Protein AF-A0A9Q0S4G5-F1 (afdb_monomer_lite)

Foldseek 3Di:
DVVVVVVVQVPDDDDCVPDPDPPKAWDDKFWKWWFAEVDTFTWIWTDILFWIKTATPDPPDPDRIDIGGLLFWADWDQADDLLARFKIKTWGQDPPPSDIDIIIIGGPHNVSVVVVSVSSCPHPNRDYDDDDPVNLLVCQLQVVDFLLVSQVVLLVVLRADPRYQLSHRFDAQFADDQADLADDLVDPVRTDQLLDALQPSAPVSQVVLVVVQVPDDPPGFSAAFDQGANQLQCLQQCLVCVVSQCVVVVNAHDALVSGQAEPNVLSVCSNPPNHHRHGDHSLLQDLVCQQSSQANPVQDFNDADPVRHTRGGHHGGNNCVPGSNSRNPVVNCSCRDQSNLQRVLSNCCCQQRQVVPRYDQLQERPSDDLVPDPDPVVSVVSSVVSNGRHHRGHRPYHDRGDGRHDDPPDPDPPPPPPCPVVVVPDDDDDDDDFDPAAWQEWDDDDQKIWTFFQCQWIWIAGNVVRGTPDIDRDDNGGWHYKDDQPPFQKIWTWTQVQWIWIAHPVVRDTDDIGNHDPGGWHDWDDDNVQQWIWIDGPNRDIWIWHDPPDPDDPDTDTDDDPPPDPDDDDPDPPDFDPQRVVLLVVLVVQLQVQLQVQLQVQLVVLVVCQVVVVDPADPPPGSVVVSVVSSVVSNVVSNVVSPVVSLVSQLVDPPGPSNVVSVVVVVDDDDPDDDDPDPDPPDDDDDPDDDDDDDDDDDDDDDDDDDDDDDDDDDDDDDDDDDDDDDDDDDDDDDDPVNVVVVVVVVVVVVPDDPPDDDDDDDDDDDDDDDDDDDDDDDDDDDDDDDDPVGDDDDD

InterPro domains:
  IPR000409 BEACH domain [PF02138] (139-403)
  IPR000409 BEACH domain [PS50197] (125-404)
  IPR000409 BEACH domain [SM01026] (137-404)
  IPR000409 BEACH domain [cd06071] (137-404)
  IPR001680 WD40 repeat [PF00400] (511-545)
  IPR001680 WD40 repeat [PS50082] (514-546)
  IPR001680 WD40 repeat [SM00320] (425-462)
  IPR001680 WD40 repeat [SM00320] (466-504)
  IPR001680 WD40 repeat [SM00320] (507-546)
  IPR009764 Ovarian carcinoma immunoreactive antigen domain [PF07051] (573-656)
  IPR015943 WD40/YVTN repeat-like-containing domain superfamily [G3DSA:2.130.10.10] (413-584)
  IPR023362 PH-BEACH domain [PS51783] (21-121)
  IPR036322 WD40-repeat-containing domain superfamily [SSF50978] (431-552)
  IPR036372 BEACH domain superfamily [G3DSA:1.10.1540.10] (128-404)
  IPR036372 BEACH domain superfamily [SSF81837] (132-404)
  IPR050865 BEACH Domain-Containing [PTHR13743] (24-550)

pLDDT: mean 77.07, std 22.13, range [22.86, 97.75]

Structure (mmCIF, N/CA/C/O backbone):
data_AF-A0A9Q0S4G5-F1
#
_entry.id   AF-A0A9Q0S4G5-F1
#
loop_
_atom_site.group_PDB
_atom_site.id
_atom_site.type_symbol
_atom_site.label_atom_id
_atom_site.label_alt_id
_atom_site.label_comp_id
_atom_site.label_asym_id
_atom_site.label_entity_id
_atom_site.label_seq_id
_atom_site.pdbx_PDB_ins_code
_atom_site.Cartn_x
_atom_site.Cartn_y
_atom_site.Cartn_z
_atom_site.occupancy
_atom_site.B_iso_or_equiv
_atom_site.auth_seq_id
_atom_site.auth_comp_id
_atom_site.auth_asym_id
_atom_site.auth_atom_id
_atom_site.pdbx_PDB_model_num
ATOM 1 N N . ILE A 1 1 ? 29.947 -22.286 -1.530 1.00 53.12 1 ILE A N 1
ATOM 2 C CA . ILE A 1 1 ? 28.600 -22.427 -2.148 1.00 53.12 1 ILE A CA 1
ATOM 3 C C . ILE A 1 1 ? 28.104 -21.089 -2.698 1.00 53.12 1 ILE A C 1
ATOM 5 O O . ILE A 1 1 ? 27.894 -21.018 -3.901 1.00 53.12 1 ILE A O 1
ATOM 9 N N . ALA A 1 2 ? 28.028 -20.019 -1.895 1.00 52.44 2 ALA A N 1
ATOM 10 C CA . ALA A 1 2 ? 27.590 -18.687 -2.346 1.00 52.44 2 ALA A CA 1
ATOM 11 C C . ALA A 1 2 ? 28.320 -18.164 -3.606 1.00 52.44 2 ALA A C 1
ATOM 13 O O . ALA A 1 2 ? 27.666 -17.784 -4.571 1.00 52.44 2 ALA A O 1
ATOM 14 N N . MET A 1 3 ? 29.657 -18.258 -3.676 1.00 61.06 3 MET A N 1
ATOM 15 C CA . MET A 1 3 ? 30.403 -17.839 -4.880 1.00 61.06 3 MET A CA 1
ATOM 16 C C . MET A 1 3 ? 30.090 -18.671 -6.137 1.00 61.06 3 MET A C 1
ATOM 18 O O . MET A 1 3 ? 30.113 -18.152 -7.250 1.00 61.06 3 MET A O 1
ATOM 22 N N . ILE A 1 4 ? 29.785 -19.964 -5.976 1.00 70.19 4 ILE A N 1
ATOM 23 C CA . ILE A 1 4 ? 29.431 -20.854 -7.096 1.00 70.19 4 ILE A CA 1
ATOM 24 C C . ILE A 1 4 ? 28.043 -20.485 -7.626 1.00 70.19 4 ILE A C 1
ATOM 26 O O . ILE A 1 4 ? 27.850 -20.409 -8.838 1.00 70.19 4 ILE A O 1
ATOM 30 N N . VAL A 1 5 ? 27.096 -20.220 -6.722 1.00 68.12 5 VAL A N 1
ATOM 31 C CA . VAL A 1 5 ? 25.749 -19.749 -7.067 1.00 68.12 5 VAL A CA 1
ATOM 32 C C . VAL A 1 5 ? 25.832 -18.404 -7.786 1.00 68.12 5 VAL A C 1
ATOM 34 O O . VAL A 1 5 ? 25.296 -18.279 -8.882 1.00 68.12 5 VAL A O 1
ATOM 37 N N . PHE A 1 6 ? 26.596 -17.449 -7.251 1.00 68.56 6 PHE A N 1
ATOM 38 C CA . PHE A 1 6 ? 26.799 -16.140 -7.874 1.00 68.56 6 PHE A CA 1
ATOM 39 C C . PHE A 1 6 ? 27.421 -16.244 -9.277 1.00 68.56 6 PHE A C 1
ATOM 41 O O . PHE A 1 6 ? 26.948 -15.624 -10.228 1.00 68.56 6 PHE A O 1
ATOM 48 N N . SER A 1 7 ? 28.438 -17.098 -9.446 1.00 73.25 7 SER A N 1
ATOM 49 C CA . SER A 1 7 ? 29.057 -17.365 -10.753 1.00 73.25 7 SER A CA 1
ATOM 50 C C . SER A 1 7 ? 28.065 -17.964 -11.761 1.00 73.25 7 SER A C 1
ATOM 52 O O . SER A 1 7 ? 28.063 -17.574 -12.929 1.00 73.25 7 SER A O 1
ATOM 54 N N . ARG A 1 8 ? 27.175 -18.867 -11.321 1.00 72.38 8 ARG A N 1
ATOM 55 C CA . ARG A 1 8 ? 26.102 -19.422 -12.165 1.00 72.38 8 ARG A CA 1
ATOM 56 C C . ARG A 1 8 ? 25.065 -18.364 -12.547 1.00 72.38 8 ARG A C 1
ATOM 58 O O . ARG A 1 8 ? 24.740 -18.257 -13.725 1.00 72.38 8 ARG A O 1
ATOM 65 N N . GLN A 1 9 ? 24.612 -17.551 -11.594 1.00 76.44 9 GLN A N 1
ATOM 66 C CA . GLN A 1 9 ? 23.655 -16.463 -11.837 1.00 76.44 9 GLN A CA 1
ATOM 67 C C . GLN A 1 9 ? 24.202 -15.430 -12.835 1.00 76.44 9 GLN A C 1
ATOM 69 O O . GLN A 1 9 ? 23.505 -15.010 -13.759 1.00 76.44 9 GLN A O 1
ATOM 74 N N . LYS A 1 10 ? 25.493 -15.085 -12.734 1.00 73.56 10 LYS A N 1
ATOM 75 C CA . LYS A 1 10 ? 26.145 -14.155 -13.670 1.00 73.56 10 LYS A CA 1
ATOM 76 C C . LYS A 1 10 ? 26.176 -14.682 -15.113 1.00 73.56 10 LYS A C 1
ATOM 78 O O . LYS A 1 10 ? 26.114 -13.888 -16.050 1.00 73.56 10 LYS A O 1
ATOM 83 N N . ARG A 1 11 ? 26.244 -16.007 -15.303 1.00 74.81 11 ARG A N 1
ATOM 84 C CA . ARG A 1 11 ? 26.258 -16.663 -16.628 1.00 74.81 11 ARG A CA 1
ATOM 85 C C . ARG A 1 11 ? 24.870 -16.849 -17.245 1.00 74.81 11 ARG A C 1
ATOM 87 O O . ARG A 1 11 ? 24.785 -17.037 -18.454 1.00 74.81 11 ARG A O 1
ATOM 94 N N . TYR A 1 12 ? 23.816 -16.828 -16.437 1.00 76.75 12 TYR A N 1
ATOM 95 C CA . TYR A 1 12 ? 22.449 -17.071 -16.889 1.00 76.75 12 TYR A CA 1
ATOM 96 C C . TYR A 1 12 ? 21.906 -15.836 -17.610 1.00 76.75 12 TYR A C 1
ATOM 98 O O . TYR A 1 12 ? 21.569 -14.879 -16.937 1.00 76.75 12 TYR A O 1
ATOM 106 N N . LYS A 1 13 ? 21.866 -15.806 -18.945 1.00 78.81 13 LYS A N 1
ATOM 107 C CA . LYS A 1 13 ? 21.359 -14.651 -19.712 1.00 78.81 13 LYS A CA 1
ATOM 108 C C . LYS A 1 13 ? 19.841 -14.714 -19.876 1.00 78.81 13 LYS A C 1
ATOM 110 O O . LYS A 1 13 ? 19.287 -15.812 -19.874 1.00 78.81 13 LYS A O 1
ATOM 115 N N . PHE A 1 14 ? 19.201 -13.557 -20.050 1.00 81.81 14 PHE A N 1
ATOM 116 C CA . PHE A 1 14 ? 17.809 -13.523 -20.490 1.00 81.81 14 PHE A CA 1
ATOM 117 C C . PHE A 1 14 ? 17.663 -14.227 -21.844 1.00 81.81 14 PHE A C 1
ATOM 119 O O . PHE A 1 14 ? 18.493 -14.044 -22.738 1.00 81.81 14 PHE A O 1
ATOM 126 N N . ASP A 1 15 ? 16.625 -15.047 -21.979 1.00 81.50 15 ASP A N 1
ATOM 127 C CA . ASP A 1 15 ? 16.323 -15.746 -23.224 1.00 81.50 15 ASP A CA 1
ATOM 128 C C . ASP A 1 15 ? 15.456 -14.843 -24.130 1.00 81.50 15 ASP A C 1
ATOM 130 O O . ASP A 1 15 ? 14.302 -14.566 -23.794 1.00 81.50 15 ASP A O 1
ATOM 134 N N . PRO A 1 16 ? 15.991 -14.346 -25.265 1.00 81.25 16 PRO A N 1
ATOM 135 C CA . PRO A 1 16 ? 15.300 -13.376 -26.114 1.00 81.25 16 PRO A CA 1
ATOM 136 C C . PRO A 1 16 ? 14.041 -13.940 -26.785 1.00 81.25 16 PRO A C 1
ATOM 138 O O . PRO A 1 16 ? 13.221 -13.159 -27.259 1.00 81.25 16 PRO A O 1
ATOM 141 N N . LEU A 1 17 ? 13.830 -15.263 -26.785 1.00 83.75 17 LEU A N 1
ATOM 142 C CA . LEU A 1 17 ? 12.595 -15.881 -27.289 1.00 83.75 17 LEU A CA 1
ATOM 143 C C . LEU A 1 17 ? 11.350 -15.472 -26.487 1.00 83.75 17 LEU A C 1
ATOM 145 O O . LEU A 1 17 ? 10.227 -15.656 -26.954 1.00 83.75 17 LEU A O 1
ATOM 149 N N . TRP A 1 18 ? 11.532 -14.927 -25.281 1.00 83.50 18 TRP A N 1
ATOM 150 C CA . TRP A 1 18 ? 10.431 -14.445 -24.449 1.00 83.50 18 TRP A CA 1
ATOM 151 C C . TRP A 1 18 ? 9.985 -13.017 -24.764 1.00 83.50 18 TRP A C 1
ATOM 153 O O . TRP A 1 18 ? 8.975 -12.593 -24.195 1.00 83.50 18 TRP A O 1
ATOM 163 N N . LEU A 1 19 ? 10.677 -12.294 -25.648 1.00 85.62 19 LEU A N 1
ATOM 164 C CA . LEU A 1 19 ? 10.214 -10.996 -26.143 1.00 85.62 19 LEU A CA 1
ATOM 165 C C . LEU A 1 19 ? 8.883 -11.154 -26.893 1.00 85.62 19 LEU A C 1
ATOM 167 O O . LEU A 1 19 ? 8.551 -12.235 -27.387 1.00 85.62 19 LEU A O 1
ATOM 171 N N . ASN A 1 20 ? 8.060 -10.112 -26.881 1.00 81.31 20 ASN A N 1
ATOM 172 C CA . ASN A 1 20 ? 6.754 -10.148 -27.540 1.00 81.31 20 ASN A CA 1
ATOM 173 C C . ASN A 1 20 ? 6.871 -9.858 -29.036 1.00 81.31 20 ASN A C 1
ATOM 175 O O . ASN A 1 20 ? 6.092 -10.407 -29.815 1.00 81.31 20 ASN A O 1
ATOM 179 N N . ASP A 1 21 ? 7.842 -9.032 -29.416 1.00 79.38 21 ASP A N 1
ATOM 180 C CA . ASP A 1 21 ? 8.141 -8.701 -30.802 1.00 79.38 21 ASP A CA 1
ATOM 181 C C . ASP A 1 21 ? 9.624 -8.969 -31.100 1.00 79.38 21 ASP A C 1
ATOM 183 O O . ASP A 1 21 ? 10.504 -8.761 -30.268 1.00 79.38 21 ASP A O 1
ATOM 187 N N . ILE A 1 22 ? 9.911 -9.427 -32.313 1.00 76.94 22 ILE A N 1
ATOM 188 C CA . ILE A 1 22 ? 11.272 -9.585 -32.832 1.00 76.94 22 ILE A CA 1
ATOM 189 C C . ILE A 1 22 ? 11.981 -8.238 -33.027 1.00 76.94 22 ILE A C 1
ATOM 191 O O . ILE A 1 22 ? 13.211 -8.202 -33.077 1.00 76.94 22 ILE A O 1
ATOM 195 N N . TYR A 1 23 ? 11.225 -7.143 -33.145 1.00 80.94 23 TYR A N 1
ATOM 196 C CA . TYR A 1 23 ? 11.762 -5.783 -33.258 1.00 80.94 23 TYR A CA 1
ATOM 197 C C . TYR A 1 23 ? 12.000 -5.107 -31.900 1.00 80.94 23 TYR A C 1
ATOM 199 O O . TYR A 1 23 ? 12.562 -4.011 -31.851 1.00 80.94 23 TYR A O 1
ATOM 207 N N . GLU A 1 24 ? 11.600 -5.752 -30.804 1.00 84.44 24 GLU A N 1
ATOM 208 C CA . GLU A 1 24 ? 11.738 -5.234 -29.448 1.00 84.44 24 GLU A CA 1
ATOM 209 C C . GLU A 1 24 ? 13.224 -5.154 -29.053 1.00 84.44 24 GLU A C 1
ATOM 211 O O . GLU A 1 24 ? 13.952 -6.151 -29.056 1.00 84.44 24 GLU A O 1
ATOM 216 N N . GLN A 1 25 ? 13.701 -3.950 -28.721 1.00 86.31 25 GLN A N 1
ATOM 217 C CA . GLN A 1 25 ? 15.104 -3.734 -28.355 1.00 86.31 25 GLN A CA 1
ATOM 218 C C . GLN A 1 25 ? 15.291 -3.756 -26.840 1.00 86.31 25 GLN A C 1
ATOM 220 O O . GLN A 1 25 ? 14.521 -3.157 -26.092 1.00 86.31 25 GLN A O 1
ATOM 225 N N . ILE A 1 26 ? 16.358 -4.414 -26.381 1.00 90.19 26 ILE A N 1
ATOM 226 C CA . ILE A 1 26 ? 16.730 -4.477 -24.964 1.00 90.19 26 ILE A CA 1
ATOM 227 C C . ILE A 1 26 ? 17.460 -3.189 -24.566 1.00 90.19 26 ILE A C 1
ATOM 229 O O . ILE A 1 26 ? 18.494 -2.848 -25.138 1.00 90.19 26 ILE A O 1
ATOM 233 N N . ILE A 1 27 ? 16.956 -2.508 -23.539 1.00 90.81 27 ILE A N 1
ATOM 234 C CA . ILE A 1 27 ? 17.442 -1.195 -23.078 1.00 90.81 27 ILE A CA 1
ATOM 235 C C . ILE A 1 27 ? 18.239 -1.316 -21.776 1.00 90.81 27 ILE A C 1
ATOM 237 O O . ILE A 1 27 ? 19.227 -0.602 -21.543 1.00 90.81 27 ILE A O 1
ATOM 241 N N . ALA A 1 28 ? 17.798 -2.205 -20.889 1.00 91.25 28 ALA A N 1
ATOM 242 C CA . ALA A 1 28 ? 18.492 -2.512 -19.649 1.00 91.25 28 ALA A CA 1
ATOM 243 C C . ALA A 1 28 ? 18.265 -3.967 -19.236 1.00 91.25 28 ALA A C 1
ATOM 245 O O . ALA A 1 28 ? 17.182 -4.518 -19.416 1.00 91.25 28 ALA A O 1
ATOM 246 N N . GLU A 1 29 ? 19.291 -4.561 -18.638 1.00 92.06 29 GLU A N 1
ATOM 247 C CA . GLU A 1 29 ? 19.239 -5.884 -18.031 1.00 92.06 29 GLU A CA 1
ATOM 248 C C . GLU A 1 29 ? 19.929 -5.807 -16.668 1.00 92.06 29 GLU A C 1
ATOM 250 O O . GLU A 1 29 ? 21.096 -5.418 -16.576 1.00 92.06 29 GLU A O 1
ATOM 255 N N . ASN A 1 30 ? 19.216 -6.177 -15.607 1.00 92.56 30 ASN A N 1
ATOM 256 C CA . ASN A 1 30 ? 19.716 -6.143 -14.238 1.00 92.56 30 ASN A CA 1
ATOM 257 C C . ASN A 1 30 ? 19.467 -7.481 -13.539 1.00 92.56 30 ASN A C 1
ATOM 259 O O . ASN A 1 30 ? 18.457 -8.152 -13.758 1.00 92.56 30 ASN A O 1
ATOM 263 N N . THR A 1 31 ? 20.394 -7.871 -12.662 1.00 91.75 31 THR A N 1
ATOM 264 C CA . THR A 1 31 ? 20.163 -8.985 -11.735 1.00 91.75 31 THR A CA 1
ATOM 265 C C . THR A 1 31 ? 19.457 -8.441 -10.505 1.00 91.75 31 THR A C 1
ATOM 267 O O . THR A 1 31 ? 20.001 -7.572 -9.825 1.00 91.75 31 THR A O 1
ATOM 270 N N . VAL A 1 32 ? 18.275 -8.970 -10.212 1.00 93.94 32 VAL A N 1
ATOM 271 C CA . VAL A 1 32 ? 17.441 -8.513 -9.097 1.00 93.94 32 VAL A CA 1
ATOM 272 C C . VAL A 1 32 ? 16.929 -9.701 -8.295 1.00 93.94 32 VAL A C 1
ATOM 274 O O . VAL A 1 32 ? 16.876 -10.824 -8.795 1.00 93.94 32 VAL A O 1
ATOM 277 N N . ASP A 1 33 ? 16.515 -9.440 -7.065 1.00 92.69 33 ASP A N 1
ATOM 278 C CA . ASP A 1 33 ? 15.842 -10.415 -6.218 1.00 92.69 33 ASP A CA 1
ATOM 279 C C . ASP A 1 33 ? 14.360 -9.995 -6.089 1.00 92.69 33 ASP A C 1
ATOM 281 O O . ASP A 1 33 ? 14.057 -8.914 -5.587 1.00 92.69 33 ASP A O 1
ATOM 285 N N . GLU A 1 34 ? 13.425 -10.808 -6.596 1.00 93.25 34 GLU A N 1
ATOM 286 C CA . GLU A 1 34 ? 11.980 -10.627 -6.382 1.00 93.25 34 GLU A CA 1
ATOM 287 C C . GLU A 1 34 ? 11.672 -10.911 -4.913 1.00 93.25 34 GLU A C 1
ATOM 289 O O . GLU A 1 34 ? 11.966 -11.997 -4.404 1.00 93.25 34 GLU A O 1
ATOM 294 N N . ILE A 1 35 ? 11.069 -9.939 -4.236 1.00 92.69 35 ILE A N 1
ATOM 295 C CA . ILE A 1 35 ? 10.707 -10.052 -2.828 1.00 92.69 35 ILE A CA 1
ATOM 296 C C . ILE A 1 35 ? 9.232 -10.417 -2.732 1.00 92.69 35 ILE A C 1
ATOM 298 O O . ILE A 1 35 ? 8.362 -9.766 -3.314 1.00 92.69 35 ILE A O 1
ATOM 302 N N . LYS A 1 36 ? 8.969 -11.476 -1.979 1.00 89.25 36 LYS A N 1
ATOM 303 C CA . LYS A 1 36 ? 7.646 -11.904 -1.536 1.00 89.25 36 LYS A CA 1
ATOM 304 C C . LYS A 1 36 ? 7.664 -12.031 -0.013 1.00 89.25 36 LYS A C 1
ATOM 306 O O . LYS A 1 36 ? 8.745 -12.125 0.577 1.00 89.25 36 LYS A O 1
ATOM 311 N N . PRO A 1 37 ? 6.497 -12.118 0.644 1.00 89.00 37 PRO A N 1
ATOM 312 C CA . PRO A 1 37 ? 6.440 -12.340 2.084 1.00 89.00 37 PRO A CA 1
ATOM 313 C C . PRO A 1 37 ? 7.302 -13.543 2.512 1.00 89.00 37 PRO A C 1
ATOM 315 O O . PRO A 1 37 ? 7.025 -14.674 2.117 1.00 89.00 37 PRO A O 1
ATOM 318 N N . LEU A 1 38 ? 8.353 -13.280 3.303 1.00 85.88 38 LEU A N 1
ATOM 319 C CA . LEU A 1 38 ? 9.353 -14.243 3.809 1.00 85.88 38 LEU A CA 1
ATOM 320 C C . LEU A 1 38 ? 10.208 -14.978 2.755 1.00 85.88 38 LEU A C 1
ATOM 322 O O . LEU A 1 38 ? 10.987 -15.857 3.120 1.00 85.88 38 LEU A O 1
ATOM 326 N N . ILE A 1 39 ? 10.086 -14.657 1.464 1.00 86.38 39 ILE A N 1
ATOM 327 C CA . ILE A 1 39 ? 10.767 -15.383 0.382 1.00 86.38 39 ILE A CA 1
ATOM 328 C C . ILE A 1 39 ? 11.435 -14.393 -0.566 1.00 86.38 39 ILE A C 1
ATOM 330 O O . ILE A 1 39 ? 10.794 -13.480 -1.081 1.00 86.38 39 ILE A O 1
ATOM 334 N N . THR A 1 40 ? 12.710 -14.626 -0.867 1.00 88.75 40 THR A N 1
ATOM 335 C CA . THR A 1 40 ? 13.455 -13.885 -1.887 1.00 88.75 40 THR A CA 1
ATOM 336 C C . THR A 1 40 ? 13.811 -14.809 -3.048 1.00 88.75 40 THR A C 1
ATOM 338 O O . THR A 1 40 ? 14.420 -15.865 -2.872 1.00 88.75 40 THR A O 1
ATOM 341 N N . ASN A 1 41 ? 13.398 -14.430 -4.256 1.00 88.94 41 ASN A N 1
ATOM 342 C CA . ASN A 1 41 ? 13.608 -15.209 -5.472 1.00 88.94 41 ASN A CA 1
ATOM 343 C C . ASN A 1 41 ? 14.558 -14.462 -6.414 1.00 88.94 41 ASN A C 1
ATOM 345 O O . ASN A 1 41 ? 14.156 -13.465 -7.014 1.00 88.94 41 ASN A O 1
ATOM 349 N N . PRO A 1 42 ? 15.799 -14.931 -6.602 1.00 90.19 42 PRO A N 1
ATOM 350 C CA . PRO A 1 42 ? 16.732 -14.272 -7.499 1.00 90.19 42 PRO A CA 1
ATOM 351 C C . PRO A 1 42 ? 16.319 -14.485 -8.962 1.00 90.19 42 PRO A C 1
ATOM 353 O O . PRO A 1 42 ? 15.873 -15.571 -9.350 1.00 90.19 42 PRO A O 1
ATOM 356 N N . GLY A 1 43 ? 16.500 -13.461 -9.788 1.00 91.00 43 GLY A N 1
ATOM 357 C CA . GLY A 1 43 ? 16.161 -13.493 -11.207 1.00 91.00 43 GLY A CA 1
ATOM 358 C C . GLY A 1 43 ? 16.808 -12.371 -12.015 1.00 91.00 43 GLY A C 1
ATOM 359 O O . GLY A 1 43 ? 17.680 -11.636 -11.537 1.00 91.00 43 GLY A O 1
ATOM 360 N N . ARG A 1 44 ? 16.379 -12.246 -13.271 1.00 90.69 44 ARG A N 1
ATOM 361 C CA . ARG A 1 44 ? 16.727 -11.131 -14.155 1.00 90.69 44 ARG A CA 1
ATOM 362 C C . ARG A 1 44 ? 15.524 -10.273 -14.454 1.00 90.69 44 ARG A C 1
ATOM 364 O O . ARG A 1 44 ? 14.458 -10.790 -14.773 1.00 90.69 44 ARG A O 1
ATOM 371 N N . LEU A 1 45 ? 15.744 -8.969 -14.386 1.00 94.19 45 LEU A N 1
ATOM 372 C CA . LEU A 1 45 ? 14.803 -7.956 -14.818 1.00 94.19 45 LEU A CA 1
ATOM 373 C C . LEU A 1 45 ? 15.325 -7.328 -16.105 1.00 94.19 45 LEU A C 1
ATOM 375 O O . LEU A 1 45 ? 16.453 -6.835 -16.152 1.00 94.19 45 LEU A O 1
ATOM 379 N N . LEU A 1 46 ? 14.496 -7.360 -17.135 1.00 93.62 46 LEU A N 1
ATOM 380 C CA . LEU A 1 46 ? 14.773 -6.799 -18.443 1.00 93.62 46 LEU A CA 1
ATOM 381 C C . LEU A 1 46 ? 13.810 -5.644 -18.699 1.00 93.62 46 LEU A C 1
ATOM 383 O O . LEU A 1 46 ? 12.605 -5.790 -18.497 1.00 93.62 46 LEU A O 1
ATOM 387 N N . LEU A 1 47 ? 14.337 -4.527 -19.183 1.00 93.69 47 LEU A N 1
ATOM 388 C CA . LEU A 1 47 ? 13.562 -3.452 -19.786 1.00 93.69 47 LEU A CA 1
ATOM 389 C C . LEU A 1 47 ? 13.820 -3.454 -21.285 1.00 93.69 47 LEU A C 1
ATOM 391 O O . LEU A 1 47 ? 14.972 -3.465 -21.730 1.00 93.69 47 LEU A O 1
ATOM 395 N N . SER A 1 48 ? 12.740 -3.377 -22.040 1.00 92.31 48 SER A N 1
ATOM 396 C CA . SER A 1 48 ? 12.754 -3.232 -23.487 1.00 92.31 48 SER A CA 1
ATOM 397 C C . SER A 1 48 ? 11.979 -1.988 -23.928 1.00 92.31 48 SER A C 1
ATOM 399 O O . SER A 1 48 ? 11.475 -1.246 -23.083 1.00 92.31 48 SER A O 1
ATOM 401 N N . THR A 1 49 ? 11.872 -1.779 -25.239 1.00 89.62 49 THR A N 1
ATOM 402 C CA . THR A 1 49 ? 11.067 -0.706 -25.838 1.00 89.62 49 THR A CA 1
ATOM 403 C C . THR A 1 49 ? 9.562 -0.845 -25.587 1.00 89.62 49 THR A C 1
ATOM 405 O O . THR A 1 49 ? 8.888 0.177 -25.531 1.00 89.62 49 THR A O 1
ATOM 408 N N . ASP A 1 50 ? 9.031 -2.062 -25.397 1.00 87.19 50 ASP A N 1
ATOM 409 C CA . ASP A 1 50 ? 7.580 -2.306 -25.256 1.00 87.19 50 ASP A CA 1
ATOM 410 C C . ASP A 1 50 ? 7.153 -2.829 -23.872 1.00 87.19 50 ASP A C 1
ATOM 412 O O . ASP A 1 50 ? 6.013 -2.609 -23.431 1.00 87.19 50 ASP A O 1
ATOM 416 N N . GLY A 1 51 ? 8.043 -3.527 -23.165 1.00 91.06 51 GLY A N 1
ATOM 417 C CA . GLY A 1 51 ? 7.713 -4.216 -21.918 1.00 91.06 51 GLY A CA 1
ATOM 418 C C . GLY A 1 51 ? 8.847 -4.351 -20.900 1.00 91.06 51 GLY A C 1
ATOM 419 O O . GLY A 1 51 ? 10.035 -4.196 -21.196 1.00 91.06 51 GLY A O 1
ATOM 420 N N . ILE A 1 52 ? 8.455 -4.695 -19.673 1.00 93.44 52 ILE A N 1
ATOM 421 C CA . ILE A 1 52 ? 9.333 -5.167 -18.599 1.00 93.44 52 ILE A CA 1
ATOM 422 C C . ILE A 1 52 ? 9.144 -6.677 -18.449 1.00 93.44 52 ILE A C 1
ATOM 424 O O . ILE A 1 52 ? 8.017 -7.169 -18.372 1.00 93.44 52 ILE A O 1
ATOM 428 N N . TYR A 1 53 ? 10.247 -7.414 -18.352 1.00 92.94 53 TYR A N 1
ATOM 429 C CA . TYR A 1 53 ? 10.243 -8.866 -18.199 1.00 92.94 53 TYR A CA 1
ATOM 430 C C . TYR A 1 53 ? 11.003 -9.268 -16.945 1.00 92.94 53 TYR A C 1
ATOM 432 O O . TYR A 1 53 ? 12.120 -8.809 -16.718 1.00 92.94 53 TYR A O 1
ATOM 440 N N . PHE A 1 54 ? 10.423 -10.158 -16.146 1.00 92.38 54 PHE A N 1
ATOM 441 C CA . PHE A 1 54 ? 11.105 -10.771 -15.013 1.00 92.38 54 PHE A CA 1
ATOM 442 C C . PHE A 1 54 ? 11.230 -12.280 -15.216 1.00 92.38 54 PHE A C 1
ATOM 444 O O . PHE A 1 54 ? 10.226 -12.988 -15.308 1.00 92.38 54 PHE A O 1
ATOM 451 N N . GLN A 1 55 ? 12.467 -12.766 -15.267 1.00 90.00 55 GLN A N 1
ATOM 452 C CA . GLN A 1 55 ? 12.797 -14.181 -15.385 1.00 90.00 55 GLN A CA 1
ATOM 453 C C . GLN A 1 55 ? 13.413 -14.677 -14.068 1.00 90.00 55 GLN A C 1
ATOM 455 O O . GLN A 1 55 ? 14.569 -14.348 -13.781 1.00 90.00 55 GLN A O 1
ATOM 460 N N . PRO A 1 56 ? 12.693 -15.467 -13.253 1.00 88.25 56 PRO A N 1
ATOM 461 C CA . PRO A 1 56 ? 13.285 -16.092 -12.079 1.00 88.25 56 PRO A CA 1
ATOM 462 C C . PRO A 1 56 ? 14.354 -17.111 -12.497 1.00 88.25 56 PRO A C 1
ATOM 464 O O . PRO A 1 56 ? 14.208 -17.812 -13.496 1.00 88.25 56 PRO A O 1
ATOM 467 N N . TYR A 1 57 ? 15.421 -17.250 -11.706 1.00 85.62 57 TYR A N 1
ATOM 468 C CA . TYR A 1 57 ? 16.421 -18.307 -11.927 1.00 85.62 57 TYR A CA 1
ATOM 469 C C . TYR A 1 57 ? 15.918 -19.701 -11.540 1.00 85.62 57 TYR A C 1
ATOM 471 O O . TYR A 1 57 ? 16.532 -20.708 -11.893 1.00 85.62 57 TYR A O 1
ATOM 479 N N . ASN A 1 58 ? 14.808 -19.755 -10.804 1.00 80.38 58 ASN A N 1
ATOM 480 C CA . ASN A 1 58 ? 14.209 -20.984 -10.319 1.00 80.38 58 ASN A CA 1
ATOM 481 C C . ASN A 1 58 ? 12.873 -21.223 -11.035 1.00 80.38 58 ASN A C 1
ATOM 483 O O . ASN A 1 58 ? 12.020 -20.339 -11.067 1.00 80.38 58 ASN A O 1
ATOM 487 N N . ASN A 1 59 ? 12.630 -22.455 -11.482 1.00 69.31 59 ASN A N 1
ATOM 488 C CA . ASN A 1 59 ? 11.376 -22.859 -12.137 1.00 69.31 59 ASN A CA 1
ATOM 489 C C . ASN A 1 59 ? 10.255 -23.187 -11.128 1.00 69.31 59 ASN A C 1
ATOM 491 O O . ASN A 1 59 ? 9.484 -24.119 -11.329 1.00 69.31 59 ASN A O 1
ATOM 495 N N . ILE A 1 60 ? 10.196 -22.470 -10.000 1.00 69.12 60 ILE A N 1
ATOM 496 C CA . ILE A 1 60 ? 9.177 -22.692 -8.955 1.00 69.12 60 ILE A CA 1
ATOM 497 C C . ILE A 1 60 ? 7.812 -22.162 -9.417 1.00 69.12 60 ILE A C 1
ATOM 499 O O . ILE A 1 60 ? 6.771 -22.667 -9.002 1.00 69.12 60 ILE A O 1
ATOM 503 N N . GLN A 1 61 ? 7.810 -21.128 -10.259 1.00 66.38 61 GLN A N 1
ATOM 504 C CA . GLN A 1 61 ? 6.585 -20.532 -10.778 1.00 66.38 61 GLN A CA 1
ATOM 505 C C . GLN A 1 61 ? 6.086 -21.302 -12.013 1.00 66.38 61 GLN A C 1
ATOM 507 O O . GLN A 1 61 ? 6.904 -21.790 -12.793 1.00 66.38 61 GLN A O 1
ATOM 512 N N . PRO A 1 62 ? 4.757 -21.387 -12.221 1.00 66.19 62 PRO A N 1
ATOM 513 C CA . PRO A 1 62 ? 4.179 -22.082 -13.374 1.00 66.19 62 PRO A CA 1
ATOM 514 C C . PRO A 1 62 ? 4.542 -21.418 -14.710 1.00 66.19 62 PRO A C 1
ATOM 516 O O . PRO A 1 62 ? 4.518 -22.077 -15.745 1.00 66.19 62 PRO A O 1
ATOM 519 N N . TYR A 1 63 ? 4.899 -20.130 -14.685 1.00 72.88 63 TYR A N 1
ATOM 520 C CA . TYR A 1 63 ? 5.325 -19.373 -15.856 1.00 72.88 63 TYR A CA 1
ATOM 521 C C . TYR A 1 63 ? 6.832 -19.090 -15.795 1.00 72.88 63 TYR A C 1
ATOM 523 O O . TYR A 1 63 ? 7.314 -18.627 -14.758 1.00 72.88 63 TYR A O 1
ATOM 531 N N . PRO A 1 64 ? 7.576 -19.320 -16.893 1.00 79.75 64 PRO A N 1
ATOM 532 C CA . PRO A 1 64 ? 9.028 -19.145 -16.920 1.00 79.75 64 PRO A CA 1
ATOM 533 C C . PRO A 1 64 ? 9.460 -17.673 -16.926 1.00 79.75 64 PRO A C 1
ATOM 535 O O . PRO A 1 64 ? 10.562 -17.365 -16.482 1.00 79.75 64 PRO A O 1
ATOM 538 N N . VAL A 1 65 ? 8.611 -16.765 -17.422 1.00 86.56 65 VAL A N 1
ATOM 539 C CA . VAL A 1 65 ? 8.864 -15.318 -17.468 1.00 86.56 65 VAL A CA 1
ATOM 540 C C . VAL A 1 65 ? 7.567 -14.566 -17.191 1.00 86.56 65 VAL A C 1
ATOM 542 O O . VAL A 1 65 ? 6.526 -14.863 -17.780 1.00 86.56 65 VAL A O 1
ATOM 545 N N . LYS A 1 66 ? 7.639 -13.562 -16.317 1.00 88.38 66 LYS A N 1
ATOM 546 C CA . LYS A 1 66 ? 6.561 -12.603 -16.073 1.00 88.38 66 LYS A CA 1
ATOM 547 C C . LYS A 1 66 ? 6.718 -11.431 -17.036 1.00 88.38 66 LYS A C 1
ATOM 549 O O . LYS A 1 66 ? 7.759 -10.779 -17.026 1.00 88.38 66 LYS A O 1
ATOM 554 N N . LYS A 1 67 ? 5.703 -11.183 -17.865 1.00 90.50 67 LYS A N 1
ATOM 555 C CA . LYS A 1 67 ? 5.692 -10.117 -18.877 1.00 90.50 67 LYS A CA 1
ATOM 556 C C . LYS A 1 67 ? 4.787 -8.973 -18.422 1.00 90.50 67 LYS A C 1
ATOM 558 O O . LYS A 1 67 ? 3.656 -9.230 -18.018 1.00 90.50 67 LYS A O 1
ATOM 563 N N . ILE A 1 68 ? 5.270 -7.738 -18.494 1.00 90.88 68 ILE A N 1
ATOM 564 C CA . ILE A 1 68 ? 4.553 -6.530 -18.070 1.00 90.88 68 ILE A CA 1
ATOM 565 C C . ILE A 1 68 ? 4.607 -5.523 -19.219 1.00 90.88 68 ILE A C 1
ATOM 567 O O . ILE A 1 68 ? 5.689 -5.152 -19.663 1.00 90.88 68 ILE A O 1
ATOM 571 N N . SER A 1 69 ? 3.453 -5.072 -19.710 1.00 89.50 69 SER A N 1
ATOM 572 C CA . SER A 1 69 ? 3.393 -4.071 -20.782 1.00 89.50 69 SER A CA 1
ATOM 573 C C . SER A 1 69 ? 3.633 -2.668 -20.226 1.00 89.50 69 SER A C 1
ATOM 575 O O . SER A 1 69 ? 2.995 -2.284 -19.241 1.00 89.50 69 SER A O 1
ATOM 577 N N . LEU A 1 70 ? 4.484 -1.866 -20.878 1.00 89.12 70 LEU A N 1
ATOM 578 C CA . LEU A 1 70 ? 4.763 -0.488 -20.448 1.00 89.12 70 LEU A CA 1
ATOM 579 C C . LEU A 1 70 ? 3.512 0.404 -20.457 1.00 89.12 70 LEU A C 1
ATOM 581 O O . LEU A 1 70 ? 3.355 1.255 -19.586 1.00 89.12 70 LEU A O 1
ATOM 585 N N . LYS A 1 71 ? 2.576 0.147 -21.379 1.00 87.94 71 LYS A N 1
ATOM 586 C CA . LYS A 1 71 ? 1.297 0.873 -21.495 1.00 87.94 71 LYS A CA 1
ATOM 587 C C . LYS A 1 71 ? 0.337 0.588 -20.337 1.00 87.94 71 LYS A C 1
ATOM 589 O O . LYS A 1 71 ? -0.555 1.385 -20.075 1.00 87.94 71 LYS A O 1
ATOM 594 N N . SER A 1 72 ? 0.501 -0.557 -19.673 1.00 89.44 72 SER A N 1
ATOM 595 C CA . SER A 1 72 ? -0.339 -0.989 -18.546 1.00 89.44 72 SER A CA 1
ATOM 596 C C . SER A 1 72 ? 0.193 -0.549 -17.179 1.00 89.44 72 SER A C 1
ATOM 598 O O . SER A 1 72 ? -0.443 -0.828 -16.161 1.00 89.44 72 SER A O 1
ATOM 600 N N . LEU A 1 73 ? 1.360 0.107 -17.139 1.00 90.25 73 LEU A N 1
ATOM 601 C CA . LEU A 1 73 ? 1.975 0.570 -15.899 1.00 90.25 73 LEU A CA 1
ATOM 602 C C . LEU A 1 73 ? 1.113 1.646 -15.236 1.00 90.25 73 LEU A C 1
ATOM 604 O O . LEU A 1 73 ? 0.838 2.690 -15.820 1.00 90.25 73 LEU A O 1
ATOM 608 N N . GLU A 1 74 ? 0.741 1.395 -13.986 1.00 88.44 74 GLU A N 1
ATOM 609 C CA . GLU A 1 74 ? -0.052 2.310 -13.167 1.00 88.44 74 GLU A CA 1
ATOM 610 C C . GLU A 1 74 ? 0.855 3.130 -12.248 1.00 88.44 74 GLU A C 1
ATOM 612 O O . GLU A 1 74 ? 0.725 4.351 -12.147 1.00 88.44 74 GLU A O 1
ATOM 617 N N . SER A 1 75 ? 1.818 2.470 -11.595 1.00 88.88 75 SER A N 1
ATOM 618 C CA . SER A 1 75 ? 2.788 3.158 -10.752 1.00 88.88 75 SER A CA 1
ATOM 619 C C . SER A 1 75 ? 4.156 2.488 -10.752 1.00 88.88 75 SER A C 1
ATOM 621 O O . SER A 1 75 ? 4.303 1.275 -10.913 1.00 88.88 75 SER A O 1
ATOM 623 N N . LEU A 1 76 ? 5.175 3.322 -10.566 1.00 92.38 76 LEU A N 1
ATOM 624 C CA . LEU A 1 76 ? 6.567 2.923 -10.458 1.00 92.38 76 LEU A CA 1
ATOM 625 C C . LEU A 1 76 ? 7.162 3.666 -9.267 1.00 92.38 76 LEU A C 1
ATOM 627 O O . LEU A 1 76 ? 7.362 4.884 -9.332 1.00 92.38 76 LEU A O 1
ATOM 631 N N . THR A 1 77 ? 7.424 2.949 -8.176 1.00 91.56 77 THR A N 1
ATOM 632 C CA . THR A 1 77 ? 7.777 3.572 -6.897 1.00 91.56 77 THR A CA 1
ATOM 633 C C . THR A 1 77 ? 9.106 3.046 -6.377 1.00 91.56 77 THR A C 1
ATOM 635 O O . THR A 1 77 ? 9.319 1.842 -6.264 1.00 91.56 77 THR A O 1
ATOM 638 N N . LYS A 1 78 ? 10.023 3.966 -6.064 1.00 93.62 78 LYS A N 1
ATOM 639 C CA . LYS A 1 78 ? 11.305 3.670 -5.411 1.00 93.62 78 LYS A CA 1
ATOM 640 C C . LYS A 1 78 ? 11.032 3.243 -3.967 1.00 93.62 78 LYS A C 1
ATOM 642 O O . LYS A 1 78 ? 10.220 3.881 -3.307 1.00 93.62 78 LYS A O 1
ATOM 647 N N . ARG A 1 79 ? 11.687 2.176 -3.506 1.00 92.94 79 ARG A N 1
ATOM 648 C CA . ARG A 1 79 ? 11.464 1.555 -2.192 1.00 92.94 79 ARG A CA 1
ATOM 649 C C . ARG A 1 79 ? 12.776 1.221 -1.490 1.00 92.94 79 ARG A C 1
ATOM 651 O O . ARG A 1 79 ? 13.834 1.133 -2.119 1.00 92.94 79 ARG A O 1
ATOM 658 N N . ARG A 1 80 ? 12.682 0.972 -0.184 1.00 91.75 80 ARG A N 1
ATOM 659 C CA . ARG A 1 80 ? 13.784 0.480 0.649 1.00 91.75 80 ARG A CA 1
ATOM 660 C C . ARG A 1 80 ? 13.630 -1.009 0.919 1.00 91.75 80 ARG A C 1
ATOM 662 O O . ARG A 1 80 ? 12.531 -1.441 1.215 1.00 91.75 80 ARG A O 1
ATOM 669 N N . PHE A 1 81 ? 14.720 -1.763 0.942 1.00 91.25 81 PHE A N 1
ATOM 670 C CA . PHE A 1 81 ? 14.740 -3.144 1.431 1.00 91.25 81 PHE A CA 1
ATOM 671 C C . PHE A 1 81 ? 15.922 -3.332 2.374 1.00 91.25 81 PHE A C 1
ATOM 673 O O . PHE A 1 81 ? 17.042 -2.931 2.050 1.00 91.25 81 PHE A O 1
ATOM 680 N N . LEU A 1 82 ? 15.660 -3.897 3.558 1.00 88.75 82 LEU A N 1
ATOM 681 C CA . LEU A 1 82 ? 16.631 -3.981 4.659 1.00 88.75 82 LEU A CA 1
ATOM 682 C C . LEU A 1 82 ? 17.292 -2.618 4.947 1.00 88.75 82 LEU A C 1
ATOM 684 O O . LEU A 1 82 ? 18.514 -2.512 4.971 1.00 88.75 82 LEU A O 1
ATOM 688 N N . LEU A 1 83 ? 16.476 -1.563 5.084 1.00 86.69 83 LEU A N 1
ATOM 689 C CA . LEU A 1 83 ? 16.897 -0.165 5.290 1.00 86.69 83 LEU A CA 1
ATOM 690 C C . LEU A 1 83 ? 17.786 0.458 4.190 1.00 86.69 83 LEU A C 1
ATOM 692 O O . LEU A 1 83 ? 18.247 1.585 4.356 1.00 86.69 83 LEU A O 1
ATOM 696 N N . ARG A 1 84 ? 17.982 -0.209 3.045 1.00 89.44 84 ARG A N 1
ATOM 697 C CA . ARG A 1 84 ? 18.764 0.311 1.910 1.00 89.44 84 ARG A CA 1
ATOM 698 C C . ARG A 1 84 ? 17.872 0.735 0.755 1.00 89.44 84 ARG A C 1
ATOM 700 O O . ARG A 1 84 ? 16.917 0.036 0.416 1.00 89.44 84 ARG A O 1
ATOM 707 N N . HIS A 1 85 ? 18.220 1.829 0.081 1.00 91.38 85 HIS A N 1
ATOM 708 C CA . HIS A 1 85 ? 17.504 2.348 -1.094 1.00 91.38 85 HIS A CA 1
ATOM 709 C C . HIS A 1 85 ? 17.832 1.543 -2.363 1.00 91.38 85 HIS A C 1
ATOM 711 O O . HIS A 1 85 ? 18.409 2.046 -3.325 1.00 91.38 85 HIS A O 1
ATOM 717 N N . VAL A 1 86 ? 17.489 0.259 -2.379 1.00 93.62 86 VAL A N 1
ATOM 718 C CA . VAL A 1 86 ? 17.821 -0.654 -3.487 1.00 93.62 86 VAL A CA 1
ATOM 719 C C . VAL A 1 86 ? 16.597 -1.237 -4.179 1.00 93.62 86 VAL A C 1
ATOM 721 O O . VAL A 1 86 ? 16.761 -1.955 -5.158 1.00 93.62 86 VAL A O 1
ATOM 724 N N . SER A 1 87 ? 15.380 -0.926 -3.735 1.00 94.88 87 SER A N 1
ATOM 725 C CA . SER A 1 87 ? 14.177 -1.593 -4.235 1.00 94.88 87 SER A CA 1
ATOM 726 C C . SER A 1 87 ? 13.320 -0.730 -5.145 1.00 94.88 87 SER A C 1
ATOM 728 O O . SER A 1 87 ? 13.362 0.505 -5.133 1.00 94.88 87 SER A O 1
ATOM 730 N N . LEU A 1 88 ? 12.518 -1.417 -5.949 1.00 95.38 88 LEU A N 1
ATOM 731 C CA . LEU A 1 88 ? 11.552 -0.836 -6.859 1.00 95.38 88 LEU A CA 1
ATOM 732 C C . LEU A 1 88 ? 10.268 -1.663 -6.835 1.00 95.38 88 LEU A C 1
ATOM 734 O O . LEU A 1 88 ? 10.301 -2.886 -6.958 1.00 95.38 88 LEU A O 1
ATOM 738 N N . GLU A 1 89 ? 9.142 -0.979 -6.693 1.00 94.75 89 GLU A N 1
ATOM 739 C CA . GLU A 1 89 ? 7.811 -1.561 -6.789 1.00 94.75 89 GLU A CA 1
ATOM 740 C C . GLU A 1 89 ? 7.178 -1.127 -8.109 1.00 94.75 89 GLU A C 1
ATOM 742 O O . GLU A 1 89 ? 7.031 0.067 -8.387 1.00 94.75 89 GLU A O 1
ATOM 747 N N . ILE A 1 90 ? 6.851 -2.117 -8.934 1.00 94.38 90 ILE A N 1
ATOM 748 C CA . ILE A 1 90 ? 6.251 -1.959 -10.255 1.00 94.38 90 ILE A CA 1
ATOM 749 C C . ILE A 1 90 ? 4.809 -2.440 -10.143 1.00 94.38 90 ILE A C 1
ATOM 751 O O . ILE A 1 90 ? 4.581 -3.596 -9.787 1.00 94.38 90 ILE A O 1
ATOM 755 N N . VAL A 1 91 ? 3.846 -1.570 -10.431 1.00 92.19 91 VAL A N 1
ATOM 756 C CA . VAL A 1 91 ? 2.413 -1.873 -10.359 1.00 92.19 91 VAL A CA 1
ATOM 757 C C . VAL A 1 91 ? 1.791 -1.640 -11.727 1.00 92.19 91 VAL A C 1
ATOM 759 O O . VAL A 1 91 ? 2.004 -0.590 -12.338 1.00 92.19 91 VAL A O 1
ATOM 762 N N . TRP A 1 92 ? 1.029 -2.613 -12.212 1.00 91.62 92 TRP A N 1
ATOM 763 C CA . TRP A 1 92 ? 0.333 -2.531 -13.493 1.00 91.62 92 TRP A CA 1
ATOM 764 C C . TRP A 1 92 ? -1.073 -3.101 -13.377 1.00 91.62 92 TRP A C 1
ATOM 766 O O . TRP A 1 92 ? -1.369 -3.924 -12.504 1.00 91.62 92 TRP A O 1
ATOM 776 N N . LYS A 1 93 ? -1.931 -2.673 -14.300 1.00 87.88 93 LYS A N 1
ATOM 777 C CA . LYS A 1 93 ? -3.280 -3.206 -14.433 1.00 87.88 93 LYS A CA 1
ATOM 778 C C . LYS A 1 93 ? -3.277 -4.344 -15.442 1.00 87.88 93 LYS A C 1
ATOM 780 O O . LYS A 1 93 ? -2.894 -4.152 -16.596 1.00 87.88 93 LYS A O 1
ATOM 785 N N . ASP A 1 94 ? -3.688 -5.533 -15.020 1.00 79.12 94 ASP A N 1
ATOM 786 C CA . ASP A 1 94 ? -3.896 -6.634 -15.953 1.00 79.12 94 ASP A CA 1
ATOM 787 C C . ASP A 1 94 ? -5.127 -6.338 -16.820 1.00 79.12 94 ASP A C 1
ATOM 789 O O . ASP A 1 94 ? -6.249 -6.254 -16.319 1.00 79.12 94 ASP A O 1
ATOM 793 N N . SER A 1 95 ? -4.910 -6.201 -18.130 1.00 67.62 95 SER A N 1
ATOM 794 C CA . SER A 1 95 ? -5.967 -5.945 -19.116 1.00 67.62 95 SER A CA 1
ATOM 795 C C . SER A 1 95 ? -7.055 -7.023 -19.145 1.00 67.62 95 SER A C 1
ATOM 797 O O . SER A 1 95 ? -8.156 -6.746 -19.604 1.00 67.62 95 SER A O 1
ATOM 799 N N . VAL A 1 96 ? -6.756 -8.245 -18.683 1.00 66.94 96 VAL A N 1
ATOM 800 C CA . VAL A 1 96 ? -7.682 -9.386 -18.782 1.00 66.94 96 VAL A CA 1
ATOM 801 C C . VAL A 1 96 ? -8.628 -9.467 -17.585 1.00 66.94 96 VAL A C 1
ATOM 803 O O . VAL A 1 96 ? -9.800 -9.788 -17.752 1.00 66.94 96 VAL A O 1
ATOM 806 N N . ASN A 1 97 ? -8.132 -9.183 -16.379 1.00 66.50 97 ASN A N 1
ATOM 807 C CA . ASN A 1 97 ? -8.875 -9.410 -15.134 1.00 66.50 97 ASN A CA 1
ATOM 808 C C . ASN A 1 97 ? -9.265 -8.118 -14.402 1.00 66.50 97 ASN A C 1
ATOM 810 O O . ASN A 1 97 ? -9.795 -8.187 -13.295 1.00 66.50 97 ASN A O 1
ATOM 814 N N . ASP A 1 98 ? -8.925 -6.955 -14.968 1.00 69.44 98 ASP A N 1
ATOM 815 C CA . ASP A 1 98 ? -9.003 -5.628 -14.335 1.00 69.44 98 ASP A CA 1
ATOM 816 C C . ASP A 1 98 ? -8.327 -5.555 -12.953 1.00 69.44 98 ASP A C 1
ATOM 818 O O . ASP A 1 98 ? -8.568 -4.654 -12.150 1.00 69.44 98 ASP A O 1
ATOM 822 N N . LYS A 1 99 ? -7.456 -6.525 -12.670 1.00 79.62 99 LYS A N 1
ATOM 823 C CA . LYS A 1 99 ? -6.788 -6.687 -11.391 1.00 79.62 99 LYS A CA 1
ATOM 824 C C . LYS A 1 99 ? -5.459 -5.951 -11.431 1.00 79.62 99 LYS A C 1
ATOM 826 O O . LYS A 1 99 ? -4.656 -6.140 -12.343 1.00 79.62 99 LYS A O 1
ATOM 831 N N . THR A 1 100 ? -5.210 -5.152 -10.405 1.00 84.19 100 THR A N 1
ATOM 832 C CA . THR A 1 100 ? -3.902 -4.548 -10.179 1.00 84.19 100 THR A CA 1
ATOM 833 C C . THR A 1 100 ? -2.957 -5.599 -9.603 1.00 84.19 100 THR A C 1
ATOM 835 O O . THR A 1 100 ? -3.197 -6.136 -8.518 1.00 84.19 100 THR A O 1
ATOM 838 N N . ASP A 1 101 ? -1.885 -5.898 -10.329 1.00 88.06 101 ASP A N 1
ATOM 839 C CA . ASP A 1 101 ? -0.805 -6.759 -9.858 1.00 88.06 101 ASP A CA 1
ATOM 840 C C . ASP A 1 101 ? 0.447 -5.916 -9.583 1.00 88.06 101 ASP A C 1
ATOM 842 O O . ASP A 1 101 ? 0.648 -4.834 -10.141 1.00 88.06 101 ASP A O 1
ATOM 846 N N . SER A 1 102 ? 1.306 -6.421 -8.696 1.00 91.50 102 SER A N 1
ATOM 847 C CA . SER A 1 102 ? 2.570 -5.775 -8.363 1.00 91.50 102 SER A CA 1
ATOM 848 C C . SER A 1 102 ? 3.756 -6.733 -8.416 1.00 91.50 102 SER A C 1
ATOM 850 O O . SER A 1 102 ? 3.633 -7.962 -8.323 1.00 91.50 102 SER A O 1
ATOM 852 N N . LEU A 1 103 ? 4.931 -6.153 -8.636 1.00 92.50 103 LEU A N 1
ATOM 853 C CA . LEU A 1 103 ? 6.226 -6.810 -8.635 1.00 92.50 103 LEU A CA 1
ATOM 854 C C . LEU A 1 103 ? 7.175 -5.943 -7.810 1.00 92.50 103 LEU A C 1
ATOM 856 O O . LEU A 1 103 ? 7.481 -4.814 -8.189 1.00 92.50 103 LEU A O 1
ATOM 860 N N . TYR A 1 104 ? 7.628 -6.481 -6.683 1.00 94.81 104 TYR A N 1
ATOM 861 C CA . TYR A 1 104 ? 8.583 -5.824 -5.804 1.00 94.81 104 TYR A CA 1
ATOM 862 C C . TYR A 1 104 ? 9.949 -6.488 -5.974 1.00 94.81 104 TYR A C 1
ATOM 864 O O . TYR A 1 104 ? 10.094 -7.693 -5.762 1.00 94.81 104 TYR A O 1
ATOM 872 N N . VAL A 1 105 ? 10.950 -5.712 -6.384 1.00 95.50 105 VAL A N 1
ATOM 873 C CA . VAL A 1 105 ? 12.292 -6.211 -6.712 1.00 95.50 105 VAL A CA 1
ATOM 874 C C . VAL A 1 105 ? 13.366 -5.401 -6.001 1.00 95.50 105 VAL A C 1
ATOM 876 O O . VAL A 1 105 ? 13.283 -4.175 -5.938 1.00 95.50 105 VAL A O 1
ATOM 879 N N . ALA A 1 106 ? 14.389 -6.087 -5.500 1.00 95.50 106 ALA A N 1
ATOM 880 C CA . ALA A 1 106 ? 15.586 -5.489 -4.923 1.00 95.50 106 ALA A CA 1
ATOM 881 C C . ALA A 1 106 ? 16.766 -5.603 -5.900 1.00 95.50 106 ALA A C 1
ATOM 883 O O . ALA A 1 106 ? 17.088 -6.687 -6.389 1.00 95.50 106 ALA A O 1
ATOM 884 N N . PHE A 1 107 ? 17.417 -4.479 -6.181 1.00 94.81 107 PHE A N 1
ATOM 885 C CA . PHE A 1 107 ? 18.624 -4.390 -6.999 1.00 94.81 107 PHE A CA 1
ATOM 886 C C . PHE A 1 107 ? 19.879 -4.611 -6.148 1.00 94.81 107 PHE A C 1
ATOM 888 O O . PHE A 1 107 ? 19.841 -4.588 -4.918 1.00 94.81 107 PHE A O 1
ATOM 895 N N . ARG A 1 108 ? 21.025 -4.802 -6.810 1.00 89.75 108 ARG A N 1
ATOM 896 C CA . ARG A 1 108 ? 22.323 -4.926 -6.129 1.00 89.75 108 ARG A CA 1
ATOM 897 C C . ARG A 1 108 ? 22.818 -3.601 -5.551 1.00 89.75 108 ARG A C 1
ATOM 899 O O . ARG A 1 108 ? 23.518 -3.620 -4.546 1.00 89.75 108 ARG A O 1
ATOM 906 N N . SER A 1 109 ? 22.452 -2.479 -6.166 1.00 90.69 109 SER A N 1
ATOM 907 C CA . SER A 1 109 ? 22.862 -1.144 -5.740 1.00 90.69 109 SER A CA 1
ATOM 908 C C . SER A 1 109 ? 21.781 -0.097 -6.010 1.00 90.69 109 SER A C 1
ATOM 910 O O . SER A 1 109 ? 20.898 -0.268 -6.857 1.00 90.69 109 SER A O 1
ATOM 912 N N . GLU A 1 110 ? 21.885 1.032 -5.310 1.00 92.88 110 GLU A N 1
ATOM 913 C CA . GLU A 1 110 ? 21.044 2.205 -5.550 1.00 92.88 110 GLU A CA 1
ATOM 914 C C . GLU A 1 110 ? 21.216 2.758 -6.975 1.00 92.88 110 GLU A C 1
ATOM 916 O O . GLU A 1 110 ? 20.237 3.156 -7.612 1.00 92.88 110 GLU A O 1
ATOM 921 N N . THR A 1 111 ? 22.443 2.752 -7.500 1.00 93.88 111 THR A N 1
ATOM 922 C CA . THR A 1 111 ? 22.755 3.290 -8.830 1.00 93.88 111 THR A CA 1
ATOM 923 C C . THR A 1 111 ? 22.083 2.492 -9.943 1.00 93.88 111 THR A C 1
ATOM 925 O O . THR A 1 111 ? 21.503 3.086 -10.853 1.00 93.88 111 THR A O 1
ATOM 928 N N . GLU A 1 112 ? 22.081 1.159 -9.846 1.00 93.88 112 GLU A N 1
ATOM 929 C CA . GLU A 1 112 ? 21.380 0.288 -10.793 1.00 93.88 112 GLU A CA 1
ATOM 930 C C . GLU A 1 112 ? 19.865 0.520 -10.759 1.00 93.88 112 GLU A C 1
ATOM 932 O O . GLU A 1 112 ? 19.242 0.684 -11.810 1.00 93.88 112 GLU A O 1
ATOM 937 N N . ARG A 1 113 ? 19.282 0.612 -9.557 1.00 95.44 113 ARG A N 1
ATOM 938 C CA . ARG A 1 113 ? 17.849 0.878 -9.360 1.00 95.44 113 ARG A CA 1
ATOM 939 C C . ARG A 1 113 ? 17.429 2.227 -9.939 1.00 95.44 113 ARG A C 1
ATOM 941 O O . ARG A 1 113 ? 16.402 2.311 -10.611 1.00 95.44 113 ARG A O 1
ATOM 948 N N . ASN A 1 114 ? 18.212 3.281 -9.701 1.00 95.19 114 ASN A N 1
ATOM 949 C CA . ASN A 1 114 ? 17.944 4.610 -10.256 1.00 95.19 114 ASN A CA 1
ATOM 950 C C . ASN A 1 114 ? 18.074 4.615 -11.785 1.00 95.19 114 ASN A C 1
ATOM 952 O O . ASN A 1 114 ? 17.171 5.101 -12.458 1.00 95.19 114 ASN A O 1
ATOM 956 N N . SER A 1 115 ? 19.118 3.984 -12.334 1.00 95.50 115 SER A N 1
ATOM 957 C CA . SER A 1 115 ? 19.294 3.871 -13.786 1.00 95.50 115 SER A CA 1
ATOM 958 C C . SER A 1 115 ? 18.124 3.144 -14.457 1.00 95.50 115 SER A C 1
ATOM 960 O O . SER A 1 115 ? 17.607 3.621 -15.466 1.00 95.50 115 SER A O 1
ATOM 962 N N . PHE A 1 116 ? 17.666 2.023 -13.889 1.00 95.19 116 PHE A N 1
ATOM 963 C CA . PHE A 1 116 ? 16.512 1.285 -14.410 1.00 95.19 116 PHE A CA 1
ATOM 964 C C . PHE A 1 116 ? 15.221 2.116 -14.333 1.00 95.19 116 PHE A C 1
ATOM 966 O O . PHE A 1 116 ? 14.456 2.167 -15.298 1.00 95.19 116 PHE A O 1
ATOM 973 N N . TYR A 1 117 ? 14.996 2.806 -13.211 1.00 94.56 117 TYR A N 1
ATOM 974 C CA . TYR A 1 117 ? 13.842 3.686 -13.014 1.00 94.56 117 TYR A CA 1
ATOM 975 C C . TYR A 1 117 ? 13.785 4.812 -14.054 1.00 94.56 117 TYR A C 1
ATOM 977 O O . TYR A 1 117 ? 12.760 4.990 -14.713 1.00 94.56 117 TYR A O 1
ATOM 985 N N . ASP A 1 118 ? 14.888 5.541 -14.232 1.00 94.12 118 ASP A N 1
ATOM 986 C CA . ASP A 1 118 ? 14.950 6.684 -15.146 1.00 94.12 118 ASP A CA 1
ATOM 987 C C . ASP A 1 118 ? 14.795 6.230 -16.607 1.00 94.12 118 ASP A C 1
ATOM 989 O O . ASP A 1 118 ? 14.046 6.841 -17.369 1.00 94.12 118 ASP A O 1
ATOM 993 N N . LYS A 1 119 ? 15.412 5.098 -16.981 1.00 94.00 119 LYS A N 1
ATOM 994 C CA . LYS A 1 119 ? 15.241 4.487 -18.311 1.00 94.00 119 LYS A CA 1
ATOM 995 C C . LYS A 1 119 ? 13.807 4.039 -18.578 1.00 94.00 119 LYS A C 1
ATOM 997 O O . LYS A 1 119 ? 13.351 4.182 -19.708 1.00 94.00 119 LYS A O 1
ATOM 1002 N N . THR A 1 120 ? 13.112 3.512 -17.568 1.00 92.88 120 THR A N 1
ATOM 1003 C CA . THR A 1 120 ? 11.708 3.087 -17.692 1.00 92.88 120 THR A CA 1
ATOM 1004 C C . THR A 1 120 ? 10.802 4.292 -17.925 1.00 92.88 120 THR A C 1
ATOM 1006 O O . THR A 1 120 ? 9.970 4.267 -18.823 1.00 92.88 120 THR A O 1
ATOM 1009 N N . LEU A 1 121 ? 10.989 5.375 -17.163 1.00 91.25 121 LEU A N 1
ATOM 1010 C CA . LEU A 1 121 ? 10.207 6.604 -17.340 1.00 91.25 121 LEU A CA 1
ATOM 1011 C C . LEU A 1 121 ? 10.479 7.322 -18.667 1.00 91.25 121 LEU A C 1
ATOM 1013 O O . LEU A 1 121 ? 9.629 8.082 -19.119 1.00 91.25 121 LEU A O 1
ATOM 1017 N N . ALA A 1 122 ? 11.652 7.112 -19.265 1.00 91.12 122 ALA A N 1
ATOM 1018 C CA . ALA A 1 122 ? 12.000 7.676 -20.563 1.00 91.12 122 ALA A CA 1
ATOM 1019 C C . ALA A 1 122 ? 11.367 6.926 -21.752 1.00 91.12 122 ALA A C 1
ATOM 1021 O O . ALA A 1 122 ? 11.467 7.414 -22.875 1.00 91.12 122 ALA A O 1
ATOM 1022 N N . GLN A 1 123 ? 10.750 5.755 -21.536 1.00 89.25 123 GLN A N 1
ATOM 1023 C CA . GLN A 1 123 ? 10.156 4.971 -22.622 1.00 89.25 123 GLN A CA 1
ATOM 1024 C C . GLN A 1 123 ? 8.847 5.564 -23.139 1.00 89.25 123 GLN A C 1
ATOM 1026 O O . GLN A 1 123 ? 8.011 6.065 -22.382 1.00 89.25 123 GLN A O 1
ATOM 1031 N N . GLU A 1 124 ? 8.642 5.435 -24.449 1.00 78.00 124 GLU A N 1
ATOM 1032 C CA . GLU A 1 124 ? 7.396 5.818 -25.099 1.00 78.00 124 GLU A CA 1
ATOM 1033 C C . GLU A 1 124 ? 6.245 4.920 -24.610 1.00 78.00 124 GLU A C 1
ATOM 1035 O O . GLU A 1 124 ? 6.347 3.698 -24.564 1.00 78.00 124 GLU A O 1
ATOM 1040 N N . GLY A 1 125 ? 5.127 5.529 -24.207 1.00 72.69 125 GLY A N 1
ATOM 1041 C CA . GLY A 1 125 ? 3.948 4.804 -23.715 1.00 72.69 125 GLY A CA 1
ATOM 1042 C C . GLY A 1 125 ? 3.846 4.656 -22.194 1.00 72.69 125 GLY A C 1
ATOM 1043 O O . GLY A 1 125 ? 2.789 4.244 -21.717 1.00 72.69 125 GLY A O 1
ATOM 1044 N N . VAL A 1 126 ? 4.866 5.055 -21.425 1.00 81.88 126 VAL A N 1
ATOM 1045 C CA . VAL A 1 126 ? 4.778 5.131 -19.957 1.00 81.88 126 VAL A CA 1
ATOM 1046 C C . VAL A 1 126 ? 4.163 6.471 -19.546 1.00 81.88 126 VAL A C 1
ATOM 1048 O O . VAL A 1 126 ? 4.803 7.517 -19.627 1.00 81.88 126 VAL A O 1
ATOM 1051 N N . CYS A 1 127 ? 2.913 6.452 -19.079 1.00 76.06 127 CYS A N 1
ATOM 1052 C CA . CYS A 1 127 ? 2.217 7.640 -18.577 1.00 76.06 127 CYS A CA 1
ATOM 1053 C C . CYS A 1 127 ? 1.845 7.454 -17.103 1.00 76.06 127 CYS A C 1
ATOM 1055 O O . CYS A 1 127 ? 0.742 7.027 -16.773 1.00 76.06 127 CYS A O 1
ATOM 1057 N N . ILE A 1 128 ? 2.785 7.762 -16.205 1.00 81.06 128 ILE A N 1
ATOM 1058 C CA . ILE A 1 128 ? 2.572 7.640 -14.758 1.00 81.06 128 ILE A CA 1
ATOM 1059 C C . ILE A 1 128 ? 2.279 9.023 -14.179 1.00 81.06 128 ILE A C 1
ATOM 1061 O O . ILE A 1 128 ? 3.139 9.910 -14.178 1.00 81.06 128 ILE A O 1
ATOM 1065 N N . ALA A 1 129 ? 1.069 9.207 -13.650 1.00 72.75 129 ALA A N 1
ATOM 1066 C CA . ALA A 1 129 ? 0.673 10.445 -12.993 1.00 72.75 129 ALA A CA 1
ATOM 1067 C C . ALA A 1 129 ? 1.455 10.630 -11.681 1.00 72.75 129 ALA A C 1
ATOM 1069 O O . ALA A 1 129 ? 1.232 9.932 -10.692 1.00 72.75 129 ALA A O 1
ATOM 1070 N N . LYS A 1 130 ? 2.371 11.603 -11.645 1.00 71.56 130 LYS A N 1
ATOM 1071 C CA . LYS A 1 130 ? 3.065 11.987 -10.409 1.00 71.56 130 LYS A CA 1
ATOM 1072 C C . LYS A 1 130 ? 2.195 12.958 -9.619 1.00 71.56 130 LYS A C 1
ATOM 1074 O O . LYS A 1 130 ? 2.150 14.151 -9.917 1.00 71.56 130 LYS A O 1
ATOM 1079 N N . ILE A 1 131 ? 1.510 12.451 -8.600 1.00 76.44 131 ILE A N 1
ATOM 1080 C CA . ILE A 1 131 ? 0.773 13.293 -7.656 1.00 76.44 131 ILE A CA 1
ATOM 1081 C C . ILE A 1 131 ? 1.773 13.870 -6.654 1.00 76.44 131 ILE A C 1
ATOM 1083 O O . ILE A 1 131 ? 2.508 13.134 -5.998 1.00 76.44 131 ILE A O 1
ATOM 1087 N N . LYS A 1 132 ? 1.811 15.200 -6.543 1.00 81.75 132 LYS A N 1
ATOM 1088 C CA . LYS A 1 132 ? 2.622 15.877 -5.529 1.00 81.75 132 LYS A CA 1
ATOM 1089 C C . LYS A 1 132 ? 2.067 15.586 -4.125 1.00 81.75 132 LYS A C 1
ATOM 1091 O O . LYS A 1 132 ? 0.843 15.644 -3.965 1.00 81.75 132 LYS A O 1
ATOM 1096 N N . PRO A 1 133 ? 2.914 15.335 -3.108 1.00 83.19 133 PRO A N 1
ATOM 1097 C CA . PRO A 1 133 ? 2.452 15.070 -1.747 1.00 83.19 133 PRO A CA 1
ATOM 1098 C C . PRO A 1 133 ? 1.501 16.125 -1.192 1.00 83.19 133 PRO A C 1
ATOM 1100 O O . PRO A 1 133 ? 0.470 15.776 -0.621 1.00 83.19 133 PRO A O 1
ATOM 1103 N N . GLU A 1 134 ? 1.776 17.398 -1.462 1.00 86.94 134 GLU A N 1
ATOM 1104 C CA . GLU A 1 134 ? 0.970 18.527 -1.001 1.00 86.94 134 GLU A CA 1
ATOM 1105 C C . GLU A 1 134 ? -0.448 18.488 -1.581 1.00 86.94 134 GLU A C 1
ATOM 1107 O O . GLU A 1 134 ? -1.415 18.812 -0.893 1.00 86.94 134 GLU A O 1
ATOM 1112 N N . ALA A 1 135 ? -0.594 18.036 -2.831 1.00 88.75 135 ALA A N 1
ATOM 1113 C CA . ALA A 1 135 ? -1.898 17.903 -3.471 1.00 88.75 135 ALA A CA 1
ATOM 1114 C C . ALA A 1 135 ? -2.735 16.796 -2.816 1.00 88.75 135 ALA A C 1
ATOM 1116 O O . ALA A 1 135 ? -3.948 16.946 -2.679 1.00 88.75 135 ALA A O 1
ATOM 1117 N N . MET A 1 136 ? -2.102 15.697 -2.391 1.00 88.44 136 MET A N 1
ATOM 1118 C CA . MET A 1 136 ? -2.802 14.612 -1.702 1.00 88.44 136 MET A CA 1
ATOM 1119 C C . MET A 1 136 ? -3.228 15.024 -0.291 1.00 88.44 136 MET A C 1
ATOM 1121 O O . MET A 1 136 ? -4.372 14.789 0.098 1.00 88.44 136 MET A O 1
ATOM 1125 N N . THR A 1 137 ? -2.345 15.703 0.447 1.00 90.94 137 THR A N 1
ATOM 1126 C CA . THR A 1 137 ? -2.671 16.261 1.764 1.00 90.94 137 THR A CA 1
ATOM 1127 C C . THR A 1 137 ? -3.822 17.261 1.667 1.00 90.94 137 THR A C 1
ATOM 1129 O O . THR A 1 137 ? -4.760 17.163 2.451 1.00 90.94 137 THR A O 1
ATOM 1132 N N . LEU A 1 138 ? -3.829 18.151 0.668 1.00 89.38 138 LEU A N 1
ATOM 1133 C CA . LEU A 1 138 ? -4.926 19.105 0.464 1.00 89.38 138 LEU A CA 1
ATOM 1134 C C . LEU A 1 138 ? -6.260 18.405 0.150 1.00 89.38 138 LEU A C 1
ATOM 1136 O O . LEU A 1 138 ? -7.301 18.778 0.689 1.00 89.38 138 LEU A O 1
ATOM 1140 N N . LYS A 1 139 ? -6.241 17.361 -0.689 1.00 90.06 139 LYS A N 1
ATOM 1141 C CA . LYS A 1 139 ? -7.436 16.548 -0.969 1.00 90.06 139 LYS A CA 1
ATOM 1142 C C . LYS A 1 139 ? -7.980 15.885 0.296 1.00 90.06 139 LYS A C 1
ATOM 1144 O O . LYS A 1 139 ? -9.190 15.898 0.507 1.00 90.06 139 LYS A O 1
ATOM 1149 N N . TRP A 1 140 ? -7.104 15.345 1.142 1.00 92.81 140 TRP A N 1
ATOM 1150 C CA . TRP A 1 140 ? -7.498 14.783 2.432 1.00 92.81 140 TRP A CA 1
ATOM 1151 C C . TRP A 1 140 ? -8.067 15.855 3.369 1.00 92.81 140 TRP A C 1
ATOM 1153 O O . TRP A 1 140 ? -9.149 15.660 3.917 1.00 92.81 140 TRP A O 1
ATOM 1163 N N . GLN A 1 141 ? -7.418 17.017 3.490 1.00 90.00 141 GLN A N 1
ATOM 1164 C CA . GLN A 1 141 ? -7.900 18.125 4.324 1.00 90.00 141 GLN A CA 1
ATOM 1165 C C . GLN A 1 141 ? -9.293 18.618 3.929 1.00 90.00 141 GLN A C 1
ATOM 1167 O O . GLN A 1 141 ? -10.082 18.947 4.811 1.00 90.00 141 GLN A O 1
ATOM 1172 N N . ASN A 1 142 ? -9.593 18.632 2.629 1.00 87.31 142 ASN A N 1
ATOM 1173 C CA . ASN A 1 142 ? -10.891 19.040 2.091 1.00 87.31 142 ASN A CA 1
ATOM 1174 C C . ASN A 1 142 ? -11.943 17.914 2.119 1.00 87.31 142 ASN A C 1
ATOM 1176 O O . ASN A 1 142 ? -13.057 18.110 1.642 1.00 87.31 142 ASN A O 1
ATOM 1180 N N . GLY A 1 143 ? -11.601 16.723 2.623 1.00 86.06 143 GLY A N 1
ATOM 1181 C CA . GLY A 1 143 ? -12.510 15.576 2.679 1.00 86.06 143 GLY A CA 1
ATOM 1182 C C . GLY A 1 143 ? -12.741 14.863 1.342 1.00 86.06 143 GLY A C 1
ATOM 1183 O O . GLY A 1 143 ? -13.585 13.978 1.277 1.00 86.06 143 GLY A O 1
ATOM 1184 N N . ALA A 1 144 ? -11.982 15.187 0.288 1.00 88.50 144 ALA A N 1
ATOM 1185 C CA . ALA A 1 144 ? -12.068 14.498 -1.005 1.00 88.50 144 ALA A CA 1
ATOM 1186 C C . ALA A 1 144 ? -11.478 13.075 -0.966 1.00 88.50 144 ALA A C 1
ATOM 1188 O O . ALA A 1 144 ? -11.701 12.288 -1.882 1.00 88.50 144 ALA A O 1
ATOM 1189 N N . ILE A 1 145 ? -10.691 12.763 0.068 1.00 91.62 145 ILE A N 1
ATOM 1190 C CA . ILE A 1 145 ? -10.083 11.452 0.312 1.00 91.62 145 ILE A CA 1
ATOM 1191 C C . ILE A 1 145 ? -10.371 11.040 1.758 1.00 91.62 145 ILE A C 1
ATOM 1193 O O . ILE A 1 145 ? -10.324 11.868 2.678 1.00 91.62 145 ILE A O 1
ATOM 1197 N N . SER A 1 146 ? -10.675 9.757 1.952 1.00 94.06 146 SER A N 1
ATOM 1198 C CA . SER A 1 146 ? -10.953 9.178 3.267 1.00 94.06 146 SER A CA 1
ATOM 1199 C C . SER A 1 146 ? -9.695 9.114 4.146 1.00 94.06 146 SER A C 1
ATOM 1201 O O . SER A 1 146 ? -8.564 9.201 3.658 1.00 94.06 146 SER A O 1
ATOM 1203 N N . ASN A 1 147 ? -9.862 8.979 5.461 1.00 95.94 147 ASN A N 1
ATOM 1204 C CA . ASN A 1 147 ? -8.733 8.814 6.378 1.00 95.94 147 ASN A CA 1
ATOM 1205 C C . ASN A 1 147 ? -7.955 7.536 6.065 1.00 95.94 147 ASN A C 1
ATOM 1207 O O . ASN A 1 147 ? -6.727 7.555 6.055 1.00 95.94 147 ASN A O 1
ATOM 1211 N N . TYR A 1 148 ? -8.650 6.446 5.751 1.00 96.44 148 TYR A N 1
ATOM 1212 C CA . TYR A 1 148 ? -8.011 5.190 5.362 1.00 96.44 148 TYR A CA 1
ATOM 1213 C C . TYR A 1 148 ? -7.153 5.309 4.100 1.00 96.44 148 TYR A C 1
ATOM 1215 O O . TYR A 1 148 ? -6.003 4.875 4.104 1.00 96.44 148 TYR A O 1
ATOM 1223 N N . ASP A 1 149 ? -7.682 5.920 3.037 1.00 94.62 149 ASP A N 1
ATOM 1224 C CA . ASP A 1 149 ? -6.951 6.052 1.771 1.00 94.62 149 ASP A CA 1
ATOM 1225 C C . ASP A 1 149 ? -5.737 6.968 1.946 1.00 94.62 149 ASP A C 1
ATOM 1227 O O . ASP A 1 149 ? -4.659 6.702 1.410 1.00 94.62 149 ASP A O 1
ATOM 1231 N N . TYR A 1 150 ? -5.877 8.017 2.764 1.00 95.75 150 TYR A N 1
ATOM 1232 C CA . TYR A 1 150 ? -4.760 8.885 3.117 1.00 95.75 150 TYR A CA 1
ATOM 1233 C C . TYR A 1 150 ? -3.691 8.149 3.936 1.00 95.75 150 TYR A C 1
ATOM 1235 O O . TYR A 1 150 ? -2.500 8.301 3.669 1.00 95.75 150 TYR A O 1
ATOM 1243 N N . LEU A 1 151 ? -4.084 7.297 4.887 1.00 96.88 151 LEU A N 1
ATOM 1244 C CA . LEU A 1 151 ? -3.147 6.465 5.644 1.00 96.88 151 LEU A CA 1
ATOM 1245 C C . LEU A 1 151 ? -2.438 5.434 4.759 1.00 96.88 151 LEU A C 1
ATOM 1247 O O . LEU A 1 151 ? -1.231 5.245 4.910 1.00 96.88 151 LEU A O 1
ATOM 1251 N N . LEU A 1 152 ? -3.136 4.793 3.818 1.00 95.00 152 LEU A N 1
ATOM 1252 C CA . LEU A 1 152 ? -2.501 3.913 2.830 1.00 95.00 152 LEU A CA 1
ATOM 1253 C C . LEU A 1 152 ? -1.504 4.682 1.961 1.00 95.00 152 LEU A C 1
ATOM 1255 O O . LEU A 1 152 ? -0.391 4.206 1.729 1.00 95.00 152 LEU A O 1
ATOM 1259 N N . TYR A 1 153 ? -1.868 5.891 1.537 1.00 94.00 153 TYR A N 1
ATOM 1260 C CA . TYR A 1 153 ? -0.981 6.772 0.790 1.00 94.00 153 TYR A CA 1
ATOM 1261 C C . TYR A 1 153 ? 0.277 7.147 1.586 1.00 94.00 153 TYR A C 1
ATOM 1263 O O . TYR A 1 153 ? 1.380 7.032 1.056 1.00 94.00 153 TYR A O 1
ATOM 1271 N N . LEU A 1 154 ? 0.145 7.538 2.858 1.00 95.50 154 LEU A N 1
ATOM 1272 C CA . LEU A 1 154 ? 1.291 7.857 3.718 1.00 95.50 154 LEU A CA 1
ATOM 1273 C C . LEU A 1 154 ? 2.177 6.636 3.978 1.00 95.50 154 LEU A C 1
ATOM 1275 O O . LEU A 1 154 ? 3.399 6.742 3.906 1.00 95.50 154 LEU A O 1
ATOM 1279 N N . ASN A 1 155 ? 1.578 5.468 4.224 1.00 95.88 155 ASN A N 1
ATOM 1280 C CA . ASN A 1 155 ? 2.317 4.213 4.349 1.00 95.88 155 ASN A CA 1
ATOM 1281 C C . ASN A 1 155 ? 3.124 3.926 3.079 1.00 95.88 155 ASN A C 1
ATOM 1283 O O . ASN A 1 155 ? 4.324 3.669 3.164 1.00 95.88 155 ASN A O 1
ATOM 1287 N N . SER A 1 156 ? 2.486 4.051 1.914 1.00 92.69 156 SER A N 1
ATOM 1288 C CA . SER A 1 156 ? 3.155 3.934 0.623 1.00 92.69 156 SER A CA 1
ATOM 1289 C C . SER A 1 156 ? 4.283 4.959 0.507 1.00 92.69 156 SER A C 1
ATOM 1291 O O . SER A 1 156 ? 5.418 4.568 0.284 1.00 92.69 156 SER A O 1
ATOM 1293 N N . LEU A 1 157 ? 4.067 6.255 0.746 1.00 92.19 157 LEU A N 1
ATOM 1294 C CA . LEU A 1 157 ? 5.148 7.254 0.711 1.00 92.19 157 LEU A CA 1
ATOM 1295 C C . LEU A 1 157 ? 6.313 6.941 1.664 1.00 92.19 157 LEU A C 1
ATOM 1297 O O . LEU A 1 157 ? 7.454 7.293 1.370 1.00 92.19 157 LEU A O 1
ATOM 1301 N N . ALA A 1 158 ? 6.036 6.279 2.787 1.00 93.44 158 ALA A N 1
ATOM 1302 C CA . ALA A 1 158 ? 7.025 5.874 3.780 1.00 93.44 158 ALA A CA 1
ATOM 1303 C C . ALA A 1 158 ? 7.737 4.542 3.459 1.00 93.44 158 ALA A C 1
ATOM 1305 O O . ALA A 1 158 ? 8.370 3.949 4.341 1.00 93.44 158 ALA A O 1
ATOM 1306 N N . ASP A 1 159 ? 7.643 4.092 2.206 1.00 92.62 159 ASP A N 1
ATOM 1307 C CA . ASP A 1 159 ? 8.185 2.847 1.650 1.00 92.62 159 ASP A CA 1
ATOM 1308 C C . ASP A 1 159 ? 7.562 1.558 2.190 1.00 92.62 159 ASP A C 1
ATOM 1310 O O . ASP A 1 159 ? 8.148 0.492 2.039 1.00 92.62 159 ASP A O 1
ATOM 1314 N N . ARG A 1 160 ? 6.369 1.621 2.788 1.00 93.00 160 ARG A N 1
ATOM 1315 C CA . ARG A 1 160 ? 5.668 0.427 3.279 1.00 93.00 160 ARG A CA 1
ATOM 1316 C C . ARG A 1 160 ? 4.882 -0.247 2.156 1.00 93.00 160 ARG A C 1
ATOM 1318 O O . ARG A 1 160 ? 4.278 0.426 1.322 1.00 93.00 160 ARG A O 1
ATOM 1325 N N . THR A 1 161 ? 4.873 -1.578 2.145 1.00 92.25 161 THR A N 1
ATOM 1326 C CA . THR A 1 161 ? 4.220 -2.393 1.106 1.00 92.25 161 THR A CA 1
ATOM 1327 C C . THR A 1 161 ? 3.665 -3.691 1.687 1.00 92.25 161 THR A C 1
ATOM 1329 O O . THR A 1 161 ? 4.165 -4.213 2.680 1.00 92.25 161 THR A O 1
ATOM 1332 N N . PHE A 1 162 ? 2.637 -4.242 1.043 1.00 91.25 162 PHE A N 1
ATOM 1333 C CA . PHE A 1 162 ? 2.080 -5.554 1.376 1.00 91.25 162 PHE A CA 1
ATOM 1334 C C . PHE A 1 162 ? 2.995 -6.720 0.961 1.00 91.25 162 PHE A C 1
ATOM 1336 O O . PHE A 1 162 ? 2.822 -7.835 1.451 1.00 91.25 162 PHE A O 1
ATOM 1343 N N . GLN A 1 163 ? 3.961 -6.482 0.063 1.00 90.25 163 GLN A N 1
ATOM 1344 C CA . GLN A 1 163 ? 4.867 -7.525 -0.437 1.00 90.25 163 GLN A CA 1
ATOM 1345 C C . GLN A 1 163 ? 6.001 -7.870 0.539 1.00 90.25 163 GLN A C 1
ATOM 1347 O O . GLN A 1 163 ? 6.587 -8.947 0.438 1.00 90.25 163 GLN A O 1
ATOM 1352 N N . ASP A 1 164 ? 6.283 -6.993 1.505 1.00 91.25 164 ASP A N 1
ATOM 1353 C CA . ASP A 1 164 ? 7.315 -7.183 2.524 1.00 91.25 164 ASP A CA 1
ATOM 1354 C C . ASP A 1 164 ? 6.714 -7.030 3.929 1.00 91.25 164 ASP A C 1
ATOM 1356 O O . ASP A 1 164 ? 6.318 -5.944 4.352 1.00 91.25 164 ASP A O 1
ATOM 1360 N N . LEU A 1 165 ? 6.679 -8.130 4.687 1.00 92.12 165 LEU A N 1
ATOM 1361 C CA . LEU A 1 165 ? 6.144 -8.149 6.053 1.00 92.12 165 LEU A CA 1
ATOM 1362 C C . LEU A 1 165 ? 6.980 -7.316 7.036 1.00 92.12 165 LEU A C 1
ATOM 1364 O O . LEU A 1 165 ? 6.459 -6.875 8.061 1.00 92.12 165 LEU A O 1
ATOM 1368 N N . THR A 1 166 ? 8.265 -7.089 6.748 1.00 90.44 166 THR A N 1
ATOM 1369 C CA . THR A 1 166 ? 9.149 -6.284 7.607 1.00 90.44 166 THR A CA 1
ATOM 1370 C C . THR A 1 166 ? 8.795 -4.793 7.545 1.00 90.44 166 THR A C 1
ATOM 1372 O O . THR A 1 166 ? 9.054 -4.044 8.492 1.00 90.44 166 THR A O 1
ATOM 1375 N N . GLN A 1 167 ? 8.131 -4.380 6.461 1.00 91.88 167 GLN A N 1
ATOM 1376 C CA . GLN A 1 167 ? 7.678 -3.020 6.175 1.00 91.88 167 GLN A CA 1
ATOM 1377 C C . GLN A 1 167 ? 6.169 -2.980 5.888 1.00 91.88 167 GLN A C 1
ATOM 1379 O O . GLN A 1 167 ? 5.704 -2.153 5.108 1.00 91.88 167 GLN A O 1
ATOM 1384 N N . TYR A 1 168 ? 5.385 -3.847 6.532 1.00 95.19 168 TYR A N 1
ATOM 1385 C CA . TYR A 1 168 ? 3.937 -3.901 6.317 1.00 95.19 168 TYR A CA 1
ATOM 1386 C C . TYR A 1 168 ? 3.250 -2.579 6.694 1.00 95.19 168 TYR A C 1
ATOM 1388 O O . TYR A 1 168 ? 3.697 -1.952 7.661 1.00 95.19 168 TYR A O 1
ATOM 1396 N N . PRO A 1 169 ? 2.190 -2.133 5.994 1.00 97.12 169 PRO A N 1
ATOM 1397 C CA . PRO A 1 169 ? 1.485 -0.900 6.334 1.00 97.12 169 PRO A CA 1
ATOM 1398 C C . PRO A 1 169 ? 0.945 -0.893 7.771 1.00 97.12 169 PRO A C 1
ATOM 1400 O O . PRO A 1 169 ? 0.513 -1.919 8.293 1.00 97.12 169 PRO A O 1
ATOM 1403 N N . ILE A 1 170 ? 0.956 0.283 8.396 1.00 97.06 170 ILE A N 1
ATOM 1404 C CA . ILE A 1 170 ? 0.619 0.484 9.809 1.00 97.06 170 ILE A CA 1
ATOM 1405 C C . ILE A 1 170 ? -0.605 1.372 9.923 1.00 97.06 170 ILE A C 1
ATOM 1407 O O . ILE A 1 170 ? -0.682 2.422 9.280 1.00 97.06 170 ILE A O 1
ATOM 1411 N N . PHE A 1 171 ? -1.530 0.964 10.782 1.00 97.75 171 PHE A N 1
ATOM 1412 C CA . PHE A 1 171 ? -2.732 1.703 11.131 1.00 97.75 171 PHE A CA 1
ATOM 1413 C C . PHE A 1 171 ? -2.839 1.875 12.653 1.00 97.75 171 PHE A C 1
ATOM 1415 O O . PHE A 1 171 ? -2.370 1.017 13.399 1.00 97.75 171 PHE A O 1
ATOM 1422 N N . PRO A 1 172 ? -3.449 2.967 13.138 1.00 97.50 172 PRO A N 1
ATOM 1423 C CA . PRO A 1 172 ? -3.629 3.187 14.568 1.00 97.50 172 PRO A CA 1
ATOM 1424 C C . PRO A 1 172 ? -4.650 2.216 15.157 1.00 97.50 172 PRO A C 1
ATOM 1426 O O . PRO A 1 172 ? -5.633 1.873 14.500 1.00 97.50 172 PRO A O 1
ATOM 1429 N N . TRP A 1 173 ? -4.510 1.881 16.437 1.00 97.44 173 TRP A N 1
ATOM 1430 C CA . TRP A 1 173 ? -5.677 1.595 17.277 1.00 97.44 173 TRP A CA 1
ATOM 1431 C C . TRP A 1 173 ? -6.561 2.849 17.394 1.00 97.44 173 TRP A C 1
ATOM 1433 O O . TRP A 1 173 ? -6.059 3.922 17.733 1.00 97.44 173 TRP A O 1
ATOM 1443 N N . ILE A 1 174 ? -7.866 2.719 17.132 1.00 97.06 174 ILE A N 1
ATOM 1444 C CA . ILE A 1 174 ? -8.834 3.829 17.230 1.00 97.06 174 ILE A CA 1
ATOM 1445 C C . ILE A 1 174 ? -9.769 3.670 18.430 1.00 97.06 174 ILE A C 1
ATOM 1447 O O . ILE A 1 174 ? -9.929 4.612 19.198 1.00 97.06 174 ILE A O 1
ATOM 1451 N N . ILE A 1 175 ? -10.373 2.494 18.605 1.00 96.06 175 ILE A N 1
ATOM 1452 C CA . ILE A 1 175 ? -11.344 2.227 19.674 1.00 96.06 175 ILE A CA 1
ATOM 1453 C C . ILE A 1 175 ? -10.608 1.797 20.951 1.00 96.06 175 ILE A C 1
ATOM 1455 O O . ILE A 1 175 ? -9.608 1.076 20.879 1.00 96.06 175 ILE A O 1
ATOM 1459 N N . SER A 1 176 ? -11.096 2.226 22.114 1.00 93.81 176 SER A N 1
ATOM 1460 C CA . SER A 1 176 ? -10.580 1.855 23.438 1.00 93.81 176 SER A CA 1
ATOM 1461 C C . SER A 1 176 ? -11.479 0.864 24.193 1.00 93.81 176 SER A C 1
ATOM 1463 O O . SER A 1 176 ? -10.983 0.156 25.070 1.00 93.81 176 SER A O 1
ATOM 1465 N N . ASP A 1 177 ? -12.767 0.768 23.842 1.00 93.62 177 ASP A N 1
ATOM 1466 C CA . ASP A 1 177 ? -13.741 -0.109 24.504 1.00 93.62 177 ASP A CA 1
ATOM 1467 C C . ASP A 1 177 ? -14.000 -1.415 23.732 1.00 93.62 177 ASP A C 1
ATOM 1469 O O . ASP A 1 177 ? -14.572 -1.444 22.638 1.00 93.62 177 ASP A O 1
ATOM 1473 N N . TYR A 1 178 ? -13.609 -2.528 24.354 1.00 94.88 178 TYR A N 1
ATOM 1474 C CA . TYR A 1 178 ? -13.778 -3.888 23.834 1.00 94.88 178 TYR A CA 1
ATOM 1475 C C . TYR A 1 178 ? -14.635 -4.773 24.752 1.00 94.88 178 TYR A C 1
ATOM 1477 O O . TYR A 1 178 ? -14.680 -5.992 24.563 1.00 94.88 178 TYR A O 1
ATOM 1485 N N . THR A 1 179 ? -15.283 -4.182 25.759 1.00 93.31 179 THR A N 1
ATOM 1486 C CA . THR A 1 179 ? -16.020 -4.901 26.812 1.00 93.31 179 THR A CA 1
ATOM 1487 C C . THR A 1 179 ? -17.518 -4.632 26.799 1.00 93.31 179 THR A C 1
ATOM 1489 O O . THR A 1 179 ? -18.283 -5.529 27.153 1.00 93.31 179 THR A O 1
ATOM 1492 N N . SER A 1 180 ? -17.947 -3.445 26.369 1.00 93.62 180 SER A N 1
ATOM 1493 C CA . SER A 1 180 ? -19.363 -3.065 26.363 1.00 93.62 180 SER A CA 1
ATOM 1494 C C . SER A 1 180 ? -20.185 -3.818 25.312 1.00 93.62 180 SER A C 1
ATOM 1496 O O . SER A 1 180 ? -19.679 -4.237 24.266 1.00 93.62 180 SER A O 1
ATOM 1498 N N . SER A 1 181 ? -21.483 -3.982 25.594 1.00 92.69 181 SER A N 1
ATOM 1499 C CA . SER A 1 181 ? -22.467 -4.602 24.691 1.00 92.69 181 SER A CA 1
ATOM 1500 C C . SER A 1 181 ? -22.825 -3.739 23.489 1.00 92.69 181 SER A C 1
ATOM 1502 O O . SER A 1 181 ? -23.200 -4.276 22.452 1.00 92.69 181 SER A O 1
ATOM 1504 N N . GLU A 1 182 ? -22.710 -2.423 23.621 1.00 91.25 182 GLU A N 1
ATOM 1505 C CA . GLU A 1 182 ? -22.962 -1.448 22.565 1.00 91.25 182 GLU A CA 1
ATOM 1506 C C . GLU A 1 182 ? -21.833 -0.419 22.564 1.00 91.25 182 GLU A C 1
ATOM 1508 O O . GLU A 1 182 ? -21.254 -0.132 23.611 1.00 91.25 182 GLU A O 1
ATOM 1513 N N . LEU A 1 183 ? -21.509 0.106 21.383 1.00 92.62 183 LEU A N 1
ATOM 1514 C CA . LEU A 1 183 ? -20.450 1.092 21.198 1.00 92.62 183 LEU A CA 1
ATOM 1515 C C . LEU A 1 183 ? -21.056 2.371 20.623 1.00 92.62 183 LEU A C 1
ATOM 1517 O O . LEU A 1 183 ? -21.576 2.360 19.507 1.00 92.62 183 LEU A O 1
ATOM 1521 N N . ASN A 1 184 ? -20.969 3.465 21.379 1.00 91.69 184 ASN A N 1
ATOM 1522 C CA . ASN A 1 184 ? -21.389 4.779 20.912 1.00 91.69 184 ASN A CA 1
ATOM 1523 C C . ASN A 1 184 ? -20.188 5.541 20.333 1.00 91.69 184 ASN A C 1
ATOM 1525 O O . ASN A 1 184 ? -19.299 5.956 21.070 1.00 91.69 184 ASN A O 1
ATOM 1529 N N . LEU A 1 185 ? -20.174 5.739 19.014 1.00 91.81 185 LEU A N 1
ATOM 1530 C CA . LEU A 1 185 ? -19.097 6.458 18.325 1.00 91.81 185 LEU A CA 1
ATOM 1531 C C . LEU A 1 185 ? -19.162 7.982 18.506 1.00 91.81 185 LEU A C 1
ATOM 1533 O O . LEU A 1 185 ? -18.209 8.661 18.121 1.00 91.81 185 LEU A O 1
ATOM 1537 N N . ASP A 1 186 ? -20.233 8.510 19.096 1.00 89.06 186 ASP A N 1
ATOM 1538 C CA . ASP A 1 186 ? -20.349 9.932 19.425 1.00 89.06 186 ASP A CA 1
ATOM 1539 C C . ASP A 1 186 ? -19.692 10.272 20.774 1.00 89.06 186 ASP A C 1
ATOM 1541 O O . ASP A 1 186 ? -19.413 11.439 21.048 1.00 89.06 186 ASP A O 1
ATOM 1545 N N . ASP A 1 187 ? -19.413 9.271 21.621 1.00 91.19 187 ASP A N 1
ATOM 1546 C CA . ASP A 1 187 ? -18.694 9.475 22.881 1.00 91.19 187 ASP A CA 1
ATOM 1547 C C . ASP A 1 187 ? -17.177 9.482 22.644 1.00 91.19 187 ASP A C 1
ATOM 1549 O O . ASP A 1 187 ? -16.573 8.485 22.241 1.00 91.19 187 ASP A O 1
ATOM 1553 N N . GLU A 1 188 ? -16.532 10.609 22.951 1.00 91.00 188 GLU A N 1
ATOM 1554 C CA . GLU A 1 188 ? -15.081 10.770 22.829 1.00 91.00 188 GLU A CA 1
ATOM 1555 C C . GLU A 1 188 ? -14.297 9.782 23.715 1.00 91.00 188 GLU A C 1
ATOM 1557 O O . GLU A 1 188 ? -13.154 9.446 23.401 1.00 91.00 188 GLU A O 1
ATOM 1562 N N . LYS A 1 189 ? -14.900 9.259 24.793 1.00 90.25 189 LYS A N 1
ATOM 1563 C CA . LYS A 1 189 ? -14.254 8.284 25.693 1.00 90.25 189 LYS A CA 1
ATOM 1564 C C . LYS A 1 189 ? -14.021 6.920 25.048 1.00 90.25 189 LYS A C 1
ATOM 1566 O O . LYS A 1 189 ? -13.120 6.197 25.476 1.00 90.25 189 LYS A O 1
ATOM 1571 N N . CYS A 1 190 ? -14.802 6.571 24.025 1.00 92.81 190 CYS A N 1
ATOM 1572 C CA . CYS A 1 190 ? -14.652 5.317 23.289 1.00 92.81 190 CYS A CA 1
ATOM 1573 C C . CYS A 1 190 ? -13.418 5.303 22.377 1.00 92.81 190 CYS A C 1
ATOM 1575 O O . CYS A 1 190 ? -13.073 4.249 21.835 1.00 92.81 190 CYS A O 1
ATOM 1577 N N . TYR A 1 191 ? -12.748 6.445 22.206 1.00 95.62 191 TYR A N 1
ATOM 1578 C CA . TYR A 1 191 ? -11.570 6.574 21.363 1.00 95.62 191 TYR A CA 1
ATOM 1579 C C . TYR A 1 191 ? -10.270 6.534 22.168 1.00 95.62 191 TYR A C 1
ATOM 1581 O O . TYR A 1 191 ? -10.172 6.977 23.313 1.00 95.62 191 TYR A O 1
ATOM 1589 N N . ARG A 1 192 ? -9.226 6.008 21.530 1.00 95.12 192 ARG A N 1
ATOM 1590 C CA . ARG A 1 192 ? -7.842 6.106 21.988 1.00 95.12 192 ARG A CA 1
ATOM 1591 C C . ARG A 1 192 ? -7.330 7.531 21.792 1.00 95.12 192 ARG A C 1
ATOM 1593 O O . ARG A 1 192 ? -7.544 8.150 20.755 1.00 95.12 192 ARG A O 1
ATOM 1600 N N . ASP A 1 193 ? -6.537 7.998 22.752 1.00 95.38 193 ASP A N 1
ATOM 1601 C CA . ASP A 1 193 ? -5.770 9.234 22.613 1.00 95.38 193 ASP A CA 1
ATOM 1602 C C . ASP A 1 193 ? -4.688 9.080 21.523 1.00 95.38 193 ASP A C 1
ATOM 1604 O O . ASP A 1 193 ? -3.649 8.439 21.730 1.00 95.38 193 ASP A O 1
ATOM 1608 N N . LEU A 1 194 ? -4.948 9.671 20.352 1.00 96.44 194 LEU A N 1
ATOM 1609 C CA . LEU A 1 194 ? -4.072 9.645 19.173 1.00 96.44 194 LEU A CA 1
ATOM 1610 C C . LEU A 1 194 ? -2.835 10.541 19.307 1.00 96.44 194 LEU A C 1
ATOM 1612 O O . LEU A 1 194 ? -1.913 10.439 18.498 1.00 96.44 194 LEU A O 1
ATOM 1616 N N . THR A 1 195 ? -2.767 11.388 20.338 1.00 95.69 195 THR A N 1
ATOM 1617 C CA . THR A 1 195 ? -1.586 12.227 20.596 1.00 95.69 195 THR A CA 1
ATOM 1618 C C . THR A 1 195 ? -0.427 11.446 21.211 1.00 95.69 195 THR A C 1
ATOM 1620 O O . THR A 1 195 ? 0.706 11.940 21.246 1.00 95.69 195 THR A O 1
ATOM 1623 N N . LYS A 1 196 ? -0.692 10.218 21.677 1.00 94.75 196 LYS A N 1
ATOM 1624 C CA . LYS A 1 196 ? 0.252 9.366 22.405 1.00 94.75 196 LYS A CA 1
ATOM 1625 C C . LYS A 1 196 ? 0.501 8.041 21.674 1.00 94.75 196 LYS A C 1
ATOM 1627 O O . LYS A 1 196 ? -0.435 7.435 21.153 1.00 94.75 196 LYS A O 1
ATOM 1632 N N . PRO A 1 197 ? 1.735 7.507 21.674 1.00 93.88 197 PRO A N 1
ATOM 1633 C CA . PRO A 1 197 ? 1.989 6.136 21.227 1.00 93.88 197 PRO A CA 1
ATOM 1634 C C . PRO A 1 197 ? 1.352 5.120 22.190 1.00 93.88 197 PRO A C 1
ATOM 1636 O O . PRO A 1 197 ? 1.096 5.453 23.348 1.00 93.88 197 PRO A O 1
ATOM 1639 N N . MET A 1 198 ? 1.157 3.871 21.746 1.00 93.62 198 MET A N 1
ATOM 1640 C CA . MET A 1 198 ? 0.578 2.799 22.580 1.00 93.62 198 MET A CA 1
ATOM 1641 C C . MET A 1 198 ? 1.265 2.692 23.947 1.00 93.62 198 MET A C 1
ATOM 1643 O O . MET A 1 198 ? 0.600 2.675 24.982 1.00 93.62 198 MET A O 1
ATOM 1647 N N . GLY A 1 199 ? 2.603 2.733 23.960 1.00 91.12 199 GLY A N 1
ATOM 1648 C CA . GLY A 1 199 ? 3.437 2.683 25.164 1.00 91.12 199 GLY A CA 1
ATOM 1649 C C . GLY A 1 199 ? 3.116 3.736 26.234 1.00 91.12 199 GLY A C 1
ATOM 1650 O O . GLY A 1 199 ? 3.303 3.465 27.417 1.00 91.12 199 GLY A O 1
ATOM 1651 N N . ALA A 1 200 ? 2.583 4.893 25.835 1.00 93.44 200 ALA A N 1
ATOM 1652 C CA . ALA A 1 200 ? 2.333 6.043 26.705 1.00 93.44 200 ALA A CA 1
ATOM 1653 C C . ALA A 1 200 ? 0.870 6.188 27.163 1.00 93.44 200 ALA A C 1
ATOM 1655 O O . ALA A 1 200 ? 0.558 7.130 27.889 1.00 93.44 200 ALA A O 1
ATOM 1656 N N . LEU A 1 201 ? -0.028 5.290 26.745 1.00 93.94 201 LEU A N 1
ATOM 1657 C CA . LEU A 1 201 ? -1.435 5.328 27.157 1.00 93.94 201 LEU A CA 1
ATOM 1658 C C . LEU A 1 201 ? -1.628 4.998 28.640 1.00 93.94 201 LEU A C 1
ATOM 1660 O O . LEU A 1 201 ? -2.413 5.653 29.319 1.00 93.94 201 LEU A O 1
ATOM 1664 N N . ASN A 1 202 ? -0.895 4.005 29.147 1.00 95.00 202 ASN A N 1
ATOM 1665 C CA . ASN A 1 202 ? -0.871 3.673 30.566 1.00 95.00 202 ASN A CA 1
ATOM 1666 C C . ASN A 1 202 ? 0.264 4.456 31.250 1.00 95.00 202 ASN A C 1
ATOM 1668 O O . ASN A 1 202 ? 1.443 4.219 30.976 1.00 95.00 202 ASN A O 1
ATOM 1672 N N . ALA A 1 203 ? -0.099 5.384 32.139 1.00 94.81 203 ALA A N 1
ATOM 1673 C CA . ALA A 1 203 ? 0.844 6.263 32.827 1.00 94.81 203 ALA A CA 1
ATOM 1674 C C . ALA A 1 203 ? 1.812 5.506 33.753 1.00 94.81 203 ALA A C 1
ATOM 1676 O O . ALA A 1 203 ? 2.997 5.832 33.801 1.00 94.81 203 ALA A O 1
ATOM 1677 N N . GLU A 1 204 ? 1.337 4.469 34.444 1.00 94.88 204 GLU A N 1
ATOM 1678 C CA . GLU A 1 204 ? 2.168 3.661 35.341 1.00 94.88 204 GLU A CA 1
ATOM 1679 C C . GLU A 1 204 ? 3.228 2.889 34.550 1.00 94.88 204 GLU A C 1
ATOM 1681 O O . GLU A 1 204 ? 4.412 2.893 34.894 1.00 94.88 204 GLU A O 1
ATOM 1686 N N . ARG A 1 205 ? 2.818 2.284 33.428 1.00 93.44 205 ARG A N 1
ATOM 1687 C CA . ARG A 1 205 ? 3.745 1.612 32.513 1.00 93.44 205 ARG A CA 1
ATOM 1688 C C . ARG A 1 205 ? 4.768 2.588 31.936 1.00 93.44 205 ARG A C 1
ATOM 1690 O O . ARG A 1 205 ? 5.949 2.261 31.851 1.00 93.44 205 ARG A O 1
ATOM 1697 N N . LEU A 1 206 ? 4.324 3.780 31.538 1.00 93.94 206 LEU A N 1
ATOM 1698 C CA . LEU A 1 206 ? 5.197 4.806 30.974 1.00 93.94 206 LEU A CA 1
ATOM 1699 C C . LEU A 1 206 ? 6.299 5.221 31.957 1.00 93.94 206 LEU A C 1
ATOM 1701 O O . LEU A 1 206 ? 7.441 5.386 31.533 1.00 93.94 206 LEU A O 1
ATOM 1705 N N . ASN A 1 207 ? 5.982 5.359 33.245 1.00 94.81 207 ASN A N 1
ATOM 1706 C CA . ASN A 1 207 ? 6.978 5.695 34.265 1.00 94.81 207 ASN A CA 1
ATOM 1707 C C . ASN A 1 207 ? 8.048 4.604 34.379 1.00 94.81 207 ASN A C 1
ATOM 1709 O O . ASN A 1 207 ? 9.230 4.910 34.261 1.00 94.81 207 ASN A O 1
ATOM 1713 N N . ARG A 1 208 ? 7.644 3.329 34.432 1.00 93.44 208 ARG A N 1
ATOM 1714 C CA . ARG A 1 208 ? 8.586 2.194 34.435 1.00 93.44 208 ARG A CA 1
ATOM 1715 C C . ARG A 1 208 ? 9.477 2.151 33.187 1.00 93.44 208 ARG A C 1
ATOM 1717 O O . ARG A 1 208 ? 10.645 1.778 33.253 1.00 93.44 208 ARG A O 1
ATOM 1724 N N . LEU A 1 209 ? 8.938 2.518 32.020 1.00 93.06 209 LEU A N 1
ATOM 1725 C CA . LEU A 1 209 ? 9.722 2.595 30.781 1.00 93.06 209 LEU A CA 1
ATOM 1726 C C . LEU A 1 209 ? 10.746 3.736 30.813 1.00 93.06 209 LEU A C 1
ATOM 1728 O O . LEU A 1 209 ? 11.848 3.561 30.294 1.00 93.06 209 LEU A O 1
ATOM 1732 N N . LYS A 1 210 ? 10.393 4.879 31.412 1.00 93.69 210 LYS A N 1
ATOM 1733 C CA . LYS A 1 210 ? 11.309 6.012 31.601 1.00 93.69 210 LYS A CA 1
ATOM 1734 C C . LYS A 1 210 ? 12.430 5.666 32.574 1.00 93.69 210 LYS A C 1
ATOM 1736 O O . LYS A 1 210 ? 13.580 5.880 32.219 1.00 93.69 210 LYS A O 1
ATOM 1741 N N . GLU A 1 211 ? 12.112 5.045 33.709 1.00 94.31 211 GLU A N 1
ATOM 1742 C CA . GLU A 1 211 ? 13.104 4.560 34.683 1.00 94.31 211 GLU A CA 1
ATOM 1743 C C . GLU A 1 211 ? 14.121 3.626 34.009 1.00 94.31 211 GLU A C 1
ATOM 1745 O O . GLU A 1 211 ? 15.323 3.884 34.033 1.00 94.31 211 GLU A O 1
ATOM 1750 N N . ARG A 1 212 ? 13.646 2.622 33.255 1.00 93.25 212 ARG A N 1
ATOM 1751 C CA . ARG A 1 212 ? 14.526 1.735 32.472 1.00 93.25 212 ARG A CA 1
ATOM 1752 C C . ARG A 1 212 ? 15.392 2.500 31.464 1.00 93.25 212 ARG A C 1
ATOM 1754 O O . ARG A 1 212 ? 16.535 2.126 31.224 1.00 93.25 212 ARG A O 1
ATOM 1761 N N . CYS A 1 213 ? 14.834 3.519 30.812 1.00 91.88 213 CYS A N 1
ATOM 1762 C CA . CYS A 1 213 ? 15.560 4.337 29.841 1.00 91.88 213 CYS A CA 1
ATOM 1763 C C . CYS A 1 213 ? 16.646 5.195 30.513 1.00 91.88 213 CYS A C 1
ATOM 1765 O O . CYS A 1 213 ? 17.678 5.466 29.902 1.00 91.88 213 CYS A O 1
ATOM 1767 N N . GLU A 1 214 ? 16.422 5.631 31.752 1.00 92.81 214 GLU A N 1
ATOM 1768 C CA . GLU A 1 214 ? 17.384 6.403 32.541 1.00 92.81 214 GLU A CA 1
ATOM 1769 C C . GLU A 1 214 ? 18.545 5.534 33.036 1.00 92.81 214 GLU A C 1
ATOM 1771 O O . GLU A 1 214 ? 19.691 5.980 32.958 1.00 92.81 214 GLU A O 1
ATOM 1776 N N . GLU A 1 215 ? 18.261 4.293 33.446 1.00 93.00 215 GLU A N 1
ATOM 1777 C CA . GLU A 1 215 ? 19.242 3.293 33.903 1.00 93.00 215 GLU A CA 1
ATOM 1778 C C . GLU A 1 215 ? 20.126 2.721 32.778 1.00 93.00 215 GLU A C 1
ATOM 1780 O O . GLU A 1 215 ? 21.180 2.137 33.034 1.00 93.00 215 GLU A O 1
ATOM 1785 N N . MET A 1 216 ? 19.706 2.864 31.520 1.00 90.69 216 MET A N 1
ATOM 1786 C CA . MET A 1 216 ? 20.392 2.290 30.365 1.00 90.69 216 MET A CA 1
ATOM 1787 C C . MET A 1 216 ? 21.613 3.116 29.925 1.00 90.69 216 MET A C 1
ATOM 1789 O O . MET A 1 216 ? 21.596 4.348 29.949 1.00 90.69 216 MET A O 1
ATOM 1793 N N . GLY A 1 217 ? 22.664 2.433 29.457 1.00 87.81 217 GLY A N 1
ATOM 1794 C CA . GLY A 1 217 ? 23.789 3.070 28.763 1.00 87.81 217 GLY A CA 1
ATOM 1795 C C . GLY A 1 217 ? 23.403 3.620 27.381 1.00 87.81 217 GLY A C 1
ATOM 1796 O O . GLY A 1 217 ? 22.385 3.238 26.810 1.00 87.81 217 GLY A O 1
ATOM 1797 N N . GLU A 1 218 ? 24.222 4.513 26.825 1.00 85.56 218 GLU A N 1
ATOM 1798 C CA . GLU A 1 218 ? 23.981 5.057 25.482 1.00 85.56 218 GLU A CA 1
ATOM 1799 C C . GLU A 1 218 ? 24.213 3.999 24.380 1.00 85.56 218 GLU A C 1
ATOM 1801 O O . GLU A 1 218 ? 25.165 3.219 24.487 1.00 85.56 218 GLU A O 1
ATOM 1806 N N . PRO A 1 219 ? 23.410 3.982 23.295 1.00 86.00 219 PRO A N 1
ATOM 1807 C CA . PRO A 1 219 ? 22.311 4.902 22.987 1.00 86.00 219 PRO A CA 1
ATOM 1808 C C . PRO A 1 219 ? 21.003 4.550 23.712 1.00 86.00 219 PRO A C 1
ATOM 1810 O O . PRO A 1 219 ? 20.488 3.434 23.598 1.00 86.00 219 PRO A O 1
ATOM 1813 N N . LYS A 1 220 ? 20.421 5.536 24.399 1.00 89.81 220 LYS A N 1
ATOM 1814 C CA . LYS A 1 220 ? 19.153 5.369 25.124 1.00 89.81 220 LYS A CA 1
ATOM 1815 C C . LYS A 1 220 ? 17.956 5.204 24.189 1.00 89.81 220 LYS A C 1
ATOM 1817 O O . LYS A 1 220 ? 17.851 5.857 23.151 1.00 89.81 220 LYS A O 1
ATOM 1822 N N . PHE A 1 221 ? 17.003 4.370 24.598 1.00 90.88 221 PHE A N 1
ATOM 1823 C CA . PHE A 1 221 ? 15.721 4.206 23.913 1.00 90.88 221 PHE A CA 1
ATOM 1824 C C . PHE A 1 221 ? 14.592 3.900 24.899 1.00 90.88 221 PHE A C 1
ATOM 1826 O O . PHE A 1 221 ? 14.785 3.233 25.916 1.00 90.88 221 PHE A O 1
ATOM 1833 N N . LEU A 1 222 ? 13.376 4.336 24.559 1.00 90.31 222 LEU A N 1
ATOM 1834 C CA . LEU A 1 222 ? 12.197 4.096 25.390 1.00 90.31 222 LEU A CA 1
ATOM 1835 C C . LEU A 1 222 ? 11.555 2.742 25.073 1.00 90.31 222 LEU A C 1
ATOM 1837 O O . LEU A 1 222 ? 11.142 2.022 25.981 1.00 90.31 222 LEU A O 1
ATOM 1841 N N . TYR A 1 223 ? 11.507 2.367 23.792 1.00 89.88 223 TYR A N 1
ATOM 1842 C CA . TYR A 1 223 ? 10.853 1.143 23.323 1.00 89.88 223 TYR A CA 1
ATOM 1843 C C . TYR A 1 223 ? 11.857 0.191 22.665 1.00 89.88 223 TYR A C 1
ATOM 1845 O O . TYR A 1 223 ? 12.416 0.493 21.612 1.00 89.88 223 TYR A O 1
ATOM 1853 N N . GLY A 1 224 ? 12.069 -0.973 23.286 1.00 85.44 224 GLY A N 1
ATOM 1854 C CA . GLY A 1 224 ? 12.940 -2.034 22.756 1.00 85.44 224 GLY A CA 1
ATOM 1855 C C . GLY A 1 224 ? 12.259 -2.969 21.754 1.00 85.44 224 GLY A C 1
ATOM 1856 O O . GLY A 1 224 ? 12.918 -3.800 21.142 1.00 85.44 224 GLY A O 1
ATOM 1857 N N . SER A 1 225 ? 10.942 -2.846 21.588 1.00 87.19 225 SER A N 1
ATOM 1858 C CA . SER A 1 225 ? 10.157 -3.625 20.632 1.00 87.19 225 SER A CA 1
ATOM 1859 C C . SER A 1 225 ? 9.411 -2.675 19.706 1.00 87.19 225 SER A C 1
ATOM 1861 O O . SER A 1 225 ? 8.927 -1.626 20.133 1.00 87.19 225 SER A O 1
ATOM 1863 N N . HIS A 1 226 ? 9.351 -3.032 18.428 1.00 90.50 226 HIS A N 1
ATOM 1864 C CA . HIS A 1 226 ? 8.716 -2.218 17.404 1.00 90.50 226 HIS A CA 1
ATOM 1865 C C . HIS A 1 226 ? 7.204 -2.480 17.338 1.00 90.50 226 HIS A C 1
ATOM 1867 O O . HIS A 1 226 ? 6.737 -3.570 17.665 1.00 90.50 226 HIS A O 1
ATOM 1873 N N . TYR A 1 227 ? 6.430 -1.493 16.881 1.00 92.62 227 TYR A N 1
ATOM 1874 C CA . TYR A 1 227 ? 4.972 -1.608 16.733 1.00 92.62 227 TYR A CA 1
ATOM 1875 C C . TYR A 1 227 ? 4.529 -2.416 15.501 1.00 92.62 227 TYR A C 1
ATOM 1877 O O . TYR A 1 227 ? 3.355 -2.756 15.386 1.00 92.62 227 TYR A O 1
ATOM 1885 N N . SER A 1 228 ? 5.452 -2.723 14.581 1.00 93.38 228 SER A N 1
ATOM 1886 C CA . SER A 1 228 ? 5.196 -3.467 13.339 1.00 93.38 228 SER A CA 1
ATOM 1887 C C . SER A 1 228 ? 6.378 -4.364 12.980 1.00 93.38 228 SER A C 1
ATOM 1889 O O . SER A 1 228 ? 7.408 -3.882 12.519 1.00 93.38 228 SER A O 1
ATOM 1891 N N . ALA A 1 229 ? 6.230 -5.673 13.111 1.00 92.44 229 ALA A N 1
ATOM 1892 C CA . ALA A 1 229 ? 7.250 -6.644 12.725 1.00 92.44 229 ALA A CA 1
ATOM 1893 C C . ALA A 1 229 ? 6.576 -7.857 12.070 1.00 92.44 229 ALA A C 1
ATOM 1895 O O . ALA A 1 229 ? 5.379 -8.063 12.306 1.00 92.44 229 ALA A O 1
ATOM 1896 N N . PRO A 1 230 ? 7.297 -8.680 11.287 1.00 92.38 230 PRO A N 1
ATOM 1897 C CA . PRO A 1 230 ? 6.694 -9.793 10.552 1.00 92.38 230 PRO A CA 1
ATOM 1898 C C . PRO A 1 230 ? 5.886 -10.739 11.442 1.00 92.38 230 PRO A C 1
ATOM 1900 O O . PRO A 1 230 ? 4.759 -11.094 11.101 1.00 92.38 230 PRO A O 1
ATOM 1903 N N . GLY A 1 231 ? 6.415 -11.076 12.623 1.00 92.06 231 GLY A N 1
ATOM 1904 C CA . GLY A 1 231 ? 5.707 -11.899 13.604 1.00 92.06 231 GLY A CA 1
ATOM 1905 C C . GLY A 1 231 ? 4.412 -11.262 14.121 1.00 92.06 231 GLY A C 1
ATOM 1906 O O . GLY A 1 231 ? 3.436 -11.969 14.343 1.00 92.06 231 GLY A O 1
ATOM 1907 N N . LEU A 1 232 ? 4.362 -9.930 14.251 1.00 93.25 232 LEU A N 1
ATOM 1908 C CA . LEU A 1 232 ? 3.174 -9.188 14.702 1.00 93.25 232 LEU A CA 1
ATOM 1909 C C . LEU A 1 232 ? 2.102 -9.125 13.604 1.00 93.25 232 LEU A C 1
ATOM 1911 O O . LEU A 1 232 ? 0.916 -9.290 13.875 1.00 93.25 232 LEU A O 1
ATOM 1915 N N . VAL A 1 233 ? 2.522 -8.932 12.354 1.00 95.12 233 VAL A N 1
ATOM 1916 C CA . VAL A 1 233 ? 1.621 -8.922 11.192 1.00 95.12 233 VAL A CA 1
ATOM 1917 C C . VAL A 1 233 ? 1.013 -10.309 10.991 1.00 95.12 233 VAL A C 1
ATOM 1919 O O . VAL A 1 233 ? -0.204 -10.454 10.870 1.00 95.12 233 VAL A O 1
ATOM 1922 N N . LEU A 1 234 ? 1.841 -11.357 11.029 1.00 94.50 234 LEU A N 1
ATOM 1923 C CA . LEU A 1 234 ? 1.366 -12.734 10.910 1.00 94.50 234 LEU A CA 1
ATOM 1924 C C . LEU A 1 234 ? 0.565 -13.191 12.124 1.00 94.50 234 LEU A C 1
ATOM 1926 O O . LEU A 1 234 ? -0.331 -14.010 11.957 1.00 94.50 234 LEU A O 1
ATOM 1930 N N . PHE A 1 235 ? 0.817 -12.648 13.316 1.00 95.06 235 PHE A N 1
ATOM 1931 C CA . PHE A 1 235 ? -0.034 -12.881 14.482 1.00 95.06 235 PHE A CA 1
ATOM 1932 C C . PHE A 1 235 ? -1.497 -12.515 14.184 1.00 95.06 235 PHE A C 1
ATOM 1934 O O . PHE A 1 235 ? -2.386 -13.321 14.461 1.00 95.06 235 PHE A O 1
ATOM 1941 N N . TYR A 1 236 ? -1.753 -11.376 13.529 1.00 96.44 236 TYR A N 1
ATOM 1942 C CA . TYR A 1 236 ? -3.102 -11.018 13.081 1.00 96.44 236 TYR A CA 1
ATOM 1943 C C . TYR A 1 236 ? -3.578 -11.880 11.904 1.00 96.44 236 TYR A C 1
ATOM 1945 O O . TYR A 1 236 ? -4.714 -12.352 11.897 1.00 96.44 236 TYR A O 1
ATOM 1953 N N . LEU A 1 237 ? -2.710 -12.123 10.919 1.00 95.62 237 LEU A N 1
ATOM 1954 C CA . LEU A 1 237 ? -3.078 -12.758 9.649 1.00 95.62 237 LEU A CA 1
ATOM 1955 C C . LEU A 1 237 ? -2.985 -14.291 9.635 1.00 95.62 237 LEU A C 1
ATOM 1957 O O . LEU A 1 237 ? -3.207 -14.897 8.586 1.00 95.62 237 LEU A O 1
ATOM 1961 N N . VAL A 1 238 ? -2.695 -14.948 10.762 1.00 94.88 238 VAL A N 1
ATOM 1962 C CA . VAL A 1 238 ? -2.436 -16.401 10.829 1.00 94.88 238 VAL A CA 1
ATOM 1963 C C . VAL A 1 238 ? -3.559 -17.252 10.227 1.00 94.88 238 VAL A C 1
ATOM 1965 O O . VAL A 1 238 ? -3.290 -18.287 9.624 1.00 94.88 238 VAL A O 1
ATOM 1968 N N . ARG A 1 239 ? -4.815 -16.803 10.327 1.00 94.31 239 ARG A N 1
ATOM 1969 C CA . ARG A 1 239 ? -5.984 -17.514 9.780 1.00 94.31 239 ARG A CA 1
ATOM 1970 C C . ARG A 1 239 ? -6.155 -17.324 8.273 1.00 94.31 239 ARG A C 1
ATOM 1972 O O . ARG A 1 239 ? -6.660 -18.221 7.607 1.00 94.31 239 ARG A O 1
ATOM 1979 N N . LYS A 1 240 ? -5.693 -16.191 7.736 1.00 93.12 240 LYS A N 1
ATOM 1980 C CA . LYS A 1 240 ? -5.733 -15.864 6.302 1.00 93.12 240 LYS A CA 1
ATOM 1981 C C . LYS A 1 240 ? -4.535 -16.440 5.551 1.00 93.12 240 LYS A C 1
ATOM 1983 O O . LYS A 1 240 ? -4.684 -17.000 4.470 1.00 93.12 240 LYS A O 1
ATOM 1988 N N . PHE A 1 241 ? -3.346 -16.349 6.148 1.00 93.06 241 PHE A N 1
ATOM 1989 C CA . PHE A 1 241 ? -2.081 -16.800 5.565 1.00 93.06 241 PHE A CA 1
ATOM 1990 C C . PHE A 1 241 ? -1.324 -17.777 6.486 1.00 93.06 241 PHE A C 1
ATOM 1992 O O . PHE A 1 241 ? -0.174 -17.521 6.858 1.00 93.06 241 PHE A O 1
ATOM 1999 N N . PRO A 1 242 ? -1.904 -18.947 6.821 1.00 92.38 242 PRO A N 1
ATOM 2000 C CA . PRO A 1 242 ? -1.293 -19.903 7.752 1.00 92.38 242 PRO A CA 1
ATOM 2001 C C . PRO A 1 242 ? 0.057 -20.436 7.261 1.00 92.38 242 PRO A C 1
ATOM 2003 O O . PRO A 1 242 ? 0.947 -20.704 8.063 1.00 92.38 242 PRO A O 1
ATOM 2006 N N . LYS A 1 243 ? 0.249 -20.538 5.939 1.00 92.06 243 LYS A N 1
ATOM 2007 C CA . LYS A 1 243 ? 1.514 -20.976 5.328 1.00 92.06 243 LYS A CA 1
ATOM 2008 C C . LYS A 1 243 ? 2.686 -20.059 5.688 1.00 92.06 243 LYS A C 1
ATOM 2010 O O . LYS A 1 243 ? 3.786 -20.555 5.905 1.00 92.06 243 LYS A O 1
ATOM 2015 N N . LEU A 1 244 ? 2.453 -18.746 5.771 1.00 92.31 244 LEU A N 1
ATOM 2016 C CA . LEU A 1 244 ? 3.493 -17.783 6.141 1.00 92.31 244 LEU A CA 1
ATOM 2017 C C . LEU A 1 244 ? 3.861 -17.918 7.620 1.00 92.31 244 LEU A C 1
ATOM 2019 O O . LEU A 1 244 ? 5.042 -17.905 7.947 1.00 92.31 244 LEU A O 1
ATOM 2023 N N . MET A 1 245 ? 2.875 -18.137 8.498 1.00 91.31 245 MET A N 1
ATOM 2024 C CA . MET A 1 245 ? 3.143 -18.408 9.915 1.00 91.31 245 MET A CA 1
ATOM 2025 C C . MET A 1 245 ? 3.965 -19.689 10.095 1.00 91.31 245 MET A C 1
ATOM 2027 O O . MET A 1 245 ? 4.955 -19.685 10.819 1.00 91.31 245 MET A O 1
ATOM 2031 N N . LEU A 1 246 ? 3.605 -20.766 9.392 1.00 91.19 246 LEU A N 1
ATOM 2032 C CA . LEU A 1 246 ? 4.372 -22.014 9.419 1.00 91.19 246 LEU A CA 1
ATOM 2033 C C . LEU A 1 246 ? 5.799 -21.817 8.896 1.00 91.19 246 LEU A C 1
ATOM 2035 O O . LEU A 1 246 ? 6.728 -22.396 9.447 1.00 91.19 246 LEU A O 1
ATOM 2039 N N . CYS A 1 247 ? 5.985 -20.997 7.860 1.00 90.12 247 CYS A N 1
ATOM 2040 C CA . CYS A 1 247 ? 7.314 -20.659 7.354 1.00 90.12 247 CYS A CA 1
ATOM 2041 C C . CYS A 1 247 ? 8.148 -19.917 8.407 1.00 90.12 247 CYS A C 1
ATOM 2043 O O . CYS A 1 247 ? 9.312 -20.255 8.601 1.00 90.12 247 CYS A O 1
ATOM 2045 N N . LEU A 1 248 ? 7.548 -18.951 9.112 1.00 87.56 248 LEU A N 1
ATOM 2046 C CA . LEU A 1 248 ? 8.224 -18.183 10.160 1.00 87.56 248 LEU A CA 1
ATOM 2047 C C . LEU A 1 248 ? 8.557 -19.046 11.393 1.00 87.56 248 LEU A C 1
ATOM 2049 O O . LEU A 1 248 ? 9.616 -18.894 11.991 1.00 87.56 248 LEU A O 1
ATOM 2053 N N . GLN A 1 249 ? 7.674 -19.978 11.766 1.00 86.50 249 GLN A N 1
ATOM 2054 C CA . GLN A 1 249 ? 7.802 -20.811 12.969 1.00 86.50 249 GLN A CA 1
ATOM 2055 C C . GLN A 1 249 ? 8.300 -22.242 12.698 1.00 86.50 249 GLN A C 1
ATOM 2057 O O . GLN A 1 249 ? 7.971 -23.181 13.426 1.00 86.50 249 GLN A O 1
ATOM 2062 N N . ASN A 1 250 ? 9.127 -22.433 11.663 1.00 85.00 250 ASN A N 1
ATOM 2063 C CA . ASN A 1 250 ? 9.788 -23.714 11.364 1.00 85.00 250 ASN A CA 1
ATOM 2064 C C . ASN A 1 250 ? 8.823 -24.920 11.259 1.00 85.00 250 ASN A C 1
ATOM 2066 O O . ASN A 1 250 ? 9.122 -26.028 11.708 1.00 85.00 250 ASN A O 1
ATOM 2070 N N . GLY A 1 251 ? 7.651 -24.707 10.662 1.00 87.56 251 GLY A N 1
ATOM 2071 C CA . GLY A 1 251 ? 6.668 -25.742 10.343 1.00 87.56 251 GLY A CA 1
ATOM 2072 C C . GLY A 1 251 ? 5.649 -26.048 11.442 1.00 87.56 251 GLY A C 1
ATOM 2073 O O . GLY A 1 251 ? 4.890 -27.006 11.294 1.00 87.56 251 GLY A O 1
ATOM 2074 N N . ARG A 1 252 ? 5.599 -25.269 12.530 1.00 88.38 252 ARG A N 1
ATOM 2075 C CA . ARG A 1 252 ? 4.582 -25.400 13.590 1.00 88.38 252 ARG A CA 1
ATOM 2076 C C . ARG A 1 252 ? 3.858 -24.079 13.821 1.00 88.38 252 ARG A C 1
ATOM 2078 O O . ARG A 1 252 ? 4.368 -23.027 13.464 1.00 88.38 252 ARG A O 1
ATOM 2085 N N . PHE A 1 253 ? 2.652 -24.145 14.378 1.00 91.56 253 PHE A N 1
ATOM 2086 C CA . PHE A 1 253 ? 1.972 -22.956 14.889 1.00 91.56 253 PHE A CA 1
ATOM 2087 C C . PHE A 1 253 ? 2.477 -22.613 16.292 1.00 91.56 253 PHE A C 1
ATOM 2089 O O . PHE A 1 253 ? 3.088 -23.452 16.962 1.00 91.56 253 PHE A O 1
ATOM 2096 N N . ASP A 1 254 ? 2.197 -21.384 16.722 1.00 89.94 254 ASP A N 1
ATOM 2097 C CA . ASP A 1 254 ? 2.589 -20.903 18.042 1.00 89.94 254 ASP A CA 1
ATOM 2098 C C . ASP A 1 254 ? 1.815 -21.636 19.143 1.00 89.94 254 ASP A C 1
ATOM 2100 O O . ASP A 1 254 ? 0.822 -22.323 18.894 1.00 89.94 254 ASP A O 1
ATOM 2104 N N . HIS A 1 255 ? 2.250 -21.456 20.385 1.00 90.88 255 HIS A N 1
ATOM 2105 C CA . HIS A 1 255 ? 1.500 -21.902 21.543 1.00 90.88 255 HIS A CA 1
ATOM 2106 C C . HIS A 1 255 ? 0.084 -21.298 21.517 1.00 90.88 255 HIS A C 1
ATOM 2108 O O . HIS A 1 255 ? -0.026 -20.075 21.367 1.00 90.88 255 HIS A O 1
ATOM 2114 N N . PRO A 1 256 ? -0.984 -22.095 21.721 1.00 91.12 256 PRO A N 1
ATOM 2115 C CA . PRO A 1 256 ? -2.372 -21.633 21.630 1.00 91.12 256 PRO A CA 1
ATOM 2116 C C . PRO A 1 256 ? -2.658 -20.358 22.439 1.00 91.12 256 PRO A C 1
ATOM 2118 O O . PRO A 1 256 ? -3.317 -19.450 21.940 1.00 91.12 256 PRO A O 1
ATOM 2121 N N . ASP A 1 257 ? -2.105 -20.231 23.649 1.00 89.75 257 ASP A N 1
ATOM 2122 C CA . ASP A 1 257 ? -2.281 -19.041 24.504 1.00 89.75 257 ASP A CA 1
ATOM 2123 C C . ASP A 1 257 ? -1.595 -17.768 23.985 1.00 89.75 257 ASP A C 1
ATOM 2125 O O . ASP A 1 257 ? -1.988 -16.664 24.356 1.00 89.75 257 ASP A O 1
ATOM 2129 N N . ARG A 1 258 ? -0.583 -17.898 23.119 1.00 90.19 258 ARG A N 1
ATOM 2130 C CA . ARG A 1 258 ? 0.132 -16.765 22.505 1.00 90.19 258 ARG A CA 1
ATOM 2131 C C . ARG A 1 258 ? -0.426 -16.375 21.142 1.00 90.19 258 ARG A C 1
ATOM 2133 O O . ARG A 1 258 ? 0.006 -15.374 20.576 1.00 90.19 258 ARG A O 1
ATOM 2140 N N . MET A 1 259 ? -1.365 -17.150 20.604 1.00 92.56 259 MET A N 1
ATOM 2141 C CA . MET A 1 259 ? -2.011 -16.851 19.330 1.00 92.56 259 MET A CA 1
ATOM 2142 C C . MET A 1 259 ? -3.039 -15.725 19.460 1.00 92.56 259 MET A C 1
ATOM 2144 O O . MET A 1 259 ? -3.531 -15.399 20.542 1.00 92.56 259 MET A O 1
ATOM 2148 N N . PHE A 1 260 ? -3.389 -15.119 18.326 1.00 95.25 260 PHE A N 1
ATOM 2149 C CA . PHE A 1 260 ? -4.406 -14.079 18.287 1.00 95.25 260 PHE A CA 1
ATOM 2150 C C . PHE A 1 260 ? -5.786 -14.681 18.554 1.00 95.25 260 PHE A C 1
ATOM 2152 O O . PHE A 1 260 ? -6.393 -15.254 17.653 1.00 95.25 260 PHE A O 1
ATOM 2159 N N . ASN A 1 261 ? -6.267 -14.579 19.791 1.00 93.25 261 ASN A N 1
ATOM 2160 C CA . ASN A 1 261 ? -7.488 -15.259 20.228 1.00 93.25 261 ASN A CA 1
ATOM 2161 C C . ASN A 1 261 ? -8.658 -14.312 20.458 1.00 93.25 261 ASN A C 1
ATOM 2163 O O . ASN A 1 261 ? -9.768 -14.612 20.033 1.00 93.25 261 ASN A O 1
ATOM 2167 N N . LYS A 1 262 ? -8.423 -13.182 21.126 1.00 94.62 262 LYS A N 1
ATOM 2168 C CA . LYS A 1 262 ? -9.466 -12.239 21.528 1.00 94.62 262 LYS A CA 1
ATOM 2169 C C . LYS A 1 262 ? -8.957 -10.814 21.387 1.00 94.62 262 LYS A C 1
ATOM 2171 O O . LYS A 1 262 ? -7.885 -10.493 21.894 1.00 94.62 262 LYS A O 1
ATOM 2176 N N . VAL A 1 263 ? -9.727 -9.957 20.718 1.00 96.31 263 VAL A N 1
ATOM 2177 C CA . VAL A 1 263 ? -9.310 -8.570 20.428 1.00 96.31 263 VAL A CA 1
ATOM 2178 C C . VAL A 1 263 ? -9.083 -7.772 21.716 1.00 96.31 263 VAL A C 1
ATOM 2180 O O . VAL A 1 263 ? -8.067 -7.094 21.844 1.00 96.31 263 VAL A O 1
ATOM 2183 N N . ALA A 1 264 ? -9.982 -7.918 22.696 1.00 95.50 264 ALA A N 1
ATOM 2184 C CA . ALA A 1 264 ? -9.882 -7.239 23.989 1.00 95.50 264 ALA A CA 1
ATOM 2185 C C . ALA A 1 264 ? -8.581 -7.581 24.737 1.00 95.50 264 ALA A C 1
ATOM 2187 O O . ALA A 1 264 ? -7.933 -6.698 25.294 1.00 95.50 264 ALA A O 1
ATOM 2188 N N . ASP A 1 265 ? -8.170 -8.853 24.712 1.00 94.31 265 ASP A N 1
ATOM 2189 C CA . ASP A 1 265 ? -6.960 -9.306 25.400 1.00 94.31 265 ASP A CA 1
ATOM 2190 C C . ASP A 1 265 ? -5.709 -8.731 24.726 1.00 94.31 265 ASP A C 1
ATOM 2192 O O . ASP A 1 265 ? -4.782 -8.307 25.409 1.00 94.31 265 ASP A O 1
ATOM 2196 N N . VAL A 1 266 ? -5.698 -8.642 23.390 1.00 95.44 266 VAL A N 1
ATOM 2197 C CA . VAL A 1 266 ? -4.596 -8.006 22.650 1.00 95.44 266 VAL A CA 1
ATOM 2198 C C . VAL A 1 266 ? -4.484 -6.526 22.996 1.00 95.44 266 VAL A C 1
ATOM 2200 O O . VAL A 1 266 ? -3.381 -6.064 23.285 1.00 95.44 266 VAL A O 1
ATOM 2203 N N . TYR A 1 267 ? -5.599 -5.794 23.016 1.00 95.75 267 TYR A N 1
ATOM 2204 C CA . TYR A 1 267 ? -5.593 -4.379 23.385 1.00 95.75 267 TYR A CA 1
ATOM 2205 C C . TYR A 1 267 ? -5.078 -4.175 24.820 1.00 95.75 267 TYR A C 1
ATOM 2207 O O . TYR A 1 267 ? -4.166 -3.381 25.048 1.00 95.75 267 TYR A O 1
ATOM 2215 N N . ASN A 1 268 ? -5.562 -4.976 25.775 1.00 95.12 268 ASN A N 1
ATOM 2216 C CA . ASN A 1 268 ? -5.099 -4.946 27.166 1.00 95.12 268 ASN A CA 1
ATOM 2217 C C . ASN A 1 268 ? -3.611 -5.308 27.305 1.00 95.12 268 ASN A C 1
ATOM 2219 O O . ASN A 1 268 ? -2.883 -4.670 28.070 1.00 95.12 268 ASN A O 1
ATOM 2223 N N . ASN A 1 269 ? -3.129 -6.288 26.540 1.00 94.25 269 ASN A N 1
ATOM 2224 C CA . ASN A 1 269 ? -1.711 -6.641 26.498 1.00 94.25 269 ASN A CA 1
ATOM 2225 C C . ASN A 1 269 ? -0.870 -5.475 25.967 1.00 94.25 269 ASN A C 1
ATOM 2227 O O . ASN A 1 269 ? 0.143 -5.135 26.576 1.00 94.25 269 ASN A O 1
ATOM 2231 N N . CYS A 1 270 ? -1.328 -4.795 24.915 1.00 93.75 270 CYS A N 1
ATOM 2232 C CA . CYS A 1 270 ? -0.665 -3.611 24.367 1.00 93.75 270 CYS A CA 1
ATOM 2233 C C . CYS A 1 270 ? -0.671 -2.406 25.323 1.00 93.75 270 CYS A C 1
ATOM 2235 O O . CYS A 1 270 ? 0.108 -1.475 25.115 1.00 93.75 270 CYS A O 1
ATOM 2237 N N . LEU A 1 271 ? -1.514 -2.393 26.363 1.00 92.56 271 LEU A N 1
ATOM 2238 C CA . LEU A 1 271 ? -1.549 -1.353 27.401 1.00 92.56 271 LEU A CA 1
ATOM 2239 C C . LEU A 1 271 ? -0.680 -1.671 28.622 1.00 92.56 271 LEU A C 1
ATOM 2241 O O . LEU A 1 271 ? -0.154 -0.748 29.244 1.00 92.56 271 LEU A O 1
ATOM 2245 N N . ASN A 1 272 ? -0.526 -2.950 28.966 1.00 93.25 272 ASN A N 1
ATOM 2246 C CA . ASN A 1 272 ? 0.054 -3.356 30.250 1.00 93.25 272 ASN A CA 1
ATOM 2247 C C . ASN A 1 272 ? 1.395 -4.085 30.120 1.00 93.25 272 ASN A C 1
ATOM 2249 O O . ASN A 1 272 ? 2.244 -3.965 31.003 1.00 93.25 272 ASN A O 1
ATOM 2253 N N . ASN A 1 273 ? 1.627 -4.815 29.029 1.00 92.56 273 ASN A N 1
ATOM 2254 C CA . ASN A 1 273 ? 2.871 -5.551 28.833 1.00 92.56 273 ASN A CA 1
ATOM 2255 C C . ASN A 1 273 ? 4.031 -4.586 28.502 1.00 92.56 273 ASN A C 1
ATOM 2257 O O . ASN A 1 273 ? 3.864 -3.620 27.754 1.00 92.56 273 ASN A O 1
ATOM 2261 N N . MET A 1 274 ? 5.215 -4.847 29.065 1.00 89.19 274 MET A N 1
ATOM 2262 C CA . MET A 1 274 ? 6.424 -4.019 28.926 1.00 89.19 274 MET A CA 1
ATOM 2263 C C . MET A 1 274 ? 7.137 -4.188 27.577 1.00 89.19 274 MET A C 1
ATOM 2265 O O . MET A 1 274 ? 8.005 -3.379 27.244 1.00 89.19 274 MET A O 1
ATOM 2269 N N . SER A 1 275 ? 6.811 -5.239 26.823 1.00 89.62 275 SER A N 1
ATOM 2270 C CA . SER A 1 275 ? 7.385 -5.529 25.502 1.00 89.62 275 SER A CA 1
ATOM 2271 C C . SER A 1 275 ? 6.370 -5.442 24.361 1.00 89.62 275 SER A C 1
ATOM 2273 O O . SER A 1 275 ? 6.743 -5.623 23.204 1.00 89.62 275 SER A O 1
ATOM 2275 N N . ASP A 1 276 ? 5.096 -5.157 24.656 1.00 91.94 276 ASP A N 1
ATOM 2276 C CA . ASP A 1 276 ? 4.040 -5.131 23.647 1.00 91.94 276 ASP A CA 1
ATOM 2277 C C . ASP A 1 276 ? 3.589 -3.705 23.313 1.00 91.94 276 ASP A C 1
ATOM 2279 O O . ASP A 1 276 ? 2.910 -3.042 24.100 1.00 91.94 276 ASP A O 1
ATOM 2283 N N . PHE A 1 277 ? 3.972 -3.249 22.120 1.00 91.94 277 PHE A N 1
ATOM 2284 C CA . PHE A 1 277 ? 3.659 -1.918 21.596 1.00 91.94 277 PHE A CA 1
ATOM 2285 C C . PHE A 1 277 ? 2.975 -1.978 20.224 1.00 91.94 277 PHE A C 1
ATOM 2287 O O . PHE A 1 277 ? 3.028 -0.996 19.487 1.00 91.94 277 PHE A O 1
ATOM 2294 N N . LYS A 1 278 ? 2.385 -3.124 19.854 1.00 94.44 278 LYS A N 1
ATOM 2295 C CA . LYS A 1 278 ? 1.795 -3.352 18.524 1.00 94.44 278 LYS A CA 1
ATOM 2296 C C . LYS A 1 278 ? 0.756 -2.284 18.168 1.00 94.44 278 LYS A C 1
ATOM 2298 O O . LYS A 1 278 ? -0.165 -2.020 18.940 1.00 94.44 278 LYS A O 1
ATOM 2303 N N . GLU A 1 279 ? 0.865 -1.750 16.959 1.00 96.31 279 GLU A N 1
ATOM 2304 C CA . GLU A 1 279 ? -0.228 -1.029 16.297 1.00 96.31 279 GLU A CA 1
ATOM 2305 C C . GLU A 1 279 ? -1.003 -2.002 15.380 1.00 96.31 279 GLU A C 1
ATOM 2307 O O . GLU A 1 279 ? -0.715 -3.207 15.336 1.00 96.31 279 GLU A O 1
ATOM 2312 N N . LEU A 1 280 ? -2.032 -1.504 14.696 1.00 97.38 280 LEU A N 1
ATOM 2313 C CA . LEU A 1 280 ? -2.894 -2.298 13.823 1.00 97.38 280 LEU A CA 1
ATOM 2314 C C . LEU A 1 280 ? -2.389 -2.353 12.376 1.00 97.38 280 LEU A C 1
ATOM 2316 O O . LEU A 1 280 ? -1.474 -1.639 11.964 1.00 97.38 280 LEU A O 1
ATOM 2320 N N . ILE A 1 281 ? -3.035 -3.222 11.600 1.00 97.31 281 ILE A N 1
ATOM 2321 C CA . ILE A 1 281 ? -2.844 -3.397 10.157 1.00 97.31 281 ILE A CA 1
ATOM 2322 C C . ILE A 1 281 ? -4.096 -2.922 9.390 1.00 97.31 281 ILE A C 1
ATOM 2324 O O . ILE A 1 281 ? -5.179 -2.866 9.986 1.00 97.31 281 ILE A O 1
ATOM 2328 N N . PRO A 1 282 ? -3.990 -2.580 8.089 1.00 97.06 282 PRO A N 1
ATOM 2329 C CA . PRO A 1 282 ? -5.113 -2.058 7.302 1.00 97.06 282 PRO A CA 1
ATOM 2330 C C . PRO A 1 282 ? -6.351 -2.962 7.273 1.00 97.06 282 PRO A C 1
ATOM 2332 O O . PRO A 1 282 ? -7.464 -2.466 7.125 1.00 97.06 282 PRO A O 1
ATOM 2335 N N . GLU A 1 283 ? -6.183 -4.274 7.431 1.00 96.50 283 GLU A N 1
ATOM 2336 C CA . GLU A 1 283 ? -7.249 -5.278 7.379 1.00 96.50 283 GLU A CA 1
ATOM 2337 C C . GLU A 1 283 ? -8.321 -5.076 8.453 1.00 96.50 283 GLU A C 1
ATOM 2339 O O . GLU A 1 283 ? -9.471 -5.446 8.233 1.00 96.50 283 GLU A O 1
ATOM 2344 N N . PHE A 1 284 ? -7.989 -4.435 9.579 1.00 97.19 284 PHE A N 1
ATOM 2345 C CA . PHE A 1 284 ? -8.977 -4.058 10.598 1.00 97.19 284 PHE A CA 1
ATOM 2346 C C . PHE A 1 284 ? -9.991 -3.016 10.097 1.00 97.19 284 PHE A C 1
ATOM 2348 O O . PHE A 1 284 ? -11.035 -2.846 10.717 1.00 97.19 284 PHE A O 1
ATOM 2355 N N . TYR A 1 285 ? -9.699 -2.343 8.979 1.00 97.06 285 TYR A N 1
ATOM 2356 C CA . TYR A 1 285 ? -10.486 -1.248 8.405 1.00 97.06 285 TYR A CA 1
ATOM 2357 C C . TYR A 1 285 ? -10.920 -1.506 6.948 1.00 97.06 285 TYR A C 1
ATOM 2359 O O . TYR A 1 285 ? -11.537 -0.632 6.329 1.00 97.06 285 TYR A O 1
ATOM 2367 N N . ASP A 1 286 ? -10.576 -2.669 6.382 1.00 93.75 286 ASP A N 1
ATOM 2368 C CA . ASP A 1 286 ? -10.895 -3.037 4.997 1.00 93.75 286 ASP A CA 1
ATOM 2369 C C . ASP A 1 286 ? -12.248 -3.754 4.905 1.00 93.75 286 ASP A C 1
ATOM 2371 O O . ASP A 1 286 ? -12.360 -4.978 5.045 1.00 93.75 286 ASP A O 1
ATOM 2375 N N . THR A 1 287 ? -13.289 -2.975 4.626 1.00 91.94 287 THR A N 1
ATOM 2376 C CA . THR A 1 287 ? -14.667 -3.462 4.499 1.00 91.94 287 THR A CA 1
ATOM 2377 C C . THR A 1 287 ? -14.860 -4.389 3.296 1.00 91.94 287 THR A C 1
ATOM 2379 O O . THR A 1 287 ? -15.728 -5.261 3.326 1.00 91.94 287 THR A O 1
ATOM 2382 N N . ASN A 1 288 ? -14.004 -4.314 2.267 1.00 90.56 288 ASN A N 1
ATOM 2383 C CA . ASN A 1 288 ? -14.125 -5.161 1.073 1.00 90.56 288 ASN A CA 1
ATOM 2384 C C . ASN A 1 288 ? -13.860 -6.640 1.376 1.00 90.56 288 ASN A C 1
ATOM 2386 O O . ASN A 1 288 ? -14.358 -7.523 0.677 1.00 90.56 288 ASN A O 1
ATOM 2390 N N . LYS A 1 289 ? -13.047 -6.922 2.402 1.00 88.81 289 LYS A N 1
ATOM 2391 C CA . LYS A 1 289 ? -12.672 -8.284 2.812 1.00 88.81 289 LYS A CA 1
ATOM 2392 C C . LYS A 1 289 ? -13.514 -8.820 3.966 1.00 88.81 289 LYS A C 1
ATOM 2394 O O . LYS A 1 289 ? -13.287 -9.953 4.381 1.00 88.81 289 LYS A O 1
ATOM 2399 N N . LYS A 1 290 ? -14.471 -8.032 4.478 1.00 91.81 290 LYS A N 1
ATOM 2400 C CA . LYS A 1 290 ? -15.464 -8.434 5.495 1.00 91.81 290 LYS A CA 1
ATOM 2401 C C . LYS A 1 290 ? -14.873 -9.142 6.728 1.00 91.81 290 LYS A C 1
ATOM 2403 O O . LYS A 1 290 ? -15.507 -10.013 7.317 1.00 91.81 290 LYS A O 1
ATOM 2408 N N . GLY A 1 291 ? -13.643 -8.796 7.112 1.00 92.00 291 GLY A N 1
ATOM 2409 C CA . GLY A 1 291 ? -12.971 -9.397 8.269 1.00 92.00 291 GLY A CA 1
ATOM 2410 C C . GLY A 1 291 ? -12.551 -10.863 8.094 1.00 92.00 291 GLY A C 1
ATOM 2411 O O . GLY A 1 291 ? -12.453 -11.581 9.089 1.00 92.00 291 GLY A O 1
ATOM 2412 N N . ASP A 1 292 ? -12.273 -11.314 6.865 1.00 93.62 292 ASP A N 1
ATOM 2413 C CA . ASP A 1 292 ? -11.861 -12.694 6.555 1.00 93.62 292 ASP A CA 1
ATOM 2414 C C . ASP A 1 292 ? -10.711 -13.232 7.433 1.00 93.62 292 ASP A C 1
ATOM 2416 O O . ASP A 1 292 ? -10.708 -14.400 7.826 1.00 93.62 292 ASP A O 1
ATOM 2420 N N . PHE A 1 293 ? -9.762 -12.371 7.807 1.00 95.56 293 PHE A N 1
ATOM 2421 C CA . PHE A 1 293 ? -8.611 -12.704 8.650 1.00 95.56 293 PHE A CA 1
ATOM 2422 C C . PHE A 1 293 ? -8.964 -13.077 10.100 1.00 95.56 293 PHE A C 1
ATOM 2424 O O . PHE A 1 293 ? -8.149 -13.690 10.792 1.00 95.56 293 PHE A O 1
ATOM 2431 N N . LEU A 1 294 ? -10.170 -12.749 10.569 1.00 96.25 294 LEU A N 1
ATOM 2432 C CA . LEU A 1 294 ? -10.658 -13.086 11.912 1.00 96.25 294 LEU A CA 1
ATOM 2433 C C . LEU A 1 294 ? -11.261 -14.499 11.968 1.00 96.25 294 LEU A C 1
ATOM 2435 O O . LEU A 1 294 ? -11.474 -15.052 13.052 1.00 96.25 294 LEU A O 1
ATOM 2439 N N . GLN A 1 295 ? -11.520 -15.109 10.809 1.00 94.69 295 GLN A N 1
ATOM 2440 C CA . GLN A 1 295 ? -12.216 -16.383 10.694 1.00 94.69 295 GLN A CA 1
ATOM 2441 C C . GLN A 1 295 ? -11.300 -17.509 10.213 1.00 94.69 295 GLN A C 1
ATOM 2443 O O . GLN A 1 295 ? -10.532 -17.373 9.264 1.00 94.69 295 GLN A O 1
ATOM 2448 N N . ASN A 1 296 ? -11.426 -18.672 10.849 1.00 94.50 296 ASN A N 1
ATOM 2449 C CA . ASN A 1 296 ? -10.728 -19.888 10.449 1.00 94.50 296 ASN A CA 1
ATOM 2450 C C . ASN A 1 296 ? -11.500 -20.635 9.347 1.00 94.50 296 ASN A C 1
ATOM 2452 O O . ASN A 1 296 ? -12.097 -21.684 9.589 1.00 94.50 296 ASN A O 1
ATOM 2456 N N . HIS A 1 297 ? -11.493 -20.091 8.131 1.00 91.06 297 HIS A N 1
ATOM 2457 C CA . HIS A 1 297 ? -12.163 -20.695 6.970 1.00 91.06 297 HIS A CA 1
ATOM 2458 C C . HIS A 1 297 ? -11.631 -22.097 6.643 1.00 91.06 297 HIS A C 1
ATOM 2460 O O . HIS A 1 297 ? -12.385 -23.003 6.299 1.00 91.06 297 HIS A O 1
ATOM 2466 N N . LEU A 1 298 ? -10.325 -22.297 6.833 1.00 91.44 298 LEU A N 1
ATOM 2467 C CA . LEU A 1 298 ? -9.630 -23.549 6.536 1.00 91.44 298 LEU A CA 1
ATOM 2468 C C . LEU A 1 298 ? -9.821 -24.634 7.610 1.00 91.44 298 LEU A C 1
ATOM 2470 O O . LEU A 1 298 ? -9.268 -25.722 7.463 1.00 91.44 298 LEU A O 1
ATOM 2474 N N . LYS A 1 299 ? -10.574 -24.352 8.687 1.00 92.38 299 LYS A N 1
ATOM 2475 C CA . LYS A 1 299 ? -10.824 -25.271 9.816 1.00 92.38 299 LYS A CA 1
ATOM 2476 C C . LYS A 1 299 ? -9.536 -25.887 10.384 1.00 92.38 299 LYS A C 1
ATOM 2478 O O . LYS A 1 299 ? -9.496 -27.061 10.747 1.00 92.38 299 LYS A O 1
ATOM 2483 N N . ILE A 1 300 ? -8.469 -25.091 10.451 1.00 91.88 300 ILE A N 1
ATOM 2484 C CA . ILE A 1 300 ? -7.166 -25.521 10.967 1.00 91.88 300 ILE A CA 1
ATOM 2485 C C . ILE A 1 300 ? -7.271 -25.750 12.474 1.00 91.88 300 ILE A C 1
ATOM 2487 O O . ILE A 1 300 ? -7.846 -24.927 13.187 1.00 91.88 300 ILE A O 1
ATOM 2491 N N . ASN A 1 301 ? -6.694 -26.850 12.961 1.00 91.81 301 ASN A N 1
ATOM 2492 C CA . ASN A 1 301 ? -6.563 -27.097 14.392 1.00 91.81 301 ASN A CA 1
ATOM 2493 C C . ASN A 1 301 ? -5.365 -26.312 14.949 1.00 91.81 301 ASN A C 1
ATOM 2495 O O . ASN A 1 301 ? -4.215 -26.694 14.733 1.00 91.81 301 ASN A O 1
ATOM 2499 N N . PHE A 1 302 ? -5.648 -25.228 15.669 1.00 91.94 302 PHE A N 1
ATOM 2500 C CA . PHE A 1 302 ? -4.639 -24.400 16.334 1.00 91.94 302 PHE A CA 1
ATOM 2501 C C . PHE A 1 302 ? -4.318 -24.857 17.767 1.00 91.94 302 PHE A C 1
ATOM 2503 O O . PHE A 1 302 ? -3.530 -24.211 18.447 1.00 91.94 302 PHE A O 1
ATOM 2510 N N . GLY A 1 303 ? -4.900 -25.966 18.230 1.00 92.00 303 GLY A N 1
ATOM 2511 C CA . GLY A 1 303 ? -4.723 -26.489 19.583 1.00 92.00 303 GLY A CA 1
ATOM 2512 C C . GLY A 1 303 ? -5.692 -25.898 20.609 1.00 92.00 303 GLY A C 1
ATOM 2513 O O . GLY A 1 303 ? -6.632 -25.167 20.287 1.00 92.00 303 GLY A O 1
ATOM 2514 N N . THR A 1 304 ? -5.473 -26.259 21.870 1.00 93.25 304 THR A N 1
ATOM 2515 C CA . THR A 1 304 ? -6.288 -25.851 23.020 1.00 93.25 304 THR A CA 1
ATOM 2516 C C . THR A 1 304 ? -5.455 -25.025 23.982 1.00 93.25 304 THR A C 1
ATOM 2518 O O . THR A 1 304 ? -4.314 -25.380 24.277 1.00 93.25 304 THR A O 1
ATOM 2521 N N . LYS A 1 305 ? -6.037 -23.940 24.482 1.00 90.62 305 LYS A N 1
ATOM 2522 C CA . LYS A 1 305 ? -5.455 -23.117 25.541 1.00 90.62 305 LYS A CA 1
ATOM 2523 C C . LYS A 1 305 ? -5.378 -23.881 26.864 1.00 90.62 305 LYS A C 1
ATOM 2525 O O . LYS A 1 305 ? -6.018 -24.922 27.034 1.00 90.62 305 LYS A O 1
ATOM 2530 N N . HIS A 1 306 ? -4.633 -23.335 27.824 1.00 88.88 306 HIS A N 1
ATOM 2531 C CA . HIS A 1 306 ? -4.548 -23.905 29.175 1.00 88.88 306 HIS A CA 1
ATOM 2532 C C . HIS A 1 306 ? -5.903 -23.977 29.899 1.00 88.88 306 HIS A C 1
ATOM 2534 O O . HIS A 1 306 ? -6.103 -24.852 30.735 1.00 88.88 306 HIS A O 1
ATOM 2540 N N . ASP A 1 307 ? -6.843 -23.096 29.550 1.00 87.44 307 ASP A N 1
ATOM 2541 C CA . ASP A 1 307 ? -8.222 -23.093 30.059 1.00 87.44 307 ASP A CA 1
ATOM 2542 C C . ASP A 1 307 ? -9.124 -24.175 29.419 1.00 87.44 307 ASP A C 1
ATOM 2544 O O . ASP A 1 307 ? -10.314 -24.250 29.719 1.00 87.44 307 ASP A O 1
ATOM 2548 N N . GLY A 1 308 ? -8.579 -25.005 28.521 1.00 86.75 308 GLY A N 1
ATOM 2549 C CA . GLY A 1 308 ? -9.306 -26.046 27.792 1.00 86.75 308 GLY A CA 1
ATOM 2550 C C . GLY A 1 308 ? -10.093 -25.539 26.581 1.00 86.75 308 GLY A C 1
ATOM 2551 O O . GLY A 1 308 ? -10.660 -26.344 25.841 1.00 86.75 308 GLY A O 1
ATOM 2552 N N . THR A 1 309 ? -10.123 -24.229 26.322 1.00 89.75 309 THR A N 1
ATOM 2553 C CA . THR A 1 309 ? -10.840 -23.680 25.167 1.00 89.75 309 THR A CA 1
ATOM 2554 C C . THR A 1 309 ? -10.029 -23.861 23.882 1.00 89.75 309 THR A C 1
ATOM 2556 O O . THR A 1 309 ? -8.831 -23.573 23.813 1.00 89.75 309 THR A O 1
ATOM 2559 N N . ALA A 1 310 ? -10.684 -24.366 22.837 1.00 90.69 310 ALA A N 1
ATOM 2560 C CA . ALA A 1 310 ? -10.057 -24.566 21.535 1.00 90.69 310 ALA A CA 1
ATOM 2561 C C . ALA A 1 310 ? -9.837 -23.230 20.811 1.00 90.69 310 ALA A C 1
ATOM 2563 O O . ALA A 1 310 ? -10.725 -22.373 20.773 1.00 90.69 310 ALA A O 1
ATOM 2564 N N . VAL A 1 311 ? -8.668 -23.067 20.191 1.00 91.81 311 VAL A N 1
ATOM 2565 C CA . VAL A 1 311 ? -8.363 -21.895 19.366 1.00 91.81 311 VAL A CA 1
ATOM 2566 C C . VAL A 1 311 ? -8.986 -22.079 17.987 1.00 91.81 311 VAL A C 1
ATOM 2568 O O . VAL A 1 311 ? -8.639 -22.996 17.244 1.00 91.81 311 VAL A O 1
ATOM 2571 N N . ASN A 1 312 ? -9.922 -21.195 17.640 1.00 92.94 312 ASN A N 1
ATOM 2572 C CA . ASN A 1 312 ? -10.617 -21.226 16.356 1.00 92.94 312 ASN A CA 1
ATOM 2573 C C . ASN A 1 312 ? -10.811 -19.804 15.794 1.00 92.94 312 ASN A C 1
ATOM 2575 O O . ASN A 1 312 ? -9.819 -19.126 15.519 1.00 92.94 312 ASN A O 1
ATOM 2579 N N . HIS A 1 313 ? -12.050 -19.327 15.628 1.00 95.00 313 HIS A N 1
ATOM 2580 C CA . HIS A 1 313 ? -12.340 -17.936 15.265 1.00 95.00 313 HIS A CA 1
ATOM 2581 C C . HIS A 1 313 ? -11.863 -16.971 16.357 1.00 95.00 313 HIS A C 1
ATOM 2583 O O . HIS A 1 313 ? -11.834 -17.326 17.538 1.00 95.00 313 HIS A O 1
ATOM 2589 N N . VAL A 1 314 ? -11.491 -15.753 15.962 1.00 96.12 314 VAL A N 1
ATOM 2590 C CA . VAL A 1 314 ? -11.150 -14.701 16.925 1.00 96.12 314 VAL A CA 1
ATOM 2591 C C . VAL A 1 314 ? -12.411 -14.285 17.680 1.00 96.12 314 VAL A C 1
ATOM 2593 O O . VAL A 1 314 ? -13.443 -14.003 17.075 1.00 96.12 314 VAL A O 1
ATOM 2596 N N . GLN A 1 315 ? -12.323 -14.227 19.005 1.00 95.25 315 GLN A N 1
ATOM 2597 C CA . GLN A 1 315 ? -13.378 -13.702 19.860 1.00 95.25 315 GLN A CA 1
ATOM 2598 C C . GLN A 1 315 ? -13.438 -12.180 19.721 1.00 95.25 315 GLN A C 1
ATOM 2600 O O . GLN A 1 315 ? -12.481 -11.460 20.036 1.00 95.25 315 GLN A O 1
ATOM 2605 N N . LEU A 1 316 ? -14.578 -11.708 19.226 1.00 96.62 316 LEU A N 1
ATOM 2606 C CA . LEU A 1 316 ? -14.846 -10.297 18.987 1.00 96.62 316 LEU A CA 1
ATOM 2607 C C . LEU A 1 316 ? -15.506 -9.650 20.213 1.00 96.62 316 LEU A C 1
ATOM 2609 O O . LEU A 1 316 ? -16.083 -10.357 21.044 1.00 96.62 316 LEU A O 1
ATOM 2613 N N . PRO A 1 317 ? -15.438 -8.316 20.336 1.00 95.88 317 PRO A N 1
ATOM 2614 C CA . PRO A 1 317 ? -16.155 -7.588 21.375 1.00 95.88 317 PRO A CA 1
ATOM 2615 C C . PRO A 1 317 ? -17.671 -7.816 21.311 1.00 95.88 317 PRO A C 1
ATOM 2617 O O . PRO A 1 317 ? -18.203 -8.033 20.216 1.00 95.88 317 PRO A O 1
ATOM 2620 N N . PRO A 1 318 ? -18.392 -7.707 22.441 1.00 96.12 318 PRO A N 1
ATOM 2621 C CA . PRO A 1 318 ? -19.836 -7.942 22.472 1.00 96.12 318 PRO A CA 1
ATOM 2622 C C . PRO A 1 318 ? -20.629 -7.049 21.503 1.00 96.12 318 PRO A C 1
ATOM 2624 O O . PRO A 1 318 ? -21.531 -7.541 20.823 1.00 96.12 318 PRO A O 1
ATOM 2627 N N . TRP A 1 319 ? -20.229 -5.782 21.344 1.00 95.44 319 TRP A N 1
ATOM 2628 C CA . TRP A 1 319 ? -20.843 -4.844 20.396 1.00 95.44 319 TRP A CA 1
ATOM 2629 C C . TRP A 1 319 ? -20.756 -5.272 18.924 1.00 95.44 319 TRP A C 1
ATOM 2631 O O . TRP A 1 319 ? -21.584 -4.857 18.115 1.00 95.44 319 TRP A O 1
ATOM 2641 N N . ALA A 1 320 ? -19.821 -6.155 18.561 1.00 94.44 320 ALA A N 1
ATOM 2642 C CA . ALA A 1 320 ? -19.717 -6.694 17.205 1.00 94.44 320 ALA A CA 1
ATOM 2643 C C . ALA A 1 320 ? -20.689 -7.859 16.939 1.00 94.44 320 ALA A C 1
ATOM 2645 O O . ALA A 1 320 ? -20.732 -8.383 15.825 1.00 94.44 320 ALA A O 1
ATOM 2646 N N . LYS A 1 321 ? -21.451 -8.307 17.950 1.00 92.50 321 LYS A N 1
ATOM 2647 C CA . LYS A 1 321 ? -22.446 -9.394 17.846 1.00 92.50 321 LYS A CA 1
ATOM 2648 C C . LYS A 1 321 ? -21.885 -10.673 17.207 1.00 92.50 321 LYS A C 1
ATOM 2650 O O . LYS A 1 321 ? -22.576 -11.366 16.467 1.00 92.50 321 LYS A O 1
ATOM 2655 N N . SER A 1 322 ? -20.613 -10.978 17.479 1.00 90.69 322 SER A N 1
ATOM 2656 C CA . SER A 1 322 ? -19.860 -12.096 16.881 1.00 90.69 322 SER A CA 1
ATOM 2657 C C . SER A 1 322 ? -19.740 -12.072 15.345 1.00 90.69 322 SER A C 1
ATOM 2659 O O . SER A 1 322 ? -19.367 -13.083 14.751 1.00 90.69 322 SER A O 1
ATOM 2661 N N . SER A 1 323 ? -20.010 -10.938 14.692 1.00 95.38 323 SER A N 1
ATOM 2662 C CA . SER A 1 323 ? -19.869 -10.767 13.243 1.00 95.38 323 SER A CA 1
ATOM 2663 C C . SER A 1 323 ? -18.586 -9.995 12.896 1.00 95.38 323 SER A C 1
ATOM 2665 O O . SER A 1 323 ? -18.459 -8.823 13.265 1.00 95.38 323 SER A O 1
ATOM 2667 N N . PRO A 1 324 ? -17.638 -10.605 12.158 1.00 95.50 324 PRO A N 1
ATOM 2668 C CA . PRO A 1 324 ? -16.434 -9.921 11.675 1.00 95.50 324 PRO A CA 1
ATOM 2669 C C . PRO A 1 324 ? -16.721 -8.759 10.722 1.00 95.50 324 PRO A C 1
ATOM 2671 O O . PRO A 1 324 ? -15.987 -7.777 10.730 1.00 95.50 324 PRO A O 1
ATOM 2674 N N . GLU A 1 325 ? -17.797 -8.845 9.936 1.00 96.00 325 GLU A N 1
ATOM 2675 C CA . GLU A 1 325 ? -18.211 -7.776 9.023 1.00 96.00 325 GLU A CA 1
ATOM 2676 C C . GLU A 1 325 ? -18.642 -6.535 9.812 1.00 96.00 325 GLU A C 1
ATOM 2678 O O . GLU A 1 325 ? -18.098 -5.456 9.601 1.00 96.00 325 GLU A O 1
ATOM 2683 N N . ILE A 1 326 ? -19.511 -6.709 10.819 1.00 95.75 326 ILE A N 1
ATOM 2684 C CA . ILE A 1 326 ? -19.928 -5.614 11.712 1.00 95.75 326 ILE A CA 1
ATOM 2685 C C . ILE A 1 326 ? -18.717 -5.031 12.446 1.00 95.75 326 ILE A C 1
ATOM 2687 O O . ILE A 1 326 ? -18.623 -3.814 12.604 1.00 95.75 326 ILE A O 1
ATOM 2691 N N . PHE A 1 327 ? -17.781 -5.881 12.880 1.00 96.88 327 PHE A N 1
ATOM 2692 C CA . PHE A 1 327 ? -16.554 -5.441 13.537 1.00 96.88 327 PHE A CA 1
ATOM 2693 C C . PHE A 1 327 ? -15.725 -4.509 12.641 1.00 96.88 327 PHE A C 1
ATOM 2695 O O . PHE A 1 327 ? -15.419 -3.391 13.058 1.00 96.88 327 PHE A O 1
ATOM 2702 N N . VAL A 1 328 ? -15.409 -4.934 11.413 1.00 96.75 328 VAL A N 1
ATOM 2703 C CA . VAL A 1 328 ? -14.600 -4.143 10.470 1.00 96.75 328 VAL A CA 1
ATOM 2704 C C . VAL A 1 328 ? -15.339 -2.885 10.013 1.00 96.75 328 VAL A C 1
ATOM 2706 O O . VAL A 1 328 ? -14.736 -1.815 9.961 1.00 96.75 328 VAL A O 1
ATOM 2709 N N . ASP A 1 329 ? -16.648 -2.962 9.769 1.00 96.38 329 ASP A N 1
ATOM 2710 C CA . ASP A 1 329 ? -17.465 -1.793 9.425 1.00 96.38 329 ASP A CA 1
ATOM 2711 C C . ASP A 1 329 ? -17.485 -0.758 10.552 1.00 96.38 329 ASP A C 1
ATOM 2713 O O . ASP A 1 329 ? -17.395 0.444 10.304 1.00 96.38 329 ASP A O 1
ATOM 2717 N N . THR A 1 330 ? -17.580 -1.209 11.804 1.00 96.06 330 THR A N 1
ATOM 2718 C CA . THR A 1 330 ? -17.552 -0.322 12.976 1.00 96.06 330 THR A CA 1
ATOM 2719 C C . THR A 1 330 ? -16.179 0.319 13.137 1.00 96.06 330 THR A C 1
ATOM 2721 O O . THR A 1 330 ? -16.094 1.527 13.344 1.00 96.06 330 THR A O 1
ATOM 2724 N N . PHE A 1 331 ? -15.101 -0.449 12.958 1.00 96.69 331 PHE A N 1
ATOM 2725 C CA . PHE A 1 331 ? -13.737 0.083 12.939 1.00 96.69 331 PHE A CA 1
ATOM 2726 C C . PHE A 1 331 ? -13.546 1.111 11.826 1.00 96.69 331 PHE A C 1
ATOM 2728 O O . PHE A 1 331 ? -12.973 2.177 12.060 1.00 96.69 331 PHE A O 1
ATOM 2735 N N . ARG A 1 332 ? -14.063 0.836 10.623 1.00 96.81 332 ARG A N 1
ATOM 2736 C CA . ARG A 1 332 ? -13.984 1.775 9.506 1.00 96.81 332 ARG A CA 1
ATOM 2737 C C . ARG A 1 332 ? -14.772 3.052 9.785 1.00 96.81 332 ARG A C 1
ATOM 2739 O O . ARG A 1 332 ? -14.236 4.135 9.575 1.00 96.81 332 ARG A O 1
ATOM 2746 N N . LYS A 1 333 ? -15.990 2.951 10.320 1.00 96.06 333 LYS A N 1
ATOM 2747 C CA . LYS A 1 333 ? -16.785 4.116 10.749 1.00 96.06 333 LYS A CA 1
ATOM 2748 C C . LYS A 1 333 ? -16.074 4.927 11.831 1.00 96.06 333 LYS A C 1
ATOM 2750 O O . LYS A 1 333 ? -16.055 6.148 11.746 1.00 96.06 333 LYS A O 1
ATOM 2755 N N . ALA A 1 334 ? -15.447 4.264 12.801 1.00 96.62 334 ALA A N 1
ATOM 2756 C CA . ALA A 1 334 ? -14.670 4.930 13.840 1.00 96.62 334 ALA A CA 1
ATOM 2757 C C . ALA A 1 334 ? -13.446 5.661 13.262 1.00 96.62 334 ALA A C 1
ATOM 2759 O O . ALA A 1 334 ? -13.172 6.786 13.659 1.00 96.62 334 ALA A O 1
ATOM 2760 N N . LEU A 1 335 ? -12.730 5.067 12.299 1.00 96.88 335 LEU A N 1
ATOM 2761 C CA . LEU A 1 335 ? -11.590 5.705 11.626 1.00 96.88 335 LEU A CA 1
ATOM 2762 C C . LEU A 1 335 ? -12.000 6.943 10.817 1.00 96.88 335 LEU A C 1
ATOM 2764 O O . LEU A 1 335 ? -11.251 7.918 10.750 1.00 96.88 335 LEU A O 1
ATOM 2768 N N . GLU A 1 336 ? -13.172 6.905 10.189 1.00 95.88 336 GLU A N 1
ATOM 2769 C CA . GLU A 1 336 ? -13.720 8.025 9.416 1.00 95.88 336 GLU A CA 1
ATOM 2770 C C . GLU A 1 336 ? -14.520 9.016 10.275 1.00 95.88 336 GLU A C 1
ATOM 2772 O O . GLU A 1 336 ? -15.065 9.979 9.738 1.00 95.88 336 GLU A O 1
ATOM 2777 N N . SER A 1 337 ? -14.583 8.820 11.597 1.00 94.50 337 SER A N 1
ATOM 2778 C CA . SER A 1 337 ? -15.332 9.704 12.484 1.00 94.50 337 SER A CA 1
ATOM 2779 C C . SER A 1 337 ? -14.718 11.102 12.556 1.00 94.50 337 SER A C 1
ATOM 2781 O O . SER A 1 337 ? -13.526 11.324 12.294 1.00 94.50 337 SER A O 1
ATOM 2783 N N . ASP A 1 338 ? -15.537 12.068 12.958 1.00 91.06 338 ASP A N 1
ATOM 2784 C CA . ASP A 1 338 ? -15.097 13.445 13.152 1.00 91.06 338 ASP A CA 1
ATOM 2785 C C . ASP A 1 338 ? -14.015 13.566 14.230 1.00 91.06 338 ASP A C 1
ATOM 2787 O O . ASP A 1 338 ? -13.085 14.362 14.082 1.00 91.06 338 ASP A O 1
ATOM 2791 N N . TYR A 1 339 ? -14.118 12.776 15.305 1.00 93.06 339 TYR A N 1
ATOM 2792 C CA . TYR A 1 339 ? -13.119 12.762 16.372 1.00 93.06 339 TYR A CA 1
ATOM 2793 C C . TYR A 1 339 ? -11.747 12.367 15.821 1.00 93.06 339 TYR A C 1
ATOM 2795 O O . TYR A 1 339 ? -10.757 13.069 16.049 1.00 93.06 339 TYR A O 1
ATOM 2803 N N . VAL A 1 340 ? -11.682 11.279 15.047 1.00 95.56 340 VAL A N 1
ATOM 2804 C CA . VAL A 1 340 ? -10.423 10.817 14.453 1.00 95.56 340 VAL A CA 1
ATOM 2805 C C . VAL A 1 340 ? -9.930 11.808 13.411 1.00 95.56 340 VAL A C 1
ATOM 2807 O O . VAL A 1 340 ? -8.765 12.188 13.451 1.00 95.56 340 VAL A O 1
ATOM 2810 N N . SER A 1 341 ? -10.802 12.311 12.539 1.00 94.12 341 SER A N 1
ATOM 2811 C CA . SER A 1 341 ? -10.435 13.292 11.510 1.00 94.12 341 SER A CA 1
ATOM 2812 C C . SER A 1 341 ? -9.736 14.536 12.082 1.00 94.12 341 SER A C 1
ATOM 2814 O O . SER A 1 341 ? -8.757 15.005 11.502 1.00 94.12 341 SER A O 1
ATOM 2816 N N . ARG A 1 342 ? -10.176 15.035 13.246 1.00 91.94 342 ARG A N 1
ATOM 2817 C CA . ARG A 1 342 ? -9.562 16.194 13.925 1.00 91.94 342 ARG A CA 1
ATOM 2818 C C . ARG A 1 342 ? -8.209 15.890 14.576 1.00 91.94 342 ARG A C 1
ATOM 2820 O O . ARG A 1 342 ? -7.411 16.807 14.725 1.00 91.94 342 ARG A O 1
ATOM 2827 N N . ASN A 1 343 ? -7.971 14.640 14.976 1.00 95.31 343 ASN A N 1
ATOM 2828 C CA . ASN A 1 343 ? -6.830 14.252 15.816 1.00 95.31 343 ASN A CA 1
ATOM 2829 C C . ASN A 1 343 ? -5.797 13.353 15.107 1.00 95.31 343 ASN A C 1
ATOM 2831 O O . ASN A 1 343 ? -4.701 13.137 15.630 1.00 95.31 343 ASN A O 1
ATOM 2835 N N . LEU A 1 344 ? -6.110 12.819 13.922 1.00 96.88 344 LEU A N 1
ATOM 2836 C CA . LEU A 1 344 ? -5.280 11.838 13.214 1.00 96.88 344 LEU A CA 1
ATOM 2837 C C . LEU A 1 344 ? -3.900 12.385 12.828 1.00 96.88 344 LEU A C 1
ATOM 2839 O O . LEU A 1 344 ? -2.923 11.638 12.797 1.00 96.88 344 LEU A O 1
ATOM 2843 N N . ASN A 1 345 ? -3.792 13.692 12.588 1.00 96.06 345 ASN A N 1
ATOM 2844 C CA . ASN A 1 345 ? -2.522 14.365 12.318 1.00 96.06 345 ASN A CA 1
ATOM 2845 C C . ASN A 1 345 ? -1.502 14.173 13.453 1.00 96.06 345 ASN A C 1
ATOM 2847 O O . ASN A 1 345 ? -0.314 14.024 13.180 1.00 96.06 345 ASN A O 1
ATOM 2851 N N . HIS A 1 346 ? -1.948 14.087 14.710 1.00 97.44 346 HIS A N 1
ATOM 2852 C CA . HIS A 1 346 ? -1.052 13.832 15.836 1.00 97.44 346 HIS A CA 1
ATOM 2853 C C . HIS A 1 346 ? -0.480 12.414 15.829 1.00 97.44 346 HIS A C 1
ATOM 2855 O O . HIS A 1 346 ? 0.692 12.229 16.154 1.00 97.44 346 HIS A O 1
ATOM 2861 N N . TRP A 1 347 ? -1.266 11.420 15.413 1.00 97.56 347 TRP A N 1
ATOM 2862 C CA . TRP A 1 347 ? -0.754 10.062 15.241 1.00 97.56 347 TRP A CA 1
ATOM 2863 C C . TRP A 1 347 ? 0.203 9.979 14.045 1.00 97.56 347 TRP A C 1
ATOM 2865 O O . TRP A 1 347 ? 1.259 9.352 14.134 1.00 97.56 347 TRP A O 1
ATOM 2875 N N . ILE A 1 348 ? -0.101 10.695 12.956 1.00 97.25 348 ILE A N 1
ATOM 2876 C CA . ILE A 1 348 ? 0.808 10.832 11.810 1.00 97.25 348 ILE A CA 1
ATOM 2877 C C . ILE A 1 348 ? 2.143 11.452 12.251 1.00 97.25 348 ILE A C 1
ATOM 2879 O O . ILE A 1 348 ? 3.195 10.977 11.824 1.00 97.25 348 ILE A O 1
ATOM 2883 N N . ASP A 1 349 ? 2.134 12.434 13.157 1.00 96.75 349 ASP A N 1
ATOM 2884 C CA . ASP A 1 349 ? 3.360 13.023 13.711 1.00 96.75 349 ASP A CA 1
ATOM 2885 C C . ASP A 1 349 ? 4.233 12.016 14.474 1.00 96.75 349 ASP A C 1
ATOM 2887 O O . ASP A 1 349 ? 5.462 12.131 14.451 1.00 96.75 349 ASP A O 1
ATOM 2891 N N . LEU A 1 350 ? 3.614 11.038 15.144 1.00 95.81 350 LEU A N 1
ATOM 2892 C CA . LEU A 1 350 ? 4.307 9.976 15.879 1.00 95.81 350 LEU A CA 1
ATOM 2893 C C . LEU A 1 350 ? 4.918 8.927 14.945 1.00 95.81 350 LEU A C 1
ATOM 2895 O O . LEU A 1 350 ? 6.024 8.460 15.202 1.00 95.81 350 LEU A O 1
ATOM 2899 N N . ILE A 1 351 ? 4.205 8.539 13.884 1.00 95.75 351 ILE A N 1
ATOM 2900 C CA . ILE A 1 351 ? 4.625 7.433 13.012 1.00 95.75 351 ILE A CA 1
ATOM 2901 C C . ILE A 1 351 ? 5.458 7.908 11.825 1.00 95.75 351 ILE A C 1
ATOM 2903 O O . ILE A 1 351 ? 6.459 7.273 11.513 1.00 95.75 351 ILE A O 1
ATOM 2907 N N . PHE A 1 352 ? 5.083 9.009 11.175 1.00 95.81 352 PHE A N 1
ATOM 2908 C CA . PHE A 1 352 ? 5.720 9.515 9.950 1.00 95.81 352 PHE A CA 1
ATOM 2909 C C . PHE A 1 352 ? 6.327 10.915 10.110 1.00 95.81 352 PHE A C 1
ATOM 2911 O O . PHE A 1 352 ? 7.035 11.380 9.216 1.00 95.81 352 PHE A O 1
ATOM 2918 N N . GLY A 1 353 ? 6.022 11.613 11.203 1.00 94.44 353 GLY A N 1
ATOM 2919 C CA . GLY A 1 353 ? 6.423 12.999 11.404 1.00 94.44 353 GLY A CA 1
ATOM 2920 C C . GLY A 1 353 ? 7.601 13.190 12.353 1.00 94.44 353 GLY A C 1
ATOM 2921 O O . GLY A 1 353 ? 8.467 12.333 12.538 1.00 94.44 353 GLY A O 1
ATOM 2922 N N . TYR A 1 354 ? 7.649 14.375 12.954 1.00 93.19 354 TYR A N 1
ATOM 2923 C CA . TYR A 1 354 ? 8.806 14.850 13.709 1.00 93.19 354 TYR A CA 1
ATOM 2924 C C . TYR A 1 354 ? 8.985 14.184 15.087 1.00 93.19 354 TYR A C 1
ATOM 2926 O O . TYR A 1 354 ? 10.063 14.288 15.671 1.00 93.19 354 TYR A O 1
ATOM 2934 N N . LYS A 1 355 ? 7.969 13.472 15.605 1.00 92.62 355 LYS A N 1
ATOM 2935 C CA . LYS A 1 355 ? 7.985 12.824 16.935 1.00 92.62 355 LYS A CA 1
ATOM 2936 C C . LYS A 1 355 ? 8.406 11.345 16.911 1.00 92.62 355 LYS A C 1
ATOM 2938 O O . LYS A 1 355 ? 8.278 10.657 17.918 1.00 92.62 355 LYS A O 1
ATOM 2943 N N . GLN A 1 356 ? 8.917 10.847 15.786 1.00 90.25 356 GLN A N 1
ATOM 2944 C CA . GLN A 1 356 ? 9.176 9.419 15.557 1.00 90.25 356 GLN A CA 1
ATOM 2945 C C . GLN A 1 356 ? 10.320 8.805 16.404 1.00 90.25 356 GLN A C 1
ATOM 2947 O O . GLN A 1 356 ? 10.359 7.592 16.611 1.00 90.25 356 GLN A O 1
ATOM 2952 N N . ARG A 1 357 ? 11.272 9.609 16.898 1.00 84.12 357 ARG A N 1
ATOM 2953 C CA . ARG A 1 357 ? 12.554 9.125 17.453 1.00 84.12 357 ARG A CA 1
ATOM 2954 C C . ARG A 1 357 ? 12.504 8.734 18.939 1.00 84.12 357 ARG A C 1
ATOM 2956 O O . ARG A 1 357 ? 12.878 9.528 19.793 1.00 84.12 357 ARG A O 1
ATOM 2963 N N . VAL A 1 358 ? 12.075 7.505 19.242 1.00 84.75 358 VAL A N 1
ATOM 2964 C CA . VAL A 1 358 ? 11.997 6.937 20.617 1.00 84.75 358 VAL A CA 1
ATOM 2965 C C . VAL A 1 358 ? 12.263 5.418 20.735 1.00 84.75 358 VAL A C 1
ATOM 2967 O O . VAL A 1 358 ? 12.402 4.890 21.840 1.00 84.75 358 VAL A O 1
ATOM 2970 N N . PHE A 1 359 ? 12.318 4.700 19.612 1.00 88.00 359 PHE A N 1
ATOM 2971 C CA . PHE A 1 359 ? 12.601 3.260 19.508 1.00 88.00 359 PHE A CA 1
ATOM 2972 C C . PHE A 1 359 ? 14.096 2.925 19.504 1.00 88.00 359 PHE A C 1
ATOM 2974 O O . PHE A 1 359 ? 14.942 3.812 19.409 1.00 88.00 359 PHE A O 1
ATOM 2981 N N . PHE A 1 360 ? 14.402 1.631 19.578 1.00 86.88 360 PHE A N 1
ATOM 2982 C CA . PHE A 1 360 ? 15.749 1.088 19.446 1.00 86.88 360 PHE A CA 1
ATOM 2983 C C . PHE A 1 360 ? 16.459 1.561 18.164 1.00 86.88 360 PHE A C 1
ATOM 2985 O O . PHE A 1 360 ? 15.884 1.555 17.075 1.00 86.88 360 PHE A O 1
ATOM 2992 N N . HIS A 1 361 ? 17.722 1.973 18.298 1.00 84.31 361 HIS A N 1
ATOM 2993 C CA . HIS A 1 361 ? 18.445 2.709 17.257 1.00 84.31 361 HIS A CA 1
ATOM 2994 C C . HIS A 1 361 ? 18.618 1.928 15.940 1.00 84.31 361 HIS A C 1
ATOM 2996 O O . HIS A 1 361 ? 18.486 2.513 14.871 1.00 84.31 361 HIS A O 1
ATOM 3002 N N . LEU A 1 362 ? 18.828 0.605 15.978 1.00 85.25 362 LEU A N 1
ATOM 3003 C CA . LEU A 1 362 ? 19.021 -0.201 14.758 1.00 85.25 362 LEU A CA 1
ATOM 3004 C C . LEU A 1 362 ? 17.774 -0.300 13.866 1.00 85.25 362 LEU A C 1
ATOM 3006 O O . LEU A 1 362 ? 17.875 -0.736 12.723 1.00 85.25 362 LEU A O 1
ATOM 3010 N N . CYS A 1 363 ? 16.608 0.121 14.358 1.00 85.12 363 CYS A N 1
ATOM 3011 C CA . CYS A 1 363 ? 15.377 0.135 13.576 1.00 85.12 363 CYS A CA 1
ATOM 3012 C C . CYS A 1 363 ? 15.254 1.369 12.662 1.00 85.12 363 CYS A C 1
ATOM 3014 O O . CYS A 1 363 ? 14.361 1.385 11.810 1.00 85.12 363 CYS A O 1
ATOM 3016 N N . TYR A 1 364 ? 16.100 2.399 12.831 1.00 86.88 364 TYR A N 1
ATOM 3017 C CA . TYR A 1 364 ? 16.076 3.600 11.989 1.00 86.88 364 TYR A CA 1
ATOM 3018 C C . TYR A 1 364 ? 17.014 3.487 10.798 1.00 86.88 364 TYR A C 1
ATOM 3020 O O . TYR A 1 364 ? 18.154 3.028 10.901 1.00 86.88 364 TYR A O 1
ATOM 3028 N N . GLU A 1 365 ? 16.542 4.034 9.686 1.00 84.38 365 GLU A N 1
ATOM 3029 C CA . GLU A 1 365 ? 17.336 4.264 8.488 1.00 84.38 365 GLU A CA 1
ATOM 3030 C C . GLU A 1 365 ? 18.617 5.057 8.792 1.00 84.38 365 GLU A C 1
ATOM 3032 O O . GLU A 1 365 ? 18.599 6.015 9.567 1.00 84.38 365 GLU A O 1
ATOM 3037 N N . GLY A 1 366 ? 19.725 4.648 8.169 1.00 81.00 366 GLY A N 1
ATOM 3038 C CA . GLY A 1 366 ? 21.029 5.302 8.304 1.00 81.00 366 GLY A CA 1
ATOM 3039 C C . GLY A 1 366 ? 21.792 4.972 9.590 1.00 81.00 366 GLY A C 1
ATOM 3040 O O . GLY A 1 366 ? 22.908 5.448 9.758 1.00 81.00 366 GLY A O 1
ATOM 3041 N N . SER A 1 367 ? 21.233 4.156 10.491 1.00 80.19 367 SER A N 1
ATOM 3042 C CA . SER A 1 367 ? 21.923 3.766 11.735 1.00 80.19 367 SER A CA 1
ATOM 3043 C C . SER A 1 367 ? 23.021 2.728 11.514 1.00 80.19 367 SER A C 1
ATOM 3045 O O . SER A 1 367 ? 23.938 2.618 12.323 1.00 80.19 367 SER A O 1
ATOM 3047 N N . VAL A 1 368 ? 22.904 1.947 10.440 1.00 79.38 368 VAL A N 1
ATOM 3048 C CA . VAL A 1 368 ? 23.876 0.941 10.015 1.00 79.38 368 VAL A CA 1
ATOM 3049 C C . VAL A 1 368 ? 23.963 0.990 8.502 1.00 79.38 368 VAL A C 1
ATOM 3051 O O . VAL A 1 368 ? 22.943 0.831 7.828 1.00 79.38 368 VAL A O 1
ATOM 3054 N N . ASP A 1 369 ? 25.172 1.154 7.977 1.00 81.44 369 ASP A N 1
ATOM 3055 C CA . ASP A 1 369 ? 25.445 0.879 6.573 1.00 81.44 369 ASP A CA 1
ATOM 3056 C C . ASP A 1 369 ? 25.896 -0.579 6.428 1.00 81.44 369 ASP A C 1
ATOM 3058 O O . ASP A 1 369 ? 26.990 -0.961 6.842 1.00 81.44 369 ASP A O 1
ATOM 3062 N N . LEU A 1 370 ? 25.024 -1.423 5.872 1.00 82.38 370 LEU A N 1
ATOM 3063 C CA . LEU A 1 370 ? 25.337 -2.838 5.658 1.00 82.38 370 LEU A CA 1
ATOM 3064 C C . LEU A 1 370 ? 26.465 -3.028 4.636 1.00 82.38 370 LEU A C 1
ATOM 3066 O O . LEU A 1 370 ? 27.128 -4.067 4.663 1.00 82.38 370 LEU A O 1
ATOM 3070 N N . ASP A 1 371 ? 26.670 -2.070 3.730 1.00 80.75 371 ASP A N 1
ATOM 3071 C CA . ASP A 1 371 ? 27.625 -2.181 2.630 1.00 80.75 371 ASP A CA 1
ATOM 3072 C C . ASP A 1 371 ? 29.057 -1.813 3.050 1.00 80.75 371 ASP A C 1
ATOM 3074 O O . ASP A 1 371 ? 30.005 -2.310 2.443 1.00 80.75 371 ASP A O 1
ATOM 3078 N N . GLU A 1 372 ? 29.232 -1.086 4.157 1.00 84.69 372 GLU A N 1
ATOM 3079 C CA . GLU A 1 372 ? 30.543 -0.844 4.785 1.00 84.69 372 GLU A CA 1
ATOM 3080 C C . GLU A 1 372 ? 31.050 -2.040 5.618 1.00 84.69 372 GLU A C 1
ATOM 3082 O O . GLU A 1 372 ? 32.244 -2.154 5.918 1.00 84.69 372 GLU A O 1
ATOM 3087 N N . ILE A 1 373 ? 30.162 -2.966 5.998 1.00 86.19 373 ILE A N 1
ATOM 3088 C CA . ILE A 1 373 ? 30.506 -4.095 6.870 1.00 86.19 373 ILE A CA 1
ATOM 3089 C C . ILE A 1 373 ? 31.140 -5.227 6.057 1.00 86.19 373 ILE A C 1
ATOM 3091 O O . ILE A 1 373 ? 30.460 -6.009 5.391 1.00 86.19 373 ILE A O 1
ATOM 3095 N N . ASN A 1 374 ? 32.463 -5.356 6.181 1.00 85.44 374 ASN A N 1
ATOM 3096 C CA . ASN A 1 374 ? 33.244 -6.399 5.507 1.00 85.44 374 ASN A CA 1
ATOM 3097 C C . ASN A 1 374 ? 33.061 -7.804 6.113 1.00 85.44 374 ASN A C 1
ATOM 3099 O O . ASN A 1 374 ? 33.203 -8.803 5.405 1.00 85.44 374 ASN A O 1
ATOM 3103 N N . ASP A 1 375 ? 32.767 -7.910 7.416 1.00 89.50 375 ASP A N 1
ATOM 3104 C CA . ASP A 1 375 ? 32.519 -9.212 8.043 1.00 89.50 375 ASP A CA 1
ATOM 3105 C C . ASP A 1 375 ? 31.119 -9.728 7.694 1.00 89.50 375 ASP A C 1
ATOM 3107 O O . ASP A 1 375 ? 30.101 -9.227 8.173 1.00 89.50 375 ASP A O 1
ATOM 3111 N N . LEU A 1 376 ? 31.082 -10.799 6.899 1.00 84.62 376 LEU A N 1
ATOM 3112 C CA . LEU A 1 376 ? 29.853 -11.461 6.467 1.00 84.62 376 LEU A CA 1
ATOM 3113 C C . LEU A 1 376 ? 28.993 -11.947 7.640 1.00 84.62 376 LEU A C 1
ATOM 3115 O O . LEU A 1 376 ? 27.770 -11.983 7.515 1.00 84.62 376 LEU A O 1
ATOM 3119 N N . ARG A 1 377 ? 29.598 -12.335 8.772 1.00 86.94 377 ARG A N 1
ATOM 3120 C CA . ARG A 1 377 ? 28.840 -12.808 9.942 1.00 86.94 377 ARG A CA 1
ATOM 3121 C C . ARG A 1 377 ? 28.162 -11.653 10.659 1.00 86.94 377 ARG A C 1
ATOM 3123 O O . ARG A 1 377 ? 26.964 -11.739 10.916 1.00 86.94 377 ARG A O 1
ATOM 3130 N N . ALA A 1 378 ? 28.908 -10.587 10.944 1.00 85.25 378 ALA A N 1
ATOM 3131 C CA . ALA A 1 378 ? 28.355 -9.367 11.522 1.00 85.25 378 ALA A CA 1
ATOM 3132 C C . ALA A 1 378 ? 27.256 -8.771 10.629 1.00 85.25 378 ALA A C 1
ATOM 3134 O O . ALA A 1 378 ? 26.172 -8.455 11.118 1.00 85.25 378 ALA A O 1
ATOM 3135 N N . ARG A 1 379 ? 27.490 -8.713 9.310 1.00 87.81 379 ARG A N 1
ATOM 3136 C CA . ARG A 1 379 ? 26.495 -8.255 8.332 1.00 87.81 379 ARG A CA 1
ATOM 3137 C C . ARG A 1 379 ? 25.223 -9.098 8.380 1.00 87.81 379 ARG A C 1
ATOM 3139 O O . ARG A 1 379 ? 24.137 -8.550 8.531 1.00 87.81 379 ARG A O 1
ATOM 3146 N N . HIS A 1 380 ? 25.351 -10.424 8.319 1.00 86.56 380 HIS A N 1
ATOM 3147 C CA . HIS A 1 380 ? 24.200 -11.325 8.386 1.00 86.56 380 HIS A CA 1
ATOM 3148 C C . HIS A 1 380 ? 23.439 -11.197 9.716 1.00 86.56 380 HIS A C 1
ATOM 3150 O O . HIS A 1 380 ? 22.214 -11.237 9.731 1.00 86.56 380 HIS A O 1
ATOM 3156 N N . ALA A 1 381 ? 24.137 -11.023 10.843 1.00 88.06 381 ALA A N 1
ATOM 3157 C CA . ALA A 1 381 ? 23.493 -10.821 12.141 1.00 88.06 381 ALA A CA 1
ATOM 3158 C C . ALA A 1 381 ? 22.628 -9.547 12.164 1.00 88.06 381 ALA A C 1
ATOM 3160 O O . ALA A 1 381 ? 21.507 -9.578 12.670 1.00 88.06 381 ALA A O 1
ATOM 3161 N N . LEU A 1 382 ? 23.115 -8.457 11.565 1.00 86.94 382 LEU A N 1
ATOM 3162 C CA . LEU A 1 382 ? 22.373 -7.199 11.451 1.00 86.94 382 LEU A CA 1
ATOM 3163 C C . LEU A 1 382 ? 21.206 -7.303 10.462 1.00 86.94 382 LEU A C 1
ATOM 3165 O O . LEU A 1 382 ? 20.120 -6.812 10.754 1.00 86.94 382 LEU A O 1
ATOM 3169 N N . GLU A 1 383 ? 21.382 -7.994 9.333 1.00 87.94 383 GLU A N 1
ATOM 3170 C CA . GLU A 1 383 ? 20.296 -8.275 8.381 1.00 87.94 383 GLU A CA 1
ATOM 3171 C C . GLU A 1 383 ? 19.161 -9.084 9.040 1.00 87.94 383 GLU A C 1
ATOM 3173 O O . GLU A 1 383 ? 17.982 -8.753 8.882 1.00 87.94 383 GLU A O 1
ATOM 3178 N N . VAL A 1 384 ? 19.501 -10.100 9.842 1.00 87.62 384 VAL A N 1
ATOM 3179 C CA . VAL A 1 384 ? 18.525 -10.865 10.640 1.00 87.62 384 VAL A CA 1
ATOM 3180 C C . VAL A 1 384 ? 17.848 -9.968 11.675 1.00 87.62 384 VAL A C 1
ATOM 3182 O O . VAL A 1 384 ? 16.631 -10.001 11.823 1.00 87.62 384 VAL A O 1
ATOM 3185 N N . GLN A 1 385 ? 18.600 -9.110 12.360 1.00 86.81 385 GLN A N 1
ATOM 3186 C CA . GLN A 1 385 ? 18.020 -8.204 13.345 1.00 86.81 385 GLN A CA 1
ATOM 3187 C C . GLN A 1 385 ? 17.023 -7.215 12.718 1.00 86.81 385 GLN A C 1
ATOM 3189 O O . GLN A 1 385 ? 15.932 -7.019 13.250 1.00 86.81 385 GLN A O 1
ATOM 3194 N N . ILE A 1 386 ? 17.363 -6.624 11.572 1.00 85.19 386 ILE A N 1
ATOM 3195 C CA . ILE A 1 386 ? 16.485 -5.695 10.844 1.00 85.19 386 ILE A CA 1
ATOM 3196 C C . ILE A 1 386 ? 15.228 -6.414 10.334 1.00 85.19 386 ILE A C 1
ATOM 3198 O O . ILE A 1 386 ? 14.131 -5.852 10.373 1.00 85.19 386 ILE A O 1
ATOM 3202 N N . SER A 1 387 ? 15.372 -7.651 9.852 1.00 85.56 387 SER A N 1
ATOM 3203 C CA . SER A 1 387 ? 14.243 -8.419 9.317 1.00 85.56 387 SER A CA 1
ATOM 3204 C C . SER A 1 387 ? 13.293 -8.922 10.409 1.00 85.56 387 SER A C 1
ATOM 3206 O O . SER A 1 387 ? 12.082 -8.802 10.246 1.00 85.56 387 SER A O 1
ATOM 3208 N N . GLU A 1 388 ? 13.799 -9.398 11.546 1.00 83.94 388 GLU A N 1
ATOM 3209 C CA . GLU A 1 388 ? 12.966 -9.973 12.613 1.00 83.94 388 GLU A CA 1
ATOM 3210 C C . GLU A 1 388 ? 12.288 -8.912 13.494 1.00 83.94 388 GLU A C 1
ATOM 3212 O O . GLU A 1 388 ? 11.123 -9.058 13.871 1.00 83.94 388 GLU A O 1
ATOM 3217 N N . PHE A 1 389 ? 12.988 -7.818 13.814 1.00 81.12 389 PHE A N 1
ATOM 3218 C CA . PHE A 1 389 ? 12.510 -6.832 14.796 1.00 81.12 389 PHE A CA 1
ATOM 3219 C C . PHE A 1 389 ? 11.752 -5.646 14.178 1.00 81.12 389 PHE A C 1
ATOM 3221 O O . PHE A 1 389 ? 11.247 -4.795 14.913 1.00 81.12 389 PHE A O 1
ATOM 3228 N N . GLY A 1 390 ? 11.588 -5.633 12.851 1.00 79.19 390 GLY A N 1
ATOM 3229 C CA . GLY A 1 390 ? 10.797 -4.645 12.118 1.00 79.19 390 GLY A CA 1
ATOM 3230 C C . GLY A 1 390 ? 11.527 -3.325 11.848 1.00 79.19 390 GLY A C 1
ATOM 3231 O O . GLY A 1 390 ? 12.550 -3.005 12.452 1.00 79.19 390 GLY A O 1
ATOM 3232 N N . GLN A 1 391 ? 10.980 -2.549 10.907 1.00 89.44 391 GLN A N 1
ATOM 3233 C CA . GLN A 1 391 ? 11.590 -1.312 10.408 1.00 89.44 391 GLN A CA 1
ATOM 3234 C C . GLN A 1 391 ? 10.695 -0.088 10.651 1.00 89.44 391 GLN A C 1
ATOM 3236 O O . GLN A 1 391 ? 9.488 -0.095 10.345 1.00 89.44 391 GLN A O 1
ATOM 3241 N N . ILE A 1 392 ? 11.309 0.987 11.154 1.00 91.56 392 ILE A N 1
ATOM 3242 C CA . ILE A 1 392 ? 10.656 2.287 11.330 1.00 91.56 392 ILE A CA 1
ATOM 3243 C C . ILE A 1 392 ? 10.343 2.869 9.934 1.00 91.56 392 ILE A C 1
ATOM 3245 O O . ILE A 1 392 ? 11.193 2.818 9.034 1.00 91.56 392 ILE A O 1
ATOM 3249 N N . PRO A 1 393 ? 9.122 3.394 9.694 1.00 93.88 393 PRO A N 1
ATOM 3250 C CA . PRO A 1 393 ? 8.791 4.010 8.412 1.00 93.88 393 PRO A CA 1
ATOM 3251 C C . PRO A 1 393 ? 9.708 5.198 8.107 1.00 93.88 393 PRO A C 1
ATOM 3253 O O . PRO A 1 393 ? 10.249 5.832 9.011 1.00 93.88 393 PRO A O 1
ATOM 3256 N N . LYS A 1 394 ? 9.867 5.543 6.829 1.00 92.12 394 LYS A N 1
ATOM 3257 C CA . LYS A 1 394 ? 10.618 6.745 6.456 1.00 92.12 394 LYS A CA 1
ATOM 3258 C C . LYS A 1 394 ? 9.944 7.975 7.062 1.00 92.12 394 LYS A C 1
ATOM 3260 O O . LYS A 1 394 ? 8.726 8.120 6.961 1.00 92.12 394 LYS A O 1
ATOM 3265 N N . GLN A 1 395 ? 10.729 8.861 7.667 1.00 93.81 395 GLN A N 1
ATOM 3266 C CA . GLN A 1 395 ? 10.213 10.137 8.146 1.00 93.81 395 GLN A CA 1
ATOM 3267 C C . GLN A 1 395 ? 9.815 11.003 6.944 1.00 93.81 395 GLN A C 1
ATOM 3269 O O . GLN A 1 395 ? 10.648 11.339 6.103 1.00 93.81 395 GLN A O 1
ATOM 3274 N N . LEU A 1 396 ? 8.531 11.343 6.858 1.00 92.88 396 LEU A N 1
ATOM 3275 C CA . LEU A 1 396 ? 7.954 12.140 5.776 1.00 92.88 396 LEU A CA 1
ATOM 3276 C C . LEU A 1 396 ? 7.917 13.628 6.123 1.00 92.88 396 LEU A C 1
ATOM 3278 O O . LEU A 1 396 ? 8.091 14.470 5.244 1.00 92.88 396 LEU A O 1
ATOM 3282 N N . PHE A 1 397 ? 7.702 13.954 7.400 1.00 93.00 397 PHE A N 1
ATOM 3283 C CA . PHE A 1 397 ? 7.488 15.328 7.848 1.00 93.00 397 PHE A CA 1
ATOM 3284 C C . PHE A 1 397 ? 8.423 15.692 8.999 1.00 93.00 397 PHE A C 1
ATOM 3286 O O . PHE A 1 397 ? 8.563 14.958 9.974 1.00 93.00 397 PHE A O 1
ATOM 3293 N N . THR A 1 398 ? 9.040 16.866 8.904 1.00 92.81 398 THR A N 1
ATOM 3294 C CA . THR A 1 398 ? 9.881 17.447 9.965 1.00 92.81 398 THR A CA 1
ATOM 3295 C C . THR A 1 398 ? 9.160 18.532 10.763 1.00 92.81 398 THR A C 1
ATOM 3297 O O . THR A 1 398 ? 9.637 18.950 11.815 1.00 92.81 398 THR A O 1
ATOM 3300 N N . LYS A 1 399 ? 7.998 18.980 10.278 1.00 93.94 399 LYS A N 1
ATOM 3301 C CA . LYS A 1 399 ? 7.097 19.929 10.941 1.00 93.94 399 LYS A CA 1
ATOM 3302 C C . LYS A 1 399 ? 5.811 19.209 11.369 1.00 93.94 399 LYS A C 1
ATOM 3304 O O . LYS A 1 399 ? 5.524 18.155 10.799 1.00 93.94 399 LYS A O 1
ATOM 3309 N N . PRO A 1 400 ? 5.042 19.770 12.321 1.00 94.62 400 PRO A N 1
ATOM 3310 C CA . PRO A 1 400 ? 3.746 19.219 12.703 1.00 94.62 400 PRO A CA 1
ATOM 3311 C C . PRO A 1 400 ? 2.826 19.045 11.494 1.00 94.62 400 PRO A C 1
ATOM 3313 O O . PRO A 1 400 ? 2.694 19.957 10.670 1.00 94.62 400 PRO A O 1
ATOM 3316 N N . HIS A 1 401 ? 2.197 17.879 11.394 1.00 94.50 401 HIS A N 1
ATOM 3317 C CA . HIS A 1 401 ? 1.274 17.566 10.321 1.00 94.50 401 HIS A CA 1
ATOM 3318 C C . HIS A 1 401 ? -0.002 18.395 10.458 1.00 94.50 401 HIS A C 1
ATOM 3320 O O . HIS A 1 401 ? -0.571 18.559 11.543 1.00 94.50 401 HIS A O 1
ATOM 3326 N N . VAL A 1 402 ? -0.481 18.897 9.324 1.00 92.69 402 VAL A N 1
ATOM 3327 C CA . VAL A 1 402 ? -1.699 19.700 9.269 1.00 92.69 402 VAL A CA 1
ATOM 3328 C C . VAL A 1 402 ? -2.924 18.879 9.705 1.00 92.69 402 VAL A C 1
ATOM 3330 O O . VAL A 1 402 ? -3.020 17.702 9.343 1.00 92.69 402 VAL A O 1
ATOM 3333 N N . PRO A 1 403 ? -3.861 19.451 10.479 1.00 90.44 403 PRO A N 1
ATOM 3334 C CA . PRO A 1 403 ? -5.114 18.778 10.802 1.00 90.44 403 PRO A CA 1
ATOM 3335 C C . PRO A 1 403 ? -6.011 18.691 9.563 1.00 90.44 403 PRO A C 1
ATOM 3337 O O . PRO A 1 403 ? -5.921 19.527 8.650 1.00 90.44 403 PRO A O 1
ATOM 3340 N N . LYS A 1 404 ? -6.896 17.689 9.535 1.00 85.94 404 LYS A N 1
ATOM 3341 C CA . LYS A 1 404 ? -7.975 17.640 8.547 1.00 85.94 404 LYS A CA 1
ATOM 3342 C C . LYS A 1 404 ? -8.938 18.789 8.854 1.00 85.94 404 LYS A C 1
ATOM 3344 O O . LYS A 1 404 ? -9.303 18.990 10.015 1.00 85.94 404 LYS A O 1
ATOM 3349 N N . GLY A 1 405 ? -9.323 19.561 7.836 1.00 67.50 405 GLY A N 1
ATOM 3350 C CA . GLY A 1 405 ? -10.405 20.532 7.993 1.00 67.50 405 GLY A CA 1
ATOM 3351 C C . GLY A 1 405 ? -11.680 19.803 8.417 1.00 67.50 405 GLY A C 1
ATOM 3352 O O . GLY A 1 405 ? -11.805 18.602 8.167 1.00 67.50 405 GLY A O 1
ATOM 3353 N N . ARG A 1 406 ? -12.620 20.493 9.082 1.00 56.31 406 ARG A N 1
ATOM 3354 C CA . ARG A 1 406 ? -13.932 19.892 9.364 1.00 56.31 406 ARG A CA 1
ATOM 3355 C C . ARG A 1 406 ? -14.482 19.309 8.061 1.00 56.31 406 ARG A C 1
ATOM 3357 O O . ARG A 1 406 ? -14.643 20.037 7.083 1.00 56.31 406 ARG A O 1
ATOM 3364 N N . SER A 1 407 ? -14.780 18.014 8.077 1.00 46.09 407 SER A N 1
ATOM 3365 C CA . SER A 1 407 ? -15.811 17.430 7.229 1.00 46.09 407 SER A CA 1
ATOM 3366 C C . SER A 1 407 ? -17.027 18.361 7.306 1.00 46.09 407 SER A C 1
ATOM 3368 O O . SER A 1 407 ? -17.495 18.644 8.411 1.00 46.09 407 SER A O 1
ATOM 3370 N N . PRO A 1 408 ? -17.572 18.861 6.187 1.00 42.38 408 PRO A N 1
ATOM 3371 C CA . PRO A 1 408 ? -18.854 19.566 6.182 1.00 42.38 408 PRO A CA 1
ATOM 3372 C C . PRO A 1 408 ? -20.038 18.613 6.453 1.00 42.38 408 PRO A C 1
ATOM 3374 O O . PRO A 1 408 ? -21.075 18.707 5.809 1.00 42.38 408 PRO A O 1
ATOM 3377 N N . LEU A 1 409 ? -19.877 17.631 7.344 1.00 42.91 409 LEU A N 1
ATOM 3378 C CA . LEU A 1 409 ? -20.794 16.509 7.532 1.00 42.91 409 LEU A CA 1
ATOM 3379 C C . LEU A 1 409 ? -20.860 16.126 9.017 1.00 42.91 409 LEU A C 1
ATOM 3381 O O . LEU A 1 409 ? -20.312 15.099 9.391 1.00 42.91 409 LEU A O 1
ATOM 3385 N N . ALA A 1 410 ? -21.518 16.958 9.837 1.00 38.16 410 ALA A N 1
ATOM 3386 C CA . ALA A 1 410 ? -22.220 16.518 11.064 1.00 38.16 410 ALA A CA 1
ATOM 3387 C C . ALA A 1 410 ? -22.987 17.634 11.807 1.00 38.16 410 ALA A C 1
ATOM 3389 O O . ALA A 1 410 ? -23.852 17.327 12.620 1.00 38.16 410 ALA A O 1
ATOM 3390 N N . SER A 1 411 ? -22.750 18.921 11.544 1.00 34.75 411 SER A N 1
ATOM 3391 C CA . SER A 1 411 ? -23.587 19.999 12.096 1.00 34.75 411 SER A CA 1
ATOM 3392 C C . SER A 1 411 ? -23.818 21.041 11.019 1.00 34.75 411 SER A C 1
ATOM 3394 O O . SER A 1 411 ? -22.852 21.622 10.533 1.00 34.75 411 SER A O 1
ATOM 3396 N N . ASP A 1 412 ? -25.080 21.232 10.662 1.00 32.56 412 ASP A N 1
ATOM 3397 C CA . ASP A 1 412 ? -25.562 21.896 9.455 1.00 32.56 412 ASP A CA 1
ATOM 3398 C C . ASP A 1 412 ? -25.454 21.003 8.218 1.00 32.56 412 ASP A C 1
ATOM 3400 O O . ASP A 1 412 ? -24.768 21.293 7.240 1.00 32.56 412 ASP A O 1
ATOM 3404 N N . VAL A 1 413 ? -26.317 19.981 8.196 1.00 36.16 413 VAL A N 1
ATOM 3405 C CA . VAL A 1 413 ? -27.124 19.766 6.989 1.00 36.16 413 VAL A CA 1
ATOM 3406 C C . VAL A 1 413 ? -27.972 21.034 6.812 1.00 36.16 413 VAL A C 1
ATOM 3408 O O . VAL A 1 413 ? -29.183 21.040 7.008 1.00 36.16 413 VAL A O 1
ATOM 3411 N N . ALA A 1 414 ? -27.326 22.142 6.428 1.00 34.25 414 ALA A N 1
ATOM 3412 C CA . ALA A 1 414 ? -27.901 22.946 5.381 1.00 34.25 414 ALA A CA 1
ATOM 3413 C C . ALA A 1 414 ? -28.051 21.928 4.269 1.00 34.25 414 ALA A C 1
ATOM 3415 O O . ALA A 1 414 ? -27.062 21.455 3.702 1.00 34.25 414 ALA A O 1
ATOM 3416 N N . THR A 1 415 ? -29.289 21.467 4.118 1.00 32.28 415 THR A N 1
ATOM 3417 C CA . THR A 1 415 ? -29.819 20.862 2.917 1.00 32.28 415 THR A CA 1
ATOM 3418 C C . THR A 1 415 ? -28.901 21.321 1.802 1.00 32.28 415 THR A C 1
ATOM 3420 O O . THR A 1 415 ? -28.780 22.529 1.568 1.00 32.28 415 THR A O 1
ATOM 3423 N N . VAL A 1 416 ? -28.206 20.390 1.140 1.00 36.53 416 VAL A N 1
ATOM 3424 C CA . VAL A 1 416 ? -27.960 20.627 -0.273 1.00 36.53 416 VAL A CA 1
ATOM 3425 C C . VAL A 1 416 ? -29.366 20.906 -0.749 1.00 36.53 416 VAL A C 1
ATOM 3427 O O . VAL A 1 416 ? -30.189 19.994 -0.831 1.00 36.53 416 VAL A O 1
ATOM 3430 N N . ALA A 1 417 ? -29.695 22.195 -0.868 1.00 35.69 417 ALA A N 1
ATOM 3431 C CA . ALA A 1 417 ? -30.765 22.623 -1.704 1.00 35.69 417 ALA A CA 1
ATOM 3432 C C . ALA A 1 417 ? -30.349 21.926 -2.977 1.00 35.69 417 ALA A C 1
ATOM 3434 O O . ALA A 1 417 ? -29.337 22.265 -3.597 1.00 35.69 417 ALA A O 1
ATOM 3435 N N . GLN A 1 418 ? -31.041 20.826 -3.249 1.00 39.66 418 GLN A N 1
ATOM 3436 C CA . GLN A 1 418 ? -31.355 20.444 -4.585 1.00 39.66 418 GLN A CA 1
ATOM 3437 C C . GLN A 1 418 ? -31.670 21.788 -5.213 1.00 39.66 418 GLN A C 1
ATOM 3439 O O . GLN A 1 418 ? -32.664 22.432 -4.871 1.00 39.66 418 GLN A O 1
ATOM 3444 N N . CYS A 1 419 ? -30.680 22.334 -5.915 1.00 36.81 419 CYS A N 1
ATOM 3445 C CA . CYS A 1 419 ? -30.851 23.560 -6.642 1.00 36.81 419 CYS A CA 1
ATOM 3446 C C . CYS A 1 419 ? -31.677 23.054 -7.810 1.00 36.81 419 CYS A C 1
ATOM 3448 O O . CYS A 1 419 ? -31.171 22.803 -8.900 1.00 36.81 419 CYS A O 1
ATOM 3450 N N . ASP A 1 420 ? -32.954 22.799 -7.528 1.00 42.19 420 ASP A N 1
ATOM 3451 C CA . ASP A 1 420 ? -34.014 22.964 -8.476 1.00 42.19 420 ASP A CA 1
ATOM 3452 C C . ASP A 1 420 ? -33.871 24.439 -8.826 1.00 42.19 420 ASP A C 1
ATOM 3454 O O . ASP A 1 420 ? -34.439 25.322 -8.185 1.00 42.19 420 ASP A O 1
ATOM 3458 N N . ILE A 1 421 ? -32.957 24.714 -9.762 1.00 50.59 421 ILE A N 1
ATOM 3459 C CA . ILE A 1 421 ? -32.858 25.992 -10.432 1.00 50.59 421 ILE A CA 1
ATOM 3460 C C . ILE A 1 421 ? -34.207 26.077 -11.117 1.00 50.59 421 ILE A C 1
ATOM 3462 O O . ILE A 1 421 ? -34.419 25.523 -12.197 1.00 50.59 421 ILE A O 1
ATOM 3466 N N . ASN A 1 422 ? -35.168 26.669 -10.422 1.00 53.66 422 ASN A N 1
ATOM 3467 C CA . ASN A 1 422 ? -36.466 26.924 -10.978 1.00 53.66 422 ASN A CA 1
ATOM 3468 C C . ASN A 1 422 ? -36.190 27.956 -12.063 1.00 53.66 422 ASN A C 1
ATOM 3470 O O . ASN A 1 422 ? -35.914 29.115 -11.774 1.00 53.66 422 ASN A O 1
ATOM 3474 N N . ILE A 1 423 ? -36.172 27.514 -13.323 1.00 62.22 423 ILE A N 1
ATOM 3475 C CA . ILE A 1 423 ? -35.826 28.336 -14.498 1.00 62.22 423 ILE A CA 1
ATOM 3476 C C . ILE A 1 423 ? -36.657 29.637 -14.524 1.00 62.22 423 ILE A C 1
ATOM 3478 O O . ILE A 1 423 ? -36.249 30.627 -15.123 1.00 62.22 423 ILE A O 1
ATOM 3482 N N . LYS A 1 424 ? -37.799 29.654 -13.823 1.00 69.44 424 LYS A N 1
ATOM 3483 C CA . LYS A 1 424 ? -38.672 30.813 -13.613 1.00 69.44 424 LYS A CA 1
ATOM 3484 C C . LYS A 1 424 ? -38.043 31.963 -12.811 1.00 69.44 424 LYS A C 1
ATOM 3486 O O . LYS A 1 424 ? -38.494 33.089 -12.981 1.00 69.44 424 LYS A O 1
ATOM 3491 N N . ASP A 1 425 ? -37.009 31.708 -12.011 1.00 70.81 425 ASP A N 1
ATOM 3492 C CA . ASP A 1 425 ? -36.332 32.711 -11.174 1.00 70.81 425 ASP A CA 1
ATOM 3493 C C . ASP A 1 425 ? -35.110 33.348 -11.874 1.00 70.81 425 ASP A C 1
ATOM 3495 O O . ASP A 1 425 ? -34.416 34.190 -11.299 1.00 70.81 425 ASP A O 1
ATOM 3499 N N . LEU A 1 426 ? -34.831 32.974 -13.131 1.00 70.38 426 LEU A N 1
ATOM 3500 C CA . LEU A 1 426 ? -33.780 33.598 -13.937 1.00 70.38 426 LEU A CA 1
ATOM 3501 C C . LEU A 1 426 ? -34.205 35.007 -14.371 1.00 70.38 426 LEU A C 1
ATOM 3503 O O . LEU A 1 426 ? -35.060 35.181 -15.238 1.00 70.38 426 LEU A O 1
ATOM 3507 N N . VAL A 1 427 ? -33.557 36.023 -13.804 1.00 77.25 427 VAL A N 1
ATOM 3508 C CA . VAL A 1 427 ? -3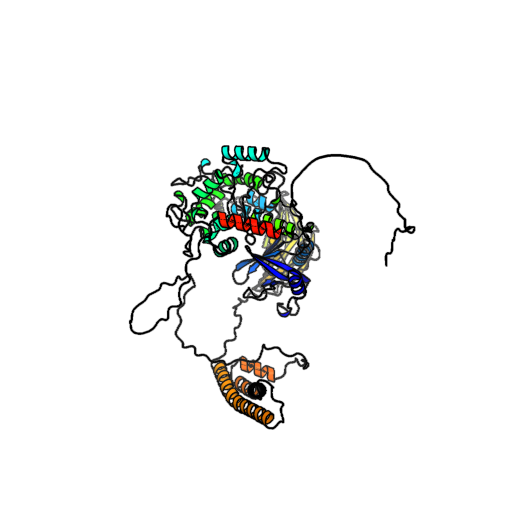3.728 37.421 -14.217 1.00 77.25 427 VAL A CA 1
ATOM 3509 C C . VAL A 1 427 ? -32.710 37.757 -15.307 1.00 77.25 427 VAL A C 1
ATOM 3511 O O . VAL A 1 427 ? -31.503 37.632 -15.100 1.00 77.25 427 VAL A O 1
ATOM 3514 N N . LEU A 1 428 ? -33.189 38.205 -16.471 1.00 75.00 428 LEU A N 1
ATOM 3515 C CA . LEU A 1 428 ? -32.333 38.724 -17.541 1.00 75.00 428 LEU A CA 1
ATOM 3516 C C . LEU A 1 428 ? -31.664 40.026 -17.075 1.00 75.00 428 LEU A C 1
ATOM 3518 O O . LEU A 1 428 ? -32.345 41.024 -16.852 1.00 75.00 428 LEU A O 1
ATOM 3522 N N . THR A 1 429 ? -30.339 40.016 -16.934 1.00 78.69 429 THR A N 1
ATOM 3523 C CA . THR A 1 429 ? -29.566 41.162 -16.425 1.00 78.69 429 THR A CA 1
ATOM 3524 C C . THR A 1 429 ? -29.042 42.087 -17.522 1.00 78.69 429 THR A C 1
ATOM 3526 O O . THR A 1 429 ? -29.069 43.300 -17.348 1.00 78.69 429 THR A O 1
ATOM 3529 N N . ASP A 1 430 ? -28.579 41.545 -18.650 1.00 74.38 430 ASP A N 1
ATOM 3530 C CA . ASP A 1 430 ? -28.038 42.307 -19.781 1.00 74.38 430 ASP A CA 1
ATOM 3531 C C . ASP A 1 430 ? -28.284 41.547 -21.102 1.00 74.38 430 ASP A C 1
ATOM 3533 O O . ASP A 1 430 ? -28.156 40.322 -21.161 1.00 74.38 430 A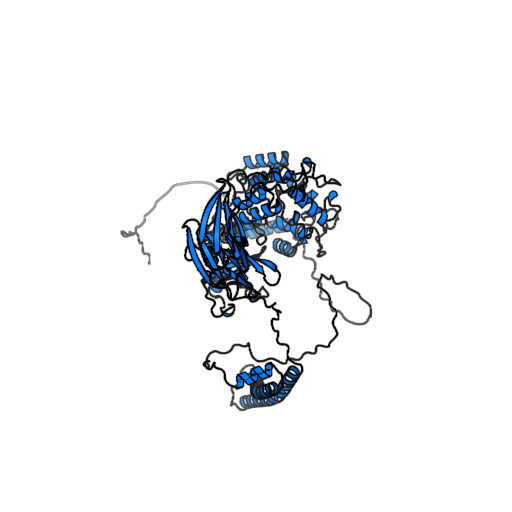SP A O 1
ATOM 3537 N N . GLN A 1 431 ? -28.600 42.272 -22.182 1.00 82.06 431 GLN A N 1
ATOM 3538 C CA . GLN A 1 431 ? -28.768 41.726 -23.535 1.00 82.06 431 GLN A CA 1
ATOM 3539 C C . GLN A 1 431 ? -27.874 42.482 -24.524 1.00 82.06 431 GLN A C 1
ATOM 3541 O O . GLN A 1 431 ? -27.915 43.708 -24.598 1.00 82.06 431 GLN A O 1
ATOM 3546 N N . VAL A 1 432 ? -27.077 41.749 -25.309 1.00 80.94 432 VAL A N 1
ATOM 3547 C CA . VAL A 1 432 ? -26.128 42.328 -26.272 1.00 80.94 432 VAL A CA 1
ATOM 3548 C C . VAL A 1 432 ? -26.251 41.630 -27.622 1.00 80.94 432 VAL A C 1
ATOM 3550 O O . VAL A 1 432 ? -26.092 40.414 -27.718 1.00 80.94 432 VAL A O 1
ATOM 3553 N N . GLN A 1 433 ? -26.481 42.403 -28.684 1.00 82.31 433 GLN A N 1
ATOM 3554 C CA . GLN A 1 433 ? -26.463 41.895 -30.054 1.00 82.31 433 GLN A CA 1
ATOM 3555 C C . GLN A 1 433 ? -25.022 41.859 -30.579 1.00 82.31 433 GLN A C 1
ATOM 3557 O O . GLN A 1 433 ? -24.519 42.838 -31.128 1.00 82.31 433 GLN A O 1
ATOM 3562 N N . SER A 1 434 ? -24.336 40.730 -30.387 1.00 79.56 434 SER A N 1
ATOM 3563 C CA . SER A 1 434 ? -22.937 40.589 -30.799 1.00 79.56 434 SER A CA 1
ATOM 3564 C C . SER A 1 434 ? -22.776 40.287 -32.292 1.00 79.56 434 SER A C 1
ATOM 3566 O O . SER A 1 434 ? -21.897 40.873 -32.916 1.00 79.56 434 SER A O 1
ATOM 3568 N N . HIS A 1 435 ? -23.612 39.449 -32.911 1.00 86.56 435 HIS A N 1
ATOM 3569 C CA . HIS A 1 435 ? -23.486 39.047 -34.325 1.00 86.56 435 HIS A CA 1
ATOM 3570 C C . HIS A 1 435 ? -24.650 39.549 -35.194 1.00 86.56 435 HIS A C 1
ATOM 3572 O O . HIS A 1 435 ? -25.748 39.807 -34.701 1.00 86.56 435 HIS A O 1
ATOM 3578 N N . LYS A 1 436 ? -24.404 39.692 -36.507 1.00 83.50 436 LYS A N 1
ATOM 3579 C CA . LYS A 1 436 ? -25.460 40.017 -37.493 1.00 83.50 436 LYS A CA 1
ATOM 3580 C C . LYS A 1 436 ? -26.261 38.781 -37.913 1.00 83.50 436 LYS A C 1
ATOM 3582 O O . LYS A 1 436 ? -27.333 38.918 -38.489 1.00 83.50 436 LYS A O 1
ATOM 3587 N N . ASN A 1 437 ? -25.717 37.594 -37.654 1.00 84.44 437 ASN A N 1
ATOM 3588 C CA . ASN A 1 437 ? -26.294 36.299 -37.995 1.00 84.44 437 ASN A CA 1
ATOM 3589 C C . ASN A 1 437 ? -26.360 35.403 -36.740 1.00 84.44 437 ASN A C 1
ATOM 3591 O O . ASN A 1 437 ? -25.963 35.827 -35.653 1.00 84.44 437 ASN A O 1
ATOM 3595 N N . ILE A 1 438 ? -26.873 34.180 -36.879 1.00 86.94 438 ILE A N 1
ATOM 3596 C CA . ILE A 1 438 ? -27.081 33.229 -35.777 1.00 86.94 438 ILE A CA 1
ATOM 3597 C C . ILE A 1 438 ? -25.759 32.949 -35.051 1.00 86.94 438 ILE A C 1
ATOM 3599 O O . ILE A 1 438 ? -24.759 32.615 -35.688 1.00 86.94 438 ILE A O 1
ATOM 3603 N N . ILE A 1 439 ? -25.783 33.046 -33.721 1.00 90.38 439 ILE A N 1
ATOM 3604 C CA . ILE A 1 439 ? -24.675 32.657 -32.843 1.00 90.38 439 ILE A CA 1
ATOM 3605 C C . ILE A 1 439 ? -24.712 31.137 -32.691 1.00 90.38 439 ILE A C 1
ATOM 3607 O O . ILE A 1 439 ? -25.745 30.576 -32.332 1.00 90.38 439 ILE A O 1
ATOM 3611 N N . THR A 1 440 ? -23.603 30.475 -32.995 1.00 88.44 440 THR A N 1
ATOM 3612 C CA . THR A 1 440 ? -23.499 29.011 -33.005 1.00 88.44 440 THR A CA 1
ATOM 3613 C C . THR A 1 440 ? -22.918 28.476 -31.704 1.00 88.44 440 THR A C 1
ATOM 3615 O O . THR A 1 440 ? -23.400 27.469 -31.192 1.00 88.44 440 THR A O 1
ATOM 3618 N N . CYS A 1 441 ? -21.936 29.168 -31.122 1.00 89.06 441 CYS A N 1
ATOM 3619 C CA . CYS A 1 441 ? -21.317 28.758 -29.867 1.00 89.06 441 CYS A CA 1
ATOM 3620 C C . CYS A 1 441 ? -20.845 29.962 -29.042 1.00 89.06 441 CYS A C 1
ATOM 3622 O O . CYS A 1 441 ? -20.417 30.984 -29.593 1.00 89.06 441 CYS A O 1
ATOM 3624 N N . VAL A 1 442 ? -20.927 29.827 -27.716 1.00 90.88 442 VAL A N 1
ATOM 3625 C CA . VAL A 1 442 ? -20.508 30.832 -26.735 1.00 90.88 442 VAL A CA 1
ATOM 3626 C C . VAL A 1 442 ? -19.683 30.159 -25.645 1.00 90.88 442 VAL A C 1
ATOM 3628 O O . VAL A 1 442 ? -20.103 29.154 -25.077 1.00 90.88 442 VAL A O 1
ATOM 3631 N N . ILE A 1 443 ? -18.536 30.752 -25.322 1.00 89.88 443 ILE A N 1
ATOM 3632 C CA . ILE A 1 443 ? -17.684 30.358 -24.199 1.00 89.88 443 ILE A CA 1
ATOM 3633 C C . ILE A 1 443 ? -17.443 31.562 -23.286 1.00 89.88 443 ILE A C 1
ATOM 3635 O O . ILE A 1 443 ? -17.414 32.710 -23.736 1.00 89.88 443 ILE A O 1
ATOM 3639 N N . VAL A 1 444 ? -17.269 31.302 -21.992 1.00 85.31 444 VAL A N 1
ATOM 3640 C CA . VAL A 1 444 ? -17.005 32.336 -20.985 1.00 85.31 444 VAL A CA 1
ATOM 3641 C C . VAL A 1 444 ? -15.629 32.102 -20.379 1.00 85.31 444 VAL A C 1
ATOM 3643 O O . VAL A 1 444 ? -15.323 31.005 -19.919 1.00 85.31 444 VAL A O 1
ATOM 3646 N N . GLU A 1 445 ? -14.810 33.147 -20.353 1.00 74.44 445 GLU A N 1
ATOM 3647 C CA . GLU A 1 445 ? -13.471 33.140 -19.773 1.00 74.44 445 GLU A CA 1
ATOM 3648 C C . GLU A 1 445 ? -13.322 34.326 -18.822 1.00 74.44 445 GLU A C 1
ATOM 3650 O O . GLU A 1 445 ? -13.521 35.447 -19.255 1.00 74.44 445 GLU A O 1
ATOM 3655 N N . THR A 1 446 ? -12.972 34.100 -17.549 1.00 70.25 446 THR A N 1
ATOM 3656 C CA . THR A 1 446 ? -12.658 35.111 -16.505 1.00 70.25 446 THR A CA 1
ATOM 3657 C C . THR A 1 446 ? -13.023 36.579 -16.827 1.00 70.25 446 THR A C 1
ATOM 3659 O O . THR A 1 446 ? -12.155 37.447 -16.913 1.00 70.25 446 THR A O 1
ATOM 3662 N N . GLY A 1 447 ? -14.322 36.875 -16.980 1.00 73.38 447 GLY A N 1
ATOM 3663 C CA . GLY A 1 447 ? -14.842 38.231 -17.224 1.00 73.38 447 GLY A CA 1
ATOM 3664 C C . GLY A 1 447 ? -15.022 38.662 -18.691 1.00 73.38 447 GLY A C 1
ATOM 3665 O O . GLY A 1 447 ? -15.368 39.817 -18.930 1.00 73.38 447 GLY A O 1
ATOM 3666 N N . GLN A 1 448 ? -14.831 37.773 -19.663 1.00 83.62 448 GLN A N 1
ATOM 3667 C CA . GLN A 1 448 ? -15.042 37.975 -21.098 1.00 83.62 448 GLN A CA 1
ATOM 3668 C C . GLN A 1 448 ? -15.902 36.851 -21.693 1.00 83.62 448 GLN A C 1
ATOM 3670 O O . GLN A 1 448 ? -15.773 35.680 -21.340 1.00 83.62 448 GLN A O 1
ATOM 3675 N N . ILE A 1 449 ? -16.788 37.218 -22.613 1.00 88.69 449 ILE A N 1
ATOM 3676 C CA . ILE A 1 449 ? -17.633 36.308 -23.389 1.00 88.69 449 ILE A CA 1
ATOM 3677 C C . ILE A 1 449 ? -17.053 36.235 -24.793 1.00 88.69 449 ILE A C 1
ATOM 3679 O O . ILE A 1 449 ? -16.821 37.267 -25.423 1.00 88.69 449 ILE A O 1
ATOM 3683 N N . ILE A 1 450 ? -16.836 35.029 -25.297 1.00 89.44 450 ILE A N 1
ATOM 3684 C CA . ILE A 1 450 ? -16.374 34.805 -26.661 1.00 89.44 450 ILE A CA 1
ATOM 3685 C C . ILE A 1 450 ? -17.475 34.073 -27.412 1.00 89.44 450 ILE A C 1
ATOM 3687 O O . ILE A 1 450 ? -17.933 33.017 -26.983 1.00 89.44 450 ILE A O 1
ATOM 3691 N N . SER A 1 451 ? -17.907 34.649 -28.526 1.00 91.12 451 SER A N 1
ATOM 3692 C CA . SER A 1 451 ? -18.976 34.118 -29.360 1.00 91.12 451 SER A CA 1
ATOM 3693 C C . SER A 1 451 ? -18.495 33.878 -30.785 1.00 91.12 451 SER A C 1
ATOM 3695 O O . SER A 1 451 ? -17.684 34.630 -31.333 1.00 91.12 451 SER A O 1
ATOM 3697 N N . THR A 1 452 ? -19.023 32.817 -31.384 1.00 91.12 452 THR 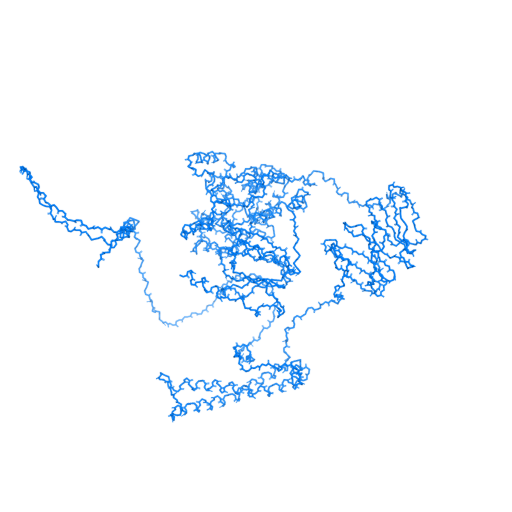A N 1
ATOM 3698 C CA . THR A 1 452 ? -18.868 32.495 -32.804 1.00 91.12 452 THR A CA 1
ATOM 3699 C C . THR A 1 452 ? -20.231 32.470 -33.471 1.00 91.12 452 THR A C 1
ATOM 3701 O O . THR A 1 452 ? -21.236 32.144 -32.833 1.00 91.12 452 THR A O 1
ATOM 3704 N N . GLY A 1 453 ? -20.280 32.855 -34.743 1.00 89.12 453 GLY A N 1
ATOM 3705 C CA . GLY A 1 453 ? -21.530 32.936 -35.485 1.00 89.12 453 GLY A CA 1
ATOM 3706 C C . GLY A 1 453 ? -21.437 32.393 -36.903 1.00 89.12 453 GLY A C 1
ATOM 3707 O O . GLY A 1 453 ? -20.358 32.180 -37.465 1.00 89.12 453 GLY A O 1
ATOM 3708 N N . LYS A 1 454 ? -22.612 32.230 -37.519 1.00 86.88 454 LYS A N 1
ATOM 3709 C CA . LYS A 1 454 ? -22.748 31.877 -38.939 1.00 86.88 454 LYS A CA 1
ATOM 3710 C C . LYS A 1 454 ? -22.248 32.959 -39.896 1.00 86.88 454 LYS A C 1
ATOM 3712 O O . LYS A 1 454 ? -22.194 32.733 -41.096 1.00 86.88 454 LYS A O 1
ATOM 3717 N N . ASP A 1 455 ? -21.899 34.131 -39.379 1.00 87.31 455 ASP A N 1
ATOM 3718 C CA . ASP A 1 455 ? -21.256 35.213 -40.121 1.00 87.31 455 ASP A CA 1
ATOM 3719 C C . ASP A 1 455 ? -19.741 35.005 -40.319 1.00 87.31 455 ASP A C 1
ATOM 3721 O O . ASP A 1 455 ? -19.091 35.881 -40.885 1.00 87.31 455 ASP A O 1
ATOM 3725 N N . GLY A 1 456 ? -19.176 33.877 -39.863 1.00 86.50 456 GLY A N 1
ATOM 3726 C CA . GLY A 1 456 ? -17.744 33.567 -40.011 1.00 86.50 456 GLY A CA 1
ATOM 3727 C C . GLY A 1 456 ? -16.843 34.419 -39.107 1.00 86.50 456 GLY A C 1
ATOM 3728 O O . GLY A 1 456 ? -15.621 34.479 -39.287 1.00 86.50 456 GLY A O 1
ATOM 3729 N N . LEU A 1 457 ? -17.451 35.116 -38.139 1.00 90.56 457 LEU A N 1
ATOM 3730 C CA . LEU A 1 457 ? -16.781 36.024 -37.219 1.00 90.56 457 LEU A CA 1
ATOM 3731 C C . LEU A 1 457 ? -16.594 35.369 -35.846 1.00 90.56 457 LEU A C 1
ATOM 3733 O O . LEU A 1 457 ? -17.492 34.715 -35.312 1.00 90.56 457 LEU A O 1
ATOM 3737 N N . LEU A 1 458 ? -15.440 35.633 -35.240 1.00 90.94 458 LEU A N 1
ATOM 3738 C CA . LEU A 1 458 ? -15.166 35.429 -33.821 1.00 90.94 458 LEU A CA 1
ATOM 3739 C C . LEU A 1 458 ? -15.213 36.790 -33.124 1.00 90.94 458 LEU A C 1
ATOM 3741 O O . LEU A 1 458 ? -14.496 37.721 -33.510 1.00 90.94 458 LEU A O 1
ATOM 3745 N N . LYS A 1 459 ? -16.045 36.924 -32.091 1.00 90.12 459 LYS A N 1
ATOM 3746 C CA . LYS A 1 459 ? -16.166 38.162 -31.314 1.00 90.12 459 LYS A CA 1
ATOM 3747 C C . LYS A 1 459 ? -15.898 37.917 -29.839 1.00 90.12 459 LYS A C 1
ATOM 3749 O O . LYS A 1 459 ? -16.322 36.912 -29.284 1.00 90.12 459 LYS A O 1
ATOM 3754 N N . CYS A 1 460 ? -15.222 38.871 -29.209 1.00 88.88 460 CYS A N 1
ATOM 3755 C CA . CYS A 1 460 ? -14.981 38.888 -27.769 1.00 88.88 460 CYS A CA 1
ATOM 3756 C C . CYS A 1 460 ? -15.665 40.117 -27.165 1.00 88.88 460 CYS A C 1
ATOM 3758 O O . CYS A 1 460 ? -15.552 41.225 -27.701 1.00 88.88 460 CYS A O 1
ATOM 3760 N N . TYR A 1 461 ? -16.358 39.929 -26.049 1.00 87.94 461 TYR A N 1
ATOM 3761 C CA . TYR A 1 461 ? -17.102 40.954 -25.330 1.00 87.94 461 TYR A CA 1
ATOM 3762 C C . TYR A 1 461 ? -16.682 40.972 -23.859 1.00 87.94 461 TYR A C 1
ATOM 3764 O O . TYR A 1 461 ? -16.716 39.943 -23.189 1.00 87.94 461 TYR A O 1
ATOM 3772 N N . GLY A 1 462 ? -16.269 42.131 -23.348 1.00 85.81 462 GLY A N 1
ATOM 3773 C CA . GLY A 1 462 ? -15.889 42.288 -21.943 1.00 85.81 462 GLY A CA 1
ATOM 3774 C C . GLY A 1 462 ? -17.121 42.464 -21.063 1.00 85.81 462 GLY A C 1
ATOM 3775 O O . GLY A 1 462 ? -17.888 43.404 -21.270 1.00 85.81 462 GLY A O 1
ATOM 3776 N N . ILE A 1 463 ? -17.314 41.583 -20.075 1.00 83.31 463 ILE A N 1
ATOM 3777 C CA . ILE A 1 463 ? -18.451 41.653 -19.139 1.00 83.31 463 ILE A CA 1
ATOM 3778 C C . ILE A 1 463 ? -18.301 42.875 -18.226 1.00 83.31 463 ILE A C 1
ATOM 3780 O O . ILE A 1 463 ? -19.272 43.588 -17.988 1.00 83.31 463 ILE A O 1
ATOM 3784 N N . LYS A 1 464 ? -17.079 43.147 -17.744 1.00 81.44 464 LYS A N 1
ATOM 3785 C CA . LYS A 1 464 ? -16.792 44.278 -16.846 1.00 81.44 464 LYS A CA 1
ATOM 3786 C C . LYS A 1 464 ? -16.856 45.622 -17.568 1.00 81.44 464 LYS A C 1
ATOM 3788 O O . LYS A 1 464 ? -17.393 46.581 -17.028 1.00 81.44 464 LYS A O 1
ATOM 3793 N N . GLU A 1 465 ? -16.321 45.691 -18.785 1.00 80.38 465 GLU A N 1
ATOM 3794 C CA . GLU A 1 465 ? -16.252 46.927 -19.570 1.00 80.38 465 GLU A CA 1
ATOM 3795 C C . GLU A 1 465 ? -17.518 47.196 -20.400 1.00 80.38 465 GLU A C 1
ATOM 3797 O O . GLU A 1 465 ? -17.602 48.244 -21.039 1.00 80.38 465 GLU A O 1
ATOM 3802 N N . LYS A 1 466 ? -18.470 46.248 -20.436 1.00 82.12 466 LYS A N 1
ATOM 3803 C CA . LYS A 1 466 ? -19.703 46.276 -21.246 1.00 82.12 466 LYS A CA 1
ATOM 3804 C C . LYS A 1 466 ? -19.486 46.758 -22.691 1.00 82.12 466 LYS A C 1
ATOM 3806 O O . LYS A 1 466 ? -20.284 47.510 -23.248 1.00 82.12 466 LYS A O 1
ATOM 3811 N N . ARG A 1 467 ? -18.382 46.337 -23.314 1.00 83.81 467 ARG A N 1
ATOM 3812 C CA . ARG A 1 467 ? -18.034 46.700 -24.696 1.00 83.81 467 ARG A CA 1
ATOM 3813 C C . ARG A 1 467 ? -17.444 45.521 -25.451 1.00 83.81 467 ARG A C 1
ATOM 3815 O O . ARG A 1 467 ? -16.784 44.654 -24.873 1.00 83.81 467 ARG A O 1
ATOM 3822 N N . GLN A 1 468 ? -17.631 45.523 -26.769 1.00 84.25 468 GLN A N 1
ATOM 3823 C CA . GLN A 1 468 ? -16.965 44.566 -27.643 1.00 84.25 468 GLN A CA 1
ATOM 3824 C C . GLN A 1 468 ? -15.460 44.863 -27.659 1.00 84.25 468 GLN A C 1
ATOM 3826 O O . GLN A 1 468 ? -15.040 45.962 -28.015 1.00 84.25 468 GLN A O 1
ATOM 3831 N N . THR A 1 469 ? -14.651 43.884 -27.260 1.00 84.19 469 THR A N 1
ATOM 3832 C CA . THR A 1 469 ? -13.191 44.016 -27.215 1.00 84.19 469 THR A CA 1
ATOM 3833 C C . THR A 1 469 ? -12.557 43.615 -28.537 1.00 84.19 469 THR A C 1
ATOM 3835 O O . THR A 1 469 ? -11.585 44.245 -28.950 1.00 84.19 469 THR A O 1
ATOM 3838 N N . ARG A 1 470 ? -13.094 42.594 -29.226 1.00 83.12 470 ARG A N 1
ATOM 3839 C CA . ARG A 1 470 ? -12.549 42.116 -30.509 1.00 83.12 470 ARG A CA 1
ATOM 3840 C C . ARG A 1 470 ? -13.614 41.661 -31.499 1.00 83.12 470 ARG A C 1
ATOM 3842 O O . ARG A 1 470 ? -14.663 41.146 -31.112 1.00 83.12 470 ARG A O 1
ATOM 3849 N N . SER A 1 471 ? -13.312 41.840 -32.785 1.00 89.38 471 SER A N 1
ATOM 3850 C CA . SER A 1 471 ? -14.071 41.335 -33.932 1.00 89.38 471 SER A CA 1
ATOM 3851 C C . SER A 1 471 ? -13.087 40.812 -34.967 1.00 89.38 471 SER A C 1
ATOM 3853 O O . SER A 1 471 ? -12.297 41.597 -35.486 1.00 89.38 471 SER A O 1
ATOM 3855 N N . VAL A 1 472 ? -13.117 39.517 -35.260 1.00 88.81 472 VAL A N 1
ATOM 3856 C CA . VAL A 1 472 ? -12.143 38.880 -36.154 1.00 88.81 472 VAL A CA 1
ATOM 3857 C C . VAL A 1 472 ? -12.876 38.067 -37.204 1.00 88.81 472 VAL A C 1
ATOM 3859 O O . VAL A 1 472 ? -13.696 37.220 -36.864 1.00 88.81 472 VAL A O 1
ATOM 3862 N N . PHE A 1 473 ? -12.576 38.337 -38.473 1.00 88.50 473 PHE A N 1
ATOM 3863 C CA . PHE A 1 473 ? -13.067 37.563 -39.609 1.00 88.50 473 PHE A CA 1
ATOM 3864 C C . PHE A 1 473 ? -12.105 36.420 -39.897 1.00 88.50 473 PHE A C 1
ATOM 3866 O O . PHE A 1 473 ? -10.923 36.662 -40.136 1.00 88.50 473 PHE A O 1
ATOM 3873 N N . ILE A 1 474 ? -12.608 35.190 -39.811 1.00 85.81 474 ILE A N 1
ATOM 3874 C CA . ILE A 1 474 ? -11.787 33.978 -39.910 1.00 85.81 474 ILE A CA 1
ATOM 3875 C C . ILE A 1 474 ? -11.970 33.316 -41.272 1.00 85.81 474 ILE A C 1
ATOM 3877 O O . ILE A 1 474 ? -10.990 32.899 -41.879 1.00 85.81 474 ILE A O 1
ATOM 3881 N N . GLY A 1 475 ? -13.199 33.281 -41.784 1.00 81.31 475 GLY A N 1
ATOM 3882 C CA . GLY A 1 475 ? -13.500 32.697 -43.085 1.00 81.31 475 GLY A CA 1
ATOM 3883 C C . GLY A 1 475 ? -14.880 33.096 -43.590 1.00 81.31 475 GLY A C 1
ATOM 3884 O O . GLY A 1 475 ? -15.699 33.637 -42.850 1.00 81.31 475 GLY A O 1
ATOM 3885 N N . SER A 1 476 ? -15.134 32.835 -44.872 1.00 79.62 476 SER A N 1
ATOM 3886 C CA . SER A 1 476 ? -16.427 33.092 -45.519 1.00 79.62 476 SER A CA 1
ATOM 3887 C C . SER A 1 476 ? -17.509 32.079 -45.138 1.00 79.62 476 SER A C 1
ATOM 3889 O O . SER A 1 476 ? -18.690 32.353 -45.351 1.00 79.62 476 SER A O 1
ATOM 3891 N N . LEU A 1 477 ? -17.120 30.926 -44.585 1.00 87.62 477 LEU A N 1
ATOM 3892 C CA . LEU A 1 477 ? -18.029 29.873 -44.148 1.00 87.62 477 LEU A CA 1
ATOM 3893 C C . LEU A 1 477 ? -18.350 29.977 -42.642 1.00 87.62 477 LEU A C 1
ATOM 3895 O O . LEU A 1 477 ? -17.533 30.476 -41.864 1.00 87.62 477 LEU A O 1
ATOM 3899 N N . PRO A 1 478 ? -19.547 29.526 -42.216 1.00 89.62 478 PRO A N 1
ATOM 3900 C CA . PRO A 1 478 ? -19.965 29.540 -40.817 1.00 89.62 478 PRO A CA 1
ATOM 3901 C C . PRO A 1 478 ? -19.012 28.804 -39.868 1.00 89.62 478 PRO A C 1
ATOM 3903 O O . PRO A 1 478 ? -18.593 27.678 -40.139 1.00 89.62 478 PRO A O 1
ATOM 3906 N N . LEU A 1 479 ? -18.770 29.397 -38.696 1.00 91.75 479 LEU A N 1
ATOM 3907 C CA . LEU A 1 479 ? -18.129 28.713 -37.572 1.00 91.75 479 LEU A CA 1
ATOM 3908 C C . LEU A 1 479 ? -19.192 27.943 -36.784 1.00 91.75 479 LEU A C 1
ATOM 3910 O O . LEU A 1 479 ? -20.241 28.500 -36.456 1.00 91.75 479 LEU A O 1
ATOM 3914 N N . SER A 1 480 ? -18.947 26.672 -36.480 1.00 90.00 480 SER A N 1
ATOM 3915 C CA . SER A 1 480 ? -19.917 25.785 -35.825 1.00 90.00 480 SER A CA 1
ATOM 3916 C C . SER A 1 480 ? -19.756 25.720 -34.310 1.00 90.00 480 SER A C 1
ATOM 3918 O O . SER A 1 480 ? -20.748 25.716 -33.587 1.00 90.00 480 SER A O 1
ATOM 3920 N N . CYS A 1 481 ? -18.519 25.671 -33.822 1.00 90.44 481 CYS A N 1
ATOM 3921 C CA . CYS A 1 481 ? -18.212 25.488 -32.408 1.00 90.44 481 CYS A CA 1
ATOM 3922 C C . CYS A 1 481 ? -16.879 26.144 -32.038 1.00 90.44 481 CYS A C 1
ATOM 3924 O O . CYS A 1 481 ? -16.000 26.322 -32.884 1.00 90.44 481 CYS A O 1
ATOM 3926 N N . CYS A 1 482 ? -16.722 26.509 -30.766 1.00 91.00 482 CYS A N 1
ATOM 3927 C CA . CYS A 1 482 ? -15.473 27.039 -30.237 1.00 91.00 482 CYS A CA 1
ATOM 3928 C C . CYS A 1 482 ? -15.174 26.471 -28.849 1.00 91.00 482 CYS A C 1
ATOM 3930 O O . CYS A 1 482 ? -16.072 26.271 -28.034 1.00 91.00 482 CYS A O 1
ATOM 3932 N N . ILE A 1 483 ? -13.897 26.217 -28.571 1.00 91.06 483 ILE A N 1
ATOM 3933 C CA . ILE A 1 483 ? -13.429 25.765 -27.262 1.00 91.06 483 ILE A CA 1
ATOM 3934 C C . ILE A 1 483 ? -12.051 26.348 -26.962 1.00 91.06 483 ILE A C 1
ATOM 3936 O O . ILE A 1 483 ? -11.213 26.495 -27.850 1.00 91.06 483 ILE A O 1
ATOM 3940 N N . LYS A 1 484 ? -11.799 26.696 -25.701 1.00 86.69 484 LYS A N 1
ATOM 3941 C CA . LYS A 1 484 ? -10.494 27.191 -25.260 1.00 86.69 484 LYS A CA 1
ATOM 3942 C C . LYS A 1 484 ? -9.614 26.043 -24.763 1.00 86.69 484 LYS A C 1
ATOM 3944 O O . LYS A 1 484 ? -10.084 25.187 -24.018 1.00 86.69 484 LYS A O 1
ATOM 3949 N N . ILE A 1 485 ? -8.331 26.065 -25.123 1.00 82.19 485 ILE A N 1
ATOM 3950 C CA . ILE A 1 485 ? -7.330 25.156 -24.554 1.00 82.19 485 ILE A CA 1
ATOM 3951 C C . ILE A 1 485 ? -6.984 25.624 -23.127 1.00 82.19 485 ILE A C 1
ATOM 3953 O O . ILE A 1 485 ? -6.585 26.777 -22.956 1.00 82.19 485 ILE A O 1
ATOM 3957 N N . PRO A 1 486 ? -7.099 24.768 -22.096 1.00 68.50 486 PRO A N 1
ATOM 3958 C CA . PRO A 1 486 ? -6.699 25.118 -20.732 1.00 68.50 486 PRO A CA 1
ATOM 3959 C C . PRO A 1 486 ? -5.215 25.500 -20.662 1.00 68.50 486 PRO A C 1
ATOM 3961 O O . PRO A 1 486 ? -4.403 24.944 -21.391 1.00 68.50 486 PRO A O 1
ATOM 3964 N N . GLU A 1 487 ? -4.864 26.456 -19.799 1.00 67.50 487 GLU A N 1
ATOM 3965 C CA . GLU A 1 487 ? -3.490 26.958 -19.576 1.00 67.50 487 GLU A CA 1
ATOM 3966 C C . GLU A 1 487 ? -2.862 27.804 -20.703 1.00 67.50 487 GLU A C 1
ATOM 3968 O O . GLU A 1 487 ? -1.903 28.528 -20.442 1.00 67.50 487 GLU A O 1
ATOM 3973 N N . THR A 1 488 ? -3.413 27.805 -21.924 1.00 71.75 488 THR A N 1
ATOM 3974 C CA . THR A 1 488 ? -2.944 28.674 -23.022 1.00 71.75 488 THR A CA 1
ATOM 3975 C C . THR A 1 488 ? -4.025 29.655 -23.459 1.00 71.75 488 THR A C 1
ATOM 3977 O O . THR A 1 488 ? -5.218 29.371 -23.376 1.00 71.75 488 THR A O 1
ATOM 3980 N N . ASN A 1 489 ? -3.639 30.817 -23.989 1.00 79.62 489 ASN A N 1
ATOM 3981 C CA . ASN A 1 489 ? -4.600 31.775 -24.534 1.00 79.62 489 ASN A CA 1
ATOM 3982 C C . ASN A 1 489 ? -4.999 31.449 -25.987 1.00 79.62 489 ASN A C 1
ATOM 3984 O O . ASN A 1 489 ? -5.137 32.333 -26.827 1.00 79.62 489 ASN A O 1
ATOM 3988 N N . THR A 1 490 ? -5.155 30.162 -26.314 1.00 85.56 490 THR A N 1
ATOM 3989 C CA . THR A 1 490 ? -5.487 29.692 -27.668 1.00 85.56 490 THR A CA 1
ATOM 3990 C C . THR A 1 490 ? -6.891 29.095 -27.704 1.00 85.56 490 THR A C 1
ATOM 3992 O O . THR A 1 490 ? -7.270 28.294 -26.849 1.00 85.56 490 THR A O 1
ATOM 3995 N N . ILE A 1 491 ? -7.659 29.481 -28.719 1.00 88.81 491 ILE A N 1
ATOM 3996 C CA . ILE A 1 491 ? -9.005 28.990 -29.007 1.00 88.81 491 ILE A CA 1
ATOM 3997 C C . ILE A 1 491 ? -8.935 28.041 -30.195 1.00 88.81 491 ILE A C 1
ATOM 3999 O O . ILE A 1 491 ? -8.253 28.320 -31.177 1.00 88.81 491 ILE A O 1
ATOM 4003 N N . VAL A 1 492 ? -9.667 26.941 -30.121 1.00 90.25 492 VAL A N 1
ATOM 4004 C CA . VAL A 1 492 ? -9.907 26.021 -31.229 1.00 90.25 492 VAL A CA 1
ATOM 4005 C C . VAL A 1 492 ? -11.322 26.247 -31.745 1.00 90.25 492 VAL A C 1
ATOM 4007 O O . VAL A 1 492 ? -12.267 26.360 -30.963 1.00 90.25 492 VAL A O 1
ATOM 4010 N N . LEU A 1 493 ? -11.463 26.333 -33.058 1.00 92.38 493 LEU A N 1
ATOM 4011 C CA . LEU A 1 493 ? -12.699 26.637 -33.760 1.00 92.38 493 LEU A CA 1
ATOM 4012 C C . LEU A 1 493 ? -12.997 25.523 -34.757 1.00 92.38 493 LEU A C 1
ATOM 4014 O O . LEU A 1 493 ? -12.097 25.080 -35.467 1.00 92.38 493 LEU A O 1
ATOM 4018 N N . GLY A 1 494 ? -14.251 25.092 -34.816 1.00 92.19 494 GLY A N 1
ATOM 4019 C CA . GLY A 1 494 ? -14.758 24.220 -35.869 1.00 92.19 494 GLY A CA 1
ATOM 4020 C C . GLY A 1 494 ? -15.449 25.053 -36.938 1.00 92.19 494 GLY A C 1
ATOM 4021 O O . GLY A 1 494 ? -16.188 25.988 -36.615 1.00 92.19 494 GLY A O 1
ATOM 4022 N N . CYS A 1 495 ? -15.208 24.727 -38.201 1.00 91.88 495 CYS A N 1
ATOM 4023 C CA . CYS A 1 495 ? -15.796 25.420 -39.338 1.00 91.88 495 CYS A CA 1
ATOM 4024 C C . CYS A 1 495 ? -16.530 24.430 -40.257 1.00 91.88 495 CYS A C 1
ATOM 4026 O O . CYS A 1 495 ? -16.288 23.220 -40.249 1.00 91.88 495 CYS A O 1
ATOM 4028 N N . TRP A 1 496 ? -17.480 24.955 -41.030 1.00 90.75 496 TRP A N 1
ATOM 4029 C CA . TRP A 1 496 ? -18.217 24.199 -42.048 1.00 90.75 496 TRP A CA 1
ATOM 4030 C C . TRP A 1 496 ? -17.399 23.912 -43.310 1.00 90.75 496 TRP A C 1
ATOM 4032 O O . TRP A 1 496 ? -17.864 23.191 -44.178 1.00 90.75 496 TRP A O 1
ATOM 4042 N N . ASP A 1 497 ? -16.185 24.447 -43.413 1.00 88.75 497 ASP A N 1
ATOM 4043 C CA . ASP A 1 497 ? -15.215 24.115 -44.465 1.00 88.75 497 ASP A CA 1
ATOM 4044 C C . ASP A 1 497 ? -14.443 22.810 -44.186 1.00 88.75 497 ASP A C 1
ATOM 4046 O O . ASP A 1 497 ? -13.403 22.554 -44.791 1.00 88.75 497 ASP A O 1
ATOM 4050 N N . ASN A 1 498 ? -14.943 22.006 -43.245 1.00 90.31 498 ASN A N 1
ATOM 4051 C CA . ASN A 1 498 ? -14.369 20.750 -42.768 1.00 90.31 498 ASN A CA 1
ATOM 4052 C C . ASN A 1 498 ? -13.039 20.908 -42.006 1.00 90.31 498 ASN A C 1
ATOM 4054 O O . ASN A 1 498 ? -12.363 19.916 -41.700 1.00 90.31 498 ASN A O 1
ATOM 4058 N N . THR A 1 499 ? -12.652 22.142 -41.670 1.00 90.69 499 THR A N 1
ATOM 4059 C CA . THR A 1 499 ? -11.405 22.431 -40.963 1.00 90.69 499 THR A CA 1
ATOM 4060 C C . THR A 1 499 ? -11.608 22.717 -39.479 1.00 90.69 499 THR A C 1
ATOM 4062 O O . THR A 1 499 ? -12.660 23.166 -39.010 1.00 90.69 499 THR A O 1
ATOM 4065 N N . ILE A 1 500 ? -10.543 22.449 -38.727 1.00 92.38 500 ILE A N 1
ATOM 4066 C CA . ILE A 1 500 ? -10.344 22.933 -37.367 1.00 92.38 500 ILE A CA 1
ATOM 4067 C C . ILE A 1 500 ? -9.294 24.039 -37.415 1.00 92.38 500 ILE A C 1
ATOM 4069 O O . ILE A 1 500 ? -8.192 23.855 -37.936 1.00 92.38 500 ILE A O 1
ATOM 4073 N N . ILE A 1 501 ? -9.630 25.190 -36.844 1.00 90.44 501 ILE A N 1
ATOM 4074 C CA . ILE A 1 501 ? -8.804 26.395 -36.863 1.00 90.44 501 ILE A CA 1
ATOM 4075 C C . ILE A 1 501 ? -8.365 26.714 -35.440 1.00 90.44 501 ILE A C 1
ATOM 4077 O O . ILE A 1 501 ? -9.191 26.831 -34.538 1.00 90.44 501 ILE A O 1
ATOM 4081 N N . THR A 1 502 ? -7.068 26.903 -35.220 1.00 88.75 502 THR A N 1
ATOM 4082 C CA . THR A 1 502 ? -6.546 27.385 -33.938 1.00 88.75 502 THR A CA 1
ATOM 4083 C C . THR A 1 502 ? -6.256 28.879 -34.024 1.00 88.75 502 THR A C 1
ATOM 4085 O O . THR A 1 502 ? -5.563 29.344 -34.926 1.00 88.75 502 THR A O 1
ATOM 4088 N N . TYR A 1 503 ? -6.776 29.650 -33.076 1.00 88.06 503 TYR A N 1
ATOM 4089 C CA . TYR A 1 503 ? -6.659 31.099 -33.001 1.00 88.06 503 TYR A CA 1
ATOM 4090 C C . TYR A 1 503 ? -6.014 31.514 -31.680 1.00 88.06 503 TYR A C 1
ATOM 4092 O O . TYR A 1 503 ? -6.512 31.182 -30.606 1.00 88.06 503 TYR A O 1
ATOM 4100 N N . ASN A 1 504 ? -4.912 32.257 -31.739 1.00 85.50 504 ASN A N 1
ATOM 4101 C CA . ASN A 1 504 ? -4.212 32.706 -30.541 1.00 85.50 504 ASN A CA 1
ATOM 4102 C C . ASN A 1 504 ? -4.704 34.104 -30.118 1.00 85.50 504 ASN A C 1
ATOM 4104 O O . ASN A 1 504 ? -4.594 35.069 -30.880 1.00 85.50 504 ASN A O 1
ATOM 4108 N N . LEU A 1 505 ? -5.237 34.220 -28.898 1.00 81.44 505 LEU A N 1
ATOM 4109 C CA . LEU A 1 505 ? -5.741 35.472 -28.332 1.00 81.44 505 LEU A CA 1
ATOM 4110 C C . LEU A 1 505 ? -4.618 36.448 -27.950 1.00 81.44 505 LEU A C 1
ATOM 4112 O O . LEU A 1 505 ? -4.846 37.654 -28.015 1.00 81.44 505 LEU A O 1
ATOM 4116 N N . ASP A 1 506 ? -3.421 35.994 -27.595 1.00 80.50 506 ASP A N 1
ATOM 4117 C CA . ASP A 1 506 ? -2.324 36.901 -27.233 1.00 80.50 506 ASP A CA 1
ATOM 4118 C C . ASP A 1 506 ? -1.813 37.653 -28.465 1.00 80.50 506 ASP A C 1
ATOM 4120 O O . ASP A 1 506 ? -1.684 38.876 -28.450 1.00 80.50 506 ASP A O 1
ATOM 4124 N N . PHE A 1 507 ? -1.601 36.926 -29.566 1.00 78.12 507 PHE A N 1
ATOM 4125 C CA . PHE A 1 507 ? -1.053 37.484 -30.809 1.00 78.12 507 PHE A CA 1
ATOM 4126 C C . PHE A 1 507 ? -2.113 37.974 -31.799 1.00 78.12 507 PHE A C 1
ATOM 4128 O O . PHE A 1 507 ? -1.770 38.615 -32.789 1.00 78.12 507 PHE A O 1
ATOM 4135 N N . GLY A 1 508 ? -3.390 37.662 -31.567 1.00 78.56 508 GLY A N 1
ATOM 4136 C CA . GLY A 1 508 ? -4.494 38.123 -32.408 1.00 78.56 508 GLY A CA 1
ATOM 4137 C C . GLY A 1 508 ? -4.474 37.569 -33.837 1.00 78.56 508 GLY A C 1
ATOM 4138 O O . GLY A 1 508 ? -4.879 38.263 -34.766 1.00 78.56 508 GLY A O 1
ATOM 4139 N N . ARG A 1 509 ? -3.975 36.342 -34.029 1.00 82.06 509 ARG A N 1
ATOM 4140 C CA . ARG A 1 509 ? -3.838 35.709 -35.351 1.00 82.06 509 ARG A CA 1
ATOM 4141 C C . ARG A 1 509 ? -4.245 34.241 -35.332 1.00 82.06 509 ARG A C 1
ATOM 4143 O O . ARG A 1 509 ? -4.109 33.560 -34.312 1.00 82.06 509 ARG A O 1
ATOM 4150 N N . VAL A 1 510 ? -4.688 33.751 -36.488 1.00 84.12 510 VAL A N 1
ATOM 4151 C CA . VAL A 1 510 ? -4.854 32.315 -36.743 1.00 84.12 510 VAL A CA 1
ATOM 4152 C C . VAL A 1 510 ? -3.470 31.670 -36.732 1.00 84.12 510 VAL A C 1
ATOM 4154 O O . VAL A 1 510 ? -2.564 32.143 -37.417 1.00 84.12 510 VAL A O 1
ATOM 4157 N N . SER A 1 511 ? -3.285 30.642 -35.907 1.00 81.69 511 SER A N 1
ATOM 4158 C CA . SER A 1 511 ? -2.021 29.912 -35.810 1.00 81.69 511 SER A CA 1
ATOM 4159 C C . SER A 1 511 ? -1.959 28.758 -36.801 1.00 81.69 511 SER A C 1
ATOM 4161 O O . SER A 1 511 ? -0.988 28.682 -37.542 1.00 81.69 511 SER A O 1
ATOM 4163 N N . ASN A 1 512 ? -2.987 27.907 -36.854 1.00 79.06 512 ASN A N 1
ATOM 4164 C CA . ASN A 1 512 ? -3.056 26.769 -37.771 1.00 79.06 512 ASN A CA 1
ATOM 4165 C C . ASN A 1 512 ? -4.476 26.586 -38.306 1.00 79.06 512 ASN A C 1
ATOM 4167 O O . ASN A 1 512 ? -5.455 26.858 -37.609 1.00 79.06 512 ASN A O 1
ATOM 4171 N N . VAL A 1 513 ? -4.563 26.067 -39.527 1.00 86.44 513 VAL A N 1
ATOM 4172 C CA . VAL A 1 513 ? -5.798 25.607 -40.166 1.00 86.44 513 VAL A CA 1
ATOM 4173 C C . VAL A 1 513 ? -5.561 24.161 -40.570 1.00 86.44 513 VAL A C 1
ATOM 4175 O O . VAL A 1 513 ? -4.592 23.871 -41.271 1.00 86.44 513 VAL A O 1
ATOM 4178 N N . ILE A 1 514 ? -6.396 23.253 -40.077 1.00 84.50 514 ILE A N 1
ATOM 4179 C CA . ILE A 1 514 ? -6.185 21.812 -40.210 1.00 84.50 514 ILE A CA 1
ATOM 4180 C C . ILE A 1 514 ? -7.410 21.210 -40.891 1.00 84.50 514 ILE A C 1
ATOM 4182 O O . ILE A 1 514 ? -8.496 21.296 -40.316 1.00 84.50 514 ILE A O 1
ATOM 4186 N N . PRO A 1 515 ? -7.272 20.584 -42.074 1.00 85.62 515 PRO A N 1
ATOM 4187 C CA . PRO A 1 515 ? -8.351 19.799 -42.659 1.00 85.62 515 PRO A CA 1
ATOM 4188 C C . PRO A 1 515 ? -8.612 18.596 -41.752 1.00 85.62 515 PRO A C 1
ATOM 4190 O O . PRO A 1 515 ? -7.770 17.708 -41.612 1.00 85.62 515 PRO A O 1
ATOM 4193 N N . ALA A 1 516 ? -9.748 18.624 -41.061 1.00 82.94 516 ALA A N 1
ATOM 4194 C CA . ALA A 1 516 ? -10.021 17.706 -39.969 1.00 82.94 516 ALA A CA 1
ATOM 4195 C C . ALA A 1 516 ? -10.922 16.554 -40.410 1.00 82.94 516 ALA A C 1
ATOM 4197 O O . ALA A 1 516 ? -10.669 15.406 -40.050 1.00 82.94 516 ALA A O 1
ATOM 4198 N N . HIS A 1 517 ? -11.950 16.847 -41.199 1.00 87.25 517 HIS A N 1
ATOM 4199 C CA . HIS A 1 517 ? -13.029 15.924 -41.543 1.00 87.25 517 HIS A CA 1
ATOM 4200 C C . HIS A 1 517 ? -13.364 15.966 -43.038 1.00 87.25 517 HIS A C 1
ATOM 4202 O O . HIS A 1 517 ? -12.862 16.827 -43.758 1.00 87.25 517 HIS A O 1
ATOM 4208 N N . ASP A 1 518 ? -14.194 15.025 -43.493 1.00 85.50 518 ASP A N 1
ATOM 4209 C CA . ASP A 1 518 ? -14.681 14.991 -44.884 1.00 85.50 518 ASP A CA 1
ATOM 4210 C C . ASP A 1 518 ? -16.001 15.773 -45.053 1.00 85.50 518 ASP A C 1
ATOM 4212 O O . ASP A 1 518 ? -16.417 16.060 -46.174 1.00 85.50 518 ASP A O 1
ATOM 4216 N N . ASP A 1 519 ? -16.615 16.184 -43.937 1.00 89.56 519 ASP A N 1
ATOM 4217 C CA . ASP A 1 519 ? -17.799 17.049 -43.858 1.00 89.56 519 ASP A CA 1
ATOM 4218 C C . ASP A 1 519 ? -17.691 18.020 -42.656 1.00 89.56 519 ASP A C 1
ATOM 4220 O O . ASP A 1 519 ? -16.741 17.955 -41.859 1.00 89.56 519 ASP A O 1
ATOM 4224 N N . ALA A 1 520 ? -18.662 18.924 -42.509 1.00 89.56 520 ALA A N 1
ATOM 4225 C CA . ALA A 1 520 ? -18.661 20.019 -41.546 1.00 89.56 520 ALA A CA 1
ATOM 4226 C C . ALA A 1 520 ? -18.444 19.548 -40.098 1.00 89.56 520 ALA A C 1
ATOM 4228 O O . ALA A 1 520 ? -19.145 18.673 -39.580 1.00 89.56 520 ALA A O 1
ATOM 4229 N N . VAL A 1 521 ? -17.501 20.192 -39.400 1.00 91.56 521 VAL A N 1
ATOM 4230 C CA . VAL A 1 521 ? -17.247 19.923 -37.978 1.00 91.56 521 VAL A CA 1
ATOM 4231 C C . VAL A 1 521 ? -18.447 20.413 -37.174 1.00 91.56 521 VAL A C 1
ATOM 4233 O O . VAL A 1 521 ? -18.824 21.578 -37.271 1.00 91.56 521 VAL A O 1
ATOM 4236 N N . SER A 1 522 ? -19.055 19.545 -36.373 1.00 88.81 522 SER A N 1
ATOM 4237 C CA . SER A 1 522 ? -20.272 19.844 -35.615 1.00 88.81 522 SER A CA 1
ATOM 4238 C C . SER A 1 522 ? -19.988 20.196 -34.157 1.00 88.81 522 SER A C 1
ATOM 4240 O O . SER A 1 522 ? -20.663 21.054 -33.591 1.00 88.81 522 SER A O 1
ATOM 4242 N N . THR A 1 523 ? -18.981 19.563 -33.551 1.00 89.75 523 THR A N 1
ATOM 4243 C CA . THR A 1 523 ? -18.639 19.755 -32.138 1.00 89.75 523 THR A CA 1
ATOM 4244 C C . THR A 1 523 ? -17.155 19.533 -31.870 1.00 89.75 523 THR A C 1
ATOM 4246 O O . THR A 1 523 ? -16.490 18.755 -32.557 1.00 89.75 523 THR A O 1
ATOM 4249 N N . LEU A 1 524 ? -16.645 20.205 -30.840 1.00 91.69 524 LEU A N 1
ATOM 4250 C CA . LEU A 1 524 ? -15.278 20.082 -30.350 1.00 91.69 524 LEU A CA 1
ATOM 4251 C C . LEU A 1 524 ? -15.292 19.969 -28.828 1.00 91.69 524 LEU A C 1
ATOM 4253 O O . LEU A 1 524 ? -15.966 20.741 -28.149 1.00 91.69 524 LEU A O 1
ATOM 4257 N N . THR A 1 525 ? -14.512 19.037 -28.286 1.00 89.00 525 THR A N 1
ATOM 4258 C CA . THR A 1 525 ? -14.304 18.910 -26.840 1.00 89.00 525 THR A CA 1
ATOM 4259 C C . THR A 1 525 ? -12.850 18.592 -26.516 1.00 89.00 525 THR A C 1
ATOM 4261 O O . THR A 1 525 ? -12.158 17.925 -27.284 1.00 89.00 525 THR A O 1
ATOM 4264 N N . ILE A 1 526 ? -12.364 19.092 -25.382 1.00 84.62 526 ILE A N 1
ATOM 4265 C CA . ILE A 1 526 ? -10.981 18.916 -24.936 1.00 84.62 526 ILE A CA 1
ATOM 4266 C C . ILE A 1 526 ? -10.986 18.161 -23.614 1.00 84.62 526 ILE A C 1
ATOM 4268 O O . ILE A 1 526 ? -11.622 18.579 -22.648 1.00 84.62 526 ILE A O 1
ATOM 4272 N N . VAL A 1 527 ? -10.199 17.088 -23.555 1.00 80.25 527 VAL A N 1
ATOM 4273 C CA . VAL A 1 527 ? -9.913 16.360 -22.318 1.00 80.25 527 VAL A CA 1
ATOM 4274 C C . VAL A 1 527 ? -8.527 16.774 -21.835 1.00 80.25 527 VAL A C 1
ATOM 4276 O O . VAL A 1 527 ? -7.502 16.227 -22.249 1.00 80.25 527 VAL A O 1
ATOM 4279 N N . SER A 1 528 ? -8.501 17.777 -20.959 1.00 68.88 528 SER A N 1
ATOM 4280 C CA . SER A 1 528 ? -7.274 18.432 -20.487 1.00 68.88 528 SER A CA 1
ATOM 4281 C C . SER A 1 528 ? -6.316 17.494 -19.755 1.00 68.88 528 SER A C 1
ATOM 4283 O O . SER A 1 528 ? -5.110 17.571 -19.960 1.00 68.88 528 SER A O 1
ATOM 4285 N N . GLN A 1 529 ? -6.853 16.552 -18.975 1.00 64.81 529 GLN A N 1
ATOM 4286 C CA . GLN A 1 529 ? -6.078 15.563 -18.216 1.00 64.81 529 GLN A CA 1
ATOM 4287 C C . GLN A 1 529 ? -5.262 14.618 -19.110 1.00 64.81 529 GLN A C 1
ATOM 4289 O O . GLN A 1 529 ? -4.240 14.097 -18.675 1.00 64.81 529 GLN A O 1
ATOM 4294 N N . LEU A 1 530 ? -5.712 14.398 -20.349 1.00 61.97 530 LEU A N 1
ATOM 4295 C CA . LEU A 1 530 ? -5.110 13.450 -21.288 1.00 61.97 530 LEU A CA 1
ATOM 4296 C C . LEU A 1 530 ? -4.382 14.140 -22.453 1.00 61.97 530 LEU A C 1
ATOM 4298 O O . LEU A 1 530 ? -3.714 13.464 -23.231 1.00 61.97 530 LEU A O 1
ATOM 4302 N N . GLY A 1 531 ? -4.501 15.467 -22.596 1.00 71.50 531 GLY A N 1
ATOM 4303 C CA . GLY A 1 531 ? -3.909 16.201 -23.721 1.00 71.50 531 GLY A CA 1
ATOM 4304 C C . GLY A 1 531 ? -4.537 15.840 -25.075 1.00 71.50 531 GLY A C 1
ATOM 4305 O O . GLY A 1 531 ? -3.830 15.772 -26.085 1.00 71.50 531 GLY A O 1
ATOM 4306 N N . ILE A 1 532 ? -5.849 15.566 -25.086 1.00 81.88 532 ILE A N 1
ATOM 4307 C CA . ILE A 1 532 ? -6.602 15.086 -26.255 1.00 81.88 532 ILE A CA 1
ATOM 4308 C C . ILE A 1 532 ? -7.687 16.090 -26.664 1.00 81.88 532 ILE A C 1
ATOM 4310 O O . ILE A 1 532 ? -8.456 16.555 -25.820 1.00 81.88 532 ILE A O 1
ATOM 4314 N N . LEU A 1 533 ? -7.755 16.406 -27.959 1.00 84.38 533 LEU A N 1
ATOM 4315 C CA . LEU A 1 533 ? -8.860 17.133 -28.590 1.00 84.38 533 LEU A CA 1
ATOM 4316 C C . LEU A 1 533 ? -9.729 16.124 -29.349 1.00 84.38 533 LEU A C 1
ATOM 4318 O O . LEU A 1 533 ? -9.209 15.275 -30.065 1.00 84.38 533 LEU A O 1
ATOM 4322 N N . ILE A 1 534 ? -11.043 16.208 -29.199 1.00 88.94 534 ILE A N 1
ATOM 4323 C CA . ILE A 1 534 ? -12.010 15.343 -29.876 1.00 88.94 534 ILE A CA 1
ATOM 4324 C C . ILE A 1 534 ? -12.890 16.226 -30.755 1.00 88.94 534 ILE A C 1
ATOM 4326 O O . ILE A 1 534 ? -13.440 17.219 -30.276 1.00 88.94 534 ILE A O 1
ATOM 4330 N N . SER A 1 535 ? -13.028 15.861 -32.026 1.00 91.00 535 SER A N 1
ATOM 4331 C CA . SER A 1 535 ? -13.915 16.523 -32.980 1.00 91.00 535 SER A CA 1
ATOM 4332 C C . SER A 1 535 ? -14.977 15.560 -33.488 1.00 91.00 535 SER A C 1
ATOM 4334 O O . SER A 1 535 ? -14.670 14.422 -33.837 1.00 91.00 535 SER A O 1
ATOM 4336 N N . GLY A 1 536 ? -16.227 16.012 -33.520 1.00 90.56 536 GLY A N 1
ATOM 4337 C CA . GLY A 1 536 ? -17.324 15.325 -34.200 1.00 90.56 536 GLY A CA 1
ATOM 4338 C C . GLY A 1 536 ? -17.706 16.074 -35.470 1.00 90.56 536 GLY A C 1
ATOM 4339 O O . GLY A 1 536 ? -17.660 17.306 -35.491 1.00 90.56 536 GLY A O 1
ATOM 4340 N N . SER A 1 537 ? -18.091 15.348 -36.515 1.00 93.06 537 SER A N 1
ATOM 4341 C CA . SER A 1 537 ? -18.499 15.910 -37.808 1.00 93.06 537 SER A CA 1
ATOM 4342 C C . SER A 1 537 ? -19.795 15.272 -38.317 1.00 93.06 537 SER A C 1
ATOM 4344 O O . SER A 1 537 ? -20.281 14.277 -37.775 1.00 93.06 537 SER A O 1
ATOM 4346 N N . TRP A 1 538 ? -20.402 15.901 -39.321 1.00 87.44 538 TRP A N 1
ATOM 4347 C CA . TRP A 1 538 ? -21.534 15.361 -40.075 1.00 87.44 538 TRP A CA 1
ATOM 4348 C C . TRP A 1 538 ? -21.157 14.180 -40.981 1.00 87.44 538 TRP A C 1
ATOM 4350 O O . TRP A 1 538 ? -22.041 13.425 -41.377 1.00 87.44 538 TRP A O 1
ATOM 4360 N N . ASP A 1 539 ? -19.861 13.908 -41.165 1.00 82.19 539 ASP A N 1
ATOM 4361 C CA . ASP A 1 539 ? -19.339 12.706 -41.838 1.00 82.19 539 ASP A CA 1
ATOM 4362 C C . ASP A 1 539 ? -19.574 11.396 -41.048 1.00 82.19 539 ASP A C 1
ATOM 4364 O O . ASP A 1 539 ? -19.048 10.339 -41.398 1.00 82.19 539 ASP A O 1
ATOM 4368 N N . CYS A 1 540 ? -20.373 11.456 -39.974 1.00 82.19 540 CYS A N 1
ATOM 4369 C CA . CYS A 1 540 ? -20.675 10.364 -39.049 1.00 82.19 540 CYS A CA 1
ATOM 4370 C C . CYS A 1 540 ? -19.442 9.807 -38.315 1.00 82.19 540 CYS A C 1
ATOM 4372 O O . CYS A 1 540 ? -19.498 8.701 -37.773 1.00 82.19 540 CYS A O 1
ATOM 4374 N N . SER A 1 541 ? -18.344 10.567 -38.253 1.00 76.50 541 SER A N 1
ATOM 4375 C CA . SER A 1 541 ? -17.123 10.180 -37.553 1.00 76.50 541 SER A CA 1
ATOM 4376 C C . SER A 1 541 ? -16.799 11.101 -36.375 1.00 76.50 541 SER A C 1
ATOM 4378 O O . SER A 1 541 ? -17.146 12.286 -36.325 1.00 76.50 541 SER A O 1
ATOM 4380 N N . VAL A 1 542 ? -16.091 10.527 -35.402 1.00 87.94 542 VAL A N 1
ATOM 4381 C CA . VAL A 1 542 ? -15.457 11.256 -34.305 1.00 87.94 542 VAL A CA 1
ATOM 4382 C C . VAL A 1 542 ? -13.958 11.025 -34.411 1.00 87.94 542 VAL A C 1
ATOM 4384 O O . VAL A 1 542 ? -13.502 9.882 -34.373 1.00 87.94 542 VAL A O 1
ATOM 4387 N N . LYS A 1 543 ? -13.185 12.103 -34.546 1.00 84.12 543 LYS A N 1
ATOM 4388 C CA . LYS A 1 543 ? -11.724 12.042 -34.633 1.00 84.12 543 LYS A CA 1
ATOM 4389 C C . LYS A 1 543 ? -11.088 12.499 -33.332 1.00 84.12 543 LYS A C 1
ATOM 4391 O O . LYS A 1 543 ? -11.531 13.449 -32.686 1.00 84.12 543 LYS A O 1
ATOM 4396 N N . ILE A 1 544 ? -10.037 11.782 -32.951 1.00 84.06 544 ILE A N 1
ATOM 4397 C CA . ILE A 1 544 ? -9.279 12.006 -31.725 1.00 84.06 544 ILE A CA 1
ATOM 4398 C C . ILE A 1 544 ? -7.895 12.520 -32.113 1.00 84.06 544 ILE A C 1
ATOM 4400 O O . ILE A 1 544 ? -7.150 11.862 -32.837 1.00 84.06 544 ILE A O 1
ATOM 4404 N N . TRP A 1 545 ? -7.545 13.692 -31.600 1.00 80.69 545 TRP A N 1
ATOM 4405 C CA . TRP A 1 545 ? -6.310 14.399 -31.901 1.00 80.69 545 TRP A CA 1
ATOM 4406 C C . TRP A 1 545 ? -5.423 14.438 -30.658 1.00 80.69 545 TRP A C 1
ATOM 4408 O O . TRP A 1 545 ? -5.827 14.942 -29.606 1.00 80.69 545 TRP A O 1
ATOM 4418 N N . LYS A 1 546 ? -4.198 13.917 -30.777 1.00 69.81 546 LYS A N 1
ATOM 4419 C CA . LYS A 1 546 ? -3.186 13.933 -29.710 1.00 69.81 546 LYS A CA 1
ATOM 4420 C C . LYS A 1 546 ? -2.096 14.963 -30.016 1.00 69.81 546 LYS A C 1
ATOM 4422 O O . LYS A 1 546 ? -1.751 15.165 -31.179 1.00 69.81 546 LYS A O 1
ATOM 4427 N N . GLY A 1 547 ? -1.518 15.556 -28.966 1.00 62.00 547 GLY A N 1
ATOM 4428 C CA . GLY A 1 547 ? -0.239 16.275 -29.070 1.00 62.00 547 GLY A CA 1
ATOM 4429 C C . GLY A 1 547 ? -0.268 17.802 -28.940 1.00 62.00 547 GLY A C 1
ATOM 4430 O O . GLY A 1 547 ? 0.645 18.444 -29.440 1.00 62.00 547 GLY A O 1
ATOM 4431 N N . PHE A 1 548 ? -1.242 18.413 -28.253 1.00 61.03 548 PHE A N 1
ATOM 4432 C CA . PHE A 1 548 ? -1.228 19.876 -28.046 1.00 61.03 548 PHE A CA 1
ATOM 4433 C C . PHE A 1 548 ? -0.385 20.359 -26.843 1.00 61.03 548 PHE A C 1
ATOM 4435 O O . PHE A 1 548 ? -0.320 21.560 -26.599 1.00 61.03 548 PHE A O 1
ATOM 4442 N N . ASN A 1 549 ? 0.273 19.453 -26.103 1.00 50.91 549 ASN A N 1
ATOM 4443 C CA . ASN A 1 549 ? 0.931 19.747 -24.815 1.00 50.91 549 ASN A CA 1
ATOM 4444 C C . ASN A 1 549 ? 2.473 19.872 -24.844 1.00 50.91 549 ASN A C 1
ATOM 4446 O O . ASN A 1 549 ? 3.103 19.821 -23.790 1.00 50.91 549 ASN A O 1
ATOM 4450 N N . SER A 1 550 ? 3.110 20.073 -26.002 1.00 40.53 550 SER A N 1
ATOM 4451 C CA . SER A 1 550 ? 4.556 20.350 -26.062 1.00 40.53 550 SER A CA 1
ATOM 4452 C C . SER A 1 550 ? 4.827 21.790 -26.486 1.00 40.53 550 SER A C 1
ATOM 4454 O O . SER A 1 550 ? 4.211 22.295 -27.422 1.00 40.53 550 SER A O 1
ATOM 4456 N N . ARG A 1 551 ? 5.782 22.444 -25.812 1.00 41.66 551 ARG A N 1
ATOM 4457 C CA . ARG A 1 551 ? 6.282 23.791 -26.140 1.00 41.66 551 ARG A CA 1
ATOM 4458 C C . ARG A 1 551 ? 6.938 23.890 -27.524 1.00 41.66 551 ARG A C 1
ATOM 4460 O O . ARG A 1 551 ? 7.202 25.005 -27.950 1.00 41.66 551 ARG A O 1
ATOM 4467 N N . ASP A 1 552 ? 7.106 22.778 -28.238 1.00 35.50 552 ASP A N 1
ATOM 4468 C CA . ASP A 1 552 ? 7.587 22.754 -29.615 1.00 35.50 552 ASP A CA 1
ATOM 4469 C C . ASP A 1 552 ? 6.595 22.029 -30.541 1.00 35.50 552 ASP A C 1
ATOM 4471 O O . ASP A 1 552 ? 6.281 20.855 -30.353 1.00 35.50 552 ASP A O 1
ATOM 4475 N N . CYS A 1 553 ? 6.143 22.767 -31.563 1.00 35.62 553 CYS A N 1
ATOM 4476 C CA . CYS A 1 553 ? 5.333 22.361 -32.720 1.00 35.62 553 CYS A CA 1
ATOM 4477 C C . CYS A 1 553 ? 3.905 21.832 -32.454 1.00 35.62 553 CYS A C 1
ATOM 4479 O O . CYS A 1 553 ? 3.675 20.662 -32.167 1.00 35.62 553 CYS A O 1
ATOM 4481 N N . LEU A 1 554 ? 2.919 22.704 -32.716 1.00 43.06 554 LEU A N 1
ATOM 4482 C CA . LEU A 1 554 ? 1.487 22.409 -32.884 1.00 43.06 554 LEU A CA 1
ATOM 4483 C C . LEU A 1 554 ? 1.218 21.515 -34.119 1.00 43.06 554 LEU A C 1
ATOM 4485 O O . LEU A 1 554 ? 0.568 21.945 -35.070 1.00 43.06 554 LEU A O 1
ATOM 4489 N N . SER A 1 555 ? 1.712 20.276 -34.139 1.00 40.59 555 SER A N 1
ATOM 4490 C CA . SER A 1 555 ? 1.309 19.282 -35.141 1.00 40.59 555 SER A CA 1
ATOM 4491 C C . SER A 1 555 ? 0.305 18.316 -34.518 1.00 40.59 555 SER A C 1
ATOM 4493 O O . SER A 1 555 ? 0.687 17.396 -33.795 1.00 40.59 555 SER A O 1
ATOM 4495 N N . PHE A 1 556 ? -0.984 18.513 -34.793 1.00 46.81 556 PHE A N 1
ATOM 4496 C CA . PHE A 1 556 ? -2.001 17.521 -34.456 1.00 46.81 556 PHE A CA 1
ATOM 4497 C C . PHE A 1 556 ? -1.799 16.318 -35.386 1.00 46.81 556 PHE A C 1
ATOM 4499 O O . PHE A 1 556 ? -2.021 16.421 -36.591 1.00 46.81 556 PHE A O 1
ATOM 4506 N N . ARG A 1 557 ? -1.320 15.188 -34.854 1.00 44.06 557 ARG A N 1
ATOM 4507 C CA . ARG A 1 557 ? -1.208 13.943 -35.628 1.00 44.06 557 ARG A CA 1
ATOM 4508 C C . ARG A 1 557 ? -2.488 13.136 -35.458 1.00 44.06 557 ARG A C 1
ATOM 4510 O O . ARG A 1 557 ? -2.923 12.896 -34.331 1.00 44.06 557 ARG A O 1
ATOM 4517 N N . MET A 1 558 ? -3.074 12.725 -36.580 1.00 36.88 558 MET A N 1
ATOM 4518 C CA . MET A 1 558 ? -4.174 11.767 -36.595 1.00 36.88 558 MET A CA 1
ATOM 4519 C C . MET A 1 558 ? -3.637 10.439 -36.050 1.00 36.88 558 MET A C 1
ATOM 4521 O O . MET A 1 558 ? -2.687 9.890 -36.604 1.00 36.88 558 MET A O 1
ATOM 4525 N N . SER A 1 559 ? -4.180 9.949 -34.937 1.00 39.88 559 SER A N 1
ATOM 4526 C CA . SER A 1 559 ? -3.976 8.548 -34.564 1.00 39.88 559 SER A CA 1
ATOM 4527 C C . SER A 1 559 ? -4.767 7.688 -35.542 1.00 39.88 559 SER A C 1
ATOM 4529 O O . SER A 1 559 ? -5.926 8.024 -35.796 1.00 39.88 559 SER A O 1
ATOM 4531 N N . ASP A 1 560 ? -4.160 6.620 -36.069 1.00 31.59 560 ASP A N 1
ATOM 4532 C CA . ASP A 1 560 ? -4.822 5.659 -36.956 1.00 31.59 560 ASP A CA 1
ATOM 4533 C C . ASP A 1 560 ? -6.240 5.366 -36.461 1.00 31.59 560 ASP A C 1
ATOM 4535 O O . ASP A 1 560 ? -6.466 5.025 -35.296 1.00 31.59 560 ASP A O 1
ATOM 4539 N N . ALA A 1 561 ? -7.199 5.633 -37.342 1.00 30.77 561 ALA A N 1
ATOM 4540 C CA . ALA A 1 561 ? -8.607 5.711 -37.020 1.00 30.77 561 ALA A CA 1
ATOM 4541 C C . ALA A 1 561 ? -9.110 4.400 -36.396 1.00 30.77 561 ALA A C 1
ATOM 4543 O O . ALA A 1 561 ? -9.224 3.384 -37.079 1.00 30.77 561 ALA A O 1
ATOM 4544 N N . MET A 1 562 ? -9.527 4.437 -35.127 1.00 29.16 562 MET A N 1
ATOM 4545 C CA . MET A 1 562 ? -10.614 3.562 -34.695 1.00 29.16 562 MET A CA 1
ATOM 4546 C C . MET A 1 562 ? -11.901 4.135 -35.282 1.00 29.16 562 MET A C 1
ATOM 4548 O O . MET A 1 562 ? -12.611 4.911 -34.645 1.00 29.16 562 MET A O 1
ATOM 4552 N N . VAL A 1 563 ? -12.203 3.747 -36.521 1.00 28.47 563 VAL A N 1
ATOM 4553 C CA . VAL A 1 563 ? -13.603 3.639 -36.928 1.00 28.47 563 VAL A CA 1
ATOM 4554 C C . VAL A 1 563 ? -14.221 2.668 -35.931 1.00 28.47 563 VAL A C 1
ATOM 4556 O O . VAL A 1 563 ? -13.724 1.551 -35.782 1.00 28.47 563 VAL A O 1
ATOM 4559 N N . ALA A 1 564 ? -15.237 3.112 -35.196 1.00 27.89 564 ALA A N 1
ATOM 4560 C CA . ALA A 1 564 ? -15.958 2.281 -34.248 1.00 27.89 564 ALA A CA 1
ATOM 4561 C C . ALA A 1 564 ? -16.701 1.158 -34.995 1.00 27.89 564 ALA A C 1
ATOM 4563 O O . ALA A 1 564 ? -17.902 1.229 -35.226 1.00 27.89 564 ALA A O 1
ATOM 4564 N N . TYR A 1 565 ? -15.977 0.111 -35.376 1.00 29.52 565 TYR A N 1
ATOM 4565 C CA . TYR A 1 565 ? -16.531 -1.220 -35.518 1.00 29.52 565 TYR A CA 1
ATOM 4566 C C . TYR A 1 565 ? -16.391 -1.889 -34.157 1.00 29.52 565 TYR A C 1
ATOM 4568 O O . TYR A 1 565 ? -15.284 -2.060 -33.651 1.00 29.52 565 TYR A O 1
ATOM 4576 N N . LEU A 1 566 ? -17.532 -2.230 -33.557 1.00 27.20 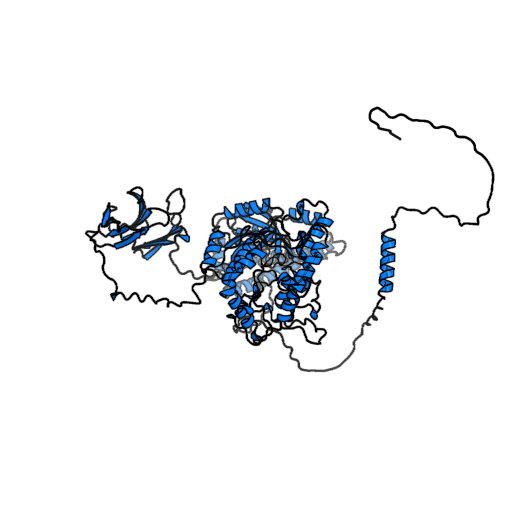566 LEU A N 1
ATOM 4577 C CA . LEU A 1 566 ? -17.622 -3.121 -32.402 1.00 27.20 566 LEU A CA 1
ATOM 4578 C C . LEU A 1 566 ? -16.736 -4.358 -32.653 1.00 27.20 566 LEU A C 1
ATOM 4580 O O . LEU A 1 566 ? -17.037 -5.121 -33.576 1.00 27.20 566 LEU A O 1
ATOM 4584 N N . PRO A 1 567 ? -15.652 -4.581 -31.888 1.00 28.53 567 PRO A N 1
ATOM 4585 C CA . PRO A 1 567 ? -14.808 -5.740 -32.099 1.00 28.53 567 PRO A CA 1
ATOM 4586 C C . PRO A 1 567 ? -15.416 -6.932 -31.362 1.00 28.53 567 PRO A C 1
ATOM 4588 O O . PRO A 1 567 ? -15.464 -6.977 -30.135 1.00 28.53 567 PRO A O 1
ATOM 4591 N N . LEU A 1 568 ? -15.876 -7.915 -32.133 1.00 29.30 568 LEU A N 1
ATOM 4592 C CA . LEU A 1 568 ? -16.096 -9.269 -31.643 1.00 29.30 568 LEU A CA 1
ATOM 4593 C C . LEU A 1 568 ? -14.713 -9.902 -31.427 1.00 29.30 568 LEU A C 1
ATOM 4595 O O . LEU A 1 568 ? -14.021 -10.272 -32.376 1.00 29.30 568 LEU A O 1
ATOM 4599 N N . GLU A 1 569 ? -14.288 -9.976 -30.170 1.00 33.88 569 GLU A N 1
ATOM 4600 C CA . GLU A 1 569 ? -13.112 -10.733 -29.753 1.00 33.88 569 GLU A CA 1
ATOM 4601 C C . GLU A 1 569 ? -13.304 -12.225 -30.040 1.00 33.88 569 GLU A C 1
ATOM 4603 O O . GLU A 1 569 ? -14.167 -12.860 -29.442 1.00 33.88 569 GLU A O 1
ATOM 4608 N N . GLN A 1 570 ? -12.433 -12.823 -30.857 1.00 32.88 570 GLN A N 1
ATOM 4609 C CA . GLN A 1 570 ? -12.037 -14.223 -30.682 1.00 32.88 570 GLN A CA 1
ATOM 4610 C C . GLN A 1 570 ? -10.558 -14.401 -31.040 1.00 32.88 570 GLN A C 1
ATOM 4612 O O . GLN A 1 570 ? -10.162 -14.383 -32.205 1.00 32.88 570 GLN A O 1
ATOM 4617 N N . LYS A 1 571 ? -9.732 -14.655 -30.017 1.00 34.38 571 LYS A N 1
ATOM 4618 C CA . LYS A 1 571 ? -8.483 -15.408 -30.180 1.00 34.38 571 LYS A CA 1
ATOM 4619 C C . LYS A 1 571 ? -8.857 -16.771 -30.766 1.00 34.38 571 LYS A C 1
ATOM 4621 O O . LYS A 1 571 ? -9.470 -17.589 -30.085 1.00 34.38 571 LYS A O 1
ATOM 4626 N N . ALA A 1 572 ? -8.529 -17.009 -32.031 1.00 34.09 572 ALA A N 1
ATOM 4627 C CA . ALA A 1 572 ? -8.851 -18.264 -32.694 1.00 34.09 572 ALA A CA 1
ATOM 4628 C C . ALA A 1 572 ? -7.952 -19.402 -32.176 1.00 34.09 572 ALA A C 1
ATOM 4630 O O . ALA A 1 572 ? -6.889 -19.674 -32.730 1.00 34.09 572 ALA A O 1
ATOM 4631 N N . ASN A 1 573 ? -8.417 -20.116 -31.149 1.00 42.47 573 ASN A N 1
ATOM 4632 C CA . ASN A 1 573 ? -8.145 -21.547 -31.050 1.00 42.47 573 ASN A CA 1
ATOM 4633 C C . ASN A 1 573 ? -8.783 -22.193 -32.287 1.00 42.47 573 ASN A C 1
ATOM 4635 O O . ASN A 1 573 ? -10.006 -22.302 -32.367 1.00 42.47 573 ASN A O 1
ATOM 4639 N N . TYR A 1 574 ? -7.978 -22.552 -33.288 1.00 57.69 574 TYR A N 1
ATOM 4640 C CA . TYR A 1 574 ? -8.481 -23.229 -34.481 1.00 57.69 574 TYR A CA 1
ATOM 4641 C C . TYR A 1 574 ? -9.052 -24.597 -34.087 1.00 57.69 574 TYR A C 1
ATOM 4643 O O . TYR A 1 574 ? -8.305 -25.514 -33.749 1.00 57.69 574 TYR A O 1
ATOM 4651 N N . GLN A 1 575 ? -10.378 -24.727 -34.093 1.00 64.62 575 GLN A N 1
ATOM 4652 C CA . GLN A 1 575 ? -11.050 -26.008 -33.899 1.00 64.62 575 GLN A CA 1
ATOM 4653 C C . GLN A 1 575 ? -11.050 -26.771 -35.226 1.00 64.62 575 GLN A C 1
ATOM 4655 O O . GLN A 1 575 ? -11.567 -26.277 -36.229 1.00 64.62 575 GLN A O 1
ATOM 4660 N N . PHE A 1 576 ? -10.452 -27.964 -35.232 1.00 72.50 576 PHE A N 1
ATOM 4661 C CA . PHE A 1 576 ? -10.435 -28.830 -36.409 1.00 72.50 576 PHE A CA 1
ATOM 4662 C C . PHE A 1 576 ? -11.852 -29.253 -36.792 1.00 72.50 576 PHE A C 1
ATOM 4664 O O . PHE A 1 576 ? -12.658 -29.610 -35.929 1.00 72.50 576 PHE A O 1
ATOM 4671 N N . SER A 1 577 ? -12.140 -29.282 -38.092 1.00 77.62 577 SER A N 1
ATOM 4672 C CA . SER A 1 577 ? -13.420 -29.805 -38.569 1.00 77.62 577 SER A CA 1
ATOM 4673 C C . SER A 1 577 ? -13.528 -31.322 -38.307 1.00 77.62 577 SER A C 1
ATOM 4675 O O . SER A 1 577 ? -12.510 -32.023 -38.234 1.00 77.62 577 SER A O 1
ATOM 4677 N N . PRO A 1 578 ? -14.747 -31.886 -38.204 1.00 81.00 578 PRO A N 1
ATOM 4678 C CA . PRO A 1 578 ? -14.933 -33.331 -38.051 1.00 81.00 578 PRO A CA 1
ATOM 4679 C C . PRO A 1 578 ? -14.280 -34.149 -39.175 1.00 81.00 578 PRO A C 1
ATOM 4681 O O . PRO A 1 578 ? -13.839 -35.277 -38.952 1.00 81.00 578 PRO A O 1
ATOM 4684 N N . GLU A 1 579 ? -14.195 -33.584 -40.380 1.00 82.75 579 GLU A N 1
ATOM 4685 C CA . GLU A 1 579 ? -13.546 -34.206 -41.536 1.00 82.75 579 GLU A CA 1
ATOM 4686 C C . GLU A 1 579 ? -12.018 -34.145 -41.439 1.00 82.75 579 GLU A C 1
ATOM 4688 O O . GLU A 1 579 ? -11.348 -35.142 -41.715 1.00 82.75 579 GLU A O 1
ATOM 4693 N N . GLU A 1 580 ? -11.463 -33.030 -40.953 1.00 80.62 580 GLU A N 1
ATOM 4694 C CA . GLU A 1 580 ? -10.031 -32.898 -40.663 1.00 80.62 580 GLU A CA 1
ATOM 4695 C C . GLU A 1 580 ? -9.598 -33.898 -39.588 1.00 80.62 580 GLU A C 1
ATOM 4697 O O . GLU A 1 580 ? -8.620 -34.621 -39.773 1.00 80.62 580 GLU A O 1
ATOM 4702 N N . LEU A 1 581 ? -10.365 -34.028 -38.501 1.00 82.06 581 LEU A N 1
ATOM 4703 C CA . LEU A 1 581 ? -10.090 -34.997 -37.435 1.00 82.06 581 LEU A CA 1
ATOM 4704 C C . LEU A 1 581 ? -10.129 -36.448 -37.933 1.00 82.06 581 LEU A C 1
ATOM 4706 O O . LEU A 1 581 ? -9.314 -37.266 -37.498 1.00 82.06 581 LEU A O 1
ATOM 4710 N N . ARG A 1 582 ? -11.048 -36.786 -38.849 1.00 84.44 582 ARG A N 1
ATOM 4711 C CA . ARG A 1 582 ? -11.100 -38.116 -39.482 1.00 84.44 582 ARG A CA 1
ATOM 4712 C C . ARG A 1 582 ? -9.887 -38.369 -40.371 1.00 84.44 582 ARG A C 1
ATOM 4714 O O . ARG A 1 582 ? -9.287 -39.437 -40.269 1.00 84.44 582 ARG A O 1
ATOM 4721 N N . ALA A 1 583 ? -9.506 -37.401 -41.203 1.00 82.31 583 ALA A N 1
ATOM 4722 C CA . ALA A 1 583 ? -8.349 -37.529 -42.085 1.00 82.31 583 ALA A CA 1
ATOM 4723 C C . ALA A 1 583 ? -7.046 -37.671 -41.290 1.00 82.31 583 ALA A C 1
ATOM 4725 O O . ALA A 1 583 ? -6.243 -38.556 -41.581 1.00 82.31 583 ALA A O 1
ATOM 4726 N N . ILE A 1 584 ? -6.882 -36.868 -40.236 1.00 82.44 584 ILE A N 1
ATOM 4727 C CA . ILE A 1 584 ? -5.742 -36.939 -39.317 1.00 82.44 584 ILE A CA 1
ATOM 4728 C C . ILE A 1 584 ? -5.724 -38.336 -38.661 1.00 82.44 584 ILE A C 1
ATOM 4730 O O . ILE A 1 584 ? -4.694 -39.005 -38.690 1.00 82.44 584 ILE A O 1
ATOM 4734 N N . LYS A 1 585 ? -6.876 -38.855 -38.189 1.00 83.00 585 LYS A N 1
ATOM 4735 C CA . LYS A 1 585 ? -6.999 -40.216 -37.599 1.00 83.00 585 LYS A CA 1
ATOM 4736 C C . LYS A 1 585 ? -6.568 -41.317 -38.551 1.00 83.00 585 LYS A C 1
ATOM 4738 O O . LYS A 1 585 ? -5.847 -42.233 -38.158 1.00 83.00 585 LYS A O 1
ATOM 4743 N N . GLN A 1 586 ? -6.987 -41.215 -39.803 1.00 84.69 586 GLN A N 1
ATOM 4744 C CA . GLN A 1 586 ? -6.626 -42.182 -40.824 1.00 84.69 586 GLN A CA 1
ATOM 4745 C C . GLN A 1 586 ? -5.132 -42.120 -41.168 1.00 84.69 586 GLN A C 1
ATOM 4747 O O . GLN A 1 586 ? -4.502 -43.169 -41.320 1.00 84.69 586 GLN A O 1
ATOM 4752 N N . CYS A 1 587 ? -4.556 -40.916 -41.244 1.00 83.75 587 CYS A N 1
ATOM 4753 C CA . CYS A 1 587 ? -3.136 -40.746 -41.527 1.00 83.75 587 CYS A CA 1
ATOM 4754 C C . CYS A 1 587 ? -2.250 -41.473 -40.523 1.00 83.75 587 CYS A C 1
ATOM 4756 O O . CYS A 1 587 ? -1.238 -42.055 -40.912 1.00 83.75 587 CYS A O 1
ATOM 4758 N N . ASP A 1 588 ? -2.624 -41.469 -39.248 1.00 80.12 588 ASP A N 1
ATOM 4759 C CA . ASP A 1 588 ? -1.762 -42.054 -38.236 1.00 80.12 588 ASP A CA 1
ATOM 4760 C C . ASP A 1 588 ? -1.798 -43.564 -38.186 1.00 80.12 588 ASP A C 1
ATOM 4762 O O . ASP A 1 588 ? -0.738 -44.184 -38.068 1.00 80.12 588 ASP A O 1
ATOM 4766 N N . VAL A 1 589 ? -2.972 -44.154 -38.398 1.00 83.44 589 VAL A N 1
ATOM 4767 C CA . VAL A 1 589 ? -3.103 -45.605 -38.567 1.00 83.44 589 VAL A CA 1
ATOM 4768 C C . VAL A 1 589 ? -2.281 -46.076 -39.772 1.00 83.44 589 VAL A C 1
ATOM 4770 O O . VAL A 1 589 ? -1.519 -47.038 -39.672 1.00 83.44 589 VAL A O 1
ATOM 4773 N N . GLU A 1 590 ? -2.369 -45.373 -40.901 1.00 84.19 590 GLU A N 1
ATOM 4774 C CA . GLU A 1 590 ? -1.642 -45.728 -42.127 1.00 84.19 590 GLU A CA 1
ATOM 4775 C C . GLU A 1 590 ? -0.130 -45.462 -42.017 1.00 84.19 590 GLU A C 1
ATOM 4777 O O . GLU A 1 590 ? 0.677 -46.228 -42.554 1.00 84.19 590 GLU A O 1
ATOM 4782 N N . SER A 1 591 ? 0.280 -44.417 -41.288 1.00 81.69 591 SER A N 1
ATOM 4783 C CA . SER A 1 591 ? 1.696 -44.141 -41.010 1.00 81.69 591 SER A CA 1
ATOM 4784 C C . SER A 1 591 ? 2.321 -45.243 -40.151 1.00 81.69 591 SER A C 1
ATOM 4786 O O . SER A 1 591 ? 3.458 -45.652 -40.398 1.00 81.69 591 SER A O 1
ATOM 4788 N N . LEU A 1 592 ? 1.554 -45.780 -39.197 1.00 81.31 592 LEU A N 1
ATOM 4789 C CA . LEU A 1 592 ? 1.984 -46.853 -38.309 1.00 81.31 592 LEU A CA 1
ATOM 4790 C C . LEU A 1 592 ? 2.146 -48.182 -39.061 1.00 81.31 592 LEU A C 1
ATOM 4792 O O . LEU A 1 592 ? 3.133 -48.890 -38.866 1.00 81.31 592 LEU A O 1
ATOM 4796 N N . GLN A 1 593 ? 1.234 -48.488 -39.991 1.00 84.81 593 GLN A N 1
ATOM 4797 C CA . GLN A 1 593 ? 1.331 -49.677 -40.852 1.00 84.81 593 GLN A CA 1
ATOM 4798 C C . GLN A 1 593 ? 2.582 -49.675 -41.746 1.00 84.81 593 GLN A C 1
ATOM 4800 O O . GLN A 1 593 ? 3.066 -50.739 -42.126 1.00 84.81 593 GLN A O 1
ATOM 4805 N N . ARG A 1 594 ? 3.136 -48.498 -42.065 1.00 81.25 594 ARG A N 1
ATOM 4806 C CA . ARG A 1 594 ? 4.384 -48.359 -42.836 1.00 81.25 594 ARG A CA 1
ATOM 4807 C C . ARG A 1 594 ? 5.633 -48.314 -41.962 1.00 81.25 594 ARG A C 1
ATOM 4809 O O . ARG A 1 594 ? 6.678 -48.808 -42.379 1.00 81.25 594 ARG A O 1
ATOM 4816 N N . SER A 1 595 ? 5.545 -47.725 -40.772 1.00 86.12 595 SER A N 1
ATOM 4817 C CA . SER A 1 595 ? 6.696 -47.547 -39.885 1.00 86.12 595 SER A CA 1
ATOM 4818 C C . SER A 1 595 ? 7.119 -48.837 -39.188 1.00 86.12 595 SER A C 1
ATOM 4820 O O . SER A 1 595 ? 8.317 -49.057 -39.009 1.00 86.12 595 SER A O 1
ATOM 4822 N N . ILE A 1 596 ? 6.170 -49.725 -38.872 1.00 89.06 596 ILE A N 1
ATOM 4823 C CA . ILE A 1 596 ? 6.465 -51.000 -38.207 1.00 89.06 596 ILE A CA 1
ATOM 4824 C C . ILE A 1 596 ? 7.355 -51.904 -39.080 1.00 89.06 596 ILE A C 1
ATOM 4826 O O . ILE A 1 596 ? 8.431 -52.260 -38.607 1.00 89.06 596 ILE A O 1
ATOM 4830 N N . PRO A 1 597 ? 7.030 -52.226 -40.352 1.00 91.94 597 PRO A N 1
ATOM 4831 C CA . PRO A 1 597 ? 7.882 -53.095 -41.170 1.00 91.94 597 PRO A CA 1
ATOM 4832 C C . PRO A 1 597 ? 9.289 -52.532 -41.407 1.00 91.94 597 PRO A C 1
ATOM 4834 O O . PRO A 1 597 ? 10.261 -53.284 -41.391 1.00 91.94 597 PRO A O 1
ATOM 4837 N N . ILE A 1 598 ? 9.414 -51.211 -41.588 1.00 90.31 598 ILE A N 1
ATOM 4838 C CA . ILE A 1 598 ? 10.708 -50.537 -41.782 1.00 90.31 598 ILE A CA 1
ATOM 4839 C C . ILE A 1 598 ? 11.530 -50.582 -40.488 1.00 90.31 598 ILE A C 1
ATOM 4841 O O . ILE A 1 598 ? 12.711 -50.929 -40.518 1.00 90.31 598 ILE A O 1
ATOM 4845 N N . GLY A 1 599 ? 10.903 -50.286 -39.346 1.00 91.19 599 GLY A N 1
ATOM 4846 C CA . GLY A 1 599 ? 11.512 -50.401 -38.021 1.00 91.19 599 GLY A CA 1
ATOM 4847 C C . GLY A 1 599 ? 11.976 -51.823 -37.719 1.00 91.19 599 GLY A C 1
ATOM 4848 O O . GLY A 1 599 ? 13.120 -52.022 -37.318 1.00 91.19 599 GLY A O 1
ATOM 4849 N N . THR A 1 600 ? 11.132 -52.822 -37.980 1.00 92.88 600 THR A N 1
ATOM 4850 C CA . THR A 1 600 ? 11.467 -54.238 -37.787 1.00 92.88 600 THR A CA 1
ATOM 4851 C C . THR A 1 600 ? 12.572 -54.693 -38.740 1.00 92.88 600 THR A C 1
ATOM 4853 O O . THR A 1 600 ? 13.505 -55.366 -38.306 1.00 92.88 600 THR A O 1
ATOM 4856 N N . GLY A 1 601 ? 12.529 -54.292 -40.013 1.00 94.25 601 GLY A N 1
ATOM 4857 C CA . GLY A 1 601 ? 13.561 -54.619 -40.999 1.00 94.25 601 GLY A CA 1
ATOM 4858 C C . GLY A 1 601 ? 14.931 -54.051 -40.626 1.00 94.25 601 GLY A C 1
ATOM 4859 O O . GLY A 1 601 ? 15.923 -54.780 -40.633 1.00 94.25 601 GLY A O 1
ATOM 4860 N N . LEU A 1 602 ? 14.989 -52.779 -40.217 1.00 92.94 602 LEU A N 1
ATOM 4861 C CA . LEU A 1 602 ? 16.228 -52.139 -39.761 1.00 92.94 602 LEU A CA 1
ATOM 4862 C C . LEU A 1 602 ? 16.735 -52.725 -38.439 1.00 92.94 602 LEU A C 1
ATOM 4864 O O . LEU A 1 602 ? 17.940 -52.910 -38.274 1.00 92.94 602 LEU A O 1
ATOM 4868 N N . ALA A 1 603 ? 15.834 -53.079 -37.522 1.00 93.44 603 ALA A N 1
ATOM 4869 C CA . ALA A 1 603 ? 16.180 -53.765 -36.281 1.00 93.44 603 ALA A CA 1
ATOM 4870 C C . ALA A 1 603 ? 16.805 -55.148 -36.546 1.00 93.44 603 ALA A C 1
ATOM 4872 O O . ALA A 1 603 ? 17.847 -55.472 -35.972 1.00 93.44 603 ALA A O 1
ATOM 4873 N N . LEU A 1 604 ? 16.220 -55.940 -37.453 1.00 94.88 604 LEU A N 1
ATOM 4874 C CA . LEU A 1 604 ? 16.755 -57.243 -37.860 1.00 94.88 604 LEU A CA 1
ATOM 4875 C C . LEU A 1 604 ? 18.097 -57.098 -38.587 1.00 94.88 604 LEU A C 1
ATOM 4877 O O . LEU A 1 604 ? 19.041 -57.820 -38.269 1.00 94.88 604 LEU A O 1
ATOM 4881 N N . ALA A 1 605 ? 18.224 -56.131 -39.497 1.00 93.12 605 ALA A N 1
ATOM 4882 C CA . ALA A 1 605 ? 19.484 -55.841 -40.180 1.00 93.12 605 ALA A CA 1
ATOM 4883 C C . ALA A 1 605 ? 20.590 -55.439 -39.190 1.00 93.12 605 ALA A C 1
ATOM 4885 O O . ALA A 1 605 ? 21.713 -55.935 -39.282 1.00 93.12 605 ALA A O 1
ATOM 4886 N N . ALA A 1 606 ? 20.274 -54.609 -38.192 1.00 90.31 606 ALA A N 1
ATOM 4887 C CA . ALA A 1 606 ? 21.209 -54.247 -37.129 1.00 90.31 606 ALA A CA 1
ATOM 4888 C C . ALA A 1 606 ? 21.587 -55.457 -36.256 1.00 90.31 606 ALA A C 1
ATOM 4890 O O . ALA A 1 606 ? 22.751 -55.602 -35.878 1.00 90.31 606 ALA A O 1
ATOM 4891 N N . TYR A 1 607 ? 20.636 -56.351 -35.970 1.00 93.19 607 TYR A N 1
ATOM 4892 C CA . TYR A 1 607 ? 20.879 -57.570 -35.198 1.00 93.19 607 TYR A CA 1
ATOM 4893 C C . TYR A 1 607 ? 21.822 -58.534 -35.933 1.00 93.19 607 TYR A C 1
ATOM 4895 O O . TYR A 1 607 ? 22.851 -58.937 -35.382 1.00 93.19 607 TYR A O 1
ATOM 4903 N N . TYR A 1 608 ? 21.523 -58.856 -37.195 1.00 93.88 608 TYR A N 1
ATOM 4904 C CA . TYR A 1 608 ? 22.374 -59.722 -38.015 1.00 93.88 608 TYR A CA 1
ATOM 4905 C C . TYR A 1 608 ? 23.704 -59.060 -38.373 1.00 93.88 608 TYR A C 1
ATOM 4907 O O . TYR A 1 608 ? 24.718 -59.748 -38.424 1.00 93.88 608 TYR A O 1
ATOM 4915 N N . GLY A 1 609 ? 23.743 -57.735 -38.526 1.00 90.75 609 GLY A N 1
ATOM 4916 C CA . GLY A 1 609 ? 24.981 -56.986 -38.728 1.00 90.75 609 GLY A CA 1
ATOM 4917 C C . GLY A 1 609 ? 25.929 -57.094 -37.534 1.00 90.75 609 GLY A C 1
ATOM 4918 O O . GLY A 1 609 ? 27.132 -57.260 -37.722 1.00 90.75 609 GLY A O 1
ATOM 4919 N N . VAL A 1 610 ? 25.410 -57.075 -36.300 1.00 89.06 610 VAL A N 1
ATOM 4920 C CA . VAL A 1 610 ? 26.241 -57.296 -35.104 1.00 89.06 610 VAL A CA 1
ATOM 4921 C C . VAL A 1 610 ? 26.662 -58.760 -34.974 1.00 89.06 610 VAL A C 1
ATOM 4923 O O . VAL A 1 610 ? 27.812 -59.040 -34.643 1.00 89.06 610 VAL A O 1
ATOM 4926 N N . LYS A 1 611 ? 25.762 -59.702 -35.280 1.00 87.31 611 LYS A N 1
ATOM 4927 C CA . LYS A 1 611 ? 26.045 -61.144 -35.199 1.00 87.31 611 LYS A CA 1
ATOM 4928 C C . LYS A 1 611 ? 27.029 -61.626 -36.274 1.00 87.31 611 LYS A C 1
ATOM 4930 O O . LYS A 1 611 ? 27.842 -62.498 -36.000 1.00 87.31 611 LYS A O 1
ATOM 4935 N N . GLY A 1 612 ? 26.970 -61.048 -37.472 1.00 85.75 612 GLY A N 1
ATOM 4936 C CA . GLY A 1 612 ? 27.855 -61.342 -38.602 1.00 85.75 612 GLY A CA 1
ATOM 4937 C C . GLY A 1 612 ? 29.193 -60.597 -38.568 1.00 85.75 612 GLY A C 1
ATOM 4938 O O . GLY A 1 612 ? 29.943 -60.671 -39.531 1.00 85.75 612 GLY A O 1
ATOM 4939 N N . GLY A 1 613 ? 29.489 -59.848 -37.498 1.00 82.94 613 GLY A N 1
ATOM 4940 C CA . GLY A 1 613 ? 30.756 -59.125 -37.332 1.00 82.94 613 GLY A CA 1
ATOM 4941 C C . GLY A 1 613 ? 30.871 -57.805 -38.107 1.00 82.94 613 GLY A C 1
ATOM 4942 O O . GLY A 1 613 ? 31.833 -57.070 -37.901 1.00 82.94 613 GLY A O 1
ATOM 4943 N N . TYR A 1 614 ? 29.882 -57.451 -38.932 1.00 86.31 614 TYR A N 1
ATOM 4944 C CA . TYR A 1 614 ? 29.850 -56.194 -39.692 1.00 86.31 614 TYR A CA 1
ATOM 4945 C C . TYR A 1 614 ? 29.621 -54.952 -38.810 1.00 86.31 614 TYR A C 1
ATOM 4947 O O . TYR A 1 614 ? 30.019 -53.846 -39.171 1.00 86.31 614 TYR A O 1
ATOM 4955 N N . LEU A 1 615 ? 28.995 -55.107 -37.637 1.00 85.62 615 LEU A N 1
ATOM 4956 C CA . LEU A 1 615 ? 28.773 -54.037 -36.661 1.00 85.62 615 LEU A CA 1
ATOM 4957 C C . LEU A 1 615 ? 29.346 -54.422 -35.293 1.00 85.62 615 LEU A C 1
ATOM 4959 O O . LEU A 1 615 ? 28.954 -55.412 -34.688 1.00 85.62 615 LEU A O 1
ATOM 4963 N N . LYS A 1 616 ? 30.210 -53.575 -34.724 1.00 83.25 616 LYS A N 1
ATOM 4964 C CA . LYS A 1 616 ? 30.778 -53.816 -33.385 1.00 83.25 616 LYS A CA 1
ATOM 4965 C C . LYS A 1 616 ? 29.694 -53.782 -32.295 1.00 83.25 616 LYS A C 1
ATOM 4967 O O . LYS A 1 616 ? 29.036 -52.753 -32.137 1.00 83.25 616 LYS A O 1
ATOM 4972 N N . GLY A 1 617 ? 29.485 -54.877 -31.567 1.00 83.69 617 GLY A N 1
ATOM 4973 C CA . GLY A 1 617 ? 28.533 -54.943 -30.449 1.00 83.69 617 GLY A CA 1
ATOM 4974 C C . GLY A 1 617 ? 28.975 -54.115 -29.235 1.00 83.69 617 GLY A C 1
ATOM 4975 O O . GLY A 1 617 ? 30.158 -53.810 -29.080 1.00 83.69 617 GLY A O 1
ATOM 4976 N N . ASN A 1 618 ? 28.029 -53.736 -28.370 1.00 84.19 618 ASN A N 1
ATOM 4977 C CA . ASN A 1 618 ? 28.344 -53.092 -27.092 1.00 84.19 618 ASN A CA 1
ATOM 4978 C C . ASN A 1 618 ? 28.849 -54.147 -26.090 1.00 84.19 618 ASN A C 1
ATOM 4980 O O . ASN A 1 618 ? 28.247 -55.210 -25.964 1.00 84.19 618 ASN A O 1
ATOM 4984 N N . VAL A 1 619 ? 29.917 -53.834 -25.351 1.00 78.69 619 VAL A N 1
ATOM 4985 C CA . VAL A 1 619 ? 30.588 -54.751 -24.410 1.00 78.69 619 VAL A CA 1
ATOM 4986 C C . VAL A 1 619 ? 29.651 -55.264 -23.308 1.00 78.69 619 VAL A C 1
ATOM 4988 O O . VAL A 1 619 ? 29.763 -56.417 -22.909 1.00 78.69 619 VAL A O 1
ATOM 4991 N N . LYS A 1 620 ? 28.706 -54.437 -22.833 1.00 81.94 620 LYS A N 1
ATOM 4992 C CA . LYS A 1 620 ? 27.811 -54.787 -21.713 1.00 81.94 620 LYS A CA 1
ATOM 4993 C C . LYS A 1 620 ? 26.435 -55.300 -22.150 1.00 81.94 620 LYS A C 1
ATOM 4995 O O . LYS A 1 620 ? 25.836 -56.105 -21.450 1.00 81.94 620 LYS A O 1
ATOM 5000 N N . TYR A 1 621 ? 25.927 -54.828 -23.288 1.00 78.25 621 TYR A N 1
ATOM 5001 C CA . TYR A 1 621 ? 24.538 -55.069 -23.717 1.00 78.25 621 TYR A CA 1
ATOM 5002 C C . TYR A 1 621 ? 24.419 -55.741 -25.093 1.00 78.25 621 TYR A C 1
ATOM 5004 O O . TYR A 1 621 ? 23.325 -55.828 -25.649 1.00 78.25 621 TYR A O 1
ATOM 5012 N N . GLY A 1 622 ? 25.535 -56.193 -25.671 1.00 87.75 622 GLY A N 1
ATOM 5013 C CA . GLY A 1 622 ? 25.561 -56.906 -26.946 1.00 87.75 622 GLY A CA 1
ATOM 5014 C C . GLY A 1 622 ? 24.956 -56.090 -28.104 1.00 87.75 622 GLY A C 1
ATOM 5015 O O . GLY A 1 622 ? 25.289 -54.907 -28.256 1.00 87.75 622 GLY A O 1
ATOM 5016 N N . PRO A 1 623 ? 24.096 -56.690 -28.952 1.00 88.56 623 PRO A N 1
ATOM 5017 C CA . PRO A 1 623 ? 23.477 -56.007 -30.093 1.00 88.56 623 PRO A CA 1
ATOM 5018 C C . PRO A 1 623 ? 22.352 -55.035 -29.700 1.00 88.56 623 PRO A C 1
ATOM 5020 O O . PRO A 1 623 ? 21.984 -54.174 -30.500 1.00 88.56 623 PRO A O 1
ATOM 5023 N N . THR A 1 624 ? 21.820 -55.134 -28.478 1.00 87.62 624 THR A N 1
ATOM 5024 C CA . THR A 1 624 ? 20.560 -54.498 -28.060 1.00 87.62 624 THR A CA 1
ATOM 5025 C C . THR A 1 624 ? 20.510 -52.981 -28.288 1.00 87.62 624 THR A C 1
ATOM 5027 O O . THR A 1 624 ? 19.542 -52.526 -28.895 1.00 87.62 624 THR A O 1
ATOM 5030 N N . PRO A 1 625 ? 21.529 -52.171 -27.925 1.00 89.31 625 PRO A N 1
ATOM 5031 C CA . PRO A 1 625 ? 21.459 -50.722 -28.135 1.00 89.31 625 PRO A CA 1
ATOM 5032 C C . PRO A 1 625 ? 21.361 -50.327 -29.615 1.00 89.31 625 PRO A C 1
ATOM 5034 O O . PRO A 1 625 ? 20.657 -49.382 -29.960 1.00 89.31 625 PRO A O 1
ATOM 5037 N N . LYS A 1 626 ? 22.039 -51.068 -30.503 1.00 88.12 626 LYS A N 1
ATOM 5038 C CA . LYS A 1 626 ? 22.031 -50.795 -31.948 1.00 88.12 626 LYS A CA 1
ATOM 5039 C C . LYS A 1 626 ? 20.715 -51.205 -32.596 1.00 88.12 626 LYS A C 1
ATOM 5041 O O . LYS A 1 626 ? 20.227 -50.497 -33.467 1.00 88.12 626 LYS A O 1
ATOM 5046 N N . VAL A 1 627 ? 20.135 -52.312 -32.142 1.00 92.62 627 VAL A N 1
ATOM 5047 C CA . VAL A 1 627 ? 18.822 -52.785 -32.596 1.00 92.62 627 VAL A CA 1
ATOM 5048 C C . VAL A 1 627 ? 17.723 -51.804 -32.189 1.00 92.62 627 VAL A C 1
ATOM 5050 O O . VAL A 1 627 ? 16.912 -51.425 -33.028 1.00 92.62 627 VAL A O 1
ATOM 5053 N N . VAL A 1 628 ? 17.733 -51.329 -30.937 1.00 90.19 628 VAL A N 1
ATOM 5054 C CA . VAL A 1 628 ? 16.767 -50.328 -30.452 1.00 90.19 628 VAL A CA 1
ATOM 5055 C C . VAL A 1 628 ? 16.908 -49.018 -31.224 1.00 90.19 628 VAL A C 1
ATOM 5057 O O . VAL A 1 628 ? 15.911 -48.473 -31.690 1.00 90.19 628 VAL A O 1
ATOM 5060 N N . PHE A 1 629 ? 18.138 -48.539 -31.428 1.00 90.94 629 PHE A N 1
ATOM 5061 C CA . PHE A 1 629 ? 18.377 -47.334 -32.220 1.00 90.94 629 PHE A CA 1
ATOM 5062 C C . PHE A 1 629 ? 17.871 -47.484 -33.664 1.00 90.94 629 PHE A C 1
ATOM 5064 O O . PHE A 1 629 ? 17.157 -46.616 -34.159 1.00 90.94 629 PHE A O 1
ATOM 5071 N N . ALA A 1 630 ? 18.167 -48.610 -34.320 1.00 91.50 630 ALA A N 1
ATOM 5072 C CA . ALA A 1 630 ? 17.704 -48.892 -35.677 1.00 91.50 630 ALA A CA 1
ATOM 5073 C C . ALA A 1 630 ? 16.169 -48.997 -35.772 1.00 91.50 630 ALA A C 1
ATOM 5075 O O . ALA A 1 630 ? 15.586 -48.506 -36.739 1.00 91.50 630 ALA A O 1
ATOM 5076 N N . ALA A 1 631 ? 15.509 -49.564 -34.757 1.00 91.50 631 ALA A N 1
ATOM 5077 C CA . ALA A 1 631 ? 14.050 -49.623 -34.675 1.00 91.50 631 ALA A CA 1
ATOM 5078 C C . ALA A 1 631 ? 13.421 -48.222 -34.573 1.00 91.50 631 ALA A C 1
ATOM 5080 O O . ALA A 1 631 ? 12.466 -47.921 -35.289 1.00 91.50 631 ALA A O 1
ATOM 5081 N N . VAL A 1 632 ? 13.984 -47.348 -33.729 1.00 89.06 632 VAL A N 1
ATOM 5082 C CA . VAL A 1 632 ? 13.517 -45.960 -33.566 1.00 89.06 632 VAL A CA 1
ATOM 5083 C C . VAL A 1 632 ? 13.721 -45.164 -34.855 1.00 89.06 632 VAL A C 1
ATOM 5085 O O . VAL A 1 632 ? 12.794 -44.504 -35.323 1.00 89.06 632 VAL A O 1
ATOM 5088 N N . VAL A 1 633 ? 14.898 -45.266 -35.478 1.00 89.12 633 VAL A N 1
ATOM 5089 C CA . VAL A 1 633 ? 15.180 -44.603 -36.761 1.00 89.12 633 VAL A CA 1
ATOM 5090 C C . VAL A 1 633 ? 14.219 -45.089 -37.850 1.00 89.12 633 VAL A C 1
ATOM 5092 O O . VAL A 1 633 ? 13.646 -44.272 -38.570 1.00 89.12 633 VAL A O 1
ATOM 5095 N N . GLY A 1 634 ? 13.972 -46.398 -37.938 1.00 88.00 634 GLY A N 1
ATOM 5096 C CA . GLY A 1 634 ? 13.025 -46.957 -38.903 1.00 88.00 634 GLY A CA 1
ATOM 5097 C C . GLY A 1 634 ? 11.578 -46.523 -38.677 1.00 88.00 634 GLY A C 1
ATOM 5098 O O . GLY A 1 634 ? 10.863 -46.260 -39.645 1.00 88.00 634 GLY A O 1
ATOM 5099 N N . TYR A 1 635 ? 11.168 -46.358 -37.417 1.00 88.31 635 TYR A N 1
ATOM 5100 C CA . TYR A 1 635 ? 9.853 -45.818 -37.080 1.00 88.31 635 TYR A CA 1
ATOM 5101 C C . TYR A 1 635 ? 9.667 -44.390 -37.621 1.00 88.31 635 TYR A C 1
ATOM 5103 O O . TYR A 1 635 ? 8.675 -44.097 -38.296 1.00 88.31 635 TYR A O 1
ATOM 5111 N N . PHE A 1 636 ? 10.643 -43.508 -37.383 1.00 83.06 636 PHE A N 1
ATOM 5112 C CA . PHE A 1 636 ? 10.581 -42.126 -37.864 1.00 83.06 636 PHE A CA 1
ATOM 5113 C C . PHE A 1 636 ? 10.685 -42.032 -39.389 1.00 83.06 636 PHE A C 1
ATOM 5115 O O . PHE A 1 636 ? 9.920 -41.284 -39.995 1.00 83.06 636 PHE A O 1
ATOM 5122 N N . LEU A 1 637 ? 11.543 -42.833 -40.030 1.00 82.75 637 LEU A N 1
ATOM 5123 C CA . LEU A 1 637 ? 11.629 -42.903 -41.495 1.00 82.75 637 LEU A CA 1
ATOM 5124 C C . LEU A 1 637 ? 10.287 -43.292 -42.132 1.00 82.75 637 LEU A C 1
ATOM 5126 O O . LEU A 1 637 ? 9.878 -42.691 -43.127 1.00 82.75 637 LEU A O 1
ATOM 5130 N N . GLY A 1 638 ? 9.564 -44.243 -41.532 1.00 82.69 638 GLY A N 1
ATOM 5131 C CA . GLY A 1 638 ? 8.222 -44.611 -41.981 1.00 82.69 638 GLY A CA 1
ATOM 5132 C C . GLY A 1 638 ? 7.200 -43.481 -41.832 1.00 82.69 638 GLY A C 1
ATOM 5133 O O . GLY A 1 638 ? 6.420 -43.243 -42.757 1.00 82.69 638 GLY A O 1
ATOM 5134 N N . LYS A 1 639 ? 7.235 -42.739 -40.715 1.00 80.88 639 LYS A N 1
ATOM 5135 C CA . LYS A 1 639 ? 6.357 -41.574 -40.501 1.00 80.88 639 LYS A CA 1
ATOM 5136 C C . LYS A 1 639 ? 6.648 -40.436 -41.485 1.00 80.88 639 LYS A C 1
ATOM 5138 O O . LYS A 1 639 ? 5.719 -39.948 -42.128 1.00 80.88 639 LYS A O 1
ATOM 5143 N N . PHE A 1 640 ? 7.913 -40.060 -41.673 1.00 77.25 640 PHE A N 1
ATOM 5144 C CA . PHE A 1 640 ? 8.295 -39.000 -42.617 1.00 77.25 640 PHE A CA 1
ATOM 5145 C C . PHE A 1 640 ? 7.970 -39.366 -44.069 1.00 77.25 640 PHE A C 1
ATOM 5147 O O . PHE A 1 640 ? 7.476 -38.527 -44.820 1.00 77.25 640 PHE A O 1
ATOM 5154 N N . SER A 1 641 ? 8.137 -40.637 -44.451 1.00 80.12 641 SER A N 1
ATOM 5155 C CA . SER A 1 641 ? 7.735 -41.124 -45.777 1.00 80.12 641 SER A CA 1
ATOM 5156 C C . SER A 1 641 ? 6.236 -40.928 -46.052 1.00 80.12 641 SER A C 1
ATOM 5158 O O . SER A 1 641 ? 5.838 -40.713 -47.200 1.00 80.12 641 SER A O 1
ATOM 5160 N N . TYR A 1 642 ? 5.389 -40.975 -45.016 1.00 81.88 642 TYR A N 1
ATOM 5161 C CA . TYR A 1 642 ? 3.937 -40.841 -45.159 1.00 81.88 642 TYR A CA 1
ATOM 5162 C C . TYR A 1 642 ? 3.412 -39.401 -45.055 1.00 81.88 642 TYR A C 1
ATOM 5164 O O . TYR A 1 642 ? 2.269 -39.134 -45.431 1.00 81.88 642 TYR A O 1
ATOM 5172 N N . GLN A 1 643 ? 4.241 -38.456 -44.612 1.00 77.62 643 GLN A N 1
ATOM 5173 C CA . GLN A 1 643 ? 3.838 -37.070 -44.366 1.00 77.62 643 GLN A CA 1
ATOM 5174 C C . GLN A 1 643 ? 3.257 -36.386 -45.614 1.00 77.62 643 GLN A C 1
ATOM 5176 O O . GLN A 1 643 ? 2.214 -35.740 -45.532 1.00 77.62 643 GLN A O 1
ATOM 5181 N N . ASN A 1 644 ? 3.872 -36.592 -46.782 1.00 78.50 644 ASN A N 1
ATOM 5182 C CA . ASN A 1 644 ? 3.399 -36.007 -48.042 1.00 78.50 644 ASN A CA 1
ATOM 5183 C C . ASN A 1 644 ? 2.031 -36.566 -48.460 1.00 78.50 644 ASN A C 1
ATOM 5185 O O . ASN A 1 644 ? 1.152 -35.806 -48.857 1.00 78.50 644 ASN A O 1
ATOM 5189 N N . LYS A 1 645 ? 1.813 -37.879 -48.295 1.00 82.06 645 LYS A N 1
ATOM 5190 C CA . LYS A 1 645 ? 0.517 -38.514 -48.585 1.00 82.06 645 LYS A CA 1
ATOM 5191 C C . LYS A 1 645 ? -0.573 -38.059 -47.619 1.00 82.06 645 LYS A C 1
ATOM 5193 O O . LYS A 1 645 ? -1.711 -37.862 -48.036 1.00 82.06 645 LYS A O 1
ATOM 5198 N N . CYS A 1 646 ? -0.233 -37.857 -46.346 1.00 82.75 646 CYS A N 1
ATOM 5199 C CA . CYS A 1 646 ? -1.175 -37.301 -45.380 1.00 82.75 646 CYS A CA 1
ATOM 5200 C C . CYS A 1 646 ? -1.548 -35.847 -45.712 1.00 82.75 646 CYS A C 1
ATOM 5202 O O . CYS A 1 646 ? -2.727 -35.495 -45.706 1.00 82.75 646 CYS A O 1
ATOM 5204 N N . ALA A 1 647 ? -0.566 -35.016 -46.077 1.00 81.12 647 ALA A N 1
ATOM 5205 C CA . ALA A 1 647 ? -0.815 -33.641 -46.501 1.00 81.12 647 ALA A CA 1
ATOM 5206 C C . ALA A 1 647 ? -1.735 -33.583 -47.732 1.00 81.12 647 ALA A C 1
ATOM 5208 O O . ALA A 1 647 ? -2.634 -32.749 -47.784 1.00 81.12 647 ALA A O 1
ATOM 5209 N N . GLU A 1 648 ? -1.566 -34.495 -48.694 1.00 83.56 648 GLU A N 1
ATOM 5210 C CA . GLU A 1 648 ? -2.452 -34.608 -49.860 1.00 83.56 648 GLU A CA 1
ATOM 5211 C C . GLU A 1 648 ? -3.892 -34.974 -49.491 1.00 83.56 648 GLU A C 1
ATOM 5213 O O . GLU A 1 648 ? -4.819 -34.384 -50.045 1.00 83.56 648 GLU A O 1
ATOM 5218 N N . LYS A 1 649 ? -4.099 -35.857 -48.505 1.00 83.94 649 LYS A N 1
ATOM 5219 C CA . LYS A 1 649 ? -5.442 -36.174 -47.991 1.00 83.94 649 LYS A CA 1
ATOM 5220 C C . LYS A 1 649 ? -6.115 -34.973 -47.330 1.00 83.94 649 LYS A C 1
ATOM 5222 O O . LYS A 1 649 ? -7.287 -34.727 -47.588 1.00 83.94 649 LYS A O 1
ATOM 5227 N N . ILE A 1 650 ? -5.382 -34.202 -46.526 1.00 85.31 650 ILE A N 1
ATOM 5228 C CA . ILE A 1 650 ? -5.917 -32.995 -45.871 1.00 85.31 650 ILE A CA 1
ATOM 5229 C C . ILE A 1 650 ? -6.210 -31.903 -46.912 1.00 85.31 650 ILE A C 1
ATOM 5231 O O . ILE A 1 650 ? -7.247 -31.247 -46.856 1.00 85.31 650 ILE A O 1
ATOM 5235 N N . MET A 1 651 ? -5.347 -31.754 -47.922 1.00 82.00 651 MET A N 1
ATOM 5236 C CA . MET A 1 651 ? -5.580 -30.845 -49.048 1.00 82.00 651 MET A CA 1
ATOM 5237 C C . MET A 1 651 ? -6.768 -31.251 -49.925 1.00 82.00 651 MET A C 1
ATOM 5239 O O . MET A 1 651 ? -7.252 -30.399 -50.662 1.00 82.00 651 MET A O 1
ATOM 5243 N N . ALA A 1 652 ? -7.241 -32.499 -49.891 1.00 85.25 652 ALA A N 1
ATOM 5244 C CA . ALA A 1 652 ? -8.386 -32.950 -50.685 1.00 85.25 652 ALA A CA 1
ATOM 5245 C C . ALA A 1 652 ? -9.748 -32.598 -50.055 1.00 85.25 652 ALA A C 1
ATOM 5247 O O . ALA A 1 652 ? -10.763 -32.656 -50.745 1.00 85.25 652 ALA A O 1
ATOM 5248 N N . ILE A 1 653 ? -9.780 -32.192 -48.780 1.00 85.56 653 ILE A N 1
ATOM 5249 C CA . ILE A 1 653 ? -11.017 -31.854 -48.063 1.00 85.56 653 ILE A CA 1
ATOM 5250 C C . ILE A 1 653 ? -11.564 -30.502 -48.577 1.00 85.56 653 ILE A C 1
ATOM 5252 O O . ILE A 1 653 ? -10.845 -29.493 -48.536 1.00 85.56 653 ILE A O 1
ATOM 5256 N N . PRO A 1 654 ? -12.804 -30.435 -49.098 1.00 79.25 654 PRO A N 1
ATOM 5257 C CA . PRO A 1 654 ? -13.422 -29.177 -49.516 1.00 79.25 654 PRO A CA 1
ATOM 5258 C C . PRO A 1 654 ? -13.812 -28.334 -48.290 1.00 79.25 654 PRO A C 1
ATOM 5260 O O . PRO A 1 654 ? -14.337 -28.854 -47.316 1.00 79.25 654 PRO A O 1
ATOM 5263 N N . GLY A 1 655 ? -13.539 -27.025 -48.312 1.00 76.06 655 GLY A N 1
ATOM 5264 C CA . GLY A 1 655 ? -13.897 -26.115 -47.207 1.00 76.06 655 GLY A CA 1
ATOM 5265 C C . GLY A 1 655 ? -13.028 -26.217 -45.941 1.00 76.06 655 GLY A C 1
ATOM 5266 O O . GLY A 1 655 ? -13.318 -25.557 -44.948 1.00 76.06 655 GLY A O 1
ATOM 5267 N N . SER A 1 656 ? -11.952 -27.011 -45.961 1.00 80.12 656 SER A N 1
ATOM 5268 C CA . SER A 1 656 ? -10.982 -27.106 -44.862 1.00 80.12 656 SER A CA 1
ATOM 5269 C C . SER A 1 656 ? -9.996 -25.932 -44.885 1.00 80.12 656 SER A C 1
ATOM 5271 O O . SER A 1 656 ? -9.223 -25.781 -45.835 1.00 80.12 656 SER A O 1
ATOM 5273 N N . LYS A 1 657 ? -9.967 -25.132 -43.809 1.00 73.62 657 LYS A N 1
ATOM 5274 C CA . LYS A 1 657 ? -9.011 -24.019 -43.636 1.00 73.62 657 LYS A CA 1
ATOM 5275 C C . LYS A 1 657 ? -7.575 -24.543 -43.497 1.00 73.62 657 LYS A C 1
ATOM 5277 O O . LYS A 1 657 ? -6.639 -23.932 -44.010 1.00 73.62 657 LYS A O 1
ATOM 5282 N N . LEU A 1 658 ? -7.393 -25.714 -42.873 1.00 76.69 658 LEU A N 1
ATOM 5283 C CA . LEU A 1 658 ? -6.103 -26.411 -42.808 1.00 76.69 658 LEU A CA 1
ATOM 5284 C C . LEU A 1 658 ? -5.628 -26.880 -44.194 1.00 76.69 658 LEU A C 1
ATOM 5286 O O . LEU A 1 658 ? -4.464 -26.692 -44.553 1.00 76.69 658 LEU A O 1
ATOM 5290 N N . GLY A 1 659 ? -6.526 -27.457 -44.993 1.00 78.94 659 GLY A N 1
ATOM 5291 C CA . GLY A 1 659 ? -6.258 -27.875 -46.367 1.00 78.94 659 GLY A CA 1
ATOM 5292 C C . GLY A 1 659 ? -5.934 -26.696 -47.282 1.00 78.94 659 GLY A C 1
ATOM 5293 O O . GLY A 1 659 ? -5.031 -26.793 -48.112 1.00 78.94 659 GLY A O 1
ATOM 5294 N N . GLU A 1 660 ? -6.600 -25.557 -47.098 1.00 77.06 660 GLU A N 1
ATOM 5295 C CA . GLU A 1 660 ? -6.326 -24.323 -47.836 1.00 77.06 660 GLU A CA 1
ATOM 5296 C C . GLU A 1 660 ? -4.933 -23.758 -47.525 1.00 77.06 660 GLU A C 1
ATOM 5298 O O . GLU A 1 660 ? -4.172 -23.469 -48.451 1.00 77.06 660 GLU A O 1
ATOM 5303 N N . MET A 1 661 ? -4.534 -23.721 -46.247 1.00 72.75 661 MET A N 1
ATOM 5304 C CA . MET A 1 661 ? -3.170 -23.343 -45.848 1.00 72.75 661 MET A CA 1
ATOM 5305 C C . MET A 1 661 ? -2.103 -24.256 -46.477 1.00 72.75 661 MET A C 1
ATOM 5307 O O . MET A 1 661 ? -1.068 -23.779 -46.948 1.00 72.75 661 MET A O 1
ATOM 5311 N N . LEU A 1 662 ? -2.355 -25.567 -46.544 1.00 74.25 662 LEU A N 1
ATOM 5312 C CA . LEU A 1 662 ? -1.441 -26.521 -47.183 1.00 74.25 662 LEU A CA 1
ATOM 5313 C C . LEU A 1 662 ? -1.373 -26.341 -48.712 1.00 74.25 662 LEU A C 1
ATOM 5315 O O . LEU A 1 662 ? -0.284 -26.424 -49.286 1.00 74.25 662 LEU A O 1
ATOM 5319 N N . ARG A 1 663 ? -2.496 -26.025 -49.374 1.00 79.56 663 ARG A N 1
ATOM 5320 C CA . ARG A 1 663 ? -2.533 -25.691 -50.813 1.00 79.56 663 ARG A CA 1
ATOM 5321 C C . ARG A 1 663 ? -1.759 -24.404 -51.111 1.00 79.56 663 ARG A C 1
ATOM 5323 O O . ARG A 1 663 ? -1.047 -24.356 -52.112 1.00 79.56 663 ARG A O 1
ATOM 5330 N N . MET A 1 664 ? -1.866 -23.394 -50.245 1.00 69.38 664 MET A N 1
ATOM 5331 C CA . MET A 1 664 ? -1.110 -22.140 -50.355 1.00 69.38 664 MET A CA 1
ATOM 5332 C C . MET A 1 664 ? 0.397 -22.381 -50.201 1.00 69.38 664 MET A C 1
ATOM 5334 O O . MET A 1 664 ? 1.176 -21.914 -51.027 1.00 69.38 664 MET A O 1
ATOM 5338 N N . ARG A 1 665 ? 0.816 -23.202 -49.225 1.00 63.50 665 ARG A N 1
ATOM 5339 C CA . ARG A 1 665 ? 2.229 -23.586 -49.041 1.00 63.50 665 ARG A CA 1
ATOM 5340 C C . ARG A 1 665 ? 2.802 -24.324 -50.260 1.00 63.50 665 ARG A C 1
ATOM 5342 O O . ARG A 1 665 ? 3.947 -24.084 -50.628 1.00 63.50 665 ARG A O 1
ATOM 5349 N N . ARG A 1 666 ? 2.015 -25.191 -50.914 1.00 66.75 666 ARG A N 1
ATOM 5350 C CA . ARG A 1 666 ? 2.438 -25.936 -52.121 1.00 66.75 666 ARG A CA 1
ATOM 5351 C C . ARG A 1 666 ? 2.581 -25.045 -53.364 1.00 66.75 666 ARG A C 1
ATOM 5353 O O . ARG A 1 666 ? 3.299 -25.422 -54.283 1.00 66.75 666 ARG A O 1
ATOM 5360 N N . LYS A 1 667 ? 1.921 -23.880 -53.400 1.00 59.88 667 LYS A N 1
ATOM 5361 C CA . LYS A 1 667 ? 1.950 -22.934 -54.532 1.00 59.88 667 LYS A CA 1
ATOM 5362 C C . LYS A 1 667 ? 3.141 -21.961 -54.530 1.00 59.88 667 LYS A C 1
ATOM 5364 O O . LYS A 1 667 ? 3.267 -21.203 -55.483 1.00 59.88 667 LYS A O 1
ATOM 5369 N N . GLY A 1 668 ? 4.033 -22.032 -53.537 1.00 52.94 668 GLY A N 1
ATOM 5370 C CA . GLY A 1 668 ? 5.291 -21.278 -53.503 1.00 52.94 668 GLY A CA 1
ATOM 5371 C C . GLY A 1 668 ? 5.131 -19.838 -53.004 1.00 52.94 668 GLY A C 1
ATOM 5372 O O . GLY A 1 668 ? 4.699 -18.956 -53.737 1.00 52.94 668 GLY A O 1
ATOM 5373 N N . GLY A 1 669 ? 5.533 -19.599 -51.753 1.00 37.16 669 GLY A N 1
ATOM 5374 C CA . GLY A 1 669 ? 5.727 -18.270 -51.169 1.00 37.16 669 GLY A CA 1
ATOM 5375 C C . GLY A 1 669 ? 7.024 -18.260 -50.358 1.00 37.16 669 GLY A C 1
ATOM 5376 O O . GLY A 1 669 ? 7.220 -19.141 -49.524 1.00 37.16 669 GLY A O 1
ATOM 5377 N N . LEU A 1 670 ? 7.908 -17.309 -50.680 1.00 37.81 670 LEU A N 1
ATOM 5378 C CA . LEU A 1 670 ? 9.283 -17.123 -50.201 1.00 37.81 670 LEU A CA 1
ATOM 5379 C C . LEU A 1 670 ? 9.499 -17.417 -48.706 1.00 37.81 670 LEU A C 1
ATOM 5381 O O . LEU A 1 670 ? 8.892 -16.759 -47.874 1.00 37.81 670 LEU A O 1
ATOM 5385 N N . TYR A 1 671 ? 10.433 -18.326 -48.410 1.00 32.81 671 TYR A N 1
ATOM 5386 C CA . TYR A 1 671 ? 11.525 -18.215 -47.423 1.00 32.81 671 TYR A CA 1
ATOM 5387 C C . TYR A 1 671 ? 12.420 -19.456 -47.606 1.00 32.81 671 TYR A C 1
ATOM 5389 O O . TYR A 1 671 ? 12.411 -20.391 -46.809 1.00 32.81 671 TYR A O 1
ATOM 5397 N N . GLU A 1 672 ? 13.177 -19.492 -48.705 1.00 31.44 672 GLU A N 1
ATOM 5398 C CA . GLU A 1 672 ? 14.384 -20.318 -48.783 1.00 31.44 672 GLU A CA 1
ATOM 5399 C C . GLU A 1 672 ? 15.541 -19.481 -48.244 1.00 31.44 672 GLU A C 1
ATOM 5401 O O . GLU A 1 672 ? 15.980 -18.537 -48.893 1.00 31.44 672 GLU A O 1
ATOM 5406 N N . ASN A 1 673 ? 15.947 -19.778 -47.009 1.00 30.77 673 ASN A N 1
ATOM 5407 C CA . ASN A 1 673 ? 17.322 -19.695 -46.509 1.00 30.77 673 ASN A CA 1
ATOM 5408 C C . ASN A 1 673 ? 17.342 -20.236 -45.073 1.00 30.77 673 ASN A C 1
ATOM 5410 O O . ASN A 1 673 ? 17.362 -19.489 -44.098 1.00 30.77 673 ASN A O 1
ATOM 5414 N N . LEU A 1 674 ? 17.338 -21.562 -44.950 1.00 29.98 674 LEU A N 1
ATOM 5415 C CA . LEU A 1 674 ? 17.866 -22.247 -43.775 1.00 29.98 674 LEU A CA 1
ATOM 5416 C C . LEU A 1 674 ? 18.971 -23.177 -44.267 1.00 29.98 674 LEU A C 1
ATOM 5418 O O . LEU A 1 674 ? 18.727 -24.155 -44.971 1.00 29.98 674 LEU A O 1
ATOM 5422 N N . THR A 1 675 ? 20.200 -22.802 -43.935 1.00 27.58 675 THR A N 1
ATOM 5423 C CA . THR A 1 675 ? 21.392 -23.633 -44.065 1.00 27.58 675 THR A CA 1
ATOM 5424 C C . THR A 1 675 ? 21.327 -24.821 -43.086 1.00 27.58 675 THR A C 1
ATOM 5426 O O . THR A 1 675 ? 20.647 -24.733 -42.062 1.00 27.58 675 THR A O 1
ATOM 5429 N N . PRO A 1 676 ? 22.018 -25.946 -43.363 1.00 32.97 676 PRO A N 1
ATOM 5430 C CA . PRO A 1 676 ? 21.747 -27.242 -42.725 1.00 32.97 676 PRO A CA 1
ATOM 5431 C C . PRO A 1 676 ? 22.379 -27.460 -41.340 1.00 32.97 676 PRO A C 1
ATOM 5433 O O . PRO A 1 676 ? 22.312 -28.574 -40.830 1.00 32.97 676 PRO A O 1
ATOM 5436 N N . ASP A 1 677 ? 22.965 -26.436 -40.717 1.00 29.50 677 ASP A N 1
ATOM 5437 C CA . ASP A 1 677 ? 23.735 -26.572 -39.472 1.00 29.50 677 ASP A CA 1
ATOM 5438 C C . ASP A 1 677 ? 23.145 -25.741 -38.325 1.00 29.50 677 ASP A C 1
ATOM 5440 O O . ASP A 1 677 ? 23.811 -24.913 -37.710 1.00 29.50 677 ASP A O 1
ATOM 5444 N N . GLN A 1 678 ? 21.878 -25.989 -37.999 1.00 29.61 678 GLN A N 1
ATOM 5445 C CA . GLN A 1 678 ? 21.372 -25.829 -36.636 1.00 29.61 678 GLN A CA 1
ATOM 5446 C C . GLN A 1 678 ? 20.442 -27.001 -36.342 1.00 29.61 678 GLN A C 1
ATOM 5448 O O . GLN A 1 678 ? 19.344 -27.114 -36.883 1.00 29.61 678 GLN A O 1
ATOM 5453 N N . GLY A 1 679 ? 20.924 -27.915 -35.499 1.00 28.80 679 GLY A N 1
ATOM 5454 C CA . GLY A 1 679 ? 20.131 -29.013 -34.975 1.00 28.80 679 GLY A CA 1
ATOM 5455 C C . GLY A 1 679 ? 18.887 -28.469 -34.284 1.00 28.80 679 GLY A C 1
ATOM 5456 O O . GLY A 1 679 ? 18.968 -27.887 -33.204 1.00 28.80 679 GLY A O 1
ATOM 5457 N N . PHE A 1 680 ? 17.738 -28.683 -34.921 1.00 25.69 680 PHE A N 1
ATOM 5458 C CA . PHE A 1 680 ? 16.420 -28.495 -34.339 1.00 25.69 680 PHE A CA 1
ATOM 5459 C C . PHE A 1 680 ? 16.267 -29.439 -33.141 1.00 25.69 680 PHE A C 1
ATOM 5461 O O . PHE A 1 680 ? 15.961 -30.625 -33.278 1.00 25.69 680 PHE A O 1
ATOM 5468 N N . GLY A 1 681 ? 16.514 -28.905 -31.947 1.00 26.58 681 GLY A N 1
ATOM 5469 C CA . GLY A 1 681 ? 16.180 -29.548 -30.687 1.00 26.58 681 GLY A CA 1
ATOM 5470 C C . GLY A 1 681 ? 14.664 -29.674 -30.548 1.00 26.58 681 GLY A C 1
ATOM 5471 O O . GLY A 1 681 ? 13.964 -28.675 -30.446 1.00 26.58 681 GLY A O 1
ATOM 5472 N N . ALA A 1 682 ? 14.189 -30.919 -30.595 1.00 30.78 682 ALA A N 1
ATOM 5473 C CA . ALA A 1 682 ? 12.967 -31.457 -29.993 1.00 30.78 682 ALA A CA 1
ATOM 5474 C C . ALA A 1 682 ? 11.875 -30.434 -29.607 1.00 30.78 682 ALA A C 1
ATOM 5476 O O . ALA A 1 682 ? 11.730 -30.079 -28.442 1.00 30.78 682 ALA A O 1
ATOM 5477 N N . GLY A 1 683 ? 11.068 -30.005 -30.580 1.00 30.19 683 GLY A N 1
ATOM 5478 C CA . GLY A 1 683 ? 9.933 -29.121 -30.291 1.00 30.19 683 GLY A CA 1
ATOM 5479 C C . GLY A 1 683 ? 8.850 -29.014 -31.358 1.00 30.19 683 GLY A C 1
ATOM 5480 O O . GLY A 1 683 ? 7.824 -28.423 -31.074 1.00 30.19 683 GLY A O 1
ATOM 5481 N N . PHE A 1 684 ? 9.026 -29.587 -32.554 1.00 28.14 684 PHE A N 1
ATOM 5482 C CA . PHE A 1 684 ? 7.983 -29.635 -33.589 1.00 28.14 684 PHE A CA 1
ATOM 5483 C C . PHE A 1 684 ? 8.146 -30.884 -34.468 1.00 28.14 684 PHE A C 1
ATOM 5485 O O . PHE A 1 684 ? 8.280 -30.816 -35.686 1.00 28.14 684 PHE A O 1
ATOM 5492 N N . ALA A 1 685 ? 8.131 -32.061 -33.843 1.00 27.33 685 ALA A N 1
ATOM 5493 C CA . ALA A 1 685 ? 7.586 -33.224 -34.526 1.00 27.33 685 ALA A CA 1
ATOM 5494 C C . ALA A 1 685 ? 6.077 -33.167 -34.300 1.00 27.33 685 ALA A C 1
ATOM 5496 O O . ALA A 1 685 ? 5.624 -33.122 -33.160 1.00 27.33 685 ALA A O 1
ATOM 5497 N N . LEU A 1 686 ? 5.314 -33.127 -35.388 1.00 29.36 686 LEU A N 1
ATOM 5498 C CA . LEU A 1 686 ? 3.883 -33.383 -35.372 1.00 29.36 686 LEU A CA 1
ATOM 5499 C C . LEU A 1 686 ? 3.624 -34.668 -34.575 1.00 29.36 686 LEU A C 1
ATOM 5501 O O . LEU A 1 686 ? 3.861 -35.772 -35.063 1.00 29.36 686 LEU A O 1
ATOM 5505 N N . SER A 1 687 ? 3.130 -34.506 -33.354 1.00 26.55 687 SER A N 1
ATOM 5506 C CA . SER A 1 687 ? 2.405 -35.535 -32.629 1.00 26.55 687 SER A CA 1
ATOM 5507 C C . SER A 1 687 ? 0.927 -35.148 -32.577 1.00 26.55 687 SER A C 1
ATOM 5509 O O . SER A 1 687 ? 0.437 -34.731 -31.527 1.00 26.55 687 SER A O 1
ATOM 5511 N N . PRO A 1 688 ? 0.160 -35.286 -33.670 1.00 28.84 688 PRO A N 1
ATOM 5512 C CA . PRO A 1 688 ? -1.141 -35.883 -33.486 1.00 28.84 688 PRO A CA 1
ATOM 5513 C C . PRO A 1 688 ? -0.888 -37.375 -33.152 1.00 28.84 688 PRO A C 1
ATOM 5515 O O . PRO A 1 688 ? 0.090 -37.959 -33.614 1.00 28.84 688 PRO A O 1
ATOM 5518 N N . PHE A 1 689 ? -1.748 -37.987 -32.337 1.00 25.64 689 PHE A N 1
ATOM 5519 C CA . PHE A 1 689 ? -1.758 -39.421 -31.976 1.00 25.64 689 PHE A CA 1
ATOM 5520 C C . PHE A 1 689 ? -0.772 -39.909 -30.916 1.00 25.64 689 PHE A C 1
ATOM 5522 O O . PHE A 1 689 ? 0.165 -40.668 -31.166 1.00 25.64 689 PHE A O 1
ATOM 5529 N N . GLN A 1 690 ? -1.160 -39.652 -29.672 1.00 27.39 690 GLN A N 1
ATOM 5530 C CA . GLN A 1 690 ? -1.338 -40.751 -28.730 1.00 27.39 690 GLN A CA 1
ATOM 5531 C C . GLN A 1 690 ? -2.806 -40.800 -28.302 1.00 27.39 690 GLN A C 1
ATOM 5533 O O . GLN A 1 690 ? -3.398 -39.796 -27.923 1.00 27.39 690 GLN A O 1
ATOM 5538 N N . SER A 1 691 ? -3.400 -41.979 -28.443 1.00 24.41 691 SER A N 1
ATOM 5539 C CA . SER A 1 691 ? -4.752 -42.330 -28.029 1.00 24.41 691 SER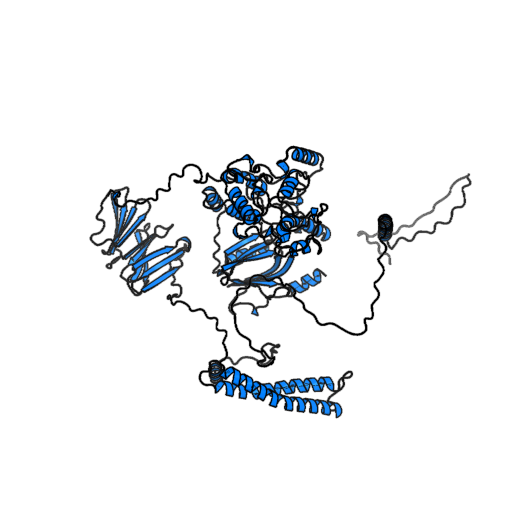 A CA 1
ATOM 5540 C C . SER A 1 691 ? -4.770 -42.758 -26.561 1.00 24.41 691 SER A C 1
ATOM 5542 O O . SER A 1 691 ? -4.098 -43.727 -26.211 1.00 24.41 691 SER A O 1
ATOM 5544 N N . ALA A 1 692 ? -5.607 -42.120 -25.747 1.00 27.53 692 ALA A N 1
ATOM 5545 C CA . ALA A 1 692 ? -6.194 -42.727 -24.559 1.00 27.53 692 ALA A CA 1
ATOM 5546 C C . ALA A 1 692 ? -7.639 -42.219 -24.425 1.00 27.53 692 ALA A C 1
ATOM 5548 O O . ALA A 1 692 ? -7.886 -41.048 -24.176 1.00 27.53 692 ALA A O 1
ATOM 5549 N N . THR A 1 693 ? -8.564 -43.130 -24.713 1.00 25.95 693 THR A N 1
ATOM 5550 C CA . THR A 1 693 ? -9.982 -43.186 -24.325 1.00 25.95 693 THR A CA 1
ATOM 5551 C C . THR A 1 693 ? -10.481 -42.131 -23.326 1.00 25.95 693 THR A C 1
ATOM 5553 O O . THR A 1 693 ? -10.343 -42.310 -22.119 1.00 25.95 693 THR A O 1
ATOM 5556 N N . GLU A 1 694 ? -11.198 -41.127 -23.831 1.00 26.22 694 GLU A N 1
ATOM 5557 C CA . GLU A 1 694 ? -12.235 -40.407 -23.087 1.00 26.22 694 GLU A CA 1
ATOM 5558 C C . GLU A 1 694 ? -13.592 -41.049 -23.408 1.00 26.22 694 GLU A C 1
ATOM 5560 O O . GLU A 1 694 ? -14.023 -41.101 -24.564 1.00 26.22 694 GLU A O 1
ATOM 5565 N N . LYS A 1 695 ? -14.257 -41.581 -22.378 1.00 25.88 695 LYS A N 1
ATOM 5566 C CA . LYS A 1 695 ? -15.703 -41.809 -22.404 1.00 25.88 695 LYS A CA 1
ATOM 5567 C C . LYS A 1 695 ? -16.378 -40.475 -22.089 1.00 25.88 695 LYS A C 1
ATOM 5569 O O . LYS A 1 695 ? -16.081 -39.866 -21.068 1.00 25.88 695 LYS A O 1
ATOM 5574 N N . TYR A 1 696 ? -17.284 -40.077 -22.971 1.00 24.41 696 TYR A N 1
ATOM 5575 C CA . TYR A 1 696 ? -18.248 -38.999 -22.778 1.00 24.41 696 TYR A CA 1
ATOM 5576 C C . TYR A 1 696 ? -19.147 -39.257 -21.560 1.00 24.41 696 TYR A C 1
ATOM 5578 O O . TYR A 1 696 ? -19.692 -40.354 -21.428 1.00 24.41 696 TYR A O 1
ATOM 5586 N N . SER A 1 697 ? -19.384 -38.214 -20.765 1.00 26.03 697 SER A N 1
ATOM 5587 C CA . SER A 1 697 ? -20.705 -37.914 -20.203 1.00 26.03 697 SER A CA 1
ATOM 5588 C C . SER A 1 697 ? -20.781 -36.431 -19.819 1.00 26.03 697 SER A C 1
ATOM 5590 O O . SER A 1 697 ? -20.167 -36.012 -18.842 1.00 26.03 697 SER A O 1
ATOM 5592 N N . ASP A 1 698 ? -21.478 -35.693 -20.678 1.00 25.89 698 ASP A N 1
ATOM 5593 C CA . ASP A 1 698 ? -22.403 -34.570 -20.486 1.00 25.89 698 ASP A CA 1
ATOM 5594 C C . ASP A 1 698 ? -22.174 -33.467 -19.433 1.00 25.89 698 ASP A C 1
ATOM 5596 O O . ASP A 1 698 ? -21.923 -33.674 -18.248 1.00 25.89 698 ASP A O 1
ATOM 5600 N N . GLU A 1 699 ? -22.368 -32.252 -19.950 1.00 27.17 699 GLU A N 1
ATOM 5601 C CA . GLU A 1 699 ? -22.433 -30.937 -19.318 1.00 27.17 699 GLU A CA 1
ATOM 5602 C C . GLU A 1 699 ? -23.365 -30.870 -18.102 1.00 27.17 699 GLU A C 1
ATOM 5604 O O . GLU A 1 699 ? -24.491 -31.338 -18.201 1.00 27.17 699 GLU A O 1
ATOM 5609 N N . ILE A 1 700 ? -22.973 -30.129 -17.050 1.00 25.14 700 ILE A N 1
ATOM 5610 C CA . ILE A 1 700 ? -23.815 -29.100 -16.401 1.00 25.14 700 ILE A CA 1
ATOM 5611 C C . ILE A 1 700 ? -22.899 -27.986 -15.852 1.00 25.14 700 ILE A C 1
ATOM 5613 O O . ILE A 1 700 ? -21.972 -28.238 -15.083 1.00 25.14 700 ILE A O 1
ATOM 5617 N N . HIS A 1 701 ? -23.193 -26.737 -16.226 1.00 30.39 701 HIS A N 1
ATOM 5618 C CA . HIS A 1 701 ? -22.662 -25.499 -15.647 1.00 30.39 701 HIS A CA 1
ATOM 5619 C C . HIS A 1 701 ? -22.567 -25.522 -14.110 1.00 30.39 701 HIS A C 1
ATOM 5621 O O . HIS A 1 701 ? -23.579 -25.768 -13.455 1.00 30.39 701 HIS A O 1
ATOM 5627 N N . ARG A 1 702 ? -21.424 -25.117 -13.527 1.00 24.28 702 ARG A N 1
ATOM 5628 C CA . ARG A 1 702 ? -21.373 -24.379 -12.244 1.00 24.28 702 ARG A CA 1
ATOM 5629 C C . ARG A 1 702 ? -19.984 -23.804 -11.930 1.00 24.28 702 ARG A C 1
ATOM 5631 O O . ARG A 1 702 ? -18.951 -24.418 -12.159 1.00 24.28 702 ARG A O 1
ATOM 5638 N N . VAL A 1 703 ? -20.044 -22.587 -11.401 1.00 33.94 703 VAL A N 1
ATOM 5639 C CA . VAL A 1 703 ? -19.004 -21.717 -10.831 1.00 33.94 703 VAL A CA 1
ATOM 5640 C C . VAL A 1 703 ? -18.114 -22.462 -9.818 1.00 33.94 703 VAL A C 1
ATOM 5642 O O . VAL A 1 703 ? -18.670 -23.203 -9.008 1.00 33.94 703 VAL A O 1
ATOM 5645 N N . PRO A 1 704 ? -16.782 -22.247 -9.751 1.00 27.19 704 PRO A N 1
ATOM 5646 C CA . PRO A 1 704 ? -15.985 -22.804 -8.668 1.00 27.19 704 PRO A CA 1
ATOM 5647 C C . PRO A 1 704 ? -15.942 -21.843 -7.472 1.00 27.19 704 PRO A C 1
ATOM 5649 O O . PRO A 1 704 ? -15.131 -20.920 -7.411 1.00 27.19 704 PRO A O 1
ATOM 5652 N N . GLY A 1 705 ? -16.838 -22.104 -6.520 1.00 25.41 705 GLY A N 1
ATOM 5653 C CA . GLY A 1 705 ? -16.629 -21.864 -5.094 1.00 25.41 705 GLY A CA 1
ATOM 5654 C C . GLY A 1 705 ? -16.117 -23.139 -4.410 1.00 25.41 705 GLY A C 1
ATOM 5655 O O . GLY A 1 705 ? -16.281 -24.242 -4.929 1.00 25.41 705 GLY A O 1
ATOM 5656 N N . GLU A 1 706 ? -15.464 -22.947 -3.266 1.00 32.41 706 GLU A N 1
ATOM 5657 C CA . GLU A 1 706 ? -14.892 -23.939 -2.344 1.00 32.41 706 GLU A CA 1
ATOM 5658 C C . GLU A 1 706 ? -15.699 -25.236 -2.190 1.00 32.41 706 GLU A C 1
ATOM 5660 O O . GLU A 1 706 ? -16.904 -25.165 -1.960 1.00 32.41 706 GLU A O 1
ATOM 5665 N N . ILE A 1 707 ? -15.038 -26.406 -2.155 1.00 25.59 707 ILE A N 1
ATOM 5666 C CA . ILE A 1 707 ? -15.631 -27.606 -1.539 1.00 25.59 707 ILE A CA 1
ATOM 5667 C C . ILE A 1 707 ? -14.623 -28.407 -0.698 1.00 25.59 707 ILE A C 1
ATOM 5669 O O . ILE A 1 707 ? -13.579 -28.873 -1.152 1.00 25.59 707 ILE A O 1
ATOM 5673 N N . LEU A 1 708 ? -15.058 -28.571 0.550 1.00 23.31 708 LEU A N 1
ATOM 5674 C CA . LEU A 1 708 ? -14.696 -29.510 1.603 1.00 23.31 708 LEU A CA 1
ATOM 5675 C C . LEU A 1 708 ? -15.212 -30.922 1.243 1.00 23.31 708 LEU A C 1
ATOM 5677 O O . LEU A 1 708 ? -16.393 -31.067 0.936 1.00 23.31 708 LEU A O 1
ATOM 5681 N N . VAL A 1 709 ? -14.389 -31.971 1.321 1.00 25.70 709 VAL A N 1
ATOM 5682 C CA . VAL A 1 709 ? -14.838 -33.350 1.035 1.00 25.70 709 VAL A CA 1
ATOM 5683 C C . VAL A 1 709 ? -15.257 -34.057 2.329 1.00 25.70 709 VAL A C 1
ATOM 5685 O O . VAL A 1 709 ? -14.444 -34.240 3.233 1.00 25.70 709 VAL A O 1
ATOM 5688 N N . TYR A 1 710 ? -16.530 -34.459 2.398 1.00 22.86 710 TYR A N 1
ATOM 5689 C CA . TYR A 1 710 ? -17.067 -35.417 3.370 1.00 22.86 710 TYR A CA 1
ATOM 5690 C C . TYR A 1 710 ? -16.932 -36.847 2.831 1.00 22.86 710 TYR A C 1
ATOM 5692 O O . TYR A 1 710 ? -17.212 -37.111 1.663 1.00 22.86 710 TYR A O 1
ATOM 5700 N N . PHE A 1 711 ? -16.546 -37.772 3.709 1.00 23.86 711 PHE A N 1
ATOM 5701 C CA . PHE A 1 711 ? -16.561 -39.213 3.470 1.00 23.86 711 PHE A CA 1
ATOM 5702 C C . PHE A 1 711 ? -17.969 -39.783 3.687 1.00 23.86 711 PHE A C 1
ATOM 5704 O O . PHE A 1 711 ? -18.628 -39.445 4.668 1.00 23.86 711 PHE A O 1
ATOM 5711 N N . THR A 1 712 ? -18.393 -40.703 2.821 1.00 25.16 712 THR A N 1
ATOM 5712 C CA . THR A 1 712 ? -19.492 -41.642 3.096 1.00 25.16 712 THR A CA 1
ATOM 5713 C C . THR A 1 712 ? -19.020 -43.057 2.777 1.00 25.16 712 THR A C 1
ATOM 5715 O O . THR A 1 712 ? -18.318 -43.276 1.791 1.00 25.16 712 THR A O 1
ATOM 5718 N N . GLY A 1 713 ? -19.340 -43.993 3.670 1.00 24.84 713 GLY A N 1
ATOM 5719 C CA . GLY A 1 713 ? -19.027 -45.414 3.554 1.00 24.84 713 GLY A CA 1
ATOM 5720 C C . GLY A 1 713 ? -20.278 -46.272 3.364 1.00 24.84 713 GLY A C 1
ATOM 5721 O O . GLY A 1 713 ? -21.394 -45.809 3.579 1.00 24.84 713 GLY A O 1
ATOM 5722 N N . SER A 1 714 ? -20.066 -47.519 2.951 1.00 24.56 714 SER A N 1
ATOM 5723 C CA . SER A 1 714 ? -20.830 -48.740 3.286 1.00 24.56 714 SER A CA 1
ATOM 5724 C C . SER A 1 714 ? -20.151 -49.899 2.531 1.00 24.56 714 SER A C 1
ATOM 5726 O O . SER A 1 714 ? -19.844 -49.767 1.351 1.00 24.56 714 SER A O 1
ATOM 5728 N N . GLU A 1 715 ? -19.503 -50.825 3.238 1.00 24.23 715 GLU A N 1
ATOM 5729 C CA . GLU A 1 715 ? -19.998 -52.101 3.798 1.00 24.23 715 GLU A CA 1
ATOM 5730 C C . GLU A 1 715 ? -19.792 -53.302 2.854 1.00 24.23 715 GLU A C 1
ATOM 5732 O O . GLU A 1 715 ? -20.263 -53.322 1.722 1.00 24.23 715 GLU A O 1
ATOM 5737 N N . GLY A 1 716 ? -19.066 -54.309 3.360 1.00 24.27 716 GLY A N 1
ATOM 5738 C CA . GLY A 1 716 ? -18.790 -55.591 2.702 1.00 24.27 716 GLY A CA 1
ATOM 5739 C C . GLY A 1 716 ? -17.516 -56.276 3.228 1.00 24.27 716 GLY A C 1
ATOM 5740 O O . GLY A 1 716 ? -16.456 -56.163 2.624 1.00 24.27 716 GLY A O 1
ATOM 5741 N N . THR A 1 717 ? -17.613 -56.959 4.372 1.00 23.30 717 THR A N 1
ATOM 5742 C CA . THR A 1 717 ? -16.605 -57.831 5.034 1.00 23.30 717 THR A CA 1
ATOM 5743 C C . THR A 1 717 ? -16.835 -59.325 4.684 1.00 23.30 717 THR A C 1
ATOM 5745 O O . THR A 1 717 ? -17.896 -59.630 4.143 1.00 23.30 717 THR A O 1
ATOM 5748 N N . PRO A 1 718 ? -16.009 -60.316 5.121 1.00 36.56 718 PRO A N 1
ATOM 5749 C CA . PRO A 1 718 ? -14.542 -60.380 5.310 1.00 36.56 718 PRO A CA 1
ATOM 5750 C C . PRO A 1 718 ? -13.885 -61.735 4.870 1.00 36.56 718 PRO A C 1
ATOM 5752 O O . PRO A 1 718 ? -14.560 -62.668 4.438 1.00 36.56 718 PRO A O 1
ATOM 5755 N N . SER A 1 719 ? -12.572 -61.864 5.157 1.00 23.09 719 SER A N 1
ATOM 5756 C CA . SER A 1 719 ? -11.737 -63.087 5.344 1.00 23.09 719 SER A CA 1
ATOM 5757 C C . SER A 1 719 ? -10.833 -63.475 4.144 1.00 23.09 719 SER A C 1
ATOM 5759 O O . SER A 1 719 ? -11.289 -63.446 3.011 1.00 23.09 719 SER A O 1
ATOM 5761 N N . ALA A 1 720 ? -9.540 -63.821 4.278 1.00 24.64 720 ALA A N 1
ATOM 5762 C CA . ALA A 1 720 ? -8.685 -64.059 5.448 1.00 24.64 720 ALA A CA 1
ATOM 5763 C C . ALA A 1 720 ? -7.167 -64.042 5.085 1.00 24.64 720 ALA A C 1
ATOM 5765 O O . ALA A 1 720 ? -6.826 -64.382 3.956 1.00 24.64 720 ALA A O 1
ATOM 5766 N N . PHE A 1 721 ? -6.323 -63.761 6.100 1.00 23.16 721 PHE A N 1
ATOM 5767 C CA . PHE A 1 721 ? -4.863 -64.007 6.260 1.00 23.16 721 PHE A CA 1
ATOM 5768 C C . PHE A 1 721 ? -3.892 -63.222 5.338 1.00 23.16 721 PHE A C 1
ATOM 5770 O O . PHE A 1 721 ? -4.085 -63.168 4.134 1.00 23.16 721 PHE A O 1
ATOM 5777 N N . GLU A 1 722 ? -2.801 -62.586 5.790 1.00 25.62 722 GLU A N 1
ATOM 5778 C CA . GLU A 1 722 ? -2.042 -62.636 7.052 1.00 25.62 722 GLU A CA 1
ATOM 5779 C C . GLU A 1 722 ? -1.109 -61.396 7.114 1.00 25.62 722 GLU A C 1
ATOM 5781 O O . GLU A 1 722 ? -0.354 -61.151 6.171 1.00 25.62 722 GLU A O 1
ATOM 5786 N N . ASP A 1 723 ? -1.164 -60.603 8.193 1.00 24.95 723 ASP A N 1
ATOM 5787 C CA . ASP A 1 723 ? -0.320 -59.413 8.402 1.00 24.95 723 ASP A CA 1
ATOM 5788 C C . ASP A 1 723 ? 0.970 -59.772 9.157 1.00 24.95 723 ASP A C 1
ATOM 5790 O O . ASP A 1 723 ? 0.944 -60.181 10.321 1.00 24.95 723 ASP A O 1
ATOM 5794 N N . VAL A 1 724 ? 2.122 -59.545 8.520 1.00 29.48 724 VAL A N 1
ATOM 5795 C CA . VAL A 1 724 ? 3.433 -59.523 9.185 1.00 29.48 724 VAL A CA 1
ATOM 5796 C C . VAL A 1 724 ? 3.664 -58.122 9.752 1.00 29.48 724 VAL A C 1
ATOM 5798 O O . VAL A 1 724 ? 3.978 -57.177 9.029 1.00 29.48 724 VAL A O 1
ATOM 5801 N N . ALA A 1 725 ? 3.514 -57.994 11.070 1.00 31.03 725 ALA A N 1
ATOM 5802 C CA . ALA A 1 725 ? 3.824 -56.784 11.819 1.00 31.03 725 ALA A CA 1
ATOM 5803 C C . ALA A 1 725 ? 5.344 -56.531 11.871 1.00 31.03 725 ALA A C 1
ATOM 5805 O O . ALA A 1 725 ? 6.111 -57.351 12.378 1.00 31.03 725 ALA A O 1
ATOM 5806 N N . LEU A 1 726 ? 5.781 -55.361 11.397 1.00 32.38 726 LEU A N 1
ATOM 5807 C CA . LEU A 1 726 ? 7.115 -54.827 11.684 1.00 32.38 726 LEU A CA 1
ATOM 5808 C C . LEU A 1 726 ? 7.123 -54.213 13.101 1.00 32.38 726 LEU A C 1
ATOM 5810 O O . LEU A 1 726 ? 6.205 -53.462 13.438 1.00 32.38 726 LEU A O 1
ATOM 5814 N N . PRO A 1 727 ? 8.129 -54.504 13.947 1.00 33.62 727 PRO A N 1
ATOM 5815 C CA . PRO A 1 727 ? 8.114 -54.111 15.353 1.00 33.62 727 PRO A CA 1
ATOM 5816 C C . PRO A 1 727 ? 8.338 -52.605 15.559 1.00 33.62 727 PRO A C 1
ATOM 5818 O O . PRO A 1 727 ? 9.257 -52.001 15.004 1.00 33.62 727 PRO A O 1
ATOM 5821 N N . LEU A 1 728 ? 7.508 -52.022 16.428 1.00 36.47 728 LEU A N 1
ATOM 5822 C CA . LEU A 1 728 ? 7.655 -50.675 16.979 1.00 36.47 728 LEU A CA 1
ATOM 5823 C C . LEU A 1 728 ? 8.942 -50.581 17.813 1.00 36.47 728 LEU A C 1
ATOM 5825 O O . LEU A 1 728 ? 9.165 -51.373 18.728 1.00 36.47 728 LEU A O 1
ATOM 5829 N N . SER A 1 729 ? 9.781 -49.585 17.524 1.00 36.53 729 SER A N 1
ATOM 5830 C CA . SER A 1 729 ? 10.947 -49.263 18.351 1.00 36.53 729 SER A CA 1
ATOM 5831 C C . SER A 1 729 ? 10.516 -48.727 19.726 1.00 36.53 729 SER A C 1
ATOM 5833 O O . SER A 1 729 ? 9.588 -47.914 19.777 1.00 36.53 729 SER A O 1
ATOM 5835 N N . PRO A 1 730 ? 11.198 -49.098 20.826 1.00 37.94 730 PRO A N 1
ATOM 5836 C CA . PRO A 1 730 ? 10.849 -48.636 22.166 1.00 37.94 730 PRO A CA 1
ATOM 5837 C C . PRO A 1 730 ? 11.061 -47.117 22.332 1.00 37.94 730 PRO A C 1
ATOM 5839 O O . PRO A 1 730 ? 11.878 -46.519 21.621 1.00 37.94 730 PRO A O 1
ATOM 5842 N N . PRO A 1 731 ? 10.343 -46.474 23.274 1.00 37.16 731 PRO A N 1
ATOM 5843 C CA . PRO A 1 731 ? 10.463 -45.042 23.528 1.00 37.16 731 PRO A CA 1
ATOM 5844 C C . PRO A 1 731 ? 11.883 -44.695 23.992 1.00 37.16 731 PRO A C 1
ATOM 5846 O O . PRO A 1 731 ? 12.426 -45.315 24.905 1.00 37.16 731 PRO A O 1
ATOM 5849 N N . LYS A 1 732 ? 12.499 -43.691 23.355 1.00 39.78 732 LYS A N 1
ATOM 5850 C CA . LYS A 1 732 ? 13.816 -43.175 23.758 1.00 39.78 732 LYS A CA 1
ATOM 5851 C C . LYS A 1 732 ? 13.719 -42.559 25.158 1.00 39.78 732 LYS A C 1
ATOM 5853 O O . LYS A 1 732 ? 12.850 -41.725 25.401 1.00 39.78 732 LYS A O 1
ATOM 5858 N N . SER A 1 733 ? 14.630 -42.943 26.050 1.00 41.56 733 SER A N 1
ATOM 5859 C CA . SER A 1 733 ? 14.764 -42.381 27.398 1.00 41.56 733 SER A CA 1
ATOM 5860 C C . SER A 1 733 ? 14.999 -40.866 27.335 1.00 41.56 733 SER A C 1
ATOM 5862 O O . SER A 1 733 ? 15.924 -40.413 26.658 1.00 41.56 733 SER A O 1
ATOM 5864 N N . GLN A 1 734 ? 14.180 -40.082 28.040 1.00 48.59 734 GLN A N 1
ATOM 5865 C CA . GLN A 1 734 ? 14.422 -38.653 28.241 1.00 48.59 734 GLN A CA 1
ATOM 5866 C C . GLN A 1 734 ? 15.679 -38.477 29.104 1.00 48.59 734 GLN A C 1
ATOM 5868 O O . GLN A 1 734 ? 15.658 -38.766 30.295 1.00 48.59 734 GLN A O 1
ATOM 5873 N N . THR A 1 735 ? 16.776 -38.018 28.500 1.00 66.81 735 THR A N 1
ATOM 5874 C CA . THR A 1 735 ? 17.955 -37.530 29.232 1.00 66.81 735 THR A CA 1
ATOM 5875 C C . THR A 1 735 ? 17.565 -36.331 30.088 1.00 66.81 735 THR A C 1
ATOM 5877 O O . THR A 1 735 ? 16.920 -35.400 29.595 1.00 66.81 735 THR A O 1
ATOM 5880 N N . SER A 1 736 ? 17.967 -36.354 31.356 1.00 63.09 736 SER A N 1
ATOM 5881 C CA . SER A 1 736 ? 17.714 -35.275 32.313 1.00 63.09 736 SER A CA 1
ATOM 5882 C C . SER A 1 736 ? 18.389 -33.972 31.863 1.00 63.09 736 SER A C 1
ATOM 5884 O O . SER A 1 736 ? 19.441 -33.983 31.217 1.00 63.09 736 SER A O 1
ATOM 5886 N N . TYR A 1 737 ? 17.806 -32.827 32.229 1.00 61.91 737 TYR A N 1
ATOM 5887 C CA . TYR A 1 737 ? 18.393 -31.508 31.974 1.00 61.91 737 TYR A CA 1
ATOM 5888 C C . TYR A 1 737 ? 19.825 -31.391 32.525 1.00 61.91 737 TYR A C 1
ATOM 5890 O O . TYR A 1 737 ? 20.688 -30.783 31.888 1.00 61.91 737 TYR A O 1
ATOM 5898 N N . ASP A 1 738 ? 20.107 -32.036 33.659 1.00 60.81 738 ASP A N 1
ATOM 5899 C CA . ASP A 1 738 ? 21.439 -32.020 34.266 1.00 60.81 738 ASP A CA 1
ATOM 5900 C C . ASP A 1 738 ? 22.463 -32.819 33.449 1.00 60.81 738 ASP A C 1
ATOM 5902 O O . ASP A 1 738 ? 23.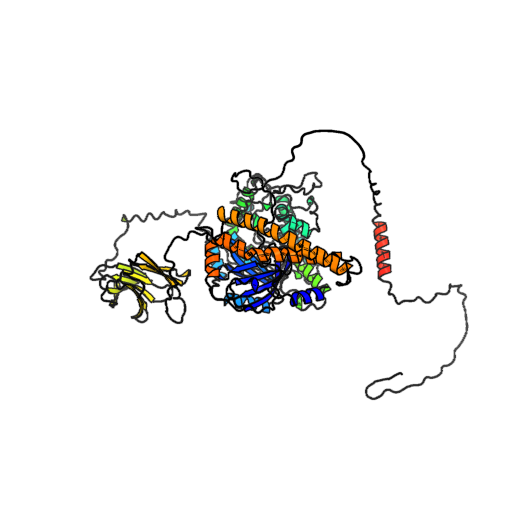606 -32.384 33.300 1.00 60.81 738 ASP A O 1
ATOM 5906 N N . GLU A 1 739 ? 22.051 -33.922 32.819 1.00 73.12 739 GLU A N 1
ATOM 5907 C CA . GLU A 1 739 ? 22.915 -34.698 31.920 1.00 73.12 739 GLU A CA 1
ATOM 5908 C C . GLU A 1 739 ? 23.232 -33.917 30.643 1.00 73.12 739 GLU A C 1
ATOM 5910 O O . GLU A 1 739 ? 24.381 -33.879 30.203 1.00 73.12 739 GLU A O 1
ATOM 5915 N N . LEU A 1 740 ? 22.241 -33.224 30.077 1.00 68.94 740 LEU A N 1
ATOM 5916 C CA . LEU A 1 740 ? 22.428 -32.329 28.929 1.00 68.94 740 LEU A CA 1
ATOM 5917 C C . LEU A 1 740 ? 23.365 -31.162 29.260 1.00 68.94 740 LEU A C 1
ATOM 5919 O O . LEU A 1 740 ? 24.220 -30.793 28.453 1.00 68.94 740 LEU A O 1
ATOM 5923 N N . ARG A 1 741 ? 23.252 -30.607 30.468 1.00 72.38 741 ARG A N 1
ATOM 5924 C CA . ARG A 1 741 ? 24.116 -29.527 30.952 1.00 72.38 741 ARG A CA 1
ATOM 5925 C C . ARG A 1 741 ? 25.569 -29.980 31.123 1.00 72.38 741 ARG A C 1
ATOM 5927 O O . ARG A 1 741 ? 26.476 -29.224 30.767 1.00 72.38 741 ARG A O 1
ATOM 5934 N N . ILE A 1 742 ? 25.802 -31.184 31.647 1.00 76.12 742 ILE A N 1
ATOM 5935 C CA . ILE A 1 742 ? 27.150 -31.763 31.778 1.00 76.12 742 ILE A CA 1
ATOM 5936 C C . ILE A 1 742 ? 27.737 -32.032 30.388 1.00 76.12 742 ILE A C 1
ATOM 5938 O O . ILE A 1 742 ? 28.850 -31.595 30.098 1.00 76.12 742 ILE A O 1
ATOM 5942 N N . LYS A 1 743 ? 26.952 -32.628 29.486 1.00 78.25 743 LYS A N 1
ATOM 5943 C CA . LYS A 1 743 ? 27.386 -32.965 28.124 1.00 78.25 743 LYS A CA 1
ATOM 5944 C C . LYS A 1 743 ? 27.752 -31.731 27.295 1.00 78.25 743 LYS A C 1
ATOM 5946 O O . LYS A 1 743 ? 28.767 -31.730 26.605 1.00 78.25 743 LYS A O 1
ATOM 5951 N N . ASN A 1 744 ? 26.996 -30.642 27.441 1.00 68.31 744 ASN A N 1
ATOM 5952 C CA . ASN A 1 744 ? 27.309 -29.368 26.790 1.00 68.31 744 ASN A CA 1
ATOM 5953 C C . ASN A 1 744 ? 28.587 -28.717 27.351 1.00 68.31 744 ASN A C 1
ATOM 5955 O O . ASN A 1 744 ? 29.335 -28.092 26.599 1.00 68.31 744 ASN A O 1
ATOM 5959 N N . ARG A 1 745 ? 28.881 -28.880 28.653 1.00 69.25 745 ARG A N 1
ATOM 5960 C CA . ARG A 1 745 ? 30.157 -28.430 29.244 1.00 69.25 745 ARG A CA 1
ATOM 5961 C C . ARG A 1 745 ? 31.340 -29.250 28.736 1.00 69.25 745 ARG A C 1
ATOM 5963 O O . ARG A 1 745 ? 32.387 -28.675 28.448 1.00 69.25 745 ARG A O 1
ATOM 5970 N N . GLU A 1 746 ? 31.171 -30.560 28.593 1.00 73.12 746 GLU A N 1
ATOM 5971 C CA . GLU A 1 746 ? 32.199 -31.448 28.043 1.00 73.12 746 GLU A CA 1
ATOM 5972 C C . GLU A 1 746 ? 32.466 -31.177 26.558 1.00 73.12 746 GLU A C 1
ATOM 5974 O O . GLU A 1 746 ? 33.623 -31.143 26.136 1.00 73.12 746 GLU A O 1
ATOM 5979 N N . GLU A 1 747 ? 31.425 -30.924 25.762 1.00 70.56 747 GLU A N 1
ATOM 5980 C CA . GLU A 1 747 ? 31.582 -30.531 24.359 1.00 70.56 747 GLU A CA 1
ATOM 5981 C C . GLU A 1 747 ? 32.255 -29.167 24.218 1.00 70.56 747 GLU A C 1
ATOM 5983 O O . GLU A 1 747 ? 33.148 -29.017 23.384 1.00 70.56 747 GLU A O 1
ATOM 5988 N N . TYR A 1 748 ? 31.897 -28.191 25.057 1.00 60.84 748 TYR A N 1
ATOM 5989 C CA . TYR A 1 748 ? 32.564 -26.888 25.084 1.00 60.84 748 TYR A CA 1
ATOM 5990 C C . TYR A 1 748 ? 34.053 -27.019 25.445 1.00 60.84 748 TYR A C 1
ATOM 5992 O O . TYR A 1 748 ? 34.905 -26.404 24.802 1.00 60.84 748 TYR A O 1
ATOM 6000 N N . ALA A 1 749 ? 34.385 -27.880 26.414 1.00 65.44 749 ALA A N 1
ATOM 6001 C CA . ALA A 1 749 ? 35.766 -28.167 26.794 1.00 65.44 749 ALA A CA 1
ATOM 6002 C C . ALA A 1 749 ? 36.552 -28.871 25.672 1.00 65.44 749 ALA A C 1
ATOM 6004 O O . ALA A 1 749 ? 37.695 -28.500 25.405 1.00 65.44 749 ALA A O 1
ATOM 6005 N N . LYS A 1 750 ? 35.934 -29.824 24.959 1.00 66.25 750 LYS A N 1
ATOM 6006 C CA . LYS A 1 750 ? 36.538 -30.490 23.788 1.00 66.25 750 LYS A CA 1
ATOM 6007 C C . LYS A 1 750 ? 36.767 -29.535 22.621 1.00 66.25 750 LYS A C 1
ATOM 6009 O O . LYS A 1 750 ? 37.763 -29.663 21.917 1.00 66.25 750 LYS A O 1
ATOM 6014 N N . LYS A 1 751 ? 35.867 -28.571 22.414 1.00 57.47 751 LYS A N 1
ATOM 6015 C CA . LYS A 1 751 ? 35.957 -27.604 21.311 1.00 57.47 751 LYS A CA 1
ATOM 6016 C C . LYS A 1 751 ? 37.049 -26.550 21.522 1.00 57.47 751 LYS A C 1
ATOM 6018 O O . LYS A 1 751 ? 37.554 -26.014 20.543 1.00 57.47 751 LYS A O 1
ATOM 6023 N N . ASN A 1 752 ? 37.421 -26.288 22.777 1.00 51.38 752 ASN A N 1
ATOM 6024 C CA . ASN A 1 752 ? 38.451 -25.315 23.155 1.00 51.38 752 ASN A CA 1
ATOM 6025 C C . ASN A 1 752 ? 39.856 -25.916 23.359 1.00 51.38 752 ASN A C 1
ATOM 6027 O O . ASN A 1 752 ? 40.771 -25.192 23.751 1.00 51.38 752 ASN A O 1
ATOM 6031 N N . GLN A 1 753 ? 40.072 -27.204 23.076 1.00 48.50 753 GLN A N 1
ATOM 6032 C CA . GLN A 1 753 ? 41.425 -27.767 23.047 1.00 48.50 753 GLN A CA 1
ATOM 6033 C C . GLN A 1 753 ? 42.075 -27.531 21.676 1.00 48.50 753 GLN A C 1
ATOM 6035 O O . GLN A 1 753 ? 41.671 -28.095 20.662 1.00 48.50 753 GLN A O 1
ATOM 6040 N N . ASN A 1 754 ? 43.098 -26.672 21.655 1.00 45.72 754 ASN A N 1
ATOM 6041 C CA . ASN A 1 754 ? 43.927 -26.396 20.481 1.00 45.72 754 ASN A CA 1
ATOM 6042 C C . ASN A 1 754 ? 44.659 -27.678 20.012 1.00 45.72 754 ASN A C 1
ATOM 6044 O O . ASN A 1 754 ? 45.269 -28.341 20.854 1.00 45.72 754 ASN A O 1
ATOM 6048 N N . PRO A 1 755 ? 44.722 -28.008 18.704 1.00 51.44 755 PRO A N 1
ATOM 6049 C CA . PRO A 1 755 ? 45.317 -29.267 18.229 1.00 51.44 755 PRO A CA 1
ATOM 6050 C C . PRO A 1 755 ? 46.849 -29.366 18.347 1.00 51.44 755 PRO A C 1
ATOM 6052 O O . PRO A 1 755 ? 47.416 -30.392 17.985 1.00 51.44 755 PRO A O 1
ATOM 6055 N N . PHE A 1 756 ? 47.535 -28.320 18.823 1.00 44.78 756 PHE A N 1
ATOM 6056 C CA . PHE A 1 756 ? 49.004 -28.238 18.838 1.00 44.78 756 PHE A CA 1
ATOM 6057 C C . PHE A 1 756 ? 49.629 -28.030 20.223 1.00 44.78 756 PHE A C 1
ATOM 6059 O O . PHE A 1 756 ? 50.790 -27.645 20.321 1.00 44.78 756 PHE A O 1
ATOM 6066 N N . TYR A 1 757 ? 48.908 -28.325 21.306 1.00 38.09 757 TYR A N 1
ATOM 6067 C CA . TYR A 1 757 ? 49.498 -28.303 22.646 1.00 38.09 757 TYR A CA 1
ATOM 6068 C C . TYR A 1 757 ? 49.786 -29.729 23.130 1.00 38.09 757 TYR A C 1
ATOM 6070 O O . TYR A 1 757 ? 48.869 -30.487 23.440 1.00 38.09 757 TYR A O 1
ATOM 6078 N N . ARG A 1 758 ? 51.068 -30.112 23.187 1.00 35.56 758 ARG A N 1
ATOM 6079 C CA . ARG A 1 758 ? 51.525 -31.360 23.819 1.00 35.56 758 ARG A CA 1
ATOM 6080 C C . ARG A 1 758 ? 51.927 -31.033 25.263 1.00 35.56 758 ARG A C 1
ATOM 6082 O O . ARG A 1 758 ? 52.851 -30.240 25.435 1.00 35.56 758 ARG A O 1
ATOM 6089 N N . PRO A 1 759 ? 51.280 -31.591 26.301 1.00 35.31 759 PRO A N 1
ATOM 6090 C CA . PRO A 1 759 ? 51.730 -31.378 27.670 1.00 35.31 759 PRO A CA 1
ATOM 6091 C C . PRO A 1 759 ? 53.052 -32.117 27.901 1.00 35.31 759 PRO A C 1
ATOM 6093 O O . PRO A 1 759 ? 53.183 -33.290 27.549 1.00 35.31 759 PRO A O 1
ATOM 6096 N N . LEU A 1 760 ? 54.023 -31.430 28.502 1.00 32.91 760 LEU A N 1
ATOM 6097 C CA . LEU A 1 760 ? 55.202 -32.051 29.102 1.00 32.91 760 LEU A CA 1
ATOM 6098 C C . LEU A 1 760 ? 54.751 -32.994 30.229 1.00 32.91 760 LEU A C 1
ATOM 6100 O O . LEU A 1 760 ? 53.872 -32.642 31.016 1.00 32.91 760 LEU A O 1
ATOM 6104 N N . GLN A 1 761 ? 55.345 -34.187 30.294 1.00 32.69 761 GLN A N 1
ATOM 6105 C CA . GLN A 1 761 ? 55.133 -35.137 31.387 1.00 32.69 761 GLN A CA 1
ATOM 6106 C C . GLN A 1 761 ? 55.509 -34.481 32.722 1.00 32.69 761 GLN A C 1
ATOM 6108 O O . GLN A 1 761 ? 56.663 -34.118 32.936 1.00 32.69 761 GLN A O 1
ATOM 6113 N N . GLN A 1 762 ? 54.538 -34.348 33.624 1.00 32.72 762 GLN A N 1
ATOM 6114 C CA . GLN A 1 762 ? 54.814 -34.110 35.037 1.00 32.72 762 GLN A CA 1
ATOM 6115 C C . GLN A 1 762 ? 55.245 -35.439 35.659 1.00 32.72 762 GLN A C 1
ATOM 6117 O O . GLN A 1 762 ? 54.455 -36.378 35.736 1.00 32.72 762 GLN A O 1
ATOM 6122 N N . GLN A 1 763 ? 56.512 -35.516 36.066 1.00 34.25 763 GLN A N 1
ATOM 6123 C CA . GLN A 1 763 ? 56.980 -36.538 36.995 1.00 34.25 763 GLN A CA 1
ATOM 6124 C C . GLN A 1 763 ? 56.275 -36.353 38.343 1.00 34.25 763 GLN A C 1
ATOM 6126 O O . GLN A 1 763 ? 56.127 -35.232 38.833 1.00 34.25 763 GLN A O 1
ATOM 6131 N N . GLU A 1 764 ? 55.829 -37.471 38.905 1.00 33.12 764 GLU A N 1
ATOM 6132 C CA . GLU A 1 764 ? 55.190 -37.568 40.212 1.00 33.12 764 GLU A CA 1
ATOM 6133 C C . GLU A 1 764 ? 56.065 -36.964 41.318 1.00 33.12 764 GLU A C 1
ATOM 6135 O O . GLU A 1 764 ? 57.281 -37.148 41.371 1.00 33.12 764 GLU A O 1
ATOM 6140 N N . SER A 1 765 ? 55.419 -36.232 42.219 1.00 30.75 765 SER A N 1
ATOM 6141 C CA . SER A 1 765 ? 56.032 -35.628 43.395 1.00 30.75 765 SER A CA 1
ATOM 6142 C C . SER A 1 765 ? 56.340 -36.665 44.478 1.00 30.75 765 SER A C 1
ATOM 6144 O O . SER A 1 765 ? 55.435 -37.363 44.936 1.00 30.75 765 SER A O 1
ATOM 6146 N N . THR A 1 766 ? 57.566 -36.645 44.999 1.00 32.75 766 THR A N 1
ATOM 6147 C CA . THR A 1 766 ? 57.917 -37.145 46.343 1.00 32.75 766 THR A CA 1
ATOM 6148 C C . THR A 1 766 ? 58.518 -36.012 47.195 1.00 32.75 766 THR A C 1
ATOM 6150 O O . THR A 1 766 ? 58.995 -35.023 46.637 1.00 32.75 766 THR A O 1
ATOM 6153 N N . PRO A 1 767 ? 58.414 -36.083 48.537 1.00 35.84 767 PRO A N 1
ATOM 6154 C CA . PRO A 1 767 ? 58.072 -34.936 49.378 1.00 35.84 767 PRO A CA 1
ATOM 6155 C C . PRO A 1 767 ? 59.256 -34.087 49.868 1.00 35.84 767 PRO A C 1
ATOM 6157 O O . PRO A 1 767 ? 60.409 -34.503 49.896 1.00 35.84 767 PRO A O 1
ATOM 6160 N N . VAL A 1 768 ? 58.902 -32.873 50.295 1.00 34.94 768 VAL A N 1
ATOM 6161 C CA . VAL A 1 768 ? 59.765 -31.792 50.788 1.00 34.94 768 VAL A CA 1
ATOM 6162 C C . VAL A 1 768 ? 60.550 -32.178 52.048 1.00 34.94 768 VAL A C 1
ATOM 6164 O O . VAL A 1 768 ? 59.954 -32.485 53.078 1.00 34.94 768 VAL A O 1
ATOM 6167 N N . VAL A 1 769 ? 61.875 -31.998 52.003 1.00 34.09 769 VAL A N 1
ATOM 6168 C CA . VAL A 1 769 ? 62.750 -31.795 53.172 1.00 34.09 769 VAL A CA 1
ATOM 6169 C C . VAL A 1 769 ? 63.693 -30.616 52.867 1.00 34.09 769 VAL A C 1
ATOM 6171 O O . VAL A 1 769 ? 64.374 -30.602 51.847 1.00 34.09 769 VAL A O 1
ATOM 6174 N N . ARG A 1 770 ? 63.689 -29.588 53.727 1.00 32.16 770 ARG A N 1
ATOM 6175 C CA . ARG A 1 770 ? 64.674 -28.474 53.788 1.00 32.16 770 ARG A CA 1
ATOM 6176 C C . ARG A 1 770 ? 65.836 -28.876 54.728 1.00 32.16 770 ARG A C 1
ATOM 6178 O O . ARG A 1 770 ? 65.582 -29.780 55.523 1.00 32.16 770 ARG A O 1
ATOM 6185 N N . PRO A 1 771 ? 66.991 -28.169 54.838 1.00 45.22 771 PRO A N 1
ATOM 6186 C CA . PRO A 1 771 ? 67.514 -26.987 54.116 1.00 45.22 771 PRO A CA 1
ATOM 6187 C C . PRO A 1 771 ? 69.031 -27.074 53.730 1.00 45.22 771 PRO A C 1
ATOM 6189 O O . PRO A 1 771 ? 69.739 -27.995 54.115 1.00 45.22 771 PRO A O 1
ATOM 6192 N N . SER A 1 772 ? 69.536 -25.986 53.124 1.00 30.81 772 SER A N 1
ATOM 6193 C CA . SER A 1 772 ? 70.830 -25.309 53.402 1.00 30.81 772 SER A CA 1
ATOM 6194 C C . SER A 1 772 ? 72.041 -25.440 52.447 1.00 30.81 772 SER A C 1
ATOM 6196 O O . SER A 1 772 ? 72.412 -26.514 52.002 1.00 30.81 772 SER A O 1
ATOM 6198 N N . GLU A 1 773 ? 72.649 -24.255 52.259 1.00 30.78 773 GLU A N 1
ATOM 6199 C CA . GLU A 1 773 ? 74.042 -23.895 51.929 1.00 30.78 773 GLU A CA 1
ATOM 6200 C C . GLU A 1 773 ? 74.559 -23.726 50.474 1.00 30.78 773 GLU A C 1
ATOM 6202 O O . GLU A 1 773 ? 74.759 -24.666 49.722 1.00 30.78 773 GLU A O 1
ATOM 6207 N N . ARG A 1 774 ? 74.921 -22.448 50.222 1.00 29.75 774 ARG A N 1
ATOM 6208 C CA . ARG A 1 774 ? 76.158 -21.889 49.625 1.00 29.75 774 ARG A CA 1
ATOM 6209 C C . ARG A 1 774 ? 76.425 -21.926 48.107 1.00 29.75 774 ARG A C 1
ATOM 6211 O O . ARG A 1 774 ? 76.843 -22.924 47.550 1.00 29.75 774 ARG A O 1
ATOM 6218 N N . GLN A 1 775 ? 76.394 -20.689 47.588 1.00 33.66 775 GLN A N 1
ATOM 6219 C CA . GLN A 1 775 ? 77.391 -19.968 46.769 1.00 33.66 775 GLN A CA 1
ATOM 6220 C C . GLN A 1 775 ? 77.689 -20.376 45.306 1.00 33.66 775 GLN A C 1
ATOM 6222 O O . GLN A 1 775 ? 77.446 -21.508 44.910 1.00 33.66 775 GLN A O 1
ATOM 6227 N N . PRO A 1 776 ? 78.107 -19.381 44.486 1.00 56.12 776 PRO A N 1
ATOM 6228 C CA . PRO A 1 776 ? 77.931 -19.344 43.034 1.00 56.12 776 PRO A CA 1
ATOM 6229 C C . PRO A 1 776 ? 79.195 -19.784 42.285 1.00 56.12 776 PRO A C 1
ATOM 6231 O O . PRO A 1 776 ? 80.247 -19.857 42.904 1.00 56.12 776 PRO A O 1
ATOM 6234 N N . ASP A 1 777 ? 79.103 -19.988 40.964 1.00 31.91 777 ASP A N 1
ATOM 6235 C CA . ASP A 1 777 ? 80.015 -19.311 40.031 1.00 31.91 777 ASP A CA 1
ATOM 6236 C C . ASP A 1 777 ? 79.702 -19.518 38.535 1.00 31.91 777 ASP A C 1
ATOM 6238 O O . ASP A 1 777 ? 79.220 -20.557 38.093 1.00 31.91 777 ASP A O 1
ATOM 6242 N N . GLU A 1 778 ? 80.029 -18.438 37.821 1.00 33.44 778 GLU A N 1
ATOM 6243 C CA . GLU A 1 778 ? 80.580 -18.313 36.466 1.00 33.44 778 GLU A CA 1
ATOM 6244 C C . GLU A 1 778 ? 79.765 -18.589 35.180 1.00 33.44 778 GLU A C 1
ATOM 6246 O O . GLU A 1 778 ? 79.146 -19.618 34.928 1.00 33.44 778 GLU A O 1
ATOM 6251 N N . THR A 1 779 ? 79.858 -17.573 34.314 1.00 40.09 779 THR A N 1
ATOM 6252 C CA . THR A 1 779 ? 79.478 -17.513 32.893 1.00 40.09 779 THR A CA 1
ATOM 6253 C C . THR A 1 779 ? 80.580 -18.145 32.028 1.00 40.09 779 THR A C 1
ATOM 6255 O O . THR A 1 779 ? 81.701 -18.288 32.515 1.00 40.09 779 THR A O 1
ATOM 6258 N N . PRO A 1 780 ? 80.334 -18.480 30.738 1.00 45.22 780 PRO A N 1
ATOM 6259 C CA . PRO A 1 780 ? 80.833 -17.556 29.705 1.00 45.22 780 PRO A CA 1
ATOM 6260 C C . PRO A 1 780 ? 80.100 -17.544 28.330 1.00 45.22 780 PRO A C 1
ATOM 6262 O O . PRO A 1 780 ? 79.678 -18.559 27.789 1.00 45.22 780 PRO A O 1
ATOM 6265 N N . THR A 1 781 ? 80.061 -16.330 27.759 1.00 35.00 781 THR A N 1
ATOM 6266 C CA . THR A 1 781 ? 80.312 -15.894 26.354 1.00 35.00 781 THR A CA 1
ATOM 6267 C C . THR A 1 781 ? 79.531 -16.404 25.121 1.00 35.00 781 THR A C 1
ATOM 6269 O O . THR A 1 781 ? 79.387 -17.590 24.857 1.00 35.00 781 THR A O 1
ATOM 6272 N N . ALA A 1 782 ? 79.158 -15.415 24.288 1.00 41.47 782 ALA A N 1
ATOM 6273 C CA . ALA A 1 782 ? 78.507 -15.455 22.967 1.00 41.47 782 ALA A CA 1
ATOM 6274 C C . ALA A 1 782 ? 79.464 -15.722 21.775 1.00 41.47 782 ALA A C 1
ATOM 6276 O O . ALA A 1 782 ? 80.682 -15.707 21.954 1.00 41.47 782 ALA A O 1
ATOM 6277 N N . PRO A 1 783 ? 78.937 -15.803 20.529 1.00 44.31 783 PRO A N 1
ATOM 6278 C CA . PRO A 1 783 ? 79.292 -14.740 19.572 1.00 44.31 783 PRO A CA 1
ATOM 6279 C C . PRO A 1 783 ? 78.162 -14.253 18.632 1.00 44.31 783 PRO A C 1
ATOM 6281 O O . PRO A 1 783 ? 77.127 -14.887 18.446 1.00 44.31 783 PRO A O 1
ATOM 6284 N N . LYS A 1 784 ? 78.410 -13.066 18.056 1.00 41.97 784 LYS A N 1
ATOM 6285 C CA . LYS A 1 784 ? 77.562 -12.230 17.183 1.00 41.97 784 LYS A CA 1
ATOM 6286 C C . LYS A 1 784 ? 77.733 -12.566 15.689 1.00 41.97 784 LYS A C 1
ATOM 6288 O O . LYS A 1 784 ? 78.841 -12.882 15.269 1.00 41.97 784 LYS A O 1
ATOM 6293 N N . GLY A 1 785 ? 76.689 -12.333 14.884 1.00 40.06 785 GLY A N 1
ATOM 6294 C CA . GLY A 1 785 ? 76.740 -12.238 13.415 1.00 40.06 785 GLY A CA 1
ATOM 6295 C C . GLY A 1 785 ? 75.948 -11.022 12.903 1.00 40.06 785 GLY A C 1
ATOM 6296 O O . GLY A 1 785 ? 74.896 -10.699 13.446 1.00 40.06 785 GLY A O 1
ATOM 6297 N N . SER A 1 786 ? 76.506 -10.310 11.919 1.00 45.12 786 SER A N 1
ATOM 6298 C CA . SER A 1 786 ? 76.149 -8.962 11.438 1.00 45.12 786 SER A CA 1
ATOM 6299 C C . SER A 1 786 ? 75.108 -8.926 10.306 1.00 45.12 786 SER A C 1
ATOM 6301 O O . SER A 1 786 ? 75.209 -9.710 9.368 1.00 45.12 786 SER A O 1
ATOM 6303 N N . ALA A 1 787 ? 74.198 -7.943 10.334 1.00 50.97 787 ALA A N 1
ATOM 6304 C CA . ALA A 1 787 ? 73.237 -7.624 9.266 1.00 50.97 787 ALA A CA 1
ATOM 6305 C C . ALA A 1 787 ? 73.771 -6.554 8.283 1.00 50.97 787 ALA A C 1
ATOM 6307 O O . ALA A 1 787 ? 74.605 -5.725 8.653 1.00 50.97 787 ALA A O 1
ATOM 6308 N N . ASN A 1 788 ? 73.276 -6.545 7.039 1.00 70.25 788 ASN A N 1
ATOM 6309 C CA . ASN A 1 788 ? 73.571 -5.501 6.045 1.00 70.25 788 ASN A CA 1
ATOM 6310 C C . ASN A 1 788 ? 72.634 -4.273 6.198 1.00 70.25 788 ASN A C 1
ATOM 6312 O O . ASN A 1 788 ? 71.674 -4.297 6.965 1.00 70.25 788 ASN A O 1
ATOM 6316 N N . LYS A 1 789 ? 72.901 -3.187 5.450 1.00 50.25 789 LYS A N 1
ATOM 6317 C CA . LYS A 1 789 ? 72.188 -1.884 5.509 1.00 50.25 789 LYS A CA 1
ATOM 6318 C C . LYS A 1 789 ? 70.665 -1.949 5.257 1.00 50.25 789 LYS A C 1
ATOM 6320 O O . LYS A 1 789 ? 69.982 -0.964 5.527 1.00 50.25 789 LYS A O 1
ATOM 6325 N N . TYR A 1 790 ? 70.135 -3.069 4.766 1.00 57.38 790 TYR A N 1
ATOM 6326 C CA . TYR A 1 790 ? 68.701 -3.261 4.522 1.00 57.38 790 TYR A CA 1
ATOM 6327 C C . TYR A 1 790 ? 68.064 -4.347 5.406 1.00 57.38 790 TYR A C 1
ATOM 6329 O O . TYR A 1 790 ? 66.880 -4.617 5.258 1.00 57.38 790 TYR A O 1
ATOM 6337 N N . GLY A 1 791 ? 68.798 -4.898 6.381 1.00 62.25 791 GLY A N 1
ATOM 6338 C CA . GLY A 1 791 ? 68.218 -5.692 7.470 1.00 62.25 791 GLY A CA 1
ATOM 6339 C C . GLY A 1 791 ? 67.900 -7.157 7.159 1.00 62.25 791 GLY A C 1
ATOM 6340 O O . GLY A 1 791 ? 67.323 -7.820 8.017 1.00 62.25 791 GLY A O 1
ATOM 6341 N N . ASP A 1 792 ? 68.310 -7.692 6.008 1.00 59.50 792 ASP A N 1
ATOM 6342 C CA . ASP A 1 792 ? 68.089 -9.106 5.690 1.00 59.50 792 ASP A CA 1
ATOM 6343 C C . ASP A 1 792 ? 69.180 -9.999 6.300 1.00 59.50 792 ASP A C 1
ATOM 6345 O O . ASP A 1 792 ? 70.376 -9.826 6.042 1.00 59.50 792 ASP A O 1
ATOM 6349 N N . VAL A 1 793 ? 68.754 -10.996 7.081 1.00 62.75 793 VAL A N 1
ATOM 6350 C CA . VAL A 1 793 ? 69.582 -12.114 7.551 1.00 62.75 793 VAL A CA 1
ATOM 6351 C C . VAL A 1 793 ? 69.127 -13.360 6.797 1.00 62.75 793 VAL A C 1
ATOM 6353 O O . VAL A 1 793 ? 68.031 -13.861 7.030 1.00 62.75 793 VAL A O 1
ATOM 6356 N N . TRP A 1 794 ? 69.955 -13.854 5.877 1.00 49.94 794 TRP A N 1
ATOM 6357 C CA . TRP A 1 794 ? 69.727 -15.147 5.233 1.00 49.94 794 TRP A CA 1
ATOM 6358 C C . TRP A 1 794 ? 70.373 -16.243 6.080 1.00 49.94 794 TRP A C 1
ATOM 6360 O O . TRP A 1 794 ? 71.585 -16.226 6.291 1.00 49.94 794 TRP A O 1
ATOM 6370 N N . ALA A 1 795 ? 69.569 -17.196 6.544 1.00 55.12 795 ALA A N 1
ATOM 6371 C CA . ALA A 1 795 ? 70.049 -18.494 7.000 1.00 55.12 795 ALA A CA 1
ATOM 6372 C C . ALA A 1 795 ? 69.630 -19.548 5.967 1.00 55.12 795 ALA A C 1
ATOM 6374 O O . ALA A 1 795 ? 68.498 -19.517 5.484 1.00 55.12 795 ALA A O 1
ATOM 6375 N N . GLN A 1 796 ? 70.611 -20.379 5.604 1.00 45.03 796 GLN A N 1
ATOM 6376 C CA . GLN A 1 796 ? 70.589 -21.416 4.568 1.00 45.03 796 GLN A CA 1
ATOM 6377 C C . GLN A 1 796 ? 69.525 -22.489 4.776 1.00 45.03 796 GLN A C 1
ATOM 6379 O O . GLN A 1 796 ? 69.269 -22.844 5.950 1.00 45.03 796 GLN A O 1
#

Organism: NCBI:txid35572

Sequence (796 aa):
IAMIVFSRQKRYKFDPLWLNDIYEQIIAENTVDEIKPLITNPGRLLLSTDGIYFQPYNNIQPYPVKKISLKSLESLTKRRFLLRHVSLEIVWKDSVNDKTDSLYVAFRSETERNSFYDKTLAQEGVCIAKIKPEAMTLKWQNGAISNYDYLLYLNSLADRTFQDLTQYPIFPWIISDYTSSELNLDDEKCYRDLTKPMGALNAERLNRLKERCEEMGEPKFLYGSHYSAPGLVLFYLVRKFPKLMLCLQNGRFDHPDRMFNKVADVYNNCLNNMSDFKELIPEFYDTNKKGDFLQNHLKINFGTKHDGTAVNHVQLPPWAKSSPEIFVDTFRKALESDYVSRNLNHWIDLIFGYKQRVFFHLCYEGSVDLDEINDLRARHALEVQISEFGQIPKQLFTKPHVPKGRSPLASDVATVAQCDINIKDLVLTDQVQSHKNIITCVIVETGQIISTGKDGLLKCYGIKEKRQTRSVFIGSLPLSCCIKIPETNTIVLGCWDNTIITYNLDFGRVSNVIPAHDDAVSTLTIVSQLGILISGSWDCSVKIWKGFNSRDCLSFRMSDAMVAYLPLEQKANYQFSPEELRAIKQCDVESLQRSIPIGTGLALAAYYGVKGGYLKGNVKYGPTPKVVFAAVVGYFLGKFSYQNKCAEKIMAIPGSKLGEMLRMRRKGGLYENLTPDQGFGAGFALSPFQSATEKYSDEIHRVPGEILVYFTGSEGTPSAFEDVALPLSPPKSQTSYDELRIKNREEYAKKNQNPFYRPLQQQESTPVVRPSERQPDETPTAPKGSANKYGDVWAQ

Radius of gyration: 40.87 Å; chains: 1; bounding box: 120×111×109 Å

Secondary structure (DSSP, 8-state):
-HHHHHHHHHH----GGG-S-TTPPEEEEEEEEEEETTEEEEEEEEEESSEEEEEESSTTSSSS-EEEEGGGEEEEEEEEETTEEEEEEEEEE-TTT--EEEEEEEESSHHHHHHHHHHHHTSTT-------HHHHHHHHHTTSS-HHHHHHHHHHHTT--TT-GGG---B---B---S-SS--TT-GGGB--TTS-GGGTSHHHHHHHHHHHHHSPSSP-SBSS-S--HHHHHHHHTTT-HHHHHHHTTTSPPPGGGSS-BHHHHHHHHHH-SS----B-GGGG-GGGTTGGGS-TT-----B-TTSPBP-SPBPPGGGTT-HHHHHHHHHHHHTSHHHHHHHHHHHHHHTSTT-TTB-GGGSTTS--TTT---HHHHHHHHHHHHHH--PPPP--SSPPPPPPP-S-SS-----------GGG----------SS-EEEEEEETTEEEEEETTSEEEEEETTTTEEEEEEE--SSPEEEEEEPTTSSEEEEEETTSEEEEEETTTTEEEEEEE--SS-EEEEEEETTTTEEEEEETTS-EEEEE----SS----EEP---------------PPPHHHHHHHHHHHHHHHHHHHHHHHHHHHHHHHHHHTTSSPPBTTTBTHHHHHHHHHHHHHHHHHHHHHHHHHHHHTSTT-HHHHHHHHHHT--S-----S-S---SS----------PPP-----------PPPP-------------PPPPPPPPP---HHHHHHHHHHHHHHHT--TT-PPPP-PPP--------------------PPPTT------